Protein 9M31 (pdb70)

Structure (mmCIF, N/CA/C/O backbone):
data_9M31
#
_entry.id   9M31
#
_cell.length_a   1.00
_cell.length_b   1.00
_cell.length_c   1.00
_cell.angle_alpha   90.00
_cell.angle_beta   90.00
_cell.angle_gamma   90.00
#
_symmetry.space_group_name_H-M   'P 1'
#
loop_
_entity.id
_entity.type
_entity.pdbx_description
1 polymer CasRx
2 polymer 'RNA (51-MER)'
3 non-polymer 'MAGNESIUM ION'
#
loop_
_atom_site.group_PDB
_atom_site.id
_atom_site.type_symbol
_atom_site.label_atom_id
_atom_site.label_alt_id
_atom_site.label_comp_id
_atom_site.label_asym_id
_atom_site.label_entity_id
_atom_site.label_seq_id
_atom_site.pdbx_PDB_ins_code
_atom_site.Cartn_x
_atom_site.Cartn_y
_atom_site.Cartn_z
_atom_site.occupancy
_atom_site.B_iso_or_equiv
_atom_site.auth_seq_id
_atom_site.auth_comp_id
_atom_site.auth_asym_id
_atom_site.auth_atom_id
_atom_site.pdbx_PDB_model_num
ATOM 1 N N . LYS A 1 5 ? 177.504 189.065 159.991 1.00 50.85 5 LYS A N 1
ATOM 2 C CA . LYS A 1 5 ? 176.894 190.268 159.441 1.00 50.85 5 LYS A CA 1
ATOM 3 C C . LYS A 1 5 ? 175.376 190.154 159.431 1.00 50.85 5 LYS A C 1
ATOM 4 O O . LYS A 1 5 ? 174.813 189.349 158.691 1.00 50.85 5 LYS A O 1
ATOM 10 N N . LYS A 1 6 ? 174.717 190.959 160.259 1.00 45.39 6 LYS A N 1
ATOM 11 C CA . LYS A 1 6 ? 173.262 190.968 160.278 1.00 45.39 6 LYS A CA 1
ATOM 12 C C . LYS A 1 6 ? 172.724 191.571 158.989 1.00 45.39 6 LYS A C 1
ATOM 13 O O . LYS A 1 6 ? 173.255 192.561 158.478 1.00 45.39 6 LYS A O 1
ATOM 19 N N . SER A 1 7 ? 171.667 190.965 158.459 1.00 41.85 7 SER A N 1
ATOM 20 C CA . SER A 1 7 ? 171.046 191.485 157.252 1.00 41.85 7 SER A CA 1
ATOM 21 C C . SER A 1 7 ? 170.316 192.787 157.549 1.00 41.85 7 SER A C 1
ATOM 22 O O . SER A 1 7 ? 169.727 192.960 158.618 1.00 41.85 7 SER A O 1
ATOM 25 N N . PHE A 1 8 ? 170.355 193.706 156.584 1.00 39.67 8 PHE A N 1
ATOM 26 C CA . PHE A 1 8 ? 169.725 195.007 156.763 1.00 39.67 8 PHE A CA 1
ATOM 27 C C . PHE A 1 8 ? 168.207 194.919 156.781 1.00 39.67 8 PHE A C 1
ATOM 28 O O . PHE A 1 8 ? 167.560 195.753 157.425 1.00 39.67 8 PHE A O 1
ATOM 36 N N . ALA A 1 9 ? 167.627 193.926 156.106 1.00 39.04 9 ALA A N 1
ATOM 37 C CA . ALA A 1 9 ? 166.174 193.798 156.081 1.00 39.04 9 ALA A CA 1
ATOM 38 C C . ALA A 1 9 ? 165.614 193.546 157.474 1.00 39.04 9 ALA A C 1
ATOM 39 O O . ALA A 1 9 ? 164.563 194.088 157.834 1.00 39.04 9 ALA A O 1
ATOM 41 N N . LYS A 1 10 ? 166.295 192.720 158.274 1.00 39.76 10 LYS A N 1
ATOM 42 C CA . LYS A 1 10 ? 165.836 192.476 159.638 1.00 39.76 10 LYS A CA 1
ATOM 43 C C . LYS A 1 10 ? 165.895 193.749 160.472 1.00 39.76 10 LYS A C 1
ATOM 44 O O . LYS A 1 10 ? 165.015 193.996 161.303 1.00 39.76 10 LYS A O 1
ATOM 50 N N . GLY A 1 11 ? 166.931 194.564 160.271 1.00 40.00 11 GLY A N 1
ATOM 51 C CA . GLY A 1 11 ? 167.001 195.838 160.965 1.00 40.00 11 GLY A CA 1
ATOM 52 C C . GLY A 1 11 ? 165.899 196.791 160.546 1.00 40.00 11 GLY A C 1
ATOM 53 O O . GLY A 1 11 ? 165.385 197.557 161.365 1.00 40.00 11 GLY A O 1
ATOM 54 N N . MET A 1 12 ? 165.518 196.759 159.269 1.00 40.01 12 MET A N 1
ATOM 55 C CA . MET A 1 12 ? 164.437 197.614 158.793 1.00 40.01 12 MET A CA 1
ATOM 56 C C . MET A 1 12 ? 163.061 197.138 159.238 1.00 40.01 12 MET A C 1
ATOM 57 O O . MET A 1 12 ? 162.081 197.853 159.012 1.00 40.01 12 MET A O 1
ATOM 62 N N . GLY A 1 13 ? 162.959 195.966 159.853 1.00 39.21 13 GLY A N 1
ATOM 63 C CA . GLY A 1 13 ? 161.710 195.491 160.419 1.00 39.21 13 GLY A CA 1
ATOM 64 C C . GLY A 1 13 ? 161.129 194.259 159.765 1.00 39.21 13 GLY A C 1
ATOM 65 O O . GLY A 1 13 ? 160.137 193.722 160.275 1.00 39.21 13 GLY A O 1
ATOM 66 N N . VAL A 1 14 ? 161.693 193.776 158.665 1.00 38.61 14 VAL A N 1
ATOM 67 C CA . VAL A 1 14 ? 161.157 192.601 157.990 1.00 38.61 14 VAL A CA 1
ATOM 68 C C . VAL A 1 14 ? 161.570 191.360 158.767 1.00 38.61 14 VAL A C 1
ATOM 69 O O . VAL A 1 14 ? 162.761 191.122 158.994 1.00 38.61 14 VAL A O 1
ATOM 73 N N . LYS A 1 15 ? 160.586 190.565 159.174 1.00 38.04 15 LYS A N 1
ATOM 74 C CA . LYS A 1 15 ? 160.814 189.390 160.003 1.00 38.04 15 LYS A CA 1
ATOM 75 C C . LYS A 1 15 ? 160.632 188.087 159.244 1.00 38.04 15 LYS A C 1
ATOM 76 O O . LYS A 1 15 ? 161.445 187.170 159.387 1.00 38.04 15 LYS A O 1
ATOM 82 N N . SER A 1 16 ? 159.584 187.978 158.433 1.00 38.78 16 SER A N 1
ATOM 83 C CA . SER A 1 16 ? 159.357 186.750 157.684 1.00 38.78 16 SER A CA 1
ATOM 84 C C . SER A 1 16 ? 158.616 187.056 156.392 1.00 38.78 16 SER A C 1
ATOM 85 O O . SER A 1 16 ? 157.903 188.056 156.290 1.00 38.78 16 SER A O 1
ATOM 88 N N . THR A 1 17 ? 158.775 186.163 155.415 1.00 39.00 17 THR A N 1
ATOM 89 C CA . THR A 1 17 ? 158.114 186.263 154.114 1.00 39.00 17 THR A CA 1
ATOM 90 C C . THR A 1 17 ? 157.566 184.880 153.770 1.00 39.00 17 THR A C 1
ATOM 91 O O . THR A 1 17 ? 158.311 184.008 153.315 1.00 39.00 17 THR A O 1
ATOM 95 N N . LEU A 1 18 ? 156.268 184.686 153.979 1.00 38.77 18 LEU A N 1
ATOM 96 C CA . LEU A 1 18 ? 155.616 183.391 153.885 1.00 38.77 18 LEU A CA 1
ATOM 97 C C . LEU A 1 18 ? 154.748 183.318 152.636 1.00 38.77 18 LEU A C 1
ATOM 98 O O . LEU A 1 18 ? 154.297 184.334 152.104 1.00 38.77 18 LEU A O 1
ATOM 103 N N . VAL A 1 19 ? 154.510 182.092 152.179 1.00 38.53 19 VAL A N 1
ATOM 104 C CA . VAL A 1 19 ? 153.716 181.823 150.987 1.00 38.53 19 VAL A CA 1
ATOM 105 C C . VAL A 1 19 ? 152.546 180.935 151.381 1.00 38.53 19 VAL A C 1
ATOM 106 O O . VAL A 1 19 ? 152.733 179.923 152.064 1.00 38.53 19 VAL A O 1
ATOM 110 N N . SER A 1 20 ? 151.343 181.322 150.965 1.00 39.65 20 SER A N 1
ATOM 111 C CA . SER A 1 20 ? 150.138 180.536 151.216 1.00 39.65 20 SER A CA 1
ATOM 112 C C . SER A 1 20 ? 149.255 180.623 149.981 1.00 39.65 20 SER A C 1
ATOM 113 O O . SER A 1 20 ? 148.666 181.672 149.710 1.00 39.65 20 SER A O 1
ATOM 116 N N . GLY A 1 21 ? 149.159 179.524 149.240 1.00 40.68 21 GLY A N 1
ATOM 117 C CA . GLY A 1 21 ? 148.422 179.523 147.995 1.00 40.68 21 GLY A CA 1
ATOM 118 C C . GLY A 1 21 ? 149.174 180.238 146.894 1.00 40.68 21 GLY A C 1
ATOM 119 O O . GLY A 1 21 ? 150.228 179.775 146.451 1.00 40.68 21 GLY A O 1
ATOM 120 N N . SER A 1 22 ? 148.640 181.373 146.445 1.00 41.86 22 SER A N 1
ATOM 121 C CA . SER A 1 22 ? 149.306 182.218 145.462 1.00 41.86 22 SER A CA 1
ATOM 122 C C . SER A 1 22 ? 149.594 183.607 146.017 1.00 41.86 22 SER A C 1
ATOM 123 O O . SER A 1 22 ? 149.848 184.538 145.250 1.00 41.86 22 SER A O 1
ATOM 126 N N . LYS A 1 23 ? 149.561 183.760 147.337 1.00 41.24 23 LYS A N 1
ATOM 127 C CA . LYS A 1 23 ? 149.735 185.043 147.994 1.00 41.24 23 LYS A CA 1
ATOM 128 C C . LYS A 1 23 ? 150.990 185.015 148.853 1.00 41.24 23 LYS A C 1
ATOM 129 O O . LYS A 1 23 ? 151.375 183.970 149.384 1.00 41.24 23 LYS A O 1
ATOM 135 N N . VAL A 1 24 ? 151.625 186.175 148.984 1.00 39.95 24 VAL A N 1
ATOM 136 C CA . VAL A 1 24 ? 152.820 186.340 149.802 1.00 39.95 24 VAL A CA 1
ATOM 137 C C . VAL A 1 24 ? 152.466 187.245 150.973 1.00 39.95 24 VAL A C 1
ATOM 138 O O . VAL A 1 24 ? 151.973 188.363 150.777 1.00 39.95 24 VAL A O 1
ATOM 142 N N . TYR A 1 25 ? 152.717 186.766 152.187 1.00 39.57 25 TYR A N 1
ATOM 143 C CA . TYR A 1 25 ? 152.452 187.512 153.409 1.00 39.57 25 TYR A CA 1
ATOM 144 C C . TYR A 1 25 ? 153.771 187.850 154.089 1.00 39.57 25 TYR A C 1
ATOM 145 O O . TYR A 1 25 ? 154.560 186.953 154.395 1.00 39.57 25 TYR A O 1
ATOM 154 N N . MET A 1 26 ? 154.008 189.132 154.336 1.00 39.13 26 MET A N 1
ATOM 155 C CA . MET A 1 26 ? 155.191 189.563 155.067 1.00 39.13 26 MET A CA 1
ATOM 156 C C . MET A 1 26 ? 154.819 189.907 156.502 1.00 39.13 26 MET A C 1
ATOM 157 O O . MET A 1 26 ? 153.728 190.414 156.774 1.00 39.13 26 MET A O 1
ATOM 162 N N . THR A 1 27 ? 155.730 189.606 157.420 1.00 39.49 27 THR A N 1
ATOM 163 C CA . THR A 1 27 ? 155.462 189.678 158.846 1.00 39.49 27 THR A CA 1
ATOM 164 C C . THR A 1 27 ? 156.613 190.388 159.539 1.00 39.49 27 THR A C 1
ATOM 165 O O . THR A 1 27 ? 157.774 190.198 159.163 1.00 39.49 27 THR A O 1
ATOM 169 N N . THR A 1 28 ? 156.290 191.183 160.563 1.00 39.30 28 THR A N 1
ATOM 170 C CA . THR A 1 28 ? 157.250 191.995 161.297 1.00 39.30 28 THR A CA 1
ATOM 171 C C . THR A 1 28 ? 157.227 191.645 162.782 1.00 39.30 28 THR A C 1
ATOM 172 O O . THR A 1 28 ? 156.332 190.950 163.274 1.00 39.30 28 THR A O 1
ATOM 176 N N . PHE A 1 29 ? 158.234 192.156 163.492 1.00 38.77 29 PHE A N 1
ATOM 177 C CA . PHE A 1 29 ? 158.374 191.922 164.924 1.00 38.77 29 PHE A CA 1
ATOM 178 C C . PHE A 1 29 ? 157.335 192.710 165.710 1.00 38.77 29 PHE A C 1
ATOM 179 O O . PHE A 1 29 ? 157.076 193.882 165.425 1.00 38.77 29 PHE A O 1
ATOM 187 N N . ALA A 1 30 ? 156.740 192.063 166.713 1.00 43.12 30 ALA A N 1
ATOM 188 C CA . ALA A 1 30 ? 155.747 192.720 167.554 1.00 43.12 30 ALA A CA 1
ATOM 189 C C . ALA A 1 30 ? 156.198 192.853 169.002 1.00 43.12 30 ALA A C 1
ATOM 190 O O . ALA A 1 30 ? 156.288 193.976 169.509 1.00 43.12 30 ALA A O 1
ATOM 192 N N . GLU A 1 31 ? 156.492 191.748 169.685 1.00 46.43 31 GLU A N 1
ATOM 193 C CA . GLU A 1 31 ? 156.873 191.801 171.096 1.00 46.43 31 GLU A CA 1
ATOM 194 C C . GLU A 1 31 ? 157.514 190.478 171.475 1.00 46.43 31 GLU A C 1
ATOM 195 O O . GLU A 1 31 ? 156.852 189.437 171.426 1.00 46.43 31 GLU A O 1
ATOM 201 N N . GLY A 1 32 ? 158.785 190.514 171.859 1.00 44.35 32 GLY A N 1
ATOM 202 C CA . GLY A 1 32 ? 159.495 189.295 172.183 1.00 44.35 32 GLY A CA 1
ATOM 203 C C . GLY A 1 32 ? 159.641 188.380 170.987 1.00 44.35 32 GLY A C 1
ATOM 204 O O . GLY A 1 32 ? 160.371 188.692 170.043 1.00 44.35 32 GLY A O 1
ATOM 205 N N . SER A 1 33 ? 158.948 187.245 171.016 1.00 43.67 33 SER A N 1
ATOM 206 C CA . SER A 1 33 ? 158.953 186.301 169.910 1.00 43.67 33 SER A CA 1
ATOM 207 C C . SER A 1 33 ? 157.693 186.379 169.062 1.00 43.67 33 SER A C 1
ATOM 208 O O . SER A 1 33 ? 157.576 185.638 168.083 1.00 43.67 33 SER A O 1
ATOM 211 N N . ASP A 1 34 ? 156.760 187.260 169.404 1.00 42.83 34 ASP A N 1
ATOM 212 C CA . ASP A 1 34 ? 155.510 187.365 168.673 1.00 42.83 34 ASP A CA 1
ATOM 213 C C . ASP A 1 34 ? 155.731 188.018 167.313 1.00 42.83 34 ASP A C 1
ATOM 214 O O . ASP A 1 34 ? 156.769 188.625 167.043 1.00 42.83 34 ASP A O 1
ATOM 219 N N . ALA A 1 35 ? 154.729 187.878 166.449 1.00 40.16 35 ALA A N 1
ATOM 220 C CA . ALA A 1 35 ? 154.808 188.340 165.075 1.00 40.16 35 ALA A CA 1
ATOM 221 C C . ALA A 1 35 ? 153.503 189.018 164.691 1.00 40.16 35 ALA A C 1
ATOM 222 O O . ALA A 1 35 ? 152.433 188.650 165.181 1.00 40.16 35 ALA A O 1
ATOM 224 N N . ARG A 1 36 ? 153.595 190.015 163.812 1.00 41.71 36 ARG A N 1
ATOM 225 C CA . ARG A 1 36 ? 152.421 190.740 163.342 1.00 41.71 36 ARG A CA 1
ATOM 226 C C . ARG A 1 36 ? 152.461 190.855 161.827 1.00 41.71 36 ARG A C 1
ATOM 227 O O . ARG A 1 36 ? 153.486 191.240 161.257 1.00 41.71 36 ARG A O 1
ATOM 235 N N . LEU A 1 37 ? 151.345 190.530 161.180 1.00 41.38 37 LEU A N 1
ATOM 236 C CA . LEU A 1 37 ? 151.264 190.605 159.728 1.00 41.38 37 LEU A CA 1
ATOM 237 C C . LEU A 1 37 ? 151.306 192.057 159.266 1.00 41.38 37 LEU A C 1
ATOM 238 O O . LEU A 1 37 ? 150.654 192.926 159.849 1.00 41.38 37 LEU A O 1
ATOM 243 N N . GLU A 1 38 ? 152.083 192.326 158.214 1.00 43.04 38 GLU A N 1
ATOM 244 C CA . GLU A 1 38 ? 152.283 193.685 157.726 1.00 43.04 38 GLU A CA 1
ATOM 245 C C . GLU A 1 38 ? 151.777 193.897 156.309 1.00 43.04 38 GLU A C 1
ATOM 246 O O . GLU A 1 38 ? 150.986 194.816 156.074 1.00 43.04 38 GLU A O 1
ATOM 252 N N . LYS A 1 39 ? 152.205 193.076 155.353 1.00 40.34 39 LYS A N 1
ATOM 253 C CA . LYS A 1 39 ? 151.892 193.295 153.949 1.00 40.34 39 LYS A CA 1
ATOM 254 C C . LYS A 1 39 ? 151.281 192.044 153.336 1.00 40.34 39 LYS A C 1
ATOM 255 O O . LYS A 1 39 ? 151.586 190.919 153.739 1.00 40.34 39 LYS A O 1
ATOM 261 N N . ILE A 1 40 ? 150.409 192.258 152.355 1.00 40.64 40 ILE A N 1
ATOM 262 C CA . ILE A 1 40 ? 149.830 191.187 151.551 1.00 40.64 40 ILE A CA 1
ATOM 263 C C . ILE A 1 40 ? 150.084 191.508 150.086 1.00 40.64 40 ILE A C 1
ATOM 264 O O . ILE A 1 40 ? 149.794 192.620 149.631 1.00 40.64 40 ILE A O 1
ATOM 269 N N . VAL A 1 41 ? 150.622 190.541 149.349 1.00 41.62 41 VAL A N 1
ATOM 270 C CA . VAL A 1 41 ? 151.019 190.738 147.960 1.00 41.62 41 VAL A CA 1
ATOM 271 C C . VAL A 1 41 ? 150.145 189.858 147.076 1.00 41.62 41 VAL A C 1
ATOM 272 O O . VAL A 1 41 ? 150.083 188.638 147.266 1.00 41.62 41 VAL A O 1
ATOM 276 N N . GLU A 1 42 ? 149.471 190.482 146.113 1.00 46.23 42 GLU A N 1
ATOM 277 C CA . GLU A 1 42 ? 148.639 189.791 145.133 1.00 46.23 42 GLU A CA 1
ATOM 278 C C . GLU A 1 42 ? 149.081 190.231 143.746 1.00 46.23 42 GLU A C 1
ATOM 279 O O . GLU A 1 42 ? 148.834 191.374 143.348 1.00 46.23 42 GLU A O 1
ATOM 285 N N . GLY A 1 43 ? 149.729 189.330 143.015 1.00 47.16 43 GLY A N 1
ATOM 286 C CA . GLY A 1 43 ? 150.251 189.665 141.707 1.00 47.16 43 GLY A CA 1
ATOM 287 C C . GLY A 1 43 ? 151.283 190.770 141.765 1.00 47.16 43 GLY A C 1
ATOM 288 O O . GLY A 1 43 ? 152.398 190.564 142.253 1.00 47.16 43 GLY A O 1
ATOM 289 N N . ASP A 1 44 ? 150.922 191.951 141.268 1.00 49.08 44 ASP A N 1
ATOM 290 C CA . ASP A 1 44 ? 151.795 193.115 141.297 1.00 49.08 44 ASP A CA 1
ATOM 291 C C . ASP A 1 44 ? 151.354 194.157 142.317 1.00 49.08 44 ASP A C 1
ATOM 292 O O . ASP A 1 44 ? 151.888 195.270 142.318 1.00 49.08 44 ASP A O 1
ATOM 297 N N . SER A 1 45 ? 150.402 193.828 143.186 1.00 46.12 45 SER A N 1
ATOM 298 C CA . SER A 1 45 ? 149.837 194.783 144.129 1.00 46.12 45 SER A CA 1
ATOM 299 C C . SER A 1 45 ? 150.256 194.442 145.552 1.00 46.12 45 SER A C 1
ATOM 300 O O . SER A 1 45 ? 150.251 193.274 145.950 1.00 46.12 45 SER A O 1
ATOM 303 N N . ILE A 1 46 ? 150.617 195.473 146.313 1.00 42.79 46 ILE A N 1
ATOM 304 C CA . ILE A 1 46 ? 151.045 195.340 147.700 1.00 42.79 46 ILE A CA 1
ATOM 305 C C . ILE A 1 46 ? 150.096 196.150 148.571 1.00 42.79 46 ILE A C 1
ATOM 306 O O . ILE A 1 46 ? 149.899 197.346 148.332 1.00 42.79 46 ILE A O 1
ATOM 311 N N . ARG A 1 47 ? 149.513 195.505 149.579 1.00 43.66 47 ARG A N 1
ATOM 312 C CA . ARG A 1 47 ? 148.620 196.167 150.515 1.00 43.66 47 ARG A CA 1
ATOM 313 C C . ARG A 1 47 ? 149.186 196.087 151.924 1.00 43.66 47 ARG A C 1
ATOM 314 O O . ARG A 1 47 ? 149.842 195.109 152.292 1.00 43.66 47 ARG A O 1
ATOM 322 N N . SER A 1 48 ? 148.909 197.121 152.711 1.00 44.83 48 SER A N 1
ATOM 323 C CA . SER A 1 48 ? 149.328 197.202 154.103 1.00 44.83 48 SER A CA 1
ATOM 324 C C . SER A 1 48 ? 148.119 196.955 154.994 1.00 44.83 48 SER A C 1
ATOM 325 O O . SER A 1 48 ? 147.103 197.647 154.872 1.00 44.83 48 SER A O 1
ATOM 328 N N . VAL A 1 49 ? 148.230 195.968 155.882 1.00 46.19 49 VAL A N 1
ATOM 329 C CA . VAL A 1 49 ? 147.108 195.607 156.742 1.00 46.19 49 VAL A CA 1
ATOM 330 C C . VAL A 1 49 ? 146.860 196.679 157.797 1.00 46.19 49 VAL A C 1
ATOM 331 O O . VAL A 1 49 ? 145.714 197.072 158.043 1.00 46.19 49 VAL A O 1
ATOM 335 N N . ASN A 1 50 ? 147.918 197.168 158.433 1.00 50.16 50 ASN A N 1
ATOM 336 C CA . ASN A 1 50 ? 147.795 198.080 159.559 1.00 50.16 50 ASN A CA 1
ATOM 337 C C . ASN A 1 50 ? 147.788 199.534 159.096 1.00 50.16 50 ASN A C 1
ATOM 338 O O . ASN A 1 50 ? 148.167 199.858 157.969 1.00 50.16 50 ASN A O 1
ATOM 343 N N . GLU A 1 51 ? 147.340 200.414 159.994 1.00 55.10 51 GLU A N 1
ATOM 344 C CA . GLU A 1 51 ? 147.301 201.840 159.687 1.00 55.10 51 GLU A CA 1
ATOM 345 C C . GLU A 1 51 ? 148.706 202.406 159.526 1.00 55.10 51 GLU A C 1
ATOM 346 O O . GLU A 1 51 ? 149.007 203.079 158.534 1.00 55.10 51 GLU A O 1
ATOM 352 N N . GLY A 1 52 ? 149.580 202.144 160.495 1.00 53.38 52 GLY A N 1
ATOM 353 C CA . GLY A 1 52 ? 150.960 202.559 160.385 1.00 53.38 52 GLY A CA 1
ATOM 354 C C . GLY A 1 52 ? 151.786 201.579 159.580 1.00 53.38 52 GLY A C 1
ATOM 355 O O . GLY A 1 52 ? 151.312 200.532 159.140 1.00 53.38 52 GLY A O 1
ATOM 356 N N . GLU A 1 53 ? 153.053 201.931 159.385 1.00 48.76 53 GLU A N 1
ATOM 357 C CA . GLU A 1 53 ? 153.975 201.111 158.612 1.00 48.76 53 GLU A CA 1
ATOM 358 C C . GLU A 1 53 ? 155.244 200.885 159.416 1.00 48.76 53 GLU A C 1
ATOM 359 O O . GLU A 1 53 ? 155.889 201.847 159.845 1.00 48.76 53 GLU A O 1
ATOM 365 N N . ALA A 1 54 ? 155.598 199.616 159.621 1.00 44.77 54 ALA A N 1
ATOM 366 C CA . ALA A 1 54 ? 156.910 199.290 160.161 1.00 44.77 54 ALA A CA 1
ATOM 367 C C . ALA A 1 54 ? 157.995 199.416 159.102 1.00 44.77 54 ALA A C 1
ATOM 368 O O . ALA A 1 54 ? 159.146 199.724 159.430 1.00 44.77 54 ALA A O 1
ATOM 370 N N . PHE A 1 55 ? 157.647 199.184 157.840 1.00 41.78 55 PHE A N 1
ATOM 371 C CA . PHE A 1 55 ? 158.568 199.332 156.724 1.00 41.78 55 PHE A CA 1
ATOM 372 C C . PHE A 1 55 ? 157.749 199.522 155.458 1.00 41.78 55 PHE A C 1
ATOM 373 O O . PHE A 1 55 ? 156.640 198.996 155.339 1.00 41.78 55 PHE A O 1
ATOM 381 N N . SER A 1 56 ? 158.305 200.274 154.516 1.00 42.06 56 SER A N 1
ATOM 382 C CA . SER A 1 56 ? 157.676 200.494 153.221 1.00 42.06 56 SER A CA 1
ATOM 383 C C . SER A 1 56 ? 158.290 199.552 152.196 1.00 42.06 56 SER A C 1
ATOM 384 O O . SER A 1 56 ? 159.515 199.473 152.077 1.00 42.06 56 SER A O 1
ATOM 387 N N . ALA A 1 57 ? 157.441 198.844 151.455 1.00 41.60 57 ALA A N 1
ATOM 388 C CA . ALA A 1 57 ? 157.892 197.872 150.470 1.00 41.60 57 ALA A CA 1
ATOM 389 C C . ALA A 1 57 ? 157.228 198.151 149.133 1.00 41.60 57 ALA A C 1
ATOM 390 O O . ALA A 1 57 ? 156.008 198.322 149.069 1.00 41.60 57 ALA A O 1
ATOM 392 N N . GLU A 1 58 ? 158.027 198.186 148.068 1.00 43.33 58 GLU A N 1
ATOM 393 C CA . GLU A 1 58 ? 157.484 198.388 146.729 1.00 43.33 58 GLU A CA 1
ATOM 394 C C . GLU A 1 58 ? 158.117 197.414 145.745 1.00 43.33 58 GLU A C 1
ATOM 395 O O . GLU A 1 58 ? 159.253 196.979 145.924 1.00 43.33 58 GLU A O 1
ATOM 401 N N . MET A 1 59 ? 157.375 197.090 144.690 1.00 44.15 59 MET A N 1
ATOM 402 C CA . MET A 1 59 ? 157.830 196.090 143.733 1.00 44.15 59 MET A CA 1
ATOM 403 C C . MET A 1 59 ? 159.050 196.582 142.963 1.00 44.15 59 MET A C 1
ATOM 404 O O . MET A 1 59 ? 159.115 197.739 142.541 1.00 44.15 59 MET A O 1
ATOM 409 N N . ALA A 1 60 ? 160.019 195.689 142.778 1.00 43.80 60 ALA A N 1
ATOM 410 C CA . ALA A 1 60 ? 161.293 196.004 142.155 1.00 43.80 60 ALA A CA 1
ATOM 411 C C . ALA A 1 60 ? 161.274 195.634 140.673 1.00 43.80 60 ALA A C 1
ATOM 412 O O . ALA A 1 60 ? 160.231 195.300 140.103 1.00 43.80 60 ALA A O 1
ATOM 414 N N . ASP A 1 61 ? 162.444 195.692 140.039 1.00 46.85 61 ASP A N 1
ATOM 415 C CA . ASP A 1 61 ? 162.547 195.446 138.606 1.00 46.85 61 ASP A CA 1
ATOM 416 C C . ASP A 1 61 ? 162.326 193.974 138.277 1.00 46.85 61 ASP A C 1
ATOM 417 O O . ASP A 1 61 ? 162.791 193.083 138.993 1.00 46.85 61 ASP A O 1
ATOM 422 N N . LYS A 1 62 ? 161.609 193.730 137.180 1.00 44.33 62 LYS A N 1
ATOM 423 C CA . LYS A 1 62 ? 161.282 192.392 136.689 1.00 44.33 62 LYS A CA 1
ATOM 424 C C . LYS A 1 62 ? 160.497 191.572 137.705 1.00 44.33 62 LYS A C 1
ATOM 425 O O . LYS A 1 62 ? 160.461 190.341 137.612 1.00 44.33 62 LYS A O 1
ATOM 431 N N . ASN A 1 63 ? 159.863 192.237 138.672 1.00 43.98 63 ASN A N 1
ATOM 432 C CA . ASN A 1 63 ? 159.061 191.578 139.702 1.00 43.98 63 ASN A CA 1
ATOM 433 C C . ASN A 1 63 ? 159.865 190.526 140.459 1.00 43.98 63 ASN A C 1
ATOM 434 O O . ASN A 1 63 ? 159.326 189.501 140.878 1.00 43.98 63 ASN A O 1
ATOM 439 N N . ALA A 1 64 ? 161.159 190.771 140.645 1.00 41.46 64 ALA A N 1
ATOM 440 C CA . ALA A 1 64 ? 162.059 189.804 141.255 1.00 41.46 64 ALA A CA 1
ATOM 441 C C . ALA A 1 64 ? 162.277 190.039 142.740 1.00 41.46 64 ALA A C 1
ATOM 442 O O . ALA A 1 64 ? 163.058 189.311 143.358 1.00 41.46 64 ALA A O 1
ATOM 444 N N . GLY A 1 65 ? 161.620 191.031 143.324 1.00 41.20 65 GLY A N 1
ATOM 445 C CA . GLY A 1 65 ? 161.796 191.296 144.738 1.00 41.20 65 GLY A CA 1
ATOM 446 C C . GLY A 1 65 ? 161.017 192.522 145.149 1.00 41.20 65 GLY A C 1
ATOM 447 O O . GLY A 1 65 ? 160.326 193.153 144.344 1.00 41.20 65 GLY A O 1
ATOM 448 N N . TYR A 1 66 ? 161.143 192.850 146.431 1.00 39.49 66 TYR A N 1
ATOM 449 C CA . TYR A 1 66 ? 160.501 194.016 147.022 1.00 39.49 66 TYR A CA 1
ATOM 450 C C . TYR A 1 66 ? 161.565 194.901 147.651 1.00 39.49 66 TYR A C 1
ATOM 451 O O . TYR A 1 66 ? 162.306 194.453 148.530 1.00 39.49 66 TYR A O 1
ATOM 460 N N . LYS A 1 67 ? 161.645 196.147 147.194 1.00 40.93 67 LYS A N 1
ATOM 461 C CA . LYS A 1 67 ? 162.514 197.124 147.827 1.00 40.93 67 LYS A CA 1
ATOM 462 C C . LYS A 1 67 ? 161.932 197.539 149.169 1.00 40.93 67 LYS A C 1
ATOM 463 O O . LYS A 1 67 ? 160.742 197.869 149.266 1.00 40.93 67 LYS A O 1
ATOM 469 N N . ILE A 1 68 ? 162.783 197.530 150.195 1.00 39.23 68 ILE A N 1
ATOM 470 C CA . ILE A 1 68 ? 162.403 197.796 151.577 1.00 39.23 68 ILE A CA 1
ATOM 471 C C . ILE A 1 68 ? 163.042 199.105 152.013 1.00 39.23 68 ILE A C 1
ATOM 472 O O . ILE A 1 68 ? 164.205 199.376 151.693 1.00 39.23 68 ILE A O 1
ATOM 477 N N . GLY A 1 69 ? 162.284 199.918 152.733 1.00 41.86 69 GLY A N 1
ATOM 478 C CA . GLY A 1 69 ? 162.801 201.167 153.256 1.00 41.86 69 GLY A CA 1
ATOM 479 C C . GLY A 1 69 ? 162.203 201.480 154.610 1.00 41.86 69 GLY A C 1
ATOM 480 O O . GLY A 1 69 ? 161.047 201.162 154.892 1.00 41.86 69 GLY A O 1
ATOM 481 N N . ASN A 1 70 ? 163.016 202.110 155.454 1.00 43.20 70 ASN A N 1
ATOM 482 C CA . ASN A 1 70 ? 162.587 202.575 156.764 1.00 43.20 70 ASN A CA 1
ATOM 483 C C . ASN A 1 70 ? 163.023 204.019 156.950 1.00 43.20 70 ASN A C 1
ATOM 484 O O . ASN A 1 70 ? 164.117 204.405 156.529 1.00 43.20 70 ASN A O 1
ATOM 489 N N . ALA A 1 71 ? 162.155 204.815 157.578 1.00 45.35 71 ALA A N 1
ATOM 490 C CA . ALA A 1 71 ? 162.445 206.233 157.756 1.00 45.35 71 ALA A CA 1
ATOM 491 C C . ALA A 1 71 ? 163.617 206.453 158.705 1.00 45.35 71 ALA A C 1
ATOM 492 O O . ALA A 1 71 ? 164.449 207.338 158.475 1.00 45.35 71 ALA A O 1
ATOM 494 N N . LYS A 1 72 ? 163.703 205.663 159.773 1.00 44.74 72 LYS A N 1
ATOM 495 C CA . LYS A 1 72 ? 164.727 205.860 160.790 1.00 44.74 72 LYS A CA 1
ATOM 496 C C . LYS A 1 72 ? 166.047 205.186 160.432 1.00 44.74 72 LYS A C 1
ATOM 497 O O . LYS A 1 72 ? 167.100 205.828 160.457 1.00 44.74 72 LYS A O 1
ATOM 503 N N . PHE A 1 73 ? 166.009 203.898 160.100 1.00 43.14 73 PHE A N 1
ATOM 504 C CA . PHE A 1 73 ? 167.214 203.098 159.898 1.00 43.14 73 PHE A CA 1
ATOM 505 C C . PHE A 1 73 ? 167.414 202.875 158.404 1.00 43.14 73 PHE A C 1
ATOM 506 O O . PHE A 1 73 ? 166.789 201.997 157.806 1.00 43.14 73 PHE A O 1
ATOM 514 N N . SER A 1 74 ? 168.291 203.670 157.805 1.00 43.80 74 SER A N 1
ATOM 515 C CA . SER A 1 74 ? 168.617 203.557 156.394 1.00 43.80 74 SER A CA 1
ATOM 516 C C . SER A 1 74 ? 169.949 202.838 156.213 1.00 43.80 74 SER A C 1
ATOM 517 O O . SER A 1 74 ? 170.764 202.749 157.134 1.00 43.80 74 SER A O 1
ATOM 520 N N . HIS A 1 75 ? 170.153 202.314 155.012 1.00 42.14 75 HIS A N 1
ATOM 521 C CA . HIS A 1 75 ? 171.400 201.628 154.702 1.00 42.14 75 HIS A CA 1
ATOM 522 C C . HIS A 1 75 ? 172.555 202.621 154.763 1.00 42.14 75 HIS A C 1
ATOM 523 O O . HIS A 1 75 ? 172.472 203.696 1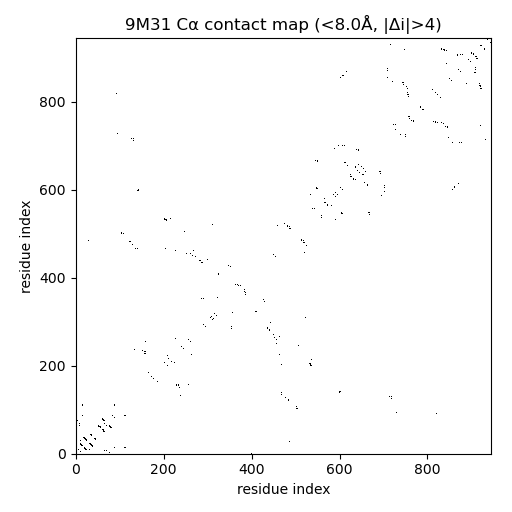54.157 1.00 42.14 75 HIS A O 1
ATOM 530 N N . PRO A 1 76 ? 173.633 202.311 155.490 1.00 43.01 76 PRO A N 1
ATOM 531 C CA . PRO A 1 76 ? 174.701 203.309 155.676 1.00 43.01 76 PRO A CA 1
ATOM 532 C C . PRO A 1 76 ? 175.332 203.794 154.383 1.00 43.01 76 PRO A C 1
ATOM 533 O O . PRO A 1 76 ? 175.680 204.976 154.281 1.00 43.01 76 PRO A O 1
ATOM 537 N N . LYS A 1 77 ? 175.492 202.924 153.390 1.00 43.77 77 LYS A N 1
ATOM 538 C CA . LYS A 1 77 ? 176.142 203.299 152.143 1.00 43.77 77 LYS A CA 1
ATOM 539 C C . LYS A 1 77 ? 175.162 203.672 151.040 1.00 43.77 77 LYS A C 1
ATOM 540 O O . LYS A 1 77 ? 175.594 203.962 149.921 1.00 43.77 77 LYS A O 1
ATOM 546 N N . GLY A 1 78 ? 173.862 203.674 151.320 1.00 43.15 78 GLY A N 1
ATOM 547 C CA . GLY A 1 78 ? 172.879 204.118 150.357 1.00 43.15 78 GLY A CA 1
ATOM 548 C C . GLY A 1 78 ? 172.431 203.084 149.349 1.00 43.15 78 GLY A C 1
ATOM 549 O O . GLY A 1 78 ? 171.635 203.418 148.464 1.00 43.15 78 GLY A O 1
ATOM 550 N N . TYR A 1 79 ? 172.909 201.848 149.447 1.00 42.54 79 TYR A N 1
ATOM 551 C CA . TYR A 1 79 ? 172.503 200.816 148.508 1.00 42.54 79 TYR A CA 1
ATOM 552 C C . TYR A 1 79 ? 171.064 200.385 148.773 1.00 42.54 79 TYR A C 1
ATOM 553 O O . TYR A 1 79 ? 170.497 200.627 149.841 1.00 42.54 79 TYR A O 1
ATOM 562 N N . ALA A 1 80 ? 170.473 199.736 147.776 1.00 39.12 80 ALA A N 1
ATOM 563 C CA . ALA A 1 80 ? 169.094 199.290 147.873 1.00 39.12 80 ALA A CA 1
ATOM 564 C C . ALA A 1 80 ? 169.009 197.936 148.566 1.00 39.12 80 ALA A C 1
ATOM 565 O O . ALA A 1 80 ? 169.885 197.081 148.418 1.00 39.12 80 ALA A O 1
ATOM 567 N N . VAL A 1 81 ? 167.940 197.750 149.332 1.00 38.48 81 VAL A N 1
ATOM 568 C CA . VAL A 1 81 ? 167.680 196.508 150.050 1.00 38.48 81 VAL A CA 1
ATOM 569 C C . VAL A 1 81 ? 166.450 195.863 149.429 1.00 38.48 81 VAL A C 1
ATOM 570 O O . VAL A 1 81 ? 165.373 196.469 149.392 1.00 38.48 81 VAL A O 1
ATOM 574 N N . VAL A 1 82 ? 166.616 194.641 148.929 1.00 38.28 82 VAL A N 1
ATOM 575 C CA . VAL A 1 82 ? 165.574 193.929 148.200 1.00 38.28 82 VAL A CA 1
ATOM 576 C C . VAL A 1 82 ? 165.345 192.583 148.869 1.00 38.28 82 VAL A C 1
ATOM 577 O O . VAL A 1 82 ? 166.296 191.827 149.092 1.00 38.28 82 VAL A O 1
ATOM 581 N N . ALA A 1 83 ? 164.090 192.285 149.182 1.00 39.58 83 ALA A N 1
ATOM 582 C CA . ALA A 1 83 ? 163.693 190.994 149.724 1.00 39.58 83 ALA A CA 1
ATOM 583 C C . ALA A 1 83 ? 163.155 190.121 148.600 1.00 39.58 83 ALA A C 1
ATOM 584 O O . ALA A 1 83 ? 162.408 190.594 147.739 1.00 39.58 83 ALA A O 1
ATOM 586 N N . ASN A 1 84 ? 163.533 188.847 148.619 1.00 40.02 84 ASN A N 1
ATOM 587 C CA . ASN A 1 84 ? 163.295 187.970 147.483 1.00 40.02 84 ASN A CA 1
ATOM 588 C C . ASN A 1 84 ? 161.828 187.572 147.369 1.00 40.02 84 ASN A C 1
ATOM 589 O O . ASN A 1 84 ? 161.105 187.466 148.363 1.00 40.02 84 ASN A O 1
ATOM 594 N N . ASN A 1 85 ? 161.397 187.343 146.127 1.00 40.45 85 ASN A N 1
ATOM 595 C CA . ASN A 1 85 ? 160.042 186.911 145.825 1.00 40.45 85 ASN A CA 1
ATOM 596 C C . ASN A 1 85 ? 160.027 185.398 145.695 1.00 40.45 85 ASN A C 1
ATOM 597 O O . ASN A 1 85 ? 160.635 184.863 144.755 1.00 40.45 85 ASN A O 1
ATOM 602 N N . PRO A 1 86 ? 159.368 184.668 146.596 1.00 40.39 86 PRO A N 1
ATOM 603 C CA . PRO A 1 86 ? 159.414 183.199 146.525 1.00 40.39 86 PRO A CA 1
ATOM 604 C C . PRO A 1 86 ? 158.775 182.616 145.277 1.00 40.39 86 PRO A C 1
ATOM 605 O O . PRO A 1 86 ? 159.109 181.486 144.903 1.00 40.39 86 PRO A O 1
ATOM 609 N N . LEU A 1 87 ? 157.869 183.338 144.623 1.00 41.71 87 LEU A N 1
ATOM 610 C CA . LEU A 1 87 ? 157.173 182.829 143.450 1.00 41.71 87 LEU A CA 1
ATOM 611 C C . LEU A 1 87 ? 157.838 183.226 142.141 1.00 41.71 87 LEU A C 1
ATOM 612 O O . LEU A 1 87 ? 157.318 182.887 141.074 1.00 41.71 87 LEU A O 1
ATOM 617 N N . TYR A 1 88 ? 158.964 183.938 142.196 1.00 41.45 88 TYR A N 1
ATOM 618 C CA . TYR A 1 88 ? 159.648 184.350 140.975 1.00 41.45 88 TYR A CA 1
ATOM 619 C C . TYR A 1 88 ? 160.126 183.145 140.178 1.00 41.45 88 TYR A C 1
ATOM 620 O O . TYR A 1 88 ? 159.952 183.083 138.955 1.00 41.45 88 TYR A O 1
ATOM 629 N N . THR A 1 89 ? 160.730 182.169 140.858 1.00 45.53 89 THR A N 1
ATOM 630 C CA . THR A 1 89 ? 161.278 181.012 140.160 1.00 45.53 89 THR A CA 1
ATOM 631 C C . THR A 1 89 ? 160.177 180.064 139.703 1.00 45.53 89 THR A C 1
ATOM 632 O O . THR A 1 89 ? 160.256 179.492 138.610 1.00 45.53 89 THR A O 1
ATOM 636 N N . GLY A 1 90 ? 159.145 179.887 140.520 1.00 46.60 90 GLY A N 1
ATOM 637 C CA . GLY A 1 90 ? 158.068 178.982 140.203 1.00 46.60 90 GLY A CA 1
ATOM 638 C C . GLY A 1 90 ? 157.201 178.701 141.410 1.00 46.60 90 GLY A C 1
ATOM 639 O O . GLY A 1 90 ? 156.741 179.615 142.101 1.00 46.60 90 GLY A O 1
ATOM 640 N N . PRO A 1 91 ? 156.956 177.425 141.685 1.00 48.68 91 PRO A N 1
ATOM 641 C CA . PRO A 1 91 ? 156.189 177.062 142.882 1.00 48.68 91 PRO A CA 1
ATOM 642 C C . PRO A 1 91 ? 156.997 177.233 144.158 1.00 48.68 91 PRO A C 1
ATOM 643 O O . PRO A 1 91 ? 158.110 177.768 144.129 1.00 48.68 91 PRO A O 1
ATOM 647 N N . VAL A 1 92 ? 156.435 176.789 145.286 1.00 47.64 92 VAL A N 1
ATOM 648 C CA . VAL A 1 92 ? 157.104 176.938 146.573 1.00 47.64 92 VAL A CA 1
ATOM 649 C C . VAL A 1 92 ? 158.432 176.198 146.548 1.00 47.64 92 VAL A C 1
ATOM 650 O O . VAL A 1 92 ? 158.523 175.067 146.054 1.00 47.64 92 VAL A O 1
ATOM 654 N N . GLN A 1 93 ? 159.472 176.837 147.077 1.00 46.24 93 GLN A N 1
ATOM 655 C CA . GLN A 1 93 ? 160.789 176.219 147.100 1.00 46.24 93 GLN A CA 1
ATOM 656 C C . GLN A 1 93 ? 160.799 175.022 148.043 1.00 46.24 93 GLN A C 1
ATOM 657 O O . GLN A 1 93 ? 160.013 174.940 148.991 1.00 46.24 93 GLN A O 1
ATOM 663 N N . GLN A 1 94 ? 161.696 174.085 147.769 1.00 45.29 94 GLN A N 1
ATOM 664 C CA . GLN A 1 94 ? 161.737 172.816 148.475 1.00 45.29 94 GLN A CA 1
ATOM 665 C C . GLN A 1 94 ? 162.856 172.791 149.507 1.00 45.29 94 GLN A C 1
ATOM 666 O O . GLN A 1 94 ? 163.721 173.667 149.560 1.00 45.29 94 GLN A O 1
ATOM 672 N N . ASP A 1 95 ? 162.820 171.756 150.338 1.00 42.48 95 ASP A N 1
ATOM 673 C CA . ASP A 1 95 ? 163.894 171.497 151.279 1.00 42.48 95 ASP A CA 1
ATOM 674 C C . ASP A 1 95 ? 165.164 171.112 150.532 1.00 42.48 95 ASP A C 1
ATOM 675 O O . ASP A 1 95 ? 165.122 170.630 149.397 1.00 42.48 95 ASP A O 1
ATOM 680 N N . MET A 1 96 ? 166.307 171.340 151.179 1.00 40.03 96 MET A N 1
ATOM 681 C CA . MET A 1 96 ? 167.582 171.021 150.548 1.00 40.03 96 MET A CA 1
ATOM 682 C C . MET A 1 96 ? 167.716 169.525 150.298 1.00 40.03 96 MET A C 1
ATOM 683 O O . MET A 1 96 ? 168.187 169.105 149.236 1.00 40.03 96 MET A O 1
ATOM 688 N N . LEU A 1 97 ? 167.312 168.705 151.266 1.00 39.87 97 LEU A N 1
ATOM 689 C CA . LEU A 1 97 ? 167.362 167.259 151.110 1.00 39.87 97 LEU A CA 1
ATOM 690 C C . LEU A 1 97 ? 166.164 166.699 150.357 1.00 39.87 97 LEU A C 1
ATOM 691 O O . LEU A 1 97 ? 166.160 165.508 150.035 1.00 39.87 97 LEU A O 1
ATOM 696 N N . GLY A 1 98 ? 165.162 167.519 150.060 1.00 39.58 98 GLY A N 1
ATOM 697 C CA . GLY A 1 98 ? 163.963 167.036 149.398 1.00 39.58 98 GLY A CA 1
ATOM 698 C C . GLY A 1 98 ? 163.108 166.112 150.236 1.00 39.58 98 GLY A C 1
ATOM 699 O O . GLY A 1 98 ? 162.599 165.110 149.720 1.00 39.58 98 GLY A O 1
ATOM 700 N N . LEU A 1 99 ? 162.932 166.424 151.520 1.00 40.25 99 LEU A N 1
ATOM 701 C CA . LEU A 1 99 ? 162.108 165.632 152.426 1.00 40.25 99 LEU A CA 1
ATOM 702 C C . LEU A 1 99 ? 160.941 166.447 152.974 1.00 40.25 99 LEU A C 1
ATOM 703 O O . LEU A 1 99 ? 160.444 166.175 154.068 1.00 40.25 99 LEU A O 1
ATOM 708 N N . LYS A 1 100 ? 160.500 167.455 152.221 1.00 40.35 100 LYS A N 1
ATOM 709 C CA . LYS A 1 100 ? 159.425 168.329 152.681 1.00 40.35 100 LYS A CA 1
ATOM 710 C C . LYS A 1 100 ? 158.126 167.556 152.872 1.00 40.35 100 LYS A C 1
ATOM 711 O O . LYS A 1 100 ? 157.504 167.611 153.941 1.00 40.35 100 LYS A O 1
ATOM 717 N N . GLU A 1 101 ? 157.708 166.817 151.844 1.00 41.73 101 GLU A N 1
ATOM 718 C CA . GLU A 1 101 ? 156.412 166.151 151.882 1.00 41.73 101 GLU A CA 1
ATOM 719 C C . GLU A 1 101 ? 156.376 165.056 152.939 1.00 41.73 101 GLU A C 1
ATOM 720 O O . GLU A 1 101 ? 155.365 164.889 153.628 1.00 41.73 101 GLU A O 1
ATOM 726 N N . THR A 1 102 ? 157.465 164.298 153.083 1.00 39.83 102 THR A N 1
ATOM 727 C CA . THR A 1 102 ? 157.492 163.216 154.061 1.00 39.83 102 THR A CA 1
ATOM 728 C C . THR A 1 102 ? 157.356 163.751 155.482 1.00 39.83 102 THR A C 1
ATOM 729 O O . THR A 1 102 ? 156.557 163.242 156.277 1.00 39.83 102 THR A O 1
ATOM 733 N N . LEU A 1 103 ? 158.130 164.786 155.817 1.00 39.30 103 LEU A N 1
ATOM 734 C CA . LEU A 1 103 ? 158.052 165.366 157.153 1.00 39.30 103 LEU A CA 1
ATOM 735 C C . LEU A 1 103 ? 156.692 166.004 157.400 1.00 39.30 103 LEU A C 1
ATOM 736 O O . LEU A 1 103 ? 156.128 165.874 158.496 1.00 39.30 103 LEU A O 1
ATOM 741 N N . GLU A 1 104 ? 156.150 166.700 156.398 1.00 40.72 104 GLU A N 1
ATOM 742 C CA . GLU A 1 104 ? 154.834 167.306 156.560 1.00 40.72 104 GLU A CA 1
ATOM 743 C C . GLU A 1 104 ? 153.770 166.247 156.796 1.00 40.72 104 GLU A C 1
ATOM 744 O O . GLU A 1 104 ? 152.907 166.410 157.664 1.00 40.72 104 GLU A O 1
ATOM 750 N N . LYS A 1 105 ? 153.820 165.149 156.042 1.00 39.73 105 LYS A N 1
ATOM 751 C CA . LYS A 1 105 ? 152.894 164.048 156.268 1.00 39.73 105 LYS A CA 1
ATOM 752 C C . LYS A 1 105 ? 153.035 163.506 157.683 1.00 39.73 105 LYS A C 1
ATOM 753 O O . LYS A 1 105 ? 152.051 163.421 158.423 1.00 39.73 105 LYS A O 1
ATOM 759 N N . ARG A 1 106 ? 154.270 163.220 158.099 1.00 38.83 106 ARG A N 1
ATOM 760 C CA . ARG A 1 106 ? 154.504 162.614 159.404 1.00 38.83 106 ARG A CA 1
ATOM 761 C C . ARG A 1 106 ? 153.981 163.488 160.535 1.00 38.83 106 ARG A C 1
ATOM 762 O O . ARG A 1 106 ? 153.381 162.982 161.490 1.00 38.83 106 ARG A O 1
ATOM 770 N N . TYR A 1 107 ? 154.187 164.801 160.448 1.00 37.85 107 TYR A N 1
ATOM 771 C CA . TYR A 1 107 ? 153.811 165.676 161.551 1.00 37.85 107 TYR A CA 1
ATOM 772 C C . TYR A 1 107 ? 152.415 166.275 161.429 1.00 37.85 107 TYR A C 1
ATOM 773 O O . TYR A 1 107 ? 151.939 166.868 162.401 1.00 37.85 107 TYR A O 1
ATOM 782 N N . PHE A 1 108 ? 151.735 166.138 160.286 1.00 37.77 108 PHE A N 1
ATOM 783 C CA . PHE A 1 108 ? 150.461 166.827 160.127 1.00 37.77 108 PHE A CA 1
ATOM 784 C C . PHE A 1 108 ? 149.377 165.999 159.446 1.00 37.77 108 PHE A C 1
ATOM 785 O O . PHE A 1 108 ? 148.315 166.552 159.138 1.00 37.77 108 PHE A O 1
ATOM 793 N N . GLY A 1 109 ? 149.584 164.705 159.210 1.00 39.76 109 GLY A N 1
ATOM 794 C CA . GLY A 1 109 ? 148.547 163.939 158.545 1.00 39.76 109 GLY A CA 1
ATOM 795 C C . GLY A 1 109 ? 148.296 164.448 157.141 1.00 39.76 109 GLY A C 1
ATOM 796 O O . GLY A 1 109 ? 149.210 164.889 156.437 1.00 39.76 109 GLY A O 1
ATOM 797 N N . GLU A 1 110 ? 147.034 164.394 156.725 1.00 42.79 110 GLU A N 1
ATOM 798 C CA . GLU A 1 110 ? 146.606 164.923 155.440 1.00 42.79 110 GLU A CA 1
ATOM 799 C C . GLU A 1 110 ? 146.126 166.365 155.528 1.00 42.79 110 GLU A C 1
ATOM 800 O O . GLU A 1 110 ? 145.635 166.904 154.533 1.00 42.79 110 GLU A O 1
ATOM 806 N N . SER A 1 111 ? 146.247 166.997 156.696 1.00 40.72 111 SER A N 1
ATOM 807 C CA . SER A 1 111 ? 145.832 168.385 156.851 1.00 40.72 111 SER A CA 1
ATOM 808 C C . SER A 1 111 ? 146.801 169.366 156.206 1.00 40.72 111 SER A C 1
ATOM 809 O O . SER A 1 111 ? 146.479 170.554 156.116 1.00 40.72 111 SER A O 1
ATOM 812 N N . ALA A 1 112 ? 147.967 168.907 155.763 1.00 42.01 112 ALA A N 1
ATOM 813 C CA . ALA A 1 112 ? 148.923 169.730 155.039 1.00 42.01 112 ALA A CA 1
ATOM 814 C C . ALA A 1 112 ? 148.920 169.332 153.571 1.00 42.01 112 ALA A C 1
ATOM 815 O O . ALA A 1 112 ? 148.928 168.142 153.241 1.00 42.01 112 ALA A O 1
ATOM 817 N N . ASP A 1 113 ? 148.910 170.331 152.689 1.00 43.96 113 ASP A N 1
ATOM 818 C CA . ASP A 1 113 ? 148.719 170.096 151.266 1.00 43.96 113 ASP A CA 1
ATOM 819 C C . ASP A 1 113 ? 149.912 170.479 150.400 1.00 43.96 113 ASP A C 1
ATOM 820 O O . ASP A 1 113 ? 149.955 170.078 149.233 1.00 43.96 113 ASP A O 1
ATOM 825 N N . GLY A 1 114 ? 150.874 171.232 150.925 1.00 44.14 114 GLY A N 1
ATOM 826 C CA . GLY A 1 114 ? 152.094 171.522 150.203 1.00 44.14 114 GLY A CA 1
ATOM 827 C C . GLY A 1 114 ? 152.160 172.873 149.528 1.00 44.14 114 GLY A C 1
ATOM 828 O O . GLY A 1 114 ? 153.197 173.196 148.939 1.00 44.14 114 GLY A O 1
ATOM 829 N N . ASN A 1 115 ? 151.095 173.665 149.577 1.00 44.06 115 ASN A N 1
ATOM 830 C CA . ASN A 1 115 ? 151.108 175.005 148.993 1.00 44.06 115 ASN A CA 1
ATOM 831 C C . ASN A 1 115 ? 151.475 176.068 150.024 1.00 44.06 115 ASN A C 1
ATOM 832 O O . ASN A 1 115 ? 150.783 177.071 150.182 1.00 44.06 115 ASN A O 1
ATOM 837 N N . ASP A 1 116 ? 152.584 175.855 150.727 1.00 43.37 116 ASP A N 1
ATOM 838 C CA . ASP A 1 116 ? 153.039 176.773 151.762 1.00 43.37 116 ASP A CA 1
ATOM 839 C C . ASP A 1 116 ? 154.465 176.409 152.139 1.00 43.37 116 ASP A C 1
ATOM 840 O O . ASP A 1 116 ? 154.968 175.345 151.773 1.00 43.37 116 ASP A O 1
ATOM 845 N N . ASN A 1 117 ? 155.111 177.310 152.875 1.00 40.54 117 ASN A N 1
ATOM 846 C CA . ASN A 1 117 ? 156.462 177.093 153.373 1.00 40.54 117 ASN A CA 1
ATOM 847 C C . ASN A 1 117 ? 156.548 177.423 154.854 1.00 40.54 117 ASN A C 1
ATOM 848 O O . ASN A 1 117 ? 157.539 177.983 155.330 1.00 40.54 117 ASN A O 1
ATOM 853 N N . ILE A 1 118 ? 155.511 177.077 155.613 1.00 39.19 118 ILE A N 1
ATOM 854 C CA . ILE A 1 118 ? 155.415 177.442 157.017 1.00 39.19 118 ILE A CA 1
ATOM 855 C C . ILE A 1 118 ? 155.507 176.225 157.933 1.00 39.19 118 ILE A C 1
ATOM 856 O O . ILE A 1 118 ? 156.071 176.314 159.025 1.00 39.19 118 ILE A O 1
ATOM 861 N N . CYS A 1 119 ? 154.968 175.078 157.510 1.00 40.37 119 CYS A N 1
ATOM 862 C CA . CYS A 1 119 ? 155.023 173.883 158.347 1.00 40.37 119 CYS A CA 1
ATOM 863 C C . CYS A 1 119 ? 156.443 173.337 158.451 1.00 40.37 119 CYS A C 1
ATOM 864 O O . CYS A 1 119 ? 156.866 172.872 159.519 1.00 40.37 119 CYS A O 1
ATOM 867 N N . ILE A 1 120 ? 157.198 173.398 157.354 1.00 38.42 120 ILE A N 1
ATOM 868 C CA . ILE A 1 120 ? 158.552 172.858 157.348 1.00 38.42 120 ILE A CA 1
ATOM 869 C C . ILE A 1 120 ? 159.421 173.555 158.391 1.00 38.42 120 ILE A C 1
ATOM 870 O O . ILE A 1 120 ? 160.347 172.951 158.948 1.00 38.42 120 ILE A O 1
ATOM 875 N N . GLN A 1 121 ? 159.106 174.809 158.716 1.00 38.23 121 GLN A N 1
ATOM 876 C CA . GLN A 1 121 ? 159.919 175.553 159.672 1.00 38.23 121 GLN A CA 1
ATOM 877 C C . GLN A 1 121 ? 159.687 175.072 161.105 1.00 38.23 121 GLN A C 1
ATOM 878 O O . GLN A 1 121 ? 160.648 174.903 161.872 1.00 38.23 121 GLN A O 1
ATOM 884 N N . VAL A 1 122 ? 158.429 174.820 161.484 1.00 36.85 122 VAL A N 1
ATOM 885 C CA . VAL A 1 122 ? 158.192 174.237 162.803 1.00 36.85 122 VAL A CA 1
ATOM 886 C C . VAL A 1 122 ? 158.778 172.833 162.865 1.00 36.85 122 VAL A C 1
ATOM 887 O O . VAL A 1 122 ? 159.286 172.405 163.916 1.00 36.85 122 VAL A O 1
ATOM 891 N N . ILE A 1 123 ? 158.745 172.099 161.747 1.00 37.00 123 ILE A N 1
ATOM 892 C CA . ILE A 1 123 ? 159.368 170.778 161.728 1.00 37.00 123 ILE A CA 1
ATOM 893 C C . ILE A 1 123 ? 160.860 170.890 162.013 1.00 37.00 123 ILE A C 1
ATOM 894 O O . ILE A 1 123 ? 161.420 170.107 162.791 1.00 37.00 123 ILE A O 1
ATOM 899 N N . HIS A 1 124 ? 161.527 171.862 161.390 1.00 37.30 124 HIS A N 1
ATOM 900 C CA . HIS A 1 124 ? 162.961 172.023 161.610 1.00 37.30 124 HIS A CA 1
ATOM 901 C C . HIS A 1 124 ? 163.268 172.454 163.040 1.00 37.30 124 HIS A C 1
ATOM 902 O O . HIS A 1 124 ? 164.295 172.055 163.605 1.00 37.30 124 HIS A O 1
ATOM 909 N N . ASN A 1 125 ? 162.398 173.263 163.647 1.00 36.94 125 ASN A N 1
ATOM 910 C CA . ASN A 1 125 ? 162.599 173.609 165.055 1.00 36.94 125 ASN A CA 1
ATOM 911 C C . ASN A 1 125 ? 162.510 172.372 165.948 1.00 36.94 125 ASN A C 1
ATOM 912 O O . ASN A 1 125 ? 163.334 172.185 166.859 1.00 36.94 125 ASN A O 1
ATOM 917 N N . ILE A 1 126 ? 161.529 171.502 165.688 1.00 36.25 126 ILE A N 1
ATOM 918 C CA . ILE A 1 126 ? 161.431 170.251 166.440 1.00 36.25 126 ILE A CA 1
ATOM 919 C C . ILE A 1 126 ? 162.683 169.406 166.234 1.00 36.25 126 ILE A C 1
ATOM 920 O O . ILE A 1 126 ? 163.202 168.780 167.173 1.00 36.25 126 ILE A O 1
ATOM 925 N N . LEU A 1 127 ? 163.181 169.366 164.997 1.00 37.26 127 LEU A N 1
ATOM 926 C CA . LEU A 1 127 ? 164.378 168.586 164.702 1.00 37.26 127 LEU A CA 1
ATOM 927 C C . LEU A 1 127 ? 165.584 169.116 165.469 1.00 37.26 127 LEU A C 1
ATOM 928 O O . LEU A 1 127 ? 166.407 168.337 165.961 1.00 37.26 127 LEU A O 1
ATOM 933 N N . ASP A 1 128 ? 165.704 170.441 165.583 1.00 38.25 128 ASP A N 1
ATOM 934 C CA . ASP A 1 128 ? 166.789 171.025 166.370 1.00 38.25 128 ASP A CA 1
ATOM 935 C C . ASP A 1 128 ? 166.675 170.648 167.842 1.00 38.25 128 ASP A C 1
ATOM 936 O O . ASP A 1 128 ? 167.688 170.366 168.506 1.00 38.25 128 ASP A O 1
ATOM 941 N N . ILE A 1 129 ? 165.449 170.659 168.375 1.00 36.98 129 ILE A N 1
ATOM 942 C CA . ILE A 1 129 ? 165.240 170.231 169.759 1.00 36.98 129 ILE A CA 1
ATOM 943 C C . ILE A 1 129 ? 165.755 168.810 169.956 1.00 36.98 129 ILE A C 1
ATOM 944 O O . ILE A 1 129 ? 166.519 168.523 170.893 1.00 36.98 129 ILE A O 1
ATOM 949 N N . GLU A 1 130 ? 165.356 167.902 169.061 1.00 37.04 130 GLU A N 1
ATOM 950 C CA . GLU A 1 130 ? 165.803 166.516 169.172 1.00 37.04 130 GLU A CA 1
ATOM 951 C C . GLU A 1 130 ? 167.316 166.408 169.034 1.00 37.04 130 GLU A C 1
ATOM 952 O O . GLU A 1 130 ? 167.953 165.591 169.710 1.00 37.04 130 GLU A O 1
ATOM 958 N N . LYS A 1 131 ? 167.907 167.227 168.164 1.00 36.41 131 LYS A N 1
ATOM 959 C CA . LYS A 1 131 ? 169.353 167.210 167.971 1.00 36.41 131 LYS A CA 1
ATOM 960 C C . LYS A 1 131 ? 170.089 167.519 169.268 1.00 36.41 131 LYS A C 1
ATOM 961 O O . LYS A 1 131 ? 170.979 166.767 169.692 1.00 36.41 131 LYS A O 1
ATOM 967 N N . ILE A 1 132 ? 169.725 168.622 169.923 1.00 35.82 132 ILE A N 1
ATOM 968 C CA . ILE A 1 132 ? 170.458 168.983 171.136 1.00 35.82 132 ILE A CA 1
ATOM 969 C C . ILE A 1 132 ? 170.170 167.994 172.267 1.00 35.82 132 ILE A C 1
ATOM 970 O O . ILE A 1 132 ? 171.061 167.687 173.082 1.00 35.82 132 ILE A O 1
ATOM 975 N N . LEU A 1 133 ? 168.947 167.458 172.330 1.00 35.74 133 LEU A N 1
ATOM 976 C CA . LEU A 1 133 ? 168.656 166.454 173.348 1.00 35.74 133 LEU A CA 1
ATOM 977 C C . LEU A 1 133 ? 169.522 165.214 173.162 1.00 35.74 133 LEU A C 1
ATOM 978 O O . LEU A 1 133 ? 170.051 164.662 174.137 1.00 35.74 133 LEU A O 1
ATOM 983 N N . ALA A 1 134 ? 169.669 164.755 171.916 1.00 35.19 134 ALA A N 1
ATOM 984 C CA . ALA A 1 134 ? 170.525 163.606 171.648 1.00 35.19 134 ALA A CA 1
ATOM 985 C C . ALA A 1 134 ? 171.983 163.918 171.936 1.00 35.19 134 ALA A C 1
ATOM 986 O O . ALA A 1 134 ? 172.750 163.017 172.289 1.00 35.19 134 ALA A O 1
ATOM 988 N N . GLU A 1 135 ? 172.386 165.178 171.779 1.00 37.12 135 GLU A N 1
ATOM 989 C CA . GLU A 1 135 ? 173.751 165.559 172.129 1.00 37.12 135 GLU A CA 1
ATOM 990 C C . GLU A 1 135 ? 174.010 165.405 173.623 1.00 37.12 135 GLU A C 1
ATOM 991 O O . GLU A 1 135 ? 175.056 164.889 174.031 1.00 37.12 135 GLU A O 1
ATOM 997 N N . TYR A 1 136 ? 173.070 165.851 174.461 1.00 36.33 136 TYR A N 1
ATOM 998 C CA . TYR A 1 136 ? 173.371 165.917 175.895 1.00 36.33 136 TYR A CA 1
ATOM 999 C C . TYR A 1 136 ? 173.010 164.653 176.675 1.00 36.33 136 TYR A C 1
ATOM 1000 O O . TYR A 1 136 ? 173.633 164.374 177.717 1.00 36.33 136 TYR A O 1
ATOM 1009 N N . ILE A 1 137 ? 172.036 163.871 176.203 1.00 35.67 137 ILE A N 1
ATOM 1010 C CA . ILE A 1 137 ? 171.706 162.631 176.899 1.00 35.67 137 ILE A CA 1
ATOM 1011 C C . ILE A 1 137 ? 172.886 161.664 176.871 1.00 35.67 137 ILE A C 1
ATOM 1012 O O . ILE A 1 137 ? 173.112 160.916 177.833 1.00 35.67 137 ILE A O 1
ATOM 1017 N N . THR A 1 138 ? 173.661 161.671 175.784 1.00 35.66 138 THR A N 1
ATOM 1018 C CA . THR A 1 138 ? 174.839 160.813 175.695 1.00 35.66 138 THR A CA 1
ATOM 1019 C C . THR A 1 138 ? 175.848 161.144 176.787 1.00 35.66 138 THR A C 1
ATOM 1020 O O . THR A 1 138 ? 176.387 160.246 177.445 1.00 35.66 138 THR A O 1
ATOM 1024 N N . ASN A 1 139 ? 176.114 162.435 176.996 1.00 35.77 139 ASN A N 1
ATOM 1025 C CA . ASN A 1 139 ? 177.051 162.837 178.038 1.00 35.77 139 ASN A CA 1
ATOM 1026 C C . ASN A 1 139 ? 176.534 162.459 179.418 1.00 35.77 139 ASN A C 1
ATOM 1027 O O . ASN A 1 139 ? 177.303 161.996 180.271 1.00 35.77 139 ASN A O 1
ATOM 1032 N N . ALA A 1 140 ? 175.234 162.647 179.661 1.00 35.88 140 ALA A N 1
ATOM 1033 C CA . ALA A 1 140 ? 174.681 162.258 180.958 1.00 35.88 140 ALA A CA 1
ATOM 1034 C C . ALA A 1 140 ? 174.858 160.764 181.214 1.00 35.88 140 ALA A C 1
ATOM 1035 O O . ALA A 1 140 ? 175.305 160.351 182.298 1.00 35.88 140 ALA A O 1
ATOM 1037 N N . ALA A 1 141 ? 174.520 159.937 180.222 1.00 36.28 141 ALA A N 1
ATOM 1038 C CA . ALA A 1 141 ? 174.650 158.494 180.386 1.00 36.28 141 ALA A CA 1
ATOM 1039 C C . ALA A 1 141 ? 176.102 158.088 180.585 1.00 36.28 141 ALA A C 1
ATOM 1040 O O . ALA A 1 141 ? 176.396 157.194 181.388 1.00 36.28 141 ALA A O 1
ATOM 1042 N N . TYR A 1 142 ? 177.028 158.725 179.862 1.00 36.22 142 TYR A N 1
ATOM 1043 C CA . TYR A 1 142 ? 178.436 158.399 180.049 1.00 36.22 142 TYR A CA 1
ATOM 1044 C C . TYR A 1 142 ? 178.906 158.761 181.446 1.00 36.22 142 TYR A C 1
ATOM 1045 O O . TYR A 1 142 ? 179.697 158.028 182.046 1.00 36.22 142 TYR A O 1
ATOM 1054 N N . ALA A 1 143 ? 178.449 159.895 181.977 1.00 37.00 143 ALA A N 1
ATOM 1055 C CA . ALA A 1 143 ? 178.824 160.263 183.338 1.00 37.00 143 ALA A CA 1
ATOM 1056 C C . ALA A 1 143 ? 178.348 159.214 184.332 1.00 37.00 143 ALA A C 1
ATOM 1057 O O . ALA A 1 143 ? 179.107 158.776 185.210 1.00 37.00 143 ALA A O 1
ATOM 1059 N N . VAL A 1 144 ? 177.093 158.781 184.196 1.00 38.08 144 VAL A N 1
ATOM 1060 C CA . VAL A 1 144 ? 176.568 157.798 185.142 1.00 38.08 144 VAL A CA 1
ATOM 1061 C C . VAL A 1 144 ? 177.311 156.472 185.014 1.00 38.08 144 VAL A C 1
ATOM 1062 O O . VAL A 1 144 ? 177.608 155.816 186.018 1.00 38.08 144 VAL A O 1
ATOM 1066 N N . ASN A 1 145 ? 177.618 156.050 183.784 1.00 40.46 145 ASN A N 1
ATOM 1067 C CA . ASN A 1 145 ? 178.345 154.796 183.596 1.00 40.46 145 ASN A C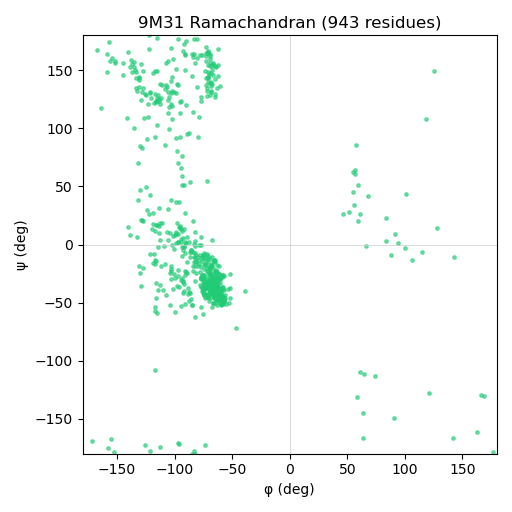A 1
ATOM 1068 C C . ASN A 1 145 ? 179.762 154.887 184.145 1.00 40.46 145 ASN A C 1
ATOM 1069 O O . ASN A 1 145 ? 180.279 153.918 184.711 1.00 40.46 145 ASN A O 1
ATOM 1074 N N . ASN A 1 146 ? 180.412 156.040 183.973 1.00 38.60 146 ASN A N 1
ATOM 1075 C CA . ASN A 1 146 ? 181.756 156.234 184.503 1.00 38.60 146 ASN A CA 1
ATOM 1076 C C . ASN A 1 146 ? 181.770 156.155 186.023 1.00 38.60 146 ASN A C 1
ATOM 1077 O O . ASN A 1 146 ? 182.638 155.497 186.606 1.00 38.60 146 ASN A O 1
ATOM 1082 N N . ILE A 1 147 ? 180.812 156.810 186.682 1.00 41.11 147 ILE A N 1
ATOM 1083 C CA . ILE A 1 147 ? 180.814 156.815 188.143 1.00 41.11 147 ILE A CA 1
ATOM 1084 C C . ILE A 1 147 ? 180.491 155.434 188.703 1.00 41.11 147 ILE A C 1
ATOM 1085 O O . ILE A 1 147 ? 181.021 155.045 189.751 1.00 41.11 147 ILE A O 1
ATOM 1090 N N . SER A 1 148 ? 179.645 154.663 188.014 1.00 44.22 148 SER A N 1
ATOM 1091 C CA . SER A 1 148 ? 179.154 153.406 188.573 1.00 44.22 148 SER A CA 1
ATOM 1092 C C . SER A 1 148 ? 180.288 152.430 188.860 1.00 44.22 148 SER A C 1
ATOM 1093 O O . SER A 1 148 ? 180.326 151.812 189.930 1.00 44.22 148 SER A O 1
ATOM 1096 N N . GLY A 1 149 ? 181.216 152.277 187.930 1.00 48.82 149 GLY A N 1
ATOM 1097 C CA . GLY A 1 149 ? 182.315 151.352 188.147 1.00 48.82 149 GLY A CA 1
ATOM 1098 C C . GLY A 1 149 ? 183.001 151.014 186.835 1.00 48.82 149 GLY A C 1
ATOM 1099 O O . GLY A 1 149 ? 182.865 151.735 185.847 1.00 48.82 149 GLY A O 1
ATOM 1100 N N . LEU A 1 150 ? 183.735 149.906 186.857 1.00 58.56 150 LEU A N 1
ATOM 1101 C CA . LEU A 1 150 ? 184.4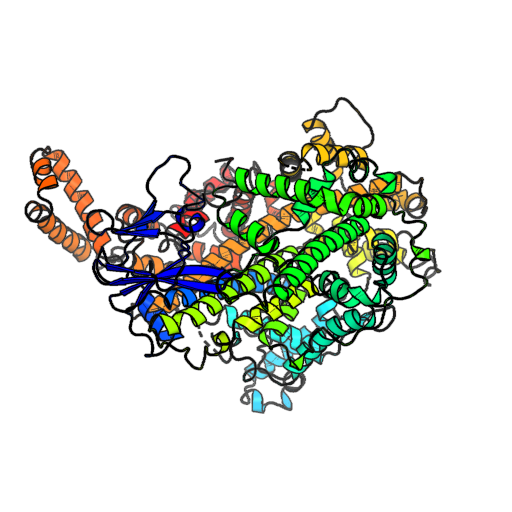73 149.418 185.700 1.00 58.56 150 LEU A CA 1
ATOM 1102 C C . LEU A 1 150 ? 183.740 148.224 185.107 1.00 58.56 150 LEU A C 1
ATOM 1103 O O . LEU A 1 150 ? 183.418 147.271 185.825 1.00 58.56 150 LEU A O 1
ATOM 1108 N N . ASP A 1 151 ? 183.462 148.291 183.804 1.00 60.13 151 ASP A N 1
ATOM 1109 C CA . ASP A 1 151 ? 182.724 147.295 183.031 1.00 60.13 151 ASP A CA 1
ATOM 1110 C C . ASP A 1 151 ? 181.266 147.205 183.472 1.00 60.13 151 ASP A C 1
ATOM 1111 O O . ASP A 1 151 ? 180.494 146.443 182.877 1.00 60.13 151 ASP A O 1
ATOM 1116 N N . LYS A 1 152 ? 180.853 147.981 184.473 1.00 56.61 152 LYS A N 1
ATOM 1117 C CA . LYS A 1 152 ? 179.487 147.936 184.993 1.00 56.61 152 LYS A CA 1
ATOM 1118 C C . LYS A 1 152 ? 178.633 148.992 184.288 1.00 56.61 152 LYS A C 1
ATOM 1119 O O . LYS A 1 152 ? 178.312 150.053 184.827 1.00 56.61 152 LYS A O 1
ATOM 1125 N N . ASP A 1 153 ? 178.266 148.676 183.048 1.00 51.31 153 ASP A N 1
ATOM 1126 C CA . ASP A 1 153 ? 177.398 149.546 182.260 1.00 51.31 153 ASP A CA 1
ATOM 1127 C C . ASP A 1 153 ? 175.962 149.339 182.723 1.00 51.31 153 ASP A C 1
ATOM 1128 O O . ASP A 1 153 ? 175.366 148.288 182.470 1.00 51.31 153 ASP A O 1
ATOM 1133 N N . ILE A 1 154 ? 175.404 150.340 183.400 1.00 47.41 154 ILE A N 1
ATOM 1134 C CA . ILE A 1 154 ? 174.106 150.202 184.047 1.00 47.41 154 ILE A CA 1
ATOM 1135 C C . ILE A 1 154 ? 173.030 150.897 183.221 1.00 47.41 154 ILE A C 1
ATOM 1136 O O . ILE A 1 154 ? 171.844 150.562 183.319 1.00 47.41 154 ILE A O 1
ATOM 1141 N N . ILE A 1 155 ? 173.431 151.857 182.393 1.00 45.44 155 ILE A N 1
ATOM 1142 C CA . ILE A 1 155 ? 172.506 152.655 181.599 1.00 45.44 155 ILE A CA 1
ATOM 1143 C C . ILE A 1 155 ? 172.851 152.477 180.130 1.00 45.44 155 ILE A C 1
ATOM 1144 O O . ILE A 1 155 ? 174.018 152.601 179.741 1.00 45.44 155 ILE A O 1
ATOM 1149 N N . GLY A 1 156 ? 171.839 152.188 179.320 1.00 47.55 156 GLY A N 1
ATOM 1150 C CA . GLY A 1 156 ? 172.040 151.990 177.901 1.00 47.55 156 GLY A CA 1
ATOM 1151 C C . GLY A 1 156 ? 170.824 151.406 177.216 1.00 47.55 156 GLY A C 1
ATOM 1152 O O . GLY A 1 156 ? 169.706 151.898 177.390 1.00 47.55 156 GLY A O 1
ATOM 1153 N N . PHE A 1 157 ? 171.034 150.353 176.432 1.00 49.34 157 PHE A N 1
ATOM 1154 C CA . PHE A 1 157 ? 169.971 149.688 175.695 1.00 49.34 157 PHE A CA 1
ATOM 1155 C C . PHE A 1 157 ? 169.752 148.298 176.273 1.00 49.34 157 PHE A C 1
ATOM 1156 O O . PHE A 1 157 ? 170.696 147.508 176.374 1.00 49.34 157 PHE A O 1
ATOM 1164 N N . GLY A 1 158 ? 168.510 148.003 176.644 1.00 50.39 158 GLY A N 1
ATOM 1165 C CA . GLY A 1 158 ? 168.163 146.725 177.223 1.00 50.39 158 GLY A CA 1
ATOM 1166 C C . GLY A 1 158 ? 168.163 146.676 178.734 1.00 50.39 158 GLY A C 1
ATOM 1167 O O . GLY A 1 158 ? 167.895 145.609 179.300 1.00 50.39 158 GLY A O 1
ATOM 1168 N N . LYS A 1 159 ? 168.451 147.787 179.408 1.00 49.50 159 LYS A N 1
ATOM 1169 C CA . LYS A 1 159 ? 168.502 147.825 180.861 1.00 49.50 159 LYS A CA 1
ATOM 1170 C C . LYS A 1 159 ? 167.624 148.952 181.383 1.00 49.50 159 LYS A C 1
ATOM 1171 O O . LYS A 1 159 ? 167.676 150.075 180.871 1.00 49.50 159 LYS A O 1
ATOM 1177 N N . PHE A 1 160 ? 166.825 148.647 182.406 1.00 46.58 160 PHE A N 1
ATOM 1178 C CA . PHE A 1 160 ? 165.970 149.624 183.080 1.00 46.58 160 PHE A CA 1
ATOM 1179 C C . PHE A 1 160 ? 165.059 150.334 182.077 1.00 46.58 160 PHE A C 1
ATOM 1180 O O . PHE A 1 160 ? 165.119 151.548 181.884 1.00 46.58 160 PHE A O 1
ATOM 1188 N N . SER A 1 161 ? 164.194 149.548 181.442 1.00 50.04 161 SER A N 1
ATOM 1189 C CA . SER A 1 161 ? 163.451 150.001 180.274 1.00 50.04 161 SER A CA 1
ATOM 1190 C C . SER A 1 161 ? 162.186 150.778 180.616 1.00 50.04 161 SER A C 1
ATOM 1191 O O . SER A 1 161 ? 161.303 150.866 179.757 1.00 50.04 161 SER A O 1
ATOM 1194 N N . THR A 1 162 ? 162.080 151.319 181.833 1.00 45.90 162 THR A N 1
ATOM 1195 C CA . THR A 1 162 ? 160.964 152.158 182.304 1.00 45.90 162 THR A CA 1
ATOM 1196 C C . THR A 1 162 ? 159.590 151.580 181.956 1.00 45.90 162 THR A C 1
ATOM 1197 O O . THR A 1 162 ? 158.607 152.318 181.853 1.00 45.90 162 THR A O 1
ATOM 1201 N N . VAL A 1 163 ? 159.493 150.261 181.800 1.00 48.53 163 VAL A N 1
ATOM 1202 C CA . VAL A 1 163 ? 158.209 149.599 181.598 1.00 48.53 163 VAL A CA 1
ATOM 1203 C C . VAL A 1 163 ? 157.785 148.938 182.902 1.00 48.53 163 VAL A C 1
ATOM 1204 O O . VAL A 1 163 ? 156.591 148.810 183.191 1.00 48.53 163 VAL A O 1
ATOM 1208 N N . TYR A 1 164 ? 158.765 148.537 183.706 1.00 49.89 164 TYR A N 1
ATOM 1209 C CA . TYR A 1 164 ? 158.534 147.706 184.877 1.00 49.89 164 TYR A CA 1
ATOM 1210 C C . TYR A 1 164 ? 158.524 148.553 186.142 1.00 49.89 164 TYR A C 1
ATOM 1211 O O . TYR A 1 164 ? 159.424 149.369 186.360 1.00 49.89 164 TYR A O 1
ATOM 1220 N N . THR A 1 165 ? 157.501 148.351 186.966 1.00 49.26 165 THR A N 1
ATOM 1221 C CA . THR A 1 165 ? 157.422 148.994 188.266 1.00 49.26 165 THR A CA 1
ATOM 1222 C C . THR A 1 165 ? 158.483 148.406 189.193 1.00 49.26 165 THR A C 1
ATOM 1223 O O . THR A 1 165 ? 158.958 147.285 188.994 1.00 49.26 165 THR A O 1
ATOM 1227 N N . TYR A 1 166 ? 158.871 149.189 190.204 1.00 48.04 166 TYR A N 1
ATOM 1228 C CA . TYR A 1 166 ? 159.910 148.763 191.138 1.00 48.04 166 TYR A CA 1
ATOM 1229 C C . TYR A 1 166 ? 159.596 147.410 191.762 1.00 48.04 166 TYR A C 1
ATOM 1230 O O . TYR A 1 166 ? 160.498 146.589 191.966 1.00 48.04 166 TYR A O 1
ATOM 1239 N N . ASP A 1 167 ? 158.324 147.158 192.080 1.00 51.58 167 ASP A N 1
ATOM 1240 C CA . ASP A 1 167 ? 157.951 145.872 192.660 1.00 51.58 167 ASP A CA 1
ATOM 1241 C C . ASP A 1 167 ? 158.184 144.731 191.677 1.00 51.58 167 ASP A C 1
ATOM 1242 O O . ASP A 1 167 ? 158.693 143.671 192.056 1.00 51.58 167 ASP A O 1
ATOM 1247 N N . GLU A 1 168 ? 157.821 144.928 190.409 1.00 53.30 168 GLU A N 1
ATOM 1248 C CA . GLU A 1 168 ? 158.053 143.902 189.400 1.00 53.30 168 GLU A CA 1
ATOM 1249 C C . GLU A 1 168 ? 159.532 143.709 189.102 1.00 53.30 168 GLU A C 1
ATOM 1250 O O . GLU A 1 168 ? 159.909 142.680 188.531 1.00 53.30 168 GLU A O 1
ATOM 1256 N N . PHE A 1 169 ? 160.372 144.672 189.472 1.00 49.63 169 PHE A N 1
ATOM 1257 C CA . PHE A 1 169 ? 161.803 144.606 189.218 1.00 49.63 169 PHE A CA 1
ATOM 1258 C C . PHE A 1 169 ? 162.579 143.954 190.351 1.00 49.63 169 PHE A C 1
ATOM 1259 O O . PHE A 1 169 ? 163.679 143.441 190.116 1.00 49.63 169 PHE A O 1
ATOM 1267 N N . LYS A 1 170 ? 162.036 143.953 191.567 1.00 52.58 170 LYS A N 1
ATOM 1268 C CA . LYS A 1 170 ? 162.703 143.365 192.721 1.00 52.58 170 LYS A CA 1
ATOM 1269 C C . LYS A 1 170 ? 162.320 141.911 192.956 1.00 52.58 170 LYS A C 1
ATOM 1270 O O . LYS A 1 170 ? 163.148 141.129 193.432 1.00 52.58 170 LYS A O 1
ATOM 1276 N N . ASP A 1 171 ? 161.088 141.526 192.637 1.00 56.04 171 ASP A N 1
ATOM 1277 C CA . ASP A 1 171 ? 160.608 140.156 192.814 1.00 56.04 171 ASP A CA 1
ATOM 1278 C C . ASP A 1 171 ? 159.907 139.660 191.551 1.00 56.04 171 ASP A C 1
ATOM 1279 O O . ASP A 1 171 ? 158.692 139.429 191.538 1.00 56.04 171 ASP A O 1
ATOM 1284 N N . PRO A 1 172 ? 160.669 139.416 190.480 1.00 55.41 172 PRO A N 1
ATOM 1285 C CA . PRO A 1 172 ? 160.039 139.058 189.200 1.00 55.41 172 PRO A CA 1
ATOM 1286 C C . PRO A 1 172 ? 159.219 137.781 189.247 1.00 55.41 172 PRO A C 1
ATOM 1287 O O . PRO A 1 172 ? 158.300 137.623 188.435 1.00 55.41 172 PRO A O 1
ATOM 1291 N N . GLU A 1 173 ? 159.524 136.861 190.164 1.00 59.64 173 GLU A N 1
ATOM 1292 C CA . GLU A 1 173 ? 158.778 135.608 190.230 1.00 59.64 173 GLU A CA 1
ATOM 1293 C C . GLU A 1 173 ? 157.320 135.845 190.599 1.00 59.64 173 GLU A C 1
ATOM 1294 O O . GLU A 1 173 ? 156.418 135.233 190.015 1.00 59.64 173 GLU A O 1
ATOM 1300 N N . HIS A 1 174 ? 157.064 136.730 191.563 1.00 59.18 174 HIS A N 1
ATOM 1301 C CA . HIS A 1 174 ? 155.695 137.014 191.972 1.00 59.18 174 HIS A CA 1
ATOM 1302 C C . HIS A 1 174 ? 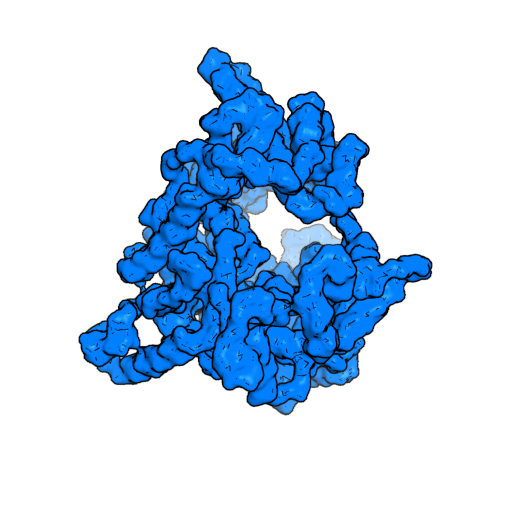154.948 137.886 190.973 1.00 59.18 174 HIS A C 1
ATOM 1303 O O . HIS A 1 174 ? 153.734 138.059 191.117 1.00 59.18 174 HIS A O 1
ATOM 1310 N N . HIS A 1 175 ? 155.634 138.433 189.974 1.00 56.97 175 HIS A N 1
ATOM 1311 C CA . HIS A 1 175 ? 155.038 139.280 188.946 1.00 56.97 175 HIS A CA 1
ATOM 1312 C C . HIS A 1 175 ? 155.458 138.805 187.563 1.00 56.97 175 HIS A C 1
ATOM 1313 O O . HIS A 1 175 ? 155.864 139.589 186.704 1.00 56.97 175 HIS A O 1
ATOM 1320 N N . ARG A 1 176 ? 155.362 137.496 187.327 1.00 58.39 176 ARG A N 1
ATOM 1321 C CA . ARG A 1 176 ? 155.833 136.925 186.073 1.00 58.39 176 ARG A CA 1
ATOM 1322 C C . ARG A 1 176 ? 154.832 137.062 184.936 1.00 58.39 176 ARG A C 1
ATOM 1323 O O . ARG A 1 176 ? 155.183 136.769 183.788 1.00 58.39 176 ARG A O 1
ATOM 1331 N N . ALA A 1 177 ? 153.604 137.503 185.216 1.00 58.78 177 ALA A N 1
ATOM 1332 C CA . ALA A 1 177 ? 152.660 137.767 184.136 1.00 58.78 177 ALA A CA 1
ATOM 1333 C C . ALA A 1 177 ? 153.078 138.977 183.313 1.00 58.78 177 ALA A C 1
ATOM 1334 O O . ALA A 1 177 ? 152.719 139.078 182.135 1.00 58.78 177 ALA A O 1
ATOM 1336 N N . ALA A 1 178 ? 153.833 139.899 183.910 1.00 57.41 178 ALA A N 1
ATOM 1337 C CA . ALA A 1 178 ? 154.287 141.092 183.210 1.00 57.41 178 ALA A CA 1
ATOM 1338 C C . ALA A 1 178 ? 155.481 140.838 182.301 1.00 57.41 178 ALA A C 1
ATOM 1339 O O . ALA A 1 178 ? 155.798 141.698 181.475 1.00 57.41 178 ALA A O 1
ATOM 1341 N N . PHE A 1 179 ? 156.147 139.693 182.430 1.00 57.53 179 PHE A N 1
ATOM 1342 C CA . PHE A 1 179 ? 157.284 139.350 181.588 1.00 57.53 179 PHE A CA 1
ATOM 1343 C C . PHE A 1 179 ? 156.929 138.331 180.513 1.00 57.53 179 PHE A C 1
ATOM 1344 O O . PHE A 1 179 ? 157.831 137.804 179.854 1.00 57.53 179 PHE A O 1
ATOM 1352 N N . ASN A 1 180 ? 155.639 138.041 180.328 1.00 60.67 180 ASN A N 1
ATOM 1353 C CA . ASN A 1 180 ? 155.150 137.027 179.394 1.00 60.67 180 ASN A CA 1
ATOM 1354 C C . ASN A 1 180 ? 155.661 135.631 179.731 1.00 60.67 180 ASN A C 1
ATOM 1355 O O . ASN A 1 180 ? 155.767 134.777 178.845 1.00 60.67 180 ASN A O 1
ATOM 1360 N N . ASN A 1 181 ? 155.972 135.389 181.006 1.00 59.00 181 ASN A N 1
ATOM 1361 C CA . ASN A 1 181 ? 156.424 134.083 181.485 1.00 59.00 181 ASN A CA 1
ATOM 1362 C C . ASN A 1 181 ? 157.630 133.581 180.695 1.00 59.00 181 ASN A C 1
ATOM 1363 O O . ASN A 1 181 ? 157.691 132.418 180.293 1.00 59.00 181 ASN A O 1
ATOM 1368 N N . ASN A 1 182 ? 158.598 134.462 180.471 1.00 59.72 182 ASN A N 1
ATOM 1369 C CA . ASN A 1 182 ? 159.818 134.118 179.754 1.00 59.72 182 ASN A CA 1
ATOM 1370 C C . ASN A 1 182 ? 160.951 133.956 180.759 1.00 59.72 182 ASN A C 1
ATOM 1371 O O . ASN A 1 182 ? 161.278 134.898 181.489 1.00 59.72 182 ASN A O 1
ATOM 1376 N N . ASP A 1 183 ? 161.550 132.763 180.792 1.00 60.54 183 ASP A N 1
ATOM 1377 C CA . ASP A 1 183 ? 162.611 132.495 181.758 1.00 60.54 183 ASP A CA 1
ATOM 1378 C C . ASP A 1 183 ? 163.887 133.251 181.412 1.00 60.54 183 ASP A C 1
ATOM 1379 O O . ASP A 1 183 ? 164.613 133.693 182.309 1.00 60.54 183 ASP A O 1
ATOM 1384 N N . LYS A 1 184 ? 164.184 133.399 180.120 1.00 59.59 184 LYS A N 1
ATOM 1385 C CA . LYS A 1 184 ? 165.395 134.106 179.718 1.00 59.59 184 LYS A CA 1
ATOM 1386 C C . LYS A 1 184 ? 165.338 135.575 180.117 1.00 59.59 184 LYS A C 1
ATOM 1387 O O . LYS A 1 184 ? 166.332 136.136 180.593 1.00 59.59 184 LYS A O 1
ATOM 1393 N N . LEU A 1 185 ? 164.183 136.218 179.928 1.00 58.69 185 LEU A N 1
ATOM 1394 C CA . LEU A 1 185 ? 164.056 137.626 180.289 1.00 58.69 185 LEU A CA 1
ATOM 1395 C C . LEU A 1 185 ? 164.008 137.809 181.801 1.00 58.69 185 LEU A C 1
ATOM 1396 O O . LEU A 1 185 ? 164.530 138.798 182.328 1.00 58.69 185 LEU A O 1
ATOM 1401 N N . ILE A 1 186 ? 163.382 136.869 182.514 1.00 56.54 186 ILE A N 1
ATOM 1402 C CA . ILE A 1 186 ? 163.342 136.949 183.971 1.00 56.54 186 ILE A CA 1
ATOM 1403 C C . ILE A 1 186 ? 164.748 136.860 184.547 1.00 56.54 186 ILE A C 1
ATOM 1404 O O . ILE A 1 186 ? 165.111 137.611 185.460 1.00 56.54 186 ILE A O 1
ATOM 1409 N N . ASN A 1 187 ? 165.565 135.946 184.019 1.00 57.01 187 ASN A N 1
ATOM 1410 C CA . ASN A 1 187 ? 166.934 135.816 184.503 1.00 57.01 187 ASN A CA 1
ATOM 1411 C C . ASN A 1 187 ? 167.760 137.056 184.191 1.00 57.01 187 ASN A C 1
ATOM 1412 O O . ASN A 1 187 ? 168.760 137.320 184.868 1.00 57.01 187 ASN A O 1
ATOM 1417 N N . ALA A 1 188 ? 167.367 137.825 183.174 1.00 55.84 188 ALA A N 1
ATOM 1418 C CA . ALA A 1 188 ? 168.072 139.067 182.877 1.00 55.84 188 ALA A CA 1
ATOM 1419 C C . ALA A 1 188 ? 167.710 140.160 183.875 1.00 55.84 188 ALA A C 1
ATOM 1420 O O . ALA A 1 188 ? 168.547 141.006 184.207 1.00 55.84 188 ALA A O 1
ATOM 1422 N N . ILE A 1 189 ? 166.468 140.160 184.362 1.00 54.54 189 ILE A N 1
ATOM 1423 C CA . ILE A 1 189 ? 166.037 141.184 185.309 1.00 54.54 189 ILE A CA 1
ATOM 1424 C C . ILE A 1 189 ? 166.716 140.992 186.660 1.00 54.54 189 ILE A C 1
ATOM 1425 O O . ILE A 1 189 ? 167.142 141.963 187.298 1.00 54.54 189 ILE A O 1
ATOM 1430 N N . LYS A 1 190 ? 166.829 139.742 187.120 1.00 53.70 190 LYS A N 1
ATOM 1431 C CA . LYS A 1 190 ? 167.470 139.485 188.407 1.00 53.70 190 LYS A CA 1
ATOM 1432 C C . LYS A 1 190 ? 168.923 139.932 188.401 1.00 53.70 190 LYS A C 1
ATOM 1433 O O . LYS A 1 190 ? 169.406 140.507 189.383 1.00 53.70 190 LYS A O 1
ATOM 1439 N N . ALA A 1 191 ? 169.642 139.669 187.308 1.00 52.27 191 ALA A N 1
ATOM 1440 C CA . ALA A 1 191 ? 171.025 140.116 187.219 1.00 52.27 191 ALA A CA 1
ATOM 1441 C C . ALA A 1 191 ? 171.123 141.633 187.245 1.00 52.27 191 ALA A C 1
ATOM 1442 O O . ALA A 1 191 ? 172.128 142.180 187.710 1.00 52.27 191 ALA A O 1
ATOM 1444 N N . GLN A 1 192 ? 170.096 142.326 186.747 1.00 52.75 192 GLN A N 1
ATOM 1445 C CA . GLN A 1 192 ? 170.089 143.783 186.806 1.00 52.75 192 GLN A CA 1
ATOM 1446 C C . GLN A 1 192 ? 169.856 144.286 188.222 1.00 52.75 192 GLN A C 1
ATOM 1447 O O . GLN A 1 192 ? 170.416 145.317 188.610 1.00 52.75 192 GLN A O 1
ATOM 1453 N N . TYR A 1 193 ? 169.035 143.583 189.005 1.00 51.29 193 TYR A N 1
ATOM 1454 C CA . TYR A 1 193 ? 168.806 144.002 190.382 1.00 51.29 193 TYR A CA 1
ATOM 1455 C C . TYR A 1 193 ? 170.061 143.854 191.229 1.00 51.29 193 TYR A C 1
ATOM 1456 O O . TYR A 1 193 ? 170.297 144.667 192.130 1.00 51.29 193 TYR A O 1
ATOM 1465 N N . ASP A 1 194 ? 170.871 142.827 190.965 1.00 51.61 194 ASP A N 1
ATOM 1466 C CA . ASP A 1 194 ? 172.132 142.682 191.684 1.00 51.61 194 ASP A CA 1
ATOM 1467 C C . ASP A 1 194 ? 173.065 143.847 191.389 1.00 51.61 194 ASP A C 1
ATOM 1468 O O . ASP A 1 194 ? 173.758 144.340 192.286 1.00 51.61 194 ASP A O 1
ATOM 1473 N N . GLU A 1 195 ? 173.100 144.298 190.135 1.00 51.50 195 GLU A N 1
ATOM 1474 C CA . GLU A 1 195 ? 173.894 145.473 189.798 1.00 51.50 195 GLU A CA 1
ATOM 1475 C C . GLU A 1 195 ? 173.302 146.738 190.405 1.00 51.50 195 GLU A C 1
ATOM 1476 O O . GLU A 1 195 ? 174.041 147.682 190.707 1.00 51.50 195 GLU A O 1
ATOM 1482 N N . PHE A 1 196 ? 171.980 146.778 190.585 1.00 47.75 196 PHE A N 1
ATOM 1483 C CA . PHE A 1 196 ? 171.353 147.937 191.213 1.00 47.75 196 PHE A CA 1
ATOM 1484 C C . PHE A 1 196 ? 171.793 148.089 192.663 1.00 47.75 196 PHE A C 1
ATOM 1485 O O . PHE A 1 196 ? 172.109 149.198 193.109 1.00 47.75 196 PHE A O 1
ATOM 1493 N N . ASP A 1 197 ? 171.812 146.988 193.419 1.00 48.84 197 ASP A N 1
ATOM 1494 C CA . ASP A 1 197 ? 172.251 147.056 194.809 1.00 48.84 197 ASP A CA 1
ATOM 1495 C C . ASP A 1 197 ? 173.716 147.456 194.910 1.00 48.84 197 ASP A C 1
ATOM 1496 O O . ASP A 1 197 ? 174.081 148.279 195.756 1.00 48.84 197 ASP A O 1
ATOM 1501 N N . ASN A 1 198 ? 174.569 146.887 194.054 1.00 48.38 198 ASN A N 1
ATOM 1502 C CA . ASN A 1 198 ? 175.990 147.215 194.096 1.00 48.38 198 ASN A CA 1
ATOM 1503 C C . ASN A 1 198 ? 176.247 148.662 193.701 1.00 48.38 198 ASN A C 1
ATOM 1504 O O . ASN A 1 198 ? 177.232 149.260 194.147 1.00 48.38 198 ASN A O 1
ATOM 1509 N N . PHE A 1 199 ? 175.391 149.233 192.855 1.00 46.26 199 PHE A N 1
ATOM 1510 C CA . PHE A 1 199 ? 175.500 150.648 192.524 1.00 46.26 199 PHE A CA 1
ATOM 1511 C C . PHE A 1 199 ? 174.960 151.533 193.638 1.00 46.26 199 PHE A C 1
ATOM 1512 O O . PHE A 1 199 ? 175.426 152.664 193.806 1.00 46.26 199 PHE A O 1
ATOM 1520 N N . LEU A 1 200 ? 173.996 151.036 194.408 1.00 46.00 200 LEU A N 1
ATOM 1521 C CA . LEU A 1 200 ? 173.326 151.844 195.415 1.00 46.00 200 LEU A CA 1
ATOM 1522 C C . LEU A 1 200 ? 174.110 151.948 196.716 1.00 46.00 200 LEU A C 1
ATOM 1523 O O . LEU A 1 200 ? 173.780 152.798 197.549 1.00 46.00 200 LEU A O 1
ATOM 1528 N N . ASP A 1 201 ? 175.125 151.107 196.919 1.00 47.05 201 ASP A N 1
ATOM 1529 C CA . ASP A 1 201 ? 176.021 151.229 198.062 1.00 47.05 201 ASP A CA 1
ATOM 1530 C C . ASP A 1 201 ? 177.422 151.652 197.637 1.00 47.05 201 ASP A C 1
ATOM 1531 O O . ASP A 1 201 ? 178.381 151.465 198.391 1.00 47.05 201 ASP A O 1
ATOM 1536 N N . ASN A 1 202 ? 177.555 152.205 196.441 1.00 43.44 202 ASN A N 1
ATOM 1537 C CA . ASN A 1 202 ? 178.824 152.764 196.004 1.00 43.44 202 ASN A CA 1
ATOM 1538 C C . ASN A 1 202 ? 179.180 153.957 196.882 1.00 43.44 202 ASN A C 1
ATOM 1539 O O . ASN A 1 202 ? 178.358 154.866 197.042 1.00 43.44 202 ASN A O 1
ATOM 1544 N N . PRO A 1 203 ? 180.374 153.988 197.477 1.00 42.17 203 PRO A N 1
ATOM 1545 C CA . PRO A 1 203 ? 180.765 155.166 198.263 1.00 42.17 203 PRO A CA 1
ATOM 1546 C C . PRO A 1 203 ? 180.822 156.450 197.457 1.00 42.17 203 PRO A C 1
ATOM 1547 O O . PRO A 1 203 ? 180.668 157.532 198.036 1.00 42.17 203 PRO A O 1
ATOM 1551 N N . ARG A 1 204 ? 181.038 156.371 196.149 1.00 41.55 204 ARG A N 1
ATOM 1552 C CA . ARG A 1 204 ? 181.139 157.548 195.299 1.00 41.55 204 ARG A CA 1
ATOM 1553 C C . ARG A 1 204 ? 179.815 157.917 194.648 1.00 41.55 204 ARG A C 1
ATOM 1554 O O . ARG A 1 204 ? 179.800 158.726 193.716 1.00 41.55 204 ARG A O 1
ATOM 1562 N N . LEU A 1 205 ? 178.708 157.337 195.109 1.00 41.70 205 LEU A N 1
ATOM 1563 C CA . LEU A 1 205 ? 177.392 157.741 194.635 1.00 41.70 205 LEU A CA 1
ATOM 1564 C C . LEU A 1 205 ? 177.038 159.158 195.064 1.00 41.70 205 LEU A C 1
ATOM 1565 O O . LEU A 1 205 ? 176.178 159.787 194.439 1.00 41.70 205 LEU A O 1
ATOM 1570 N N . GLY A 1 206 ? 177.693 159.678 196.101 1.00 41.51 206 GLY A N 1
ATOM 1571 C CA . GLY A 1 206 ? 177.393 160.998 196.621 1.00 41.51 206 GLY A CA 1
ATOM 1572 C C . GLY A 1 206 ? 177.736 162.140 195.692 1.00 41.51 206 GLY A C 1
ATOM 1573 O O . GLY A 1 206 ? 177.336 163.276 195.969 1.00 41.51 206 GLY A O 1
ATOM 1574 N N . TYR A 1 207 ? 178.469 161.876 194.609 1.00 40.22 207 TYR A N 1
ATOM 1575 C CA . TYR A 1 207 ? 178.707 162.909 193.608 1.00 40.22 207 TYR A CA 1
ATOM 1576 C C . TYR A 1 207 ? 177.404 163.400 192.992 1.00 40.22 207 TYR A C 1
ATOM 1577 O O . TYR A 1 207 ? 177.314 164.559 192.572 1.00 40.22 207 TYR A O 1
ATOM 1586 N N . PHE A 1 208 ? 176.391 162.541 192.925 1.00 40.07 208 PHE A N 1
ATOM 1587 C CA . PHE A 1 208 ? 175.053 162.947 192.502 1.00 40.07 208 PHE A CA 1
ATOM 1588 C C . PHE A 1 208 ? 174.189 163.207 193.735 1.00 40.07 208 PHE A C 1
ATOM 1589 O O . PHE A 1 208 ? 173.268 162.462 194.066 1.00 40.07 208 PHE A O 1
ATOM 1597 N N . GLY A 1 209 ? 174.521 164.298 194.425 1.00 41.91 209 GLY A N 1
ATOM 1598 C CA . GLY A 1 209 ? 173.819 164.625 195.653 1.00 41.91 209 GLY A CA 1
ATOM 1599 C C . GLY A 1 209 ? 172.367 164.995 195.429 1.00 41.91 209 GLY A C 1
ATOM 1600 O O . GLY A 1 209 ? 171.488 164.572 196.183 1.00 41.91 209 GLY A O 1
ATOM 1601 N N . GLN A 1 210 ? 172.095 165.795 194.398 1.00 43.78 210 GLN A N 1
ATOM 1602 C CA . GLN A 1 210 ? 170.723 166.212 194.131 1.00 43.78 210 GLN A CA 1
ATOM 1603 C C . GLN A 1 210 ? 169.854 165.036 193.704 1.00 43.78 210 GLN A C 1
ATOM 1604 O O . GLN A 1 210 ? 168.685 164.947 194.095 1.00 43.78 210 GLN A O 1
ATOM 1610 N N . ALA A 1 211 ? 170.408 164.125 192.902 1.00 41.73 211 ALA A N 1
ATOM 1611 C CA . ALA A 1 211 ? 169.599 163.061 192.319 1.00 41.73 211 ALA A CA 1
ATOM 1612 C C . ALA A 1 211 ? 169.167 162.037 193.361 1.00 41.73 211 ALA A C 1
ATOM 1613 O O . ALA A 1 211 ? 168.010 161.601 193.363 1.00 41.73 211 ALA A O 1
ATOM 1615 N N . PHE A 1 212 ? 170.074 161.639 194.256 1.00 40.44 212 PHE A N 1
ATOM 1616 C CA . PHE A 1 212 ? 169.832 160.503 195.133 1.00 40.44 212 PHE A CA 1
ATOM 1617 C C . PHE A 1 212 ? 169.795 160.831 196.617 1.00 40.44 212 PHE A C 1
ATOM 1618 O O . PHE A 1 212 ? 169.299 160.007 197.391 1.00 40.44 212 PHE A O 1
ATOM 1626 N N . PHE A 1 213 ? 170.306 161.980 197.042 1.00 41.65 213 PHE A N 1
ATOM 1627 C CA . PHE A 1 213 ? 170.377 162.320 198.454 1.00 41.65 213 PHE A CA 1
ATOM 1628 C C . PHE A 1 213 ? 169.501 163.528 198.747 1.00 41.65 213 PHE A C 1
ATOM 1629 O O . PHE A 1 213 ? 169.309 164.398 197.893 1.00 41.65 213 PHE A O 1
ATOM 1637 N N . SER A 1 214 ? 168.966 163.577 199.965 1.00 46.04 214 SER A N 1
ATOM 1638 C CA . SER A 1 214 ? 168.149 164.693 200.414 1.00 46.04 214 SER A CA 1
ATOM 1639 C C . SER A 1 214 ? 168.636 165.159 201.777 1.00 46.04 214 SER A C 1
ATOM 1640 O O . SER A 1 214 ? 169.050 164.346 202.607 1.00 46.04 214 SER A O 1
ATOM 1643 N N . LYS A 1 215 ? 168.587 166.466 202.007 1.00 54.51 215 LYS A N 1
ATOM 1644 C CA . LYS A 1 215 ? 169.065 167.048 203.254 1.00 54.51 215 LYS A CA 1
ATOM 1645 C C . LYS A 1 215 ? 167.923 167.095 204.259 1.00 54.51 215 LYS A C 1
ATOM 1646 O O . LYS A 1 215 ? 166.894 167.731 204.007 1.00 54.51 215 LYS A O 1
ATOM 1652 N N . GLU A 1 216 ? 168.103 166.422 205.395 1.00 58.35 216 GLU A N 1
ATOM 1653 C CA . GLU A 1 216 ? 167.089 166.385 206.443 1.00 58.35 216 GLU A CA 1
ATOM 1654 C C . GLU A 1 216 ? 167.395 167.373 207.564 1.00 58.35 216 GLU A C 1
ATOM 1655 O O . GLU A 1 216 ? 166.584 168.256 207.858 1.00 58.35 216 GLU A O 1
ATOM 1661 N N . GLY A 1 217 ? 168.555 167.237 208.199 1.00 59.21 217 GLY A N 1
ATOM 1662 C CA . GLY A 1 217 ? 168.984 168.181 209.211 1.00 59.21 217 GLY A CA 1
ATOM 1663 C C . GLY A 1 217 ? 170.252 168.895 208.798 1.00 59.21 217 GLY A C 1
ATOM 1664 O O . GLY A 1 217 ? 170.233 169.745 207.904 1.00 59.21 217 GLY A O 1
ATOM 1665 N N . ARG A 1 218 ? 171.363 168.561 209.447 1.00 61.66 218 ARG A N 1
ATOM 1666 C CA . ARG A 1 218 ? 172.676 169.042 209.045 1.00 61.66 218 ARG A CA 1
ATOM 1667 C C . ARG A 1 218 ? 173.440 168.024 208.211 1.00 61.66 218 ARG A C 1
ATOM 1668 O O . ARG A 1 218 ? 174.577 168.294 207.816 1.00 61.66 218 ARG A O 1
ATOM 1676 N N . ASN A 1 219 ? 172.844 166.868 207.935 1.00 57.28 219 ASN A N 1
ATOM 1677 C CA . ASN A 1 219 ? 173.491 165.812 207.174 1.00 57.28 219 ASN A CA 1
ATOM 1678 C C . ASN A 1 219 ? 172.519 165.259 206.142 1.00 57.28 219 ASN A C 1
ATOM 1679 O O . ASN A 1 219 ? 171.299 165.367 206.286 1.00 57.28 219 ASN A O 1
ATOM 1684 N N . TYR A 1 220 ? 173.078 164.660 205.098 1.00 51.15 220 TYR A N 1
ATOM 1685 C CA . TYR A 1 220 ? 172.293 164.142 203.989 1.00 51.15 220 TYR A CA 1
ATOM 1686 C C . TYR A 1 220 ? 171.916 162.688 204.230 1.00 51.15 220 TYR A C 1
ATOM 1687 O O . TYR A 1 220 ? 172.634 161.940 204.898 1.00 51.15 220 TYR A O 1
ATOM 1696 N N . ILE A 1 221 ? 170.771 162.293 203.680 1.00 46.22 221 ILE A N 1
ATOM 1697 C CA . ILE A 1 221 ? 170.249 160.941 203.808 1.00 46.22 221 ILE A CA 1
ATOM 1698 C C . ILE A 1 221 ? 169.853 160.452 202.424 1.00 46.22 221 ILE A C 1
ATOM 1699 O O . ILE A 1 221 ? 169.254 161.197 201.641 1.00 46.22 221 ILE A O 1
ATOM 1704 N N . ILE A 1 222 ? 170.215 159.207 202.114 1.00 42.76 222 ILE A N 1
ATOM 1705 C CA . ILE A 1 222 ? 169.916 158.649 200.804 1.00 42.76 222 ILE A CA 1
ATOM 1706 C C . ILE A 1 222 ? 168.412 158.460 200.662 1.00 42.76 222 ILE A C 1
ATOM 1707 O O . ILE A 1 222 ? 167.719 158.071 201.612 1.00 42.76 222 ILE A O 1
ATOM 1712 N N . ASN A 1 223 ? 167.894 158.773 199.477 1.00 42.70 223 ASN A N 1
ATOM 1713 C CA . ASN A 1 223 ? 166.483 158.588 199.195 1.00 42.70 223 ASN A CA 1
ATOM 1714 C C . ASN A 1 223 ? 166.108 157.111 199.290 1.00 42.70 223 ASN A C 1
ATOM 1715 O O . ASN A 1 223 ? 166.960 156.222 199.356 1.00 42.70 223 ASN A O 1
ATOM 1720 N N . TYR A 1 224 ? 164.805 156.856 199.290 1.00 43.52 224 TYR A N 1
ATOM 1721 C CA . TYR A 1 224 ? 164.321 155.490 199.245 1.00 43.52 224 TYR A CA 1
ATOM 1722 C C . TYR A 1 224 ? 164.681 154.852 197.908 1.00 43.52 224 TYR A C 1
ATOM 1723 O O . TYR A 1 224 ? 164.896 155.533 196.902 1.00 43.52 224 TYR A O 1
ATOM 1732 N N . GLY A 1 225 ? 164.757 153.520 197.909 1.00 43.53 225 GLY A N 1
ATOM 1733 C CA . GLY A 1 225 ? 165.148 152.810 196.705 1.00 43.53 225 GLY A CA 1
ATOM 1734 C C . GLY A 1 225 ? 164.208 153.050 195.543 1.00 43.53 225 GLY A C 1
ATOM 1735 O O . GLY A 1 225 ? 164.626 153.019 194.381 1.00 43.53 225 GLY A O 1
ATOM 1736 N N . ASN A 1 226 ? 162.931 153.301 195.839 1.00 43.71 226 ASN A N 1
ATOM 1737 C CA . ASN A 1 226 ? 161.960 153.597 194.792 1.00 43.71 226 ASN A CA 1
ATOM 1738 C C . ASN A 1 226 ? 162.386 154.811 193.973 1.00 43.71 226 ASN A C 1
ATOM 1739 O O . ASN A 1 226 ? 162.377 154.773 192.739 1.00 43.71 226 ASN A O 1
ATOM 1744 N N . GLU A 1 227 ? 162.787 155.891 194.648 1.00 43.13 227 GLU A N 1
ATOM 1745 C CA . GLU A 1 227 ? 163.156 157.114 193.941 1.00 43.13 227 GLU A CA 1
ATOM 1746 C C . GLU A 1 227 ? 164.409 156.920 193.096 1.00 43.13 227 GLU A C 1
ATOM 1747 O O . GLU A 1 227 ? 164.477 157.394 191.953 1.00 43.13 227 GLU A O 1
ATOM 1753 N N . CYS A 1 228 ? 165.419 156.242 193.645 1.00 42.78 228 CYS A N 1
ATOM 1754 C CA . CYS A 1 228 ? 166.649 156.009 192.896 1.00 42.78 228 CYS A CA 1
ATOM 1755 C C . CYS A 1 228 ? 166.390 155.155 191.662 1.00 42.78 228 CYS A C 1
ATOM 1756 O O . CYS A 1 228 ? 166.879 155.464 190.563 1.00 42.78 228 CYS A O 1
ATOM 1759 N N . TYR A 1 229 ? 165.605 154.086 191.819 1.00 42.88 229 TYR A N 1
ATOM 1760 C CA . TYR A 1 229 ? 165.254 153.267 190.668 1.00 42.88 229 TYR A CA 1
ATOM 1761 C C . TYR A 1 229 ? 164.481 154.074 189.637 1.00 42.88 229 TYR A C 1
ATOM 1762 O O . TYR A 1 229 ? 164.704 153.922 188.432 1.00 42.88 229 TYR A O 1
ATOM 1771 N N . ASP A 1 230 ? 163.560 154.928 190.087 1.00 41.52 230 ASP A N 1
ATOM 1772 C CA . ASP A 1 230 ? 162.769 155.714 189.150 1.00 41.52 230 ASP A CA 1
ATOM 1773 C C . ASP A 1 230 ? 163.644 156.668 188.348 1.00 41.52 230 ASP A C 1
ATOM 1774 O O . ASP A 1 230 ? 163.470 156.805 187.132 1.00 41.52 230 ASP A O 1
ATOM 1779 N N . ILE A 1 231 ? 164.595 157.331 189.009 1.00 40.27 231 ILE A N 1
ATOM 1780 C CA . ILE A 1 231 ? 165.474 158.261 188.300 1.00 40.27 231 ILE A CA 1
ATOM 1781 C C . ILE A 1 231 ? 166.340 157.518 187.289 1.00 40.27 231 ILE A C 1
ATOM 1782 O O . ILE A 1 231 ? 166.488 157.950 186.133 1.00 40.27 231 ILE A O 1
ATOM 1787 N N . LEU A 1 232 ? 166.917 156.385 187.700 1.00 40.85 232 LEU A N 1
ATOM 1788 C CA . LEU A 1 232 ? 167.749 155.618 186.778 1.00 40.85 232 LEU A CA 1
ATOM 1789 C C . LEU A 1 232 ? 166.934 155.109 185.594 1.00 40.85 232 LEU A C 1
ATOM 1790 O O . LEU A 1 232 ? 167.403 155.137 184.448 1.00 40.85 232 LEU A O 1
ATOM 1795 N N . ALA A 1 233 ? 165.707 154.650 185.849 1.00 39.60 233 ALA A N 1
ATOM 1796 C CA . ALA A 1 233 ? 164.852 154.161 184.776 1.00 39.60 233 ALA A CA 1
ATOM 1797 C C . ALA A 1 233 ? 164.453 155.280 183.826 1.00 39.60 233 ALA A C 1
ATOM 1798 O O . ALA A 1 233 ? 164.355 155.062 182.616 1.00 39.60 233 ALA A O 1
ATOM 1800 N N . LEU A 1 234 ? 164.213 156.483 184.348 1.00 37.69 234 LEU A N 1
ATOM 1801 C CA . LEU A 1 234 ? 163.896 157.608 183.474 1.00 37.69 234 LEU A CA 1
ATOM 1802 C C . LEU A 1 234 ? 165.075 157.957 182.577 1.00 37.69 234 LEU A C 1
ATOM 1803 O O . LEU A 1 234 ? 164.902 158.219 181.379 1.00 37.69 234 LEU A O 1
ATOM 1808 N N . LEU A 1 235 ? 166.286 157.965 183.136 1.00 38.01 235 LEU A N 1
ATOM 1809 C CA . LEU A 1 235 ? 167.455 158.252 182.309 1.00 38.01 235 LEU A CA 1
ATOM 1810 C C . LEU A 1 235 ? 167.662 157.176 181.246 1.00 38.01 235 LEU A C 1
ATOM 1811 O O . LEU A 1 235 ? 167.976 157.486 180.088 1.00 38.01 235 LEU A O 1
ATOM 1816 N N . SER A 1 236 ? 167.473 155.905 181.611 1.00 40.32 236 SER A N 1
ATOM 1817 C CA . SER A 1 236 ? 167.597 154.841 180.620 1.00 40.32 236 SER A CA 1
ATOM 1818 C C . SER A 1 236 ? 166.499 154.919 179.565 1.00 40.32 236 SER A C 1
ATOM 1819 O O . SER A 1 236 ? 166.735 154.572 178.403 1.00 40.32 236 SER A O 1
ATOM 1822 N N . GLY A 1 237 ? 165.302 155.367 179.941 1.00 38.16 237 GLY A N 1
ATOM 1823 C CA . GLY A 1 237 ? 164.254 155.561 178.955 1.00 38.16 237 GLY A CA 1
ATOM 1824 C C . GLY A 1 237 ? 164.581 156.674 177.982 1.00 38.16 237 GLY A C 1
ATOM 1825 O O . GLY A 1 237 ? 164.285 156.575 176.790 1.00 38.16 237 GLY A O 1
ATOM 1826 N N . LEU A 1 238 ? 165.201 157.748 178.475 1.00 36.94 238 LEU A N 1
ATOM 1827 C CA . LEU A 1 238 ? 165.688 158.791 177.575 1.00 36.94 238 LEU A CA 1
ATOM 1828 C C . LEU A 1 238 ? 166.734 158.238 176.616 1.00 36.94 238 LEU A C 1
ATOM 1829 O O . LEU A 1 238 ? 166.718 158.541 175.413 1.00 36.94 238 LEU A O 1
ATOM 1834 N N . ALA A 1 239 ? 167.652 157.417 177.133 1.00 37.90 239 ALA A N 1
ATOM 1835 C CA . ALA A 1 239 ? 168.676 156.817 176.283 1.00 37.90 239 ALA A CA 1
ATOM 1836 C C . ALA A 1 239 ? 168.059 155.914 175.220 1.00 37.90 239 ALA A C 1
ATOM 1837 O O . ALA A 1 239 ? 168.517 155.891 174.072 1.00 37.90 239 ALA A O 1
ATOM 1839 N N . HIS A 1 240 ? 167.029 155.151 175.588 1.00 39.93 240 HIS A N 1
ATOM 1840 C CA . HIS A 1 240 ? 166.320 154.334 174.607 1.00 39.93 240 HIS A CA 1
ATOM 1841 C C . HIS A 1 240 ? 165.632 155.199 173.561 1.00 39.93 240 HIS A C 1
ATOM 1842 O O . HIS A 1 240 ? 165.666 154.886 172.366 1.00 39.93 240 HIS A O 1
ATOM 1849 N N . TRP A 1 241 ? 164.989 156.287 173.994 1.00 36.99 241 TRP A N 1
ATOM 1850 C CA . TRP A 1 241 ? 164.249 157.136 173.068 1.00 36.99 241 TRP A CA 1
ATOM 1851 C C . TRP A 1 241 ? 165.168 157.810 172.064 1.00 36.99 241 TRP A C 1
ATOM 1852 O O . TRP A 1 241 ? 164.761 158.062 170.925 1.00 36.99 241 TRP A O 1
ATOM 1863 N N . VAL A 1 242 ? 166.401 158.124 172.466 1.00 38.60 242 VAL A N 1
ATOM 1864 C CA . VAL A 1 242 ? 167.330 158.761 171.534 1.00 38.60 242 VAL A CA 1
ATOM 1865 C C . VAL A 1 242 ? 167.582 157.865 170.327 1.00 38.60 242 VAL A C 1
ATOM 1866 O O . VAL A 1 242 ? 167.594 158.333 169.182 1.00 38.60 242 VAL A O 1
ATOM 1870 N N . VAL A 1 243 ? 167.772 156.570 170.555 1.00 42.02 243 VAL A N 1
ATOM 1871 C CA . VAL A 1 243 ? 168.152 155.643 169.496 1.00 42.02 243 VAL A CA 1
ATOM 1872 C C . VAL A 1 243 ? 166.939 154.914 168.914 1.00 42.02 243 VAL A C 1
ATOM 1873 O O . VAL A 1 243 ? 167.098 153.908 168.227 1.00 42.02 243 VAL A O 1
ATOM 1877 N N . ALA A 1 244 ? 165.730 155.400 169.181 1.00 44.45 244 ALA A N 1
ATOM 1878 C CA . ALA A 1 244 ? 164.539 154.763 168.636 1.00 44.45 244 ALA A CA 1
ATOM 1879 C C . ALA A 1 244 ? 164.482 154.948 167.126 1.00 44.45 244 ALA A C 1
ATOM 1880 O O . ALA A 1 244 ? 164.653 156.057 166.613 1.00 44.45 244 ALA A O 1
ATOM 1882 N N . ASN A 1 245 ? 164.241 153.851 166.415 1.00 50.13 245 ASN A N 1
ATOM 1883 C CA . ASN A 1 245 ? 164.197 153.875 164.957 1.00 50.13 245 ASN A CA 1
ATOM 1884 C C . ASN A 1 245 ? 163.005 154.679 164.453 1.00 50.13 245 ASN A C 1
ATOM 1885 O O . ASN A 1 245 ? 163.171 155.660 163.730 1.00 50.13 245 ASN A O 1
ATOM 1890 N N . SER A 1 250 ? 160.255 148.662 170.014 1.00 51.91 250 SER A N 1
ATOM 1891 C CA . SER A 1 250 ? 159.971 148.292 171.395 1.00 51.91 250 SER A CA 1
ATOM 1892 C C . SER A 1 250 ? 158.854 149.154 171.967 1.00 51.91 250 SER A C 1
ATOM 1893 O O . SER A 1 250 ? 158.155 149.847 171.229 1.00 51.91 250 SER A O 1
ATOM 1896 N N . ARG A 1 251 ? 158.690 149.106 173.289 1.00 51.19 251 ARG A N 1
ATOM 1897 C CA . ARG A 1 251 ? 157.680 149.918 173.954 1.00 51.19 251 ARG A CA 1
ATOM 1898 C C . ARG A 1 251 ? 158.072 151.385 174.055 1.00 51.19 251 ARG A C 1
ATOM 1899 O O . ARG A 1 251 ? 157.224 152.213 174.402 1.00 51.19 251 ARG A O 1
ATOM 1907 N N . ILE A 1 252 ? 159.323 151.725 173.764 1.00 43.21 252 ILE A N 1
ATOM 1908 C CA . ILE A 1 252 ? 159.782 153.107 173.720 1.00 43.21 252 ILE A CA 1
ATOM 1909 C C . ILE A 1 252 ? 159.955 153.463 172.249 1.00 43.21 252 ILE A C 1
ATOM 1910 O O . ILE A 1 252 ? 160.827 152.924 171.565 1.00 43.21 252 ILE A O 1
ATOM 1915 N N . SER A 1 253 ? 159.126 154.377 171.761 1.00 41.26 253 SER A N 1
ATOM 1916 C CA . SER A 1 253 ? 159.113 154.772 170.364 1.00 41.26 253 SER A CA 1
ATOM 1917 C C . SER A 1 253 ? 159.594 156.213 170.221 1.00 41.26 253 SER A C 1
ATOM 1918 O O . SER A 1 253 ? 160.035 156.847 171.186 1.00 41.26 253 SER A O 1
ATOM 1921 N N . ARG A 1 254 ? 159.515 156.729 168.994 1.00 42.39 254 ARG A N 1
ATOM 1922 C CA . ARG A 1 254 ? 159.871 158.116 168.731 1.00 42.39 254 ARG A CA 1
ATOM 1923 C C . ARG A 1 254 ? 158.966 159.093 169.469 1.00 42.39 254 ARG A C 1
ATOM 1924 O O . ARG A 1 254 ? 159.401 160.202 169.795 1.00 42.39 254 ARG A O 1
ATOM 1932 N N . THR A 1 255 ? 157.726 158.702 169.750 1.00 39.13 255 THR A N 1
ATOM 1933 C CA . THR A 1 255 ? 156.741 159.566 170.384 1.00 39.13 255 THR A CA 1
ATOM 1934 C C . THR A 1 255 ? 156.682 159.381 171.894 1.00 39.13 255 THR A C 1
ATOM 1935 O O . THR A 1 255 ? 155.724 159.834 172.527 1.00 39.13 255 THR A O 1
ATOM 1939 N N . TRP A 1 256 ? 157.680 158.719 172.481 1.00 37.10 256 TRP A N 1
ATOM 1940 C CA . TRP A 1 256 ? 157.664 158.445 173.915 1.00 37.10 256 TRP A CA 1
ATOM 1941 C C . TRP A 1 256 ? 157.739 159.728 174.733 1.00 37.10 256 TRP A C 1
ATOM 1942 O O . TRP A 1 256 ? 157.029 159.876 175.733 1.00 37.10 256 TRP A O 1
ATOM 1953 N N . LEU A 1 257 ? 158.593 160.668 174.324 1.00 35.91 257 LEU A N 1
ATOM 1954 C CA . LEU A 1 257 ? 158.805 161.872 175.122 1.00 35.91 257 LEU A CA 1
ATOM 1955 C C . LEU A 1 257 ? 157.578 162.772 175.117 1.00 35.91 257 LEU A C 1
ATOM 1956 O O . LEU A 1 257 ? 157.287 163.439 176.116 1.00 35.91 257 LEU A O 1
ATOM 1961 N N . TYR A 1 258 ? 156.850 162.810 174.006 1.00 36.24 258 TYR A N 1
ATOM 1962 C CA . TYR A 1 258 ? 155.723 163.718 173.856 1.00 36.24 258 TYR A CA 1
ATOM 1963 C C . TYR A 1 258 ? 154.418 163.150 174.390 1.00 36.24 258 TYR A C 1
ATOM 1964 O O . TYR A 1 258 ? 153.417 163.872 174.428 1.00 36.24 258 TYR A O 1
ATOM 1973 N N . ASN A 1 259 ? 154.402 161.884 174.802 1.00 38.57 259 ASN A N 1
ATOM 1974 C CA . ASN A 1 259 ? 153.245 161.263 175.445 1.00 38.57 259 ASN A CA 1
ATOM 1975 C C . ASN A 1 259 ? 153.759 160.600 176.718 1.00 38.57 259 ASN A C 1
ATOM 1976 O O . ASN A 1 259 ? 154.065 159.406 176.726 1.00 38.57 259 ASN A O 1
ATOM 1981 N N . LEU A 1 260 ? 153.849 161.378 177.795 1.00 38.56 260 LEU A N 1
ATOM 1982 C CA . LEU A 1 260 ? 154.419 160.895 179.043 1.00 38.56 260 LEU A CA 1
ATOM 1983 C C . LEU A 1 260 ? 153.373 160.573 180.096 1.00 38.56 260 LEU A C 1
ATOM 1984 O O . LEU A 1 260 ? 153.678 159.843 181.045 1.00 38.56 260 LEU A O 1
ATOM 1989 N N . ASP A 1 261 ? 152.155 161.090 179.957 1.00 42.55 261 ASP A N 1
ATOM 1990 C CA . ASP A 1 261 ? 151.096 160.796 180.910 1.00 42.55 261 ASP A CA 1
ATOM 1991 C C . ASP A 1 261 ? 150.395 159.475 180.631 1.00 42.55 261 ASP A C 1
ATOM 1992 O O . ASP A 1 261 ? 149.628 159.010 181.480 1.00 42.55 261 ASP A O 1
ATOM 1997 N N . LYS A 1 262 ? 150.634 158.862 179.474 1.00 42.09 262 LYS A N 1
ATOM 1998 C CA . LYS A 1 262 ? 150.060 157.566 179.150 1.00 42.09 262 LYS A CA 1
ATOM 1999 C C . LYS A 1 262 ? 151.109 156.475 179.010 1.00 42.09 262 LYS A C 1
ATOM 2000 O O . LYS A 1 262 ? 150.751 155.317 178.771 1.00 42.09 262 LYS A O 1
ATOM 2006 N N . ASN A 1 263 ? 152.392 156.808 179.149 1.00 42.03 263 ASN A N 1
ATOM 2007 C CA . ASN A 1 263 ? 153.461 155.826 179.092 1.00 42.03 263 ASN A CA 1
ATOM 2008 C C . ASN A 1 263 ? 154.162 155.616 180.424 1.00 42.03 263 ASN A C 1
ATOM 2009 O O . ASN A 1 263 ? 154.833 154.595 180.594 1.00 42.03 263 ASN A O 1
ATOM 2014 N N . LEU A 1 264 ? 154.025 156.547 181.363 1.00 41.07 264 LEU A N 1
ATOM 2015 C CA . LEU A 1 264 ? 154.703 156.484 182.647 1.00 41.07 264 LEU A CA 1
ATOM 2016 C C . LEU A 1 264 ? 153.712 156.145 183.749 1.00 41.07 264 LEU A C 1
ATOM 2017 O O . LEU A 1 264 ? 152.600 156.680 183.786 1.00 41.07 264 LEU A O 1
ATOM 2022 N N . ASP A 1 265 ? 154.124 155.256 184.645 1.00 45.89 265 ASP A N 1
ATOM 2023 C CA . ASP A 1 265 ? 153.299 154.896 185.783 1.00 45.89 265 ASP A CA 1
ATOM 2024 C C . ASP A 1 265 ? 153.277 156.038 186.798 1.00 45.89 265 ASP A C 1
ATOM 2025 O O . ASP A 1 265 ? 154.031 157.010 186.704 1.00 45.89 265 ASP A O 1
ATOM 2030 N N . ASN A 1 266 ? 152.384 155.912 187.782 1.00 46.30 266 ASN A N 1
ATOM 2031 C CA . ASN A 1 266 ? 152.227 156.956 188.788 1.00 46.30 266 ASN A CA 1
ATOM 2032 C C . ASN A 1 266 ? 153.475 157.141 189.640 1.00 46.30 266 ASN A C 1
ATOM 2033 O O . ASN A 1 266 ? 153.681 158.230 190.188 1.00 46.30 266 ASN A O 1
ATOM 2038 N N . GLU A 1 267 ? 154.308 156.106 189.764 1.00 44.29 267 GLU A N 1
ATOM 2039 C CA . GLU A 1 267 ? 155.524 156.217 190.563 1.00 44.29 267 GLU A CA 1
ATOM 2040 C C . GLU A 1 267 ? 156.453 157.295 190.020 1.00 44.29 267 GLU A C 1
ATOM 2041 O O . GLU A 1 267 ? 157.014 158.091 190.786 1.00 44.29 267 GLU A O 1
ATOM 2047 N N . TYR A 1 268 ? 156.640 157.325 188.702 1.00 41.12 268 TYR A N 1
ATOM 2048 C CA . TYR A 1 268 ? 157.561 158.284 188.108 1.00 41.12 268 TYR A CA 1
ATOM 2049 C C . TYR A 1 268 ? 157.045 159.707 188.264 1.00 41.12 268 TYR A C 1
ATOM 2050 O O . TYR A 1 268 ? 157.819 160.631 188.555 1.00 41.12 268 TYR A O 1
ATOM 2059 N N . ILE A 1 269 ? 155.737 159.898 188.088 1.00 40.14 269 ILE A N 1
ATOM 2060 C CA . ILE A 1 269 ? 155.138 161.209 188.312 1.00 40.14 269 ILE A CA 1
ATOM 2061 C C . ILE A 1 269 ? 155.330 161.632 189.760 1.00 40.14 269 ILE A C 1
ATOM 2062 O O . ILE A 1 269 ? 155.636 162.795 190.047 1.00 40.14 269 ILE A O 1
ATOM 2067 N N . SER A 1 270 ? 155.163 160.694 190.695 1.00 39.14 270 SER A N 1
ATOM 2068 C CA . SER A 1 270 ? 155.359 161.012 192.103 1.00 39.14 270 SER A CA 1
ATOM 2069 C C . SER A 1 270 ? 156.793 161.441 192.380 1.00 39.14 270 SER A C 1
ATOM 2070 O O . SER A 1 270 ? 157.029 162.402 193.119 1.00 39.14 270 SER A O 1
ATOM 2073 N N . THR A 1 271 ? 157.766 160.744 191.789 1.00 38.16 271 THR A N 1
ATOM 2074 C CA . THR A 1 271 ? 159.166 161.101 192.009 1.00 38.16 271 THR A CA 1
ATOM 2075 C C . THR A 1 271 ? 159.483 162.485 191.448 1.00 38.16 271 THR A C 1
ATOM 2076 O O . THR A 1 271 ? 160.160 163.295 192.102 1.00 38.16 271 THR A O 1
ATOM 2080 N N . LEU A 1 272 ? 158.999 162.776 190.237 1.00 36.54 272 LEU A N 1
ATOM 2081 C CA . LEU A 1 272 ? 159.247 164.088 189.645 1.00 36.54 272 LEU A CA 1
ATOM 2082 C C . LEU A 1 272 ? 158.598 165.195 190.467 1.00 36.54 272 LEU A C 1
ATOM 2083 O O . LEU A 1 272 ? 159.209 166.248 190.704 1.00 36.54 272 LEU A O 1
ATOM 2088 N N . ASN A 1 273 ? 157.360 164.969 190.916 1.00 36.73 273 ASN A N 1
ATOM 2089 C CA . ASN A 1 273 ? 156.691 165.933 191.779 1.00 36.73 273 ASN A CA 1
ATOM 2090 C C . ASN A 1 273 ? 157.471 166.144 193.066 1.00 36.73 273 ASN A C 1
ATOM 2091 O O . ASN A 1 273 ? 157.591 167.275 193.549 1.00 36.73 273 ASN A O 1
ATOM 2096 N N . TYR A 1 274 ? 158.005 165.064 193.640 1.00 36.61 274 TYR A N 1
ATOM 2097 C CA . TYR A 1 274 ? 158.772 165.181 194.873 1.00 36.61 274 TYR A CA 1
ATOM 2098 C C . TYR A 1 274 ? 159.990 166.070 194.680 1.00 36.61 274 TYR A C 1
ATOM 2099 O O . TYR A 1 274 ? 160.239 166.978 195.478 1.00 36.61 274 TYR A O 1
ATOM 2108 N N . LEU A 1 275 ? 160.756 165.831 193.614 1.00 35.25 275 LEU A N 1
ATOM 2109 C CA . LEU A 1 275 ? 161.953 166.640 193.384 1.00 35.25 275 LEU A CA 1
ATOM 2110 C C . LEU A 1 275 ? 161.600 168.109 193.147 1.00 35.25 275 LEU A C 1
ATOM 2111 O O . LEU A 1 275 ? 162.226 169.016 193.725 1.00 35.25 275 LEU A O 1
ATOM 2116 N N . TYR A 1 276 ? 160.588 168.363 192.311 1.00 35.36 276 TYR A N 1
ATOM 2117 C CA . TYR A 1 276 ? 160.209 169.739 192.003 1.00 35.36 276 TYR A CA 1
ATOM 2118 C C . TYR A 1 276 ? 159.723 170.472 193.250 1.00 35.36 276 TYR A C 1
ATOM 2119 O O . TYR A 1 276 ? 160.123 171.616 193.514 1.00 35.36 276 TYR A O 1
ATOM 2128 N N . ASP A 1 277 ? 158.854 169.830 194.031 1.00 35.61 277 ASP A N 1
ATOM 2129 C CA . ASP A 1 277 ? 158.363 170.460 195.247 1.00 35.61 277 ASP A CA 1
ATOM 2130 C C . ASP A 1 277 ? 159.486 170.657 196.251 1.00 35.61 277 ASP A C 1
ATOM 2131 O O . ASP A 1 277 ? 159.495 171.646 196.993 1.00 35.61 277 ASP A O 1
ATOM 2136 N N . ARG A 1 278 ? 160.451 169.735 196.284 1.00 35.89 278 ARG A N 1
ATOM 2137 C CA . ARG A 1 278 ? 161.581 169.892 197.190 1.00 35.89 278 ARG A CA 1
ATOM 2138 C C . ARG A 1 278 ? 162.354 171.162 196.876 1.00 35.89 278 ARG A C 1
ATOM 2139 O O . ARG A 1 278 ? 162.688 171.936 197.778 1.00 35.89 278 ARG A O 1
ATOM 2147 N N . ILE A 1 279 ? 162.638 171.407 195.596 1.00 34.95 279 ILE A N 1
ATOM 2148 C CA . ILE A 1 279 ? 163.394 172.619 195.281 1.00 34.95 279 ILE A CA 1
ATOM 2149 C C . ILE A 1 279 ? 162.552 173.870 195.523 1.00 34.95 279 ILE A C 1
ATOM 2150 O O . ILE A 1 279 ? 163.066 174.885 196.006 1.00 34.95 279 ILE A O 1
ATOM 2155 N N . THR A 1 280 ? 161.253 173.830 195.206 1.00 35.25 280 THR A N 1
ATOM 2156 C CA . THR A 1 280 ? 160.453 175.049 195.344 1.00 35.25 280 THR A CA 1
ATOM 2157 C C . THR A 1 280 ? 160.210 175.413 196.808 1.00 35.25 280 THR A C 1
ATOM 2158 O O . THR A 1 280 ? 160.191 176.601 197.162 1.00 35.25 280 THR A O 1
ATOM 2162 N N . ASN A 1 281 ? 160.021 174.412 197.672 1.00 35.50 281 ASN A N 1
ATOM 2163 C CA . ASN A 1 281 ? 159.599 174.685 199.042 1.00 35.50 281 ASN A CA 1
ATOM 2164 C C . ASN A 1 281 ? 160.702 175.350 199.856 1.00 35.50 281 ASN A C 1
ATOM 2165 O O . ASN A 1 281 ? 160.419 176.221 200.686 1.00 35.50 281 ASN A O 1
ATOM 2170 N N . GLU A 1 282 ? 161.960 174.953 199.654 1.00 37.12 282 GLU A N 1
ATOM 2171 C CA . GLU A 1 282 ? 163.044 175.598 200.390 1.00 37.12 282 GLU A CA 1
ATOM 2172 C C . GLU A 1 282 ? 163.192 177.059 199.988 1.00 37.12 282 GLU A C 1
ATOM 2173 O O . GLU A 1 282 ? 163.408 177.925 200.843 1.00 37.12 282 GLU A O 1
ATOM 2179 N N . LEU A 1 283 ? 163.088 177.353 198.691 1.00 35.53 283 LEU A N 1
ATOM 2180 C CA . LEU A 1 283 ? 163.153 178.740 198.242 1.00 35.53 283 LEU A CA 1
ATOM 2181 C C . LEU A 1 283 ? 161.993 179.553 198.800 1.00 35.53 283 LEU A C 1
ATOM 2182 O O . LEU A 1 283 ? 162.166 180.715 199.181 1.00 35.53 283 LEU A O 1
ATOM 2187 N N . THR A 1 284 ? 160.799 178.960 198.850 1.00 35.12 284 THR A N 1
ATOM 2188 C CA . THR A 1 284 ? 159.644 179.684 199.373 1.00 35.12 284 THR A CA 1
ATOM 2189 C C . THR A 1 284 ? 159.768 179.940 200.870 1.00 35.12 284 THR A C 1
ATOM 2190 O O . THR A 1 284 ? 159.459 181.039 201.343 1.00 35.12 284 THR A O 1
ATOM 2194 N N . ASN A 1 285 ? 160.219 178.946 201.631 1.00 36.03 285 ASN A N 1
ATOM 2195 C CA . ASN A 1 285 ? 160.203 179.009 203.086 1.00 36.03 285 ASN A CA 1
ATOM 2196 C C . ASN A 1 285 ? 161.424 179.687 203.687 1.00 36.03 285 ASN A C 1
ATOM 2197 O O . ASN A 1 285 ? 161.466 179.873 204.907 1.00 36.03 285 ASN A O 1
ATOM 2202 N N . SER A 1 286 ? 162.416 180.058 202.880 1.00 37.58 286 SER A N 1
ATOM 2203 C CA . SER A 1 286 ? 163.633 180.673 203.394 1.00 37.58 286 SER A CA 1
ATOM 2204 C C . SER A 1 286 ? 163.868 182.068 202.836 1.00 37.58 286 SER A C 1
ATOM 2205 O O . SER A 1 286 ? 164.971 182.602 202.982 1.00 37.58 286 SER A O 1
ATOM 2208 N N . PHE A 1 287 ? 162.864 182.676 202.205 1.00 38.01 287 PHE A N 1
ATOM 2209 C CA . PHE A 1 287 ? 163.063 183.988 201.601 1.00 38.01 287 PHE A CA 1
ATOM 2210 C C . PHE A 1 287 ? 163.158 185.084 202.655 1.00 38.01 287 PHE A C 1
ATOM 2211 O O . PHE A 1 287 ? 164.011 185.972 202.555 1.00 38.01 287 PHE A O 1
ATOM 2219 N N . SER A 1 288 ? 162.287 185.047 203.666 1.00 40.43 288 SER A N 1
ATOM 2220 C CA . SER A 1 288 ? 162.244 186.131 204.644 1.00 40.43 288 SER A CA 1
ATOM 2221 C C . SER A 1 288 ? 163.536 186.216 205.447 1.00 40.43 288 SER A C 1
ATOM 2222 O O . SER A 1 288 ? 164.043 187.314 205.703 1.00 40.43 288 SER A O 1
ATOM 2225 N N . LYS A 1 289 ? 164.084 185.072 205.856 1.00 40.57 289 LYS A N 1
ATOM 2226 C CA . LYS A 1 289 ? 165.305 185.080 206.650 1.00 40.57 289 LYS A CA 1
ATOM 2227 C C . LYS A 1 289 ? 166.559 185.279 205.813 1.00 40.57 289 LYS A C 1
ATOM 2228 O O . LYS A 1 289 ? 167.599 185.648 206.366 1.00 40.57 289 LYS A O 1
ATOM 2234 N N . ASN A 1 290 ? 166.491 185.055 204.503 1.00 40.49 290 ASN A N 1
ATOM 2235 C CA . ASN A 1 290 ? 167.669 185.164 203.652 1.00 40.49 290 ASN A CA 1
ATOM 2236 C C . ASN A 1 290 ? 167.754 186.475 202.887 1.00 40.49 290 ASN A C 1
ATOM 2237 O O . ASN A 1 290 ? 168.861 186.922 202.575 1.00 40.49 290 ASN A O 1
ATOM 2242 N N . SER A 1 291 ? 166.622 187.102 202.573 1.00 39.72 291 SER A N 1
ATOM 2243 C CA . SER A 1 291 ? 166.599 188.339 201.805 1.00 39.72 291 SER A CA 1
ATOM 2244 C C . SER A 1 291 ? 166.465 189.573 202.686 1.00 39.72 291 SER A C 1
ATOM 2245 O O . SER A 1 291 ? 166.092 190.640 202.192 1.00 39.72 291 SER A O 1
ATOM 2248 N N . ALA A 1 292 ? 166.768 189.456 203.978 1.00 40.16 292 ALA A N 1
ATOM 2249 C CA . ALA A 1 292 ? 166.533 190.569 204.892 1.00 40.16 292 ALA A CA 1
ATOM 2250 C C . ALA A 1 292 ? 167.527 191.702 204.665 1.00 40.16 292 ALA A C 1
ATOM 2251 O O . ALA A 1 292 ? 167.140 192.875 204.611 1.00 40.16 292 ALA A O 1
ATOM 2253 N N . ALA A 1 293 ? 168.813 191.373 204.524 1.00 40.26 293 ALA A N 1
ATOM 2254 C CA . ALA A 1 293 ? 169.843 192.406 204.451 1.00 40.26 293 ALA A CA 1
ATOM 2255 C C . ALA A 1 293 ? 169.687 193.267 203.205 1.00 40.26 293 ALA A C 1
ATOM 2256 O O . ALA A 1 293 ? 169.677 194.502 203.287 1.00 40.26 293 ALA A O 1
ATOM 2258 N N . ASN A 1 294 ? 169.564 192.629 202.039 1.00 40.65 294 ASN A N 1
ATOM 2259 C CA . ASN A 1 294 ? 169.442 193.377 200.793 1.00 40.65 294 ASN A CA 1
ATOM 2260 C C . ASN A 1 294 ? 168.178 194.223 200.775 1.00 40.65 294 ASN A C 1
ATOM 2261 O O . ASN A 1 294 ? 168.214 195.395 200.385 1.00 40.65 294 ASN A O 1
ATOM 2266 N N . VAL A 1 295 ? 167.051 193.649 201.198 1.00 39.24 295 VAL A N 1
ATOM 2267 C CA . VAL A 1 295 ? 165.791 194.382 201.169 1.00 39.24 295 VAL A CA 1
ATOM 2268 C C . VAL A 1 295 ? 165.840 195.570 202.120 1.00 39.24 295 VAL A C 1
ATOM 2269 O O . VAL A 1 295 ? 165.412 196.676 201.771 1.00 39.24 295 VAL A O 1
ATOM 2273 N N . ASN A 1 296 ? 166.378 195.371 203.325 1.00 39.86 296 ASN A N 1
ATOM 2274 C CA . ASN A 1 296 ? 166.441 196.468 204.284 1.00 39.86 296 ASN A CA 1
ATOM 2275 C C . ASN A 1 296 ? 167.370 197.577 203.801 1.00 39.86 296 ASN A C 1
ATOM 2276 O O . ASN A 1 296 ? 167.038 198.766 203.911 1.00 39.86 296 ASN A O 1
ATOM 2281 N N . TYR A 1 297 ? 168.533 197.217 203.251 1.00 41.67 297 TYR A N 1
ATOM 2282 C CA . TYR A 1 297 ? 169.451 198.246 202.773 1.00 41.67 297 TYR A CA 1
ATOM 2283 C C . TYR A 1 297 ? 168.875 198.996 201.577 1.00 41.67 297 TYR A C 1
ATOM 2284 O O . TYR A 1 297 ? 169.030 200.218 201.476 1.00 41.67 297 TYR A O 1
ATOM 2293 N N . ILE A 1 298 ? 168.207 198.291 200.662 1.00 40.52 298 ILE A N 1
ATOM 2294 C CA . ILE A 1 298 ? 167.589 198.962 199.523 1.00 40.52 298 ILE A CA 1
ATOM 2295 C C . ILE A 1 298 ? 166.464 199.875 199.989 1.00 40.52 298 ILE A C 1
ATOM 2296 O O . ILE A 1 298 ? 166.278 200.975 199.456 1.00 40.52 298 ILE A O 1
ATOM 2301 N N . ALA A 1 299 ? 165.698 199.440 200.990 1.00 40.70 299 ALA A N 1
ATOM 2302 C CA . ALA A 1 299 ? 164.645 200.288 201.535 1.00 40.70 299 ALA A CA 1
ATOM 2303 C C . ALA A 1 299 ? 165.223 201.557 202.143 1.00 40.70 299 ALA A C 1
ATOM 2304 O O . ALA A 1 299 ? 164.666 202.646 201.969 1.00 40.70 299 ALA A O 1
ATOM 2306 N N . GLU A 1 300 ? 166.336 201.437 202.867 1.00 43.26 300 GLU A N 1
ATOM 2307 C CA . GLU A 1 300 ? 166.971 202.629 203.421 1.00 43.26 300 GLU A CA 1
ATOM 2308 C C . GLU A 1 300 ? 167.502 203.539 202.319 1.00 43.26 300 GLU A C 1
ATOM 2309 O O . GLU A 1 300 ? 167.414 204.767 202.425 1.00 43.26 300 GLU A O 1
ATOM 2315 N N . THR A 1 301 ? 168.066 202.955 201.259 1.00 41.43 301 THR A N 1
ATOM 2316 C CA . THR A 1 301 ? 168.629 203.756 200.175 1.00 41.43 301 THR A CA 1
ATOM 2317 C C . THR A 1 301 ? 167.543 204.518 199.421 1.00 41.43 301 THR A C 1
ATOM 2318 O O . THR A 1 301 ? 167.653 205.731 199.215 1.00 41.43 301 THR A O 1
ATOM 2322 N N . LEU A 1 302 ? 166.484 203.823 199.001 1.00 41.61 302 LEU A N 1
ATOM 2323 C CA . LEU A 1 302 ? 165.402 204.490 198.282 1.00 41.61 302 LEU A CA 1
ATOM 2324 C C . LEU A 1 302 ? 164.543 205.326 199.223 1.00 41.61 302 LEU A C 1
ATOM 2325 O O . LEU A 1 302 ? 164.175 206.458 198.893 1.00 41.61 302 LEU A O 1
ATOM 2330 N N . GLY A 1 303 ? 164.215 204.789 200.396 1.00 41.77 303 GLY A N 1
ATOM 2331 C CA . GLY A 1 303 ? 163.428 205.521 201.370 1.00 41.77 303 GLY A CA 1
ATOM 2332 C C . GLY A 1 303 ? 161.968 205.124 201.404 1.00 41.77 303 GLY A C 1
ATOM 2333 O O . GLY A 1 303 ? 161.091 205.989 201.481 1.00 41.77 303 GLY A O 1
ATOM 2334 N N . ILE A 1 304 ? 161.686 203.822 201.348 1.00 42.50 304 ILE A N 1
ATOM 2335 C CA . ILE A 1 304 ? 160.322 203.311 201.293 1.00 42.50 304 ILE A CA 1
ATOM 2336 C C . ILE A 1 304 ? 160.207 202.064 202.163 1.00 42.50 304 ILE A C 1
ATOM 2337 O O . ILE A 1 304 ? 161.202 201.468 202.579 1.00 42.50 304 ILE A O 1
ATOM 2342 N N . ASN A 1 305 ? 158.967 201.684 202.438 1.00 43.87 305 ASN A N 1
ATOM 2343 C CA . ASN A 1 305 ? 158.682 200.504 203.243 1.00 43.87 305 ASN A CA 1
ATOM 2344 C C . ASN A 1 305 ? 159.001 199.247 202.438 1.00 43.87 305 ASN A C 1
ATOM 2345 O O . ASN A 1 305 ? 158.641 199.169 201.258 1.00 43.87 305 ASN A O 1
ATOM 2350 N N . PRO A 1 306 ? 159.684 198.257 203.024 1.00 41.93 306 PRO A N 1
ATOM 2351 C CA . PRO A 1 306 ? 159.997 197.033 202.268 1.00 41.93 306 PRO A CA 1
ATOM 2352 C C . PRO A 1 306 ? 158.784 196.320 201.694 1.00 41.93 306 PRO A C 1
ATOM 2353 O O . PRO A 1 306 ? 158.914 195.616 200.682 1.00 41.93 306 PRO A O 1
ATOM 2357 N N . ALA A 1 307 ? 157.613 196.469 202.314 1.00 42.56 307 ALA A N 1
ATOM 2358 C CA . ALA A 1 307 ? 156.405 195.845 201.797 1.00 42.56 307 ALA A CA 1
ATOM 2359 C C . ALA A 1 307 ? 155.985 196.405 200.447 1.00 42.56 307 ALA A C 1
ATOM 2360 O O . ALA A 1 307 ? 155.130 195.806 199.787 1.00 42.56 307 ALA A O 1
ATOM 2362 N N . GLU A 1 308 ? 156.556 197.533 200.025 1.00 43.07 308 GLU A N 1
ATOM 2363 C CA . GLU A 1 308 ? 156.210 198.116 198.738 1.00 43.07 308 GLU A CA 1
ATOM 2364 C C . GLU A 1 308 ? 156.967 197.488 197.578 1.00 43.07 308 GLU A C 1
ATOM 2365 O O . GLU A 1 308 ? 156.570 197.684 196.425 1.00 43.07 308 GLU A O 1
ATOM 2371 N N . PHE A 1 309 ? 158.045 196.744 197.845 1.00 40.02 309 PHE A N 1
ATOM 2372 C CA . PHE A 1 309 ? 158.787 196.108 196.764 1.00 40.02 309 PHE A CA 1
ATOM 2373 C C . PHE A 1 309 ? 159.277 194.701 197.101 1.00 40.02 309 PHE A C 1
ATOM 2374 O O . PHE A 1 309 ? 160.140 194.178 196.380 1.00 40.02 309 PHE A O 1
ATOM 2382 N N . ALA A 1 310 ? 158.762 194.070 198.159 1.00 39.55 310 ALA A N 1
ATOM 2383 C CA . ALA A 1 310 ? 159.221 192.729 198.517 1.00 39.55 310 ALA A CA 1
ATOM 2384 C C . ALA A 1 310 ? 158.942 191.718 197.407 1.00 39.55 310 ALA A C 1
ATOM 2385 O O . ALA A 1 310 ? 159.811 190.912 197.056 1.00 39.55 310 ALA A O 1
ATOM 2387 N N . GLU A 1 311 ? 157.732 191.741 196.843 1.00 40.69 311 GLU A N 1
ATOM 2388 C CA . GLU A 1 311 ? 157.394 190.790 195.785 1.00 40.69 311 GLU A CA 1
ATOM 2389 C C . GLU A 1 311 ? 158.225 191.031 194.532 1.00 40.69 311 GLU A C 1
ATOM 2390 O O . GLU A 1 311 ? 158.649 190.079 193.862 1.00 40.69 311 GLU A O 1
ATOM 2396 N N . GLN A 1 312 ? 158.458 192.298 194.191 1.00 39.20 312 GLN A N 1
ATOM 2397 C CA . GLN A 1 312 ? 159.266 192.606 193.020 1.00 39.20 312 GLN A CA 1
ATOM 2398 C C . GLN A 1 312 ? 160.707 192.149 193.214 1.00 39.20 312 GLN A C 1
ATOM 2399 O O . GLN A 1 312 ? 161.335 191.639 192.279 1.00 39.20 312 GLN A O 1
ATOM 2405 N N . TYR A 1 313 ? 161.243 192.296 194.429 1.00 38.22 313 TYR A N 1
ATOM 2406 C CA . TYR A 1 313 ? 162.575 191.764 194.701 1.00 38.22 313 TYR A CA 1
ATOM 2407 C C . TYR A 1 313 ? 162.590 190.243 194.635 1.00 38.22 313 TYR A C 1
ATOM 2408 O O . TYR A 1 313 ? 163.577 189.649 194.187 1.00 38.22 313 TYR A O 1
ATOM 2417 N N . PHE A 1 314 ? 161.516 189.596 195.094 1.00 36.30 314 PHE A N 1
ATOM 2418 C CA . PHE A 1 314 ? 161.406 188.147 194.948 1.00 36.30 314 PHE A CA 1
ATOM 2419 C C . PHE A 1 314 ? 161.509 187.746 193.484 1.00 36.30 314 PHE A C 1
ATOM 2420 O O . PHE A 1 314 ? 162.280 186.849 193.122 1.00 36.30 314 PHE A O 1
ATOM 2428 N N . ARG A 1 315 ? 160.750 188.424 192.624 1.00 38.41 315 ARG A N 1
ATOM 2429 C CA . ARG A 1 315 ? 160.757 188.091 191.204 1.00 38.41 315 ARG A CA 1
ATOM 2430 C C . ARG A 1 315 ? 162.094 188.415 190.551 1.00 38.41 315 ARG A C 1
ATOM 2431 O O . ARG A 1 315 ? 162.491 187.742 189.594 1.00 38.41 315 ARG A O 1
ATOM 2439 N N . PHE A 1 316 ? 162.797 189.437 191.043 1.00 37.71 316 PHE A N 1
ATOM 2440 C CA . PHE A 1 316 ? 164.106 189.763 190.484 1.00 37.71 316 PHE A CA 1
ATOM 2441 C C . PHE A 1 316 ? 165.160 188.737 190.884 1.00 37.71 316 PHE A C 1
ATOM 2442 O O . PHE A 1 316 ? 165.956 188.301 190.046 1.00 37.71 316 PHE A O 1
ATOM 2450 N N . SER A 1 317 ? 165.184 188.340 192.155 1.00 37.11 317 SER A N 1
ATOM 2451 C CA . SER A 1 317 ? 166.260 187.505 192.673 1.00 37.11 317 SER A CA 1
ATOM 2452 C C . SER A 1 317 ? 166.030 186.020 192.420 1.00 37.11 317 SER A C 1
ATOM 2453 O O . SER A 1 317 ? 166.909 185.339 191.885 1.00 37.11 317 SER A O 1
ATOM 2456 N N . ILE A 1 318 ? 164.865 185.501 192.792 1.00 36.52 318 ILE A N 1
ATOM 2457 C CA . ILE A 1 318 ? 164.636 184.060 192.746 1.00 36.52 318 ILE A CA 1
ATOM 2458 C C . ILE A 1 318 ? 164.121 183.619 191.384 1.00 36.52 318 ILE A C 1
ATOM 2459 O O . ILE A 1 318 ? 164.631 182.664 190.795 1.00 36.52 318 ILE A O 1
ATOM 2464 N N . MET A 1 319 ? 163.105 184.301 190.858 1.00 37.22 319 MET A N 1
ATOM 2465 C CA . MET A 1 319 ? 162.532 183.913 189.577 1.00 37.22 319 MET A CA 1
ATOM 2466 C C . MET A 1 319 ? 163.299 184.483 188.394 1.00 37.22 319 MET A C 1
ATOM 2467 O O . MET A 1 319 ? 163.155 183.973 187.279 1.00 37.22 319 MET A O 1
ATOM 2472 N N . LYS A 1 320 ? 164.114 185.515 188.618 1.00 38.38 320 LYS A N 1
ATOM 2473 C CA . LYS A 1 320 ? 164.997 186.092 187.603 1.00 38.38 320 LYS A CA 1
ATOM 2474 C C . LYS A 1 320 ? 164.211 186.538 186.369 1.00 38.38 320 LYS A C 1
ATOM 2475 O O . LYS A 1 320 ? 164.381 186.026 185.263 1.00 38.38 320 LYS A O 1
ATOM 2481 N N . GLU A 1 321 ? 163.340 187.517 186.590 1.00 40.42 321 GLU A N 1
ATOM 2482 C CA . GLU A 1 321 ? 162.487 188.070 185.550 1.00 40.42 321 GLU A CA 1
ATOM 2483 C C . GLU A 1 321 ? 163.127 189.239 184.819 1.00 40.42 321 GLU A C 1
ATOM 2484 O O . GLU A 1 321 ? 162.494 189.815 183.930 1.00 40.42 321 GLU A O 1
ATOM 2490 N N . GLN A 1 322 ? 164.357 189.601 185.166 1.00 39.89 322 GLN A N 1
ATOM 2491 C CA . GLN A 1 322 ? 165.059 190.679 184.487 1.00 39.89 322 GLN A CA 1
ATOM 2492 C C . GLN A 1 322 ? 165.725 190.222 183.200 1.00 39.89 322 GLN A C 1
ATOM 2493 O O . GLN A 1 322 ? 166.331 191.045 182.506 1.00 39.89 322 GLN A O 1
ATOM 2499 N N . LYS A 1 323 ? 165.627 188.938 182.866 1.00 39.82 323 LYS A N 1
ATOM 2500 C CA . LYS A 1 323 ? 166.279 188.398 181.682 1.00 39.82 323 LYS A CA 1
ATOM 2501 C C . LYS A 1 323 ? 165.345 188.300 180.486 1.00 39.82 323 LYS A C 1
ATOM 2502 O O . LYS A 1 323 ? 165.811 188.354 179.342 1.00 39.82 323 LYS A O 1
ATOM 2508 N N . ASN A 1 324 ? 164.043 188.152 180.718 1.00 42.00 324 ASN A N 1
ATOM 2509 C CA . ASN A 1 324 ? 163.054 188.223 179.644 1.00 42.00 324 ASN A CA 1
ATOM 2510 C C . ASN A 1 324 ? 162.517 189.652 179.580 1.00 42.00 324 ASN A C 1
ATOM 2511 O O . ASN A 1 324 ? 161.352 189.942 179.858 1.00 42.00 324 ASN A O 1
ATOM 2516 N N . LEU A 1 325 ? 163.414 190.559 179.210 1.00 40.38 325 LEU A N 1
ATOM 2517 C CA . LEU A 1 325 ? 163.151 191.984 179.320 1.00 40.38 325 LEU A CA 1
ATOM 2518 C C . LEU A 1 325 ? 163.462 192.762 178.049 1.00 40.38 325 LEU A C 1
ATOM 2519 O O . LEU A 1 325 ? 162.953 193.878 177.894 1.00 40.38 325 LEU A O 1
ATOM 2524 N N . GLY A 1 326 ? 164.252 192.211 177.130 1.00 39.76 326 GLY A N 1
ATOM 2525 C CA . GLY A 1 326 ? 164.584 192.858 175.879 1.00 39.76 326 GLY A CA 1
ATOM 2526 C C . GLY A 1 326 ? 165.992 193.405 175.798 1.00 39.76 326 GLY A C 1
ATOM 2527 O O . GLY A 1 326 ? 166.439 193.744 174.696 1.00 39.76 326 GLY A O 1
ATOM 2528 N N . PHE A 1 327 ? 166.705 193.502 176.915 1.00 39.25 327 PHE A N 1
ATOM 2529 C CA . PHE A 1 327 ? 168.078 193.989 176.919 1.00 39.25 327 PHE A CA 1
ATOM 2530 C C . PHE A 1 327 ? 168.763 193.471 178.176 1.00 39.25 327 PHE A C 1
ATOM 2531 O O . PHE A 1 327 ? 168.190 192.693 178.943 1.00 39.25 327 PHE A O 1
ATOM 2539 N N . ASN A 1 328 ? 170.003 193.908 178.383 1.00 40.63 328 ASN A N 1
ATOM 2540 C CA . ASN A 1 328 ? 170.861 193.385 179.438 1.00 40.63 328 ASN A CA 1
ATOM 2541 C C . ASN A 1 328 ? 171.161 194.494 180.436 1.00 40.63 328 ASN A C 1
ATOM 2542 O O . ASN A 1 328 ? 171.695 195.543 180.061 1.00 40.63 328 ASN A O 1
ATOM 2547 N N . ILE A 1 329 ? 170.820 194.257 181.705 1.00 41.07 329 ILE A N 1
ATOM 2548 C CA . ILE A 1 329 ? 171.125 195.220 182.759 1.00 41.07 329 ILE A CA 1
ATOM 2549 C C . ILE A 1 329 ? 172.623 195.263 183.031 1.00 41.07 329 ILE A C 1
ATOM 2550 O O . ILE A 1 329 ? 173.169 196.313 183.400 1.00 41.07 329 ILE A O 1
ATOM 2555 N N . THR A 1 330 ? 173.311 194.134 182.846 1.00 42.47 330 THR A N 1
ATOM 2556 C CA . THR A 1 330 ? 174.716 194.036 183.226 1.00 42.47 330 THR A CA 1
ATOM 2557 C C . THR A 1 330 ? 175.582 195.005 182.431 1.00 42.47 330 THR A C 1
ATOM 2558 O O . THR A 1 330 ? 176.523 195.591 182.976 1.00 42.47 330 THR A O 1
ATOM 2562 N N . LYS A 1 331 ? 175.290 195.186 181.143 1.00 42.73 331 LYS A N 1
ATOM 2563 C CA . LYS A 1 331 ? 176.088 196.107 180.338 1.00 42.73 331 LYS A CA 1
ATOM 2564 C C . LYS A 1 331 ? 175.929 197.544 180.818 1.00 42.73 331 LYS A C 1
ATOM 2565 O O . LYS A 1 331 ? 176.911 198.295 180.898 1.00 42.73 331 LYS A O 1
ATOM 2571 N N . LEU A 1 332 ? 174.699 197.944 181.148 1.00 41.68 332 LEU A N 1
ATOM 2572 C CA . LEU A 1 332 ? 174.477 199.269 181.718 1.00 41.68 332 LEU A CA 1
ATOM 2573 C C . LEU A 1 332 ? 175.217 199.421 183.040 1.00 41.68 332 LEU A C 1
ATOM 2574 O O . LEU A 1 332 ? 175.814 200.471 183.311 1.00 41.68 332 LEU A O 1
ATOM 2579 N N . ARG A 1 333 ? 175.201 198.375 183.868 1.00 42.29 333 ARG A N 1
ATOM 2580 C CA . ARG A 1 333 ? 175.917 198.423 185.138 1.00 42.29 333 ARG A CA 1
ATOM 2581 C C . ARG A 1 333 ? 177.417 198.590 184.928 1.00 42.29 333 ARG A C 1
ATOM 2582 O O . ARG A 1 333 ? 178.068 199.365 185.636 1.00 42.29 333 ARG A O 1
ATOM 2590 N N . GLU A 1 334 ? 177.985 197.869 183.960 1.00 44.45 334 GLU A N 1
ATOM 2591 C CA . GLU A 1 334 ? 179.415 197.990 183.689 1.00 44.45 334 GLU A CA 1
ATOM 2592 C C . GLU A 1 334 ? 179.768 199.378 183.175 1.00 44.45 334 GLU A C 1
ATOM 2593 O O . GLU A 1 334 ? 180.785 199.960 183.579 1.00 44.45 334 GLU A O 1
ATOM 2599 N N . VAL A 1 335 ? 178.945 199.926 182.280 1.00 43.53 335 VAL A N 1
ATOM 2600 C CA . VAL A 1 335 ? 179.194 201.278 181.790 1.00 43.53 335 VAL A CA 1
ATOM 2601 C C . VAL A 1 335 ? 179.139 202.275 182.939 1.00 43.53 335 VAL A C 1
ATOM 2602 O O . VAL A 1 335 ? 179.936 203.220 183.001 1.00 43.53 335 VAL A O 1
ATOM 2606 N N . MET A 1 336 ? 178.205 202.077 183.873 1.00 44.93 336 MET A N 1
ATOM 2607 C CA . MET A 1 336 ? 178.152 202.930 185.056 1.00 44.93 336 MET A CA 1
ATOM 2608 C C . MET A 1 336 ? 179.412 202.784 185.901 1.00 44.93 336 MET A C 1
ATOM 2609 O O . MET A 1 336 ? 179.934 203.773 186.428 1.00 44.93 336 MET A O 1
ATOM 2614 N N . LEU A 1 337 ? 179.909 201.556 186.051 1.00 46.19 337 LEU A N 1
ATOM 2615 C CA . LEU A 1 337 ? 181.117 201.318 186.833 1.00 46.19 337 LEU A CA 1
ATOM 2616 C C . LEU A 1 337 ? 182.367 201.876 186.170 1.00 46.19 337 LEU A C 1
ATOM 2617 O O . LEU A 1 337 ? 183.374 202.081 186.856 1.00 46.19 337 LEU A O 1
ATOM 2622 N N . ASP A 1 338 ? 182.336 202.121 184.860 1.00 48.38 338 ASP A N 1
ATOM 2623 C CA . ASP A 1 338 ? 183.517 202.636 184.176 1.00 48.38 338 ASP A CA 1
ATOM 2624 C C . ASP A 1 338 ? 183.850 204.077 184.541 1.00 48.38 338 ASP A C 1
ATOM 2625 O O . ASP A 1 338 ? 184.941 204.542 184.198 1.00 48.38 338 ASP A O 1
ATOM 2630 N N . ARG A 1 339 ? 182.953 204.794 185.212 1.00 48.77 339 ARG A N 1
ATOM 2631 C CA . ARG A 1 339 ? 183.201 206.191 185.527 1.00 48.77 339 ARG A CA 1
ATOM 2632 C C . ARG A 1 339 ? 184.281 206.333 186.595 1.00 48.77 339 ARG A C 1
ATOM 2633 O O . ARG A 1 339 ? 184.646 205.379 187.287 1.00 48.77 339 ARG A O 1
ATOM 2641 N N . LYS A 1 340 ? 184.797 207.558 186.719 1.00 53.16 340 LYS A N 1
ATOM 2642 C CA . LYS A 1 340 ? 185.809 207.844 187.729 1.00 53.16 340 LYS A CA 1
ATOM 2643 C C . LYS A 1 340 ? 185.205 207.910 189.126 1.00 53.16 340 LYS A C 1
ATOM 2644 O O . LYS A 1 340 ? 185.887 207.602 190.110 1.00 53.16 340 LYS A O 1
ATOM 2650 N N . ASP A 1 341 ? 183.933 208.298 189.235 1.00 54.00 341 ASP A N 1
ATOM 2651 C CA . ASP A 1 341 ? 183.285 208.397 190.537 1.00 54.00 341 ASP A CA 1
ATOM 2652 C C . ASP A 1 341 ? 183.121 207.044 191.214 1.00 54.00 341 ASP A C 1
ATOM 2653 O O . ASP A 1 341 ? 183.106 206.981 192.447 1.00 54.00 341 ASP A O 1
ATOM 2658 N N . MET A 1 342 ? 182.992 205.965 190.442 1.00 51.28 342 MET A N 1
ATOM 2659 C CA . MET A 1 342 ? 182.754 204.638 190.994 1.00 51.28 342 MET A CA 1
ATOM 2660 C C . MET A 1 342 ? 183.812 203.644 190.530 1.00 51.28 342 MET A C 1
ATOM 2661 O O . MET A 1 342 ? 183.537 202.448 190.410 1.00 51.28 342 MET A O 1
ATOM 2666 N N . SER A 1 343 ? 185.028 204.122 190.269 1.00 54.28 343 SER A N 1
ATOM 2667 C CA . SER A 1 343 ? 186.099 203.236 189.828 1.00 54.28 343 SER A CA 1
ATOM 2668 C C . SER A 1 343 ? 186.678 202.413 190.972 1.00 54.28 343 SER A C 1
ATOM 2669 O O . SER A 1 343 ? 187.169 201.301 190.742 1.00 54.28 343 SER A O 1
ATOM 2672 N N . GLU A 1 344 ? 186.614 202.925 192.203 1.00 55.15 344 GLU A N 1
ATOM 2673 C CA . GLU A 1 344 ? 187.239 202.251 193.335 1.00 55.15 344 GLU A CA 1
ATOM 2674 C C . GLU A 1 344 ? 186.601 200.907 193.651 1.00 55.15 344 GLU A C 1
ATOM 2675 O O . GLU A 1 344 ? 187.185 200.129 194.412 1.00 55.15 344 GLU A O 1
ATOM 2681 N N . ILE A 1 345 ? 185.424 200.615 193.095 1.00 52.82 345 ILE A N 1
ATOM 2682 C CA . ILE A 1 345 ? 184.825 199.297 193.275 1.00 52.82 345 ILE A CA 1
ATOM 2683 C C . ILE A 1 345 ? 185.693 198.229 192.626 1.00 52.82 345 ILE A C 1
ATOM 2684 O O . ILE A 1 345 ? 185.718 197.076 193.075 1.00 52.82 345 ILE A O 1
ATOM 2689 N N . ARG A 1 346 ? 186.439 198.593 191.584 1.00 53.77 346 ARG A N 1
ATOM 2690 C CA . ARG A 1 346 ? 187.330 197.647 190.925 1.00 53.77 346 ARG A CA 1
ATOM 2691 C C . ARG A 1 346 ? 188.747 197.689 191.483 1.00 53.77 346 ARG A C 1
ATOM 2692 O O . ARG A 1 346 ? 189.372 196.639 191.664 1.00 53.77 346 ARG A O 1
ATOM 2700 N N . LYS A 1 347 ? 189.271 198.885 191.756 1.00 57.27 347 LYS A N 1
ATOM 2701 C CA . LYS A 1 347 ? 190.663 199.004 192.177 1.00 57.27 347 LYS A CA 1
ATOM 2702 C C . LYS A 1 347 ? 190.860 198.554 193.620 1.00 57.27 347 LYS A C 1
ATOM 2703 O O . LYS A 1 347 ? 191.823 197.842 193.926 1.00 57.27 347 LYS A O 1
ATOM 2709 N N . ASN A 1 348 ? 189.965 198.956 194.521 1.00 56.70 348 ASN A N 1
ATOM 2710 C CA . ASN A 1 348 ? 190.119 198.673 195.948 1.00 56.70 348 ASN A CA 1
ATOM 2711 C C . ASN A 1 348 ? 189.682 197.240 196.214 1.00 56.70 348 ASN A C 1
ATOM 2712 O O . ASN A 1 348 ? 188.510 196.956 196.458 1.00 56.70 348 ASN A O 1
ATOM 2717 N N . HIS A 1 349 ? 190.647 196.322 196.166 1.00 56.75 349 HIS A N 1
ATOM 2718 C CA . HIS A 1 349 ? 190.344 194.910 196.373 1.00 56.75 349 HIS A CA 1
ATOM 2719 C C . HIS A 1 349 ? 189.973 194.627 197.824 1.00 56.75 349 HIS A C 1
ATOM 2720 O O . HIS A 1 349 ? 188.950 193.988 198.103 1.00 56.75 349 HIS A O 1
ATOM 2727 N N . LYS A 1 350 ? 190.780 195.124 198.764 1.00 57.02 350 LYS A N 1
ATOM 2728 C CA . LYS A 1 350 ? 190.677 194.740 200.167 1.00 57.02 350 LYS A CA 1
ATOM 2729 C C . LYS A 1 350 ? 189.373 195.170 200.822 1.00 57.02 350 LYS A C 1
ATOM 2730 O O . LYS A 1 350 ? 189.054 194.667 201.904 1.00 57.02 350 LYS A O 1
ATOM 2736 N N . VAL A 1 351 ? 188.617 196.076 200.209 1.00 54.64 351 VAL A N 1
ATOM 2737 C CA . VAL A 1 351 ? 187.358 196.523 200.777 1.00 54.64 351 VAL A CA 1
ATOM 2738 C C . VAL A 1 351 ? 186.150 195.918 200.066 1.00 54.64 351 VAL A C 1
ATOM 2739 O O . VAL A 1 351 ? 185.086 195.791 200.681 1.00 54.64 351 VAL A O 1
ATOM 2743 N N . PHE A 1 352 ? 186.290 195.502 198.806 1.00 52.81 352 PHE A N 1
ATOM 2744 C CA . PHE A 1 352 ? 185.150 195.109 197.994 1.00 52.81 352 PHE A CA 1
ATOM 2745 C C . PHE A 1 352 ? 185.159 193.658 197.532 1.00 52.81 352 PHE A C 1
ATOM 2746 O O . PHE A 1 352 ? 184.152 193.208 196.972 1.00 52.81 352 PHE A O 1
ATOM 2754 N N . ASP A 1 353 ? 186.244 192.910 197.742 1.00 54.25 353 ASP A N 1
ATOM 2755 C CA . ASP A 1 353 ? 186.270 191.535 197.252 1.00 54.25 353 ASP A CA 1
ATOM 2756 C C . ASP A 1 353 ? 185.254 190.630 197.936 1.00 54.25 353 ASP A C 1
ATOM 2757 O O . ASP A 1 353 ? 185.002 189.530 197.436 1.00 54.25 353 ASP A O 1
ATOM 2762 N N . SER A 1 354 ? 184.671 191.051 199.055 1.00 50.92 354 SER A N 1
ATOM 2763 C CA . SER A 1 354 ? 183.687 190.246 199.760 1.00 50.92 354 SER A CA 1
ATOM 2764 C C . SER A 1 354 ? 182.270 190.793 199.661 1.00 50.92 354 SER A C 1
ATOM 2765 O O . SER A 1 354 ? 181.347 190.175 200.201 1.00 50.92 354 SER A O 1
ATOM 2768 N N . ILE A 1 355 ? 182.067 191.930 198.995 1.00 49.32 355 ILE A N 1
ATOM 2769 C CA . ILE A 1 355 ? 180.746 192.542 198.899 1.00 49.32 355 ILE A CA 1
ATOM 2770 C C . ILE A 1 355 ? 180.447 192.936 197.458 1.00 49.32 355 ILE A C 1
ATOM 2771 O O . ILE A 1 355 ? 179.442 193.607 197.179 1.00 49.32 355 ILE A O 1
ATOM 2776 N N . ARG A 1 356 ? 181.334 192.544 196.540 1.00 51.44 356 ARG A N 1
ATOM 2777 C CA . ARG A 1 356 ? 181.148 192.869 195.130 1.00 51.44 356 ARG A CA 1
ATOM 2778 C C . ARG A 1 356 ? 179.811 192.357 194.606 1.00 51.44 356 ARG A C 1
ATOM 2779 O O . ARG A 1 356 ? 179.076 193.088 193.928 1.00 51.44 356 ARG A O 1
ATOM 2787 N N . THR A 1 357 ? 179.476 191.102 194.910 1.00 51.66 357 THR A N 1
ATOM 2788 C CA . THR A 1 357 ? 178.245 190.526 194.379 1.00 51.66 357 THR A CA 1
ATOM 2789 C C . THR A 1 357 ? 177.016 191.202 194.975 1.00 51.66 357 THR A C 1
ATOM 2790 O O . THR A 1 357 ? 176.022 191.430 194.274 1.00 51.66 357 THR A O 1
ATOM 2794 N N . LYS A 1 358 ? 177.067 191.534 196.267 1.00 47.22 358 LYS A N 1
ATOM 2795 C CA . LYS A 1 358 ? 175.960 192.249 196.893 1.00 47.22 358 LYS A CA 1
ATOM 2796 C C . LYS A 1 358 ? 175.735 193.602 196.232 1.00 47.22 358 LYS A C 1
ATOM 2797 O O . LYS A 1 358 ? 174.593 193.973 195.919 1.00 47.22 358 LYS A O 1
ATOM 2803 N N . VAL A 1 359 ? 176.816 194.350 196.004 1.00 46.01 359 VAL A N 1
ATOM 2804 C CA . VAL A 1 359 ? 176.694 195.658 195.367 1.00 46.01 359 VAL A CA 1
ATOM 2805 C C . VAL A 1 359 ? 176.130 195.514 193.960 1.00 46.01 359 VAL A C 1
ATOM 2806 O O . VAL A 1 359 ? 175.267 196.296 193.533 1.00 46.01 359 VAL A O 1
ATOM 2810 N N . TYR A 1 360 ? 176.607 194.512 193.217 1.00 45.86 360 TYR A N 1
ATOM 2811 C CA . TYR A 1 360 ? 176.126 194.303 191.856 1.00 45.86 360 TYR A CA 1
ATOM 2812 C C . TYR A 1 360 ? 174.637 193.985 191.839 1.00 45.86 360 TYR A C 1
ATOM 2813 O O . TYR A 1 360 ? 173.885 194.530 191.018 1.00 45.86 360 TYR A O 1
ATOM 2822 N N . THR A 1 361 ? 174.191 193.113 192.747 1.00 43.80 361 THR A N 1
ATOM 2823 C CA . THR A 1 361 ? 172.774 192.774 192.822 1.00 43.80 361 THR A CA 1
ATOM 2824 C C . THR A 1 361 ? 171.927 193.997 193.151 1.00 43.80 361 THR A C 1
ATOM 2825 O O . THR A 1 361 ? 170.873 194.214 192.538 1.00 43.80 361 THR A O 1
ATOM 2829 N N . MET A 1 362 ? 172.372 194.811 194.113 1.00 42.92 362 MET A N 1
ATOM 2830 C CA . MET A 1 362 ? 171.611 196.005 194.472 1.00 42.92 362 MET A CA 1
ATOM 2831 C C . MET A 1 362 ? 171.493 196.969 193.296 1.00 42.92 362 MET A C 1
ATOM 2832 O O . MET A 1 362 ? 170.403 197.489 193.011 1.00 42.92 362 MET A O 1
ATOM 2837 N N . MET A 1 363 ? 172.603 197.216 192.595 1.00 41.71 363 MET A N 1
ATOM 2838 C CA . MET A 1 363 ? 172.568 198.143 191.467 1.00 41.71 363 MET A CA 1
ATOM 2839 C C . MET A 1 363 ? 171.657 197.632 190.359 1.00 41.71 363 MET A C 1
ATOM 2840 O O . MET A 1 363 ? 170.871 198.399 189.775 1.00 41.71 363 MET A O 1
ATOM 2845 N N . ASP A 1 364 ? 171.743 196.333 190.058 1.00 41.49 364 ASP A N 1
ATOM 2846 C CA . ASP A 1 364 ? 170.881 195.759 189.034 1.00 41.49 364 ASP A CA 1
ATOM 2847 C C . ASP A 1 364 ? 169.415 195.883 189.416 1.00 41.49 364 ASP A C 1
ATOM 2848 O O . ASP A 1 364 ? 168.569 196.194 188.566 1.00 41.49 364 ASP A O 1
ATOM 2853 N N . PHE A 1 365 ? 169.088 195.637 190.688 1.00 38.11 365 PHE A N 1
ATOM 2854 C CA . PHE A 1 365 ? 167.698 195.766 191.105 1.00 38.11 365 PHE A CA 1
ATOM 2855 C C . PHE A 1 365 ? 167.211 197.197 190.964 1.00 38.11 365 PHE A C 1
ATOM 2856 O O . PHE A 1 365 ? 166.061 197.428 190.580 1.00 38.11 365 PHE A O 1
ATOM 2864 N N . VAL A 1 366 ? 168.061 198.172 191.286 1.00 39.09 366 VAL A N 1
ATOM 2865 C CA . VAL A 1 366 ? 167.640 199.566 191.159 1.00 39.09 366 VAL A CA 1
ATOM 2866 C C . VAL A 1 366 ? 167.336 199.902 189.702 1.00 39.09 366 VAL A C 1
ATOM 2867 O O . VAL A 1 366 ? 166.312 200.527 189.392 1.00 39.09 366 VAL A O 1
ATOM 2871 N N . ILE A 1 367 ? 168.208 199.475 188.784 1.00 38.82 367 ILE A N 1
ATOM 2872 C CA . ILE A 1 367 ? 167.973 199.745 187.361 1.00 38.82 367 ILE A CA 1
ATOM 2873 C C . ILE A 1 367 ? 166.675 199.089 186.895 1.00 38.82 367 ILE A C 1
ATOM 2874 O O . ILE A 1 367 ? 165.838 199.710 186.213 1.00 38.82 367 ILE A O 1
ATOM 2879 N N . TYR A 1 368 ? 166.492 197.817 187.255 1.00 38.86 368 TYR A N 1
ATOM 2880 C CA . TYR A 1 368 ? 165.315 197.073 186.826 1.00 38.86 368 TYR A CA 1
ATOM 2881 C C . TYR A 1 368 ? 164.039 197.693 187.379 1.00 38.86 368 TYR A C 1
ATOM 2882 O O . TYR A 1 368 ? 163.033 197.806 186.665 1.00 38.86 368 TYR A O 1
ATOM 2891 N N . ARG A 1 369 ? 164.064 198.114 188.645 1.00 39.59 369 ARG A N 1
ATOM 2892 C CA . ARG A 1 369 ? 162.904 198.771 189.230 1.00 39.59 369 ARG A CA 1
ATOM 2893 C C . ARG A 1 369 ? 162.601 200.083 188.530 1.00 39.59 369 ARG A C 1
ATOM 2894 O O . ARG A 1 369 ? 161.433 200.412 188.302 1.00 39.59 369 ARG A O 1
ATOM 2902 N N . TYR A 1 370 ? 163.635 200.859 188.203 1.00 41.57 370 TYR A N 1
ATOM 2903 C CA . TYR A 1 370 ? 163.414 202.105 187.477 1.00 41.57 370 TYR A CA 1
ATOM 2904 C C . TYR A 1 370 ? 162.653 201.852 186.184 1.00 41.57 370 TYR A C 1
ATOM 2905 O O . TYR A 1 370 ? 161.620 202.486 185.917 1.00 41.57 370 TYR A O 1
ATOM 2914 N N . TYR A 1 371 ? 163.137 200.902 185.380 1.00 40.73 371 TYR A N 1
ATOM 2915 C CA . TYR A 1 371 ? 162.479 200.630 184.103 1.00 40.73 371 TYR A CA 1
ATOM 2916 C C . TYR A 1 371 ? 161.055 200.119 184.299 1.00 40.73 371 TYR A C 1
ATOM 2917 O O . TYR A 1 371 ? 160.127 200.566 183.611 1.00 40.73 371 TYR A O 1
ATOM 2926 N N . ILE A 1 372 ? 160.860 199.192 185.242 1.00 41.71 372 ILE A N 1
ATOM 2927 C CA . ILE A 1 372 ? 159.537 198.610 185.455 1.00 41.71 372 ILE A CA 1
ATOM 2928 C C . ILE A 1 372 ? 158.544 199.672 185.910 1.00 41.71 372 ILE A C 1
ATOM 2929 O O . ILE A 1 372 ? 157.410 199.733 185.419 1.00 41.71 372 ILE A O 1
ATOM 2934 N N . GLU A 1 373 ? 158.950 200.524 186.852 1.00 45.23 373 GLU A N 1
ATOM 2935 C CA . GLU A 1 373 ? 158.052 201.557 187.355 1.00 45.23 373 GLU A CA 1
ATOM 2936 C C . GLU A 1 373 ? 157.703 202.568 186.271 1.00 45.23 373 GLU A C 1
ATOM 2937 O O . GLU A 1 373 ? 156.544 202.985 186.157 1.00 45.23 373 GLU A O 1
ATOM 2943 N N . GLU A 1 374 ? 158.690 202.986 185.470 1.00 47.97 374 GLU A N 1
ATOM 2944 C CA . GLU A 1 374 ? 158.391 203.935 184.402 1.00 47.97 374 GLU A CA 1
ATOM 2945 C C . GLU A 1 374 ? 157.422 203.335 183.391 1.00 47.97 374 GLU A C 1
ATOM 2946 O O . GLU A 1 374 ? 156.470 204.000 182.958 1.00 47.97 374 GLU A O 1
ATOM 2952 N N . ASP A 1 375 ? 157.638 202.072 183.014 1.00 49.02 375 ASP A N 1
ATOM 2953 C CA . ASP A 1 375 ? 156.731 201.426 182.072 1.00 49.02 375 ASP A CA 1
ATOM 2954 C C . ASP A 1 375 ? 155.328 201.309 182.649 1.00 49.02 375 ASP A C 1
ATOM 2955 O O . ASP A 1 375 ? 154.338 201.536 181.944 1.00 49.02 375 ASP A O 1
ATOM 2960 N N . ALA A 1 376 ? 155.219 200.947 183.930 1.00 48.90 376 ALA A N 1
ATOM 2961 C CA . ALA A 1 376 ? 153.906 200.820 184.552 1.00 48.90 376 ALA A CA 1
ATOM 2962 C C . ALA A 1 376 ? 153.186 202.159 184.600 1.00 48.90 376 ALA A C 1
ATOM 2963 O O . ALA A 1 376 ? 151.979 202.232 184.345 1.00 48.90 376 ALA A O 1
ATOM 2965 N N . LYS A 1 377 ? 153.910 203.232 184.924 1.00 51.18 377 LYS A N 1
ATOM 2966 C CA . LYS A 1 377 ? 153.300 204.557 184.950 1.00 51.18 377 LYS A CA 1
ATOM 2967 C C . LYS A 1 377 ? 152.806 204.964 183.566 1.00 51.18 377 LYS A C 1
ATOM 2968 O O . LYS A 1 377 ? 151.694 205.490 183.425 1.00 51.18 377 LYS A O 1
ATOM 2974 N N . VAL A 1 378 ? 153.614 204.723 182.528 1.00 52.90 378 VAL A N 1
ATOM 2975 C CA . VAL A 1 378 ? 153.195 205.080 181.173 1.00 52.90 378 VAL A CA 1
ATOM 2976 C C . VAL A 1 378 ? 151.972 204.271 180.755 1.00 52.90 378 VAL A C 1
ATOM 2977 O O . VAL A 1 378 ? 151.025 204.809 180.167 1.00 52.90 378 VAL A O 1
ATOM 2981 N N . ALA A 1 379 ? 151.969 202.971 181.056 1.00 55.00 379 ALA A N 1
ATOM 2982 C CA . ALA A 1 379 ? 150.829 202.132 180.702 1.00 55.00 379 ALA A CA 1
ATOM 2983 C C . ALA A 1 379 ? 149.568 202.574 181.432 1.00 55.00 379 ALA A C 1
ATOM 2984 O O . ALA A 1 379 ? 148.476 202.574 180.853 1.00 55.00 379 ALA A O 1
ATOM 2986 N N . ALA A 1 380 ? 149.695 202.944 182.707 1.00 56.54 380 ALA A N 1
ATOM 2987 C CA . ALA A 1 380 ? 148.540 203.433 183.451 1.00 56.54 380 ALA A CA 1
ATOM 2988 C C . ALA A 1 380 ? 148.022 204.738 182.865 1.00 56.54 380 ALA A C 1
ATOM 2989 O O . ALA A 1 380 ? 146.808 204.958 182.796 1.00 56.54 380 ALA A O 1
ATOM 2991 N N . ALA A 1 381 ? 148.929 205.622 182.443 1.00 59.17 381 ALA A N 1
ATOM 2992 C CA . ALA A 1 381 ? 148.499 206.878 181.838 1.00 59.17 381 ALA A CA 1
ATOM 2993 C C . ALA A 1 381 ? 147.839 206.659 180.483 1.00 59.17 381 ALA A C 1
ATOM 2994 O O . ALA A 1 381 ? 146.952 207.428 180.098 1.00 59.17 381 ALA A O 1
ATOM 2996 N N . ASN A 1 382 ? 148.248 205.625 179.751 1.00 62.06 382 ASN A N 1
ATOM 2997 C CA . ASN A 1 382 ? 147.705 205.360 178.417 1.00 62.06 382 ASN A CA 1
ATOM 2998 C C . ASN A 1 382 ? 146.438 204.508 178.501 1.00 62.06 382 ASN A C 1
ATOM 2999 O O . ASN A 1 382 ? 146.308 203.462 177.867 1.00 62.06 382 ASN A O 1
ATOM 3004 N N . LYS A 1 383 ? 145.486 204.981 179.305 1.00 66.41 383 LYS A N 1
ATOM 3005 C CA . LYS A 1 383 ? 144.194 204.324 179.434 1.00 66.41 383 LYS A CA 1
ATOM 3006 C C . LYS A 1 383 ? 143.019 205.261 179.202 1.00 66.41 383 LYS A C 1
ATOM 3007 O O . LYS A 1 383 ? 141.918 204.784 178.907 1.00 66.41 383 LYS A O 1
ATOM 3013 N N . SER A 1 384 ? 143.217 206.572 179.319 1.00 73.93 384 SER A N 1
ATOM 3014 C CA . SER A 1 384 ? 142.172 207.544 179.027 1.00 73.93 384 SER A CA 1
ATOM 3015 C C . SER A 1 384 ? 142.404 208.324 177.745 1.00 73.93 384 SER A C 1
ATOM 3016 O O . SER A 1 384 ? 141.455 208.939 177.243 1.00 73.93 384 SER A O 1
ATOM 3019 N N . LEU A 1 385 ? 143.618 208.326 177.201 1.00 78.82 385 LEU A N 1
ATOM 3020 C CA . LEU A 1 385 ? 143.887 208.994 175.944 1.00 78.82 385 LEU A CA 1
ATOM 3021 C C . LEU A 1 385 ? 143.275 208.205 174.789 1.00 78.82 385 LEU A C 1
ATOM 3022 O O . LEU A 1 385 ? 143.013 207.006 174.913 1.00 78.82 385 LEU A O 1
ATOM 3027 N N . PRO A 1 386 ? 143.024 208.861 173.655 1.00 80.60 386 PRO A N 1
ATOM 3028 C CA . PRO A 1 386 ? 142.480 208.144 172.496 1.00 80.60 386 PRO A CA 1
ATOM 3029 C C . PRO A 1 386 ? 143.442 207.077 171.999 1.00 80.60 386 PRO A C 1
ATOM 3030 O O . PRO A 1 386 ? 144.658 207.155 172.185 1.00 80.60 386 PRO A O 1
ATOM 3034 N N . ASP A 1 387 ? 142.874 206.063 171.350 1.00 81.42 387 ASP A N 1
ATOM 3035 C CA . ASP A 1 387 ? 143.624 204.908 170.858 1.00 81.42 387 ASP A CA 1
ATOM 3036 C C . ASP A 1 387 ? 144.581 205.248 169.722 1.00 81.42 387 ASP A C 1
ATOM 3037 O O . ASP A 1 387 ? 145.207 204.331 169.174 1.00 81.42 387 ASP A O 1
ATOM 3042 N N . ASN A 1 388 ? 144.715 206.518 169.348 1.00 81.48 388 ASN A N 1
ATOM 3043 C CA . ASN A 1 388 ? 145.635 206.944 168.302 1.00 81.48 388 ASN A CA 1
ATOM 3044 C C . ASN A 1 388 ? 146.882 207.613 168.858 1.00 81.48 388 ASN A C 1
ATOM 3045 O O . ASN A 1 388 ? 148.000 207.224 168.509 1.00 81.48 388 ASN A O 1
ATOM 3050 N N . GLU A 1 389 ? 146.720 208.613 169.722 1.00 79.67 389 GLU A N 1
ATOM 3051 C CA . GLU A 1 389 ? 147.853 209.340 170.293 1.00 79.67 389 GLU A CA 1
ATOM 3052 C C . GLU A 1 389 ? 148.197 208.718 171.641 1.00 79.67 389 GLU A C 1
ATOM 3053 O O . GLU A 1 389 ? 147.641 209.079 172.679 1.00 79.67 389 GLU A O 1
ATOM 3059 N N . LYS A 1 390 ? 149.128 207.767 171.622 1.00 72.68 390 LYS A N 1
ATOM 3060 C CA . LYS A 1 390 ? 149.615 207.110 172.825 1.00 72.68 390 LYS A CA 1
ATOM 3061 C C . LYS A 1 390 ? 151.136 207.106 172.807 1.00 72.68 390 LYS A C 1
ATOM 3062 O O . LYS A 1 390 ? 151.750 206.955 171.747 1.00 72.68 390 LYS A O 1
ATOM 3068 N N . SER A 1 391 ? 151.737 207.269 173.980 1.00 61.72 391 SER A N 1
ATOM 3069 C CA . SER A 1 391 ? 153.182 207.371 174.113 1.00 61.72 391 SER A CA 1
ATOM 3070 C C . SER A 1 391 ? 153.786 206.035 174.525 1.00 61.72 391 SER A C 1
ATOM 3071 O O . SER A 1 391 ? 153.147 205.224 175.200 1.00 61.72 391 SER A O 1
ATOM 3074 N N . LEU A 1 392 ? 155.028 205.817 174.112 1.00 52.89 392 LEU A N 1
ATOM 3075 C CA . LEU A 1 392 ? 155.771 204.608 174.431 1.00 52.89 392 LEU A CA 1
ATOM 3076 C C . LEU A 1 392 ? 156.574 204.791 175.715 1.00 52.89 392 LEU A C 1
ATOM 3077 O O . LEU A 1 392 ? 156.793 205.909 176.186 1.00 52.89 392 LEU A O 1
ATOM 3082 N N . SER A 1 393 ? 157.011 203.670 176.277 1.00 48.64 393 SER A N 1
ATOM 3083 C CA . SER A 1 393 ? 157.866 203.679 177.453 1.00 48.64 393 SER A CA 1
ATOM 3084 C C . SER A 1 393 ? 159.337 203.670 177.045 1.00 48.64 393 SER A C 1
ATOM 3085 O O . SER A 1 393 ? 159.684 203.529 175.871 1.00 48.64 393 SER A O 1
ATOM 3088 N N . GLU A 1 394 ? 160.211 203.830 178.041 1.00 46.64 394 GLU A N 1
ATOM 3089 C CA . GLU A 1 394 ? 161.645 203.846 177.769 1.00 46.64 394 GLU A CA 1
ATOM 3090 C C . GLU A 1 394 ? 162.143 202.468 177.355 1.00 46.64 394 GLU A C 1
ATOM 3091 O O . GLU A 1 394 ? 163.036 202.351 176.505 1.00 46.64 394 GLU A O 1
ATOM 3097 N N . LYS A 1 395 ? 161.581 201.416 177.952 1.00 44.77 395 LYS A N 1
ATOM 3098 C CA . LYS A 1 395 ? 161.838 200.055 177.493 1.00 44.77 395 LYS A CA 1
ATOM 3099 C C . LYS A 1 395 ? 161.578 199.922 176.000 1.00 44.77 395 LYS A C 1
ATOM 3100 O O . LYS A 1 395 ? 162.411 199.391 175.254 1.00 44.77 395 LYS A O 1
ATOM 3106 N N . ASP A 1 396 ? 160.409 200.385 175.553 1.00 45.73 396 ASP A N 1
ATOM 3107 C CA . ASP A 1 396 ? 160.023 200.218 174.158 1.00 45.73 396 ASP A CA 1
ATOM 3108 C C . ASP A 1 396 ? 160.962 200.973 173.230 1.00 45.73 396 ASP A C 1
ATOM 3109 O O . ASP A 1 396 ? 161.374 200.444 172.193 1.00 45.73 396 ASP A O 1
ATOM 3114 N N . ILE A 1 397 ? 161.316 202.208 173.588 1.00 42.60 397 ILE A N 1
ATOM 3115 C CA . ILE A 1 397 ? 162.210 202.992 172.741 1.00 42.60 397 ILE A CA 1
ATOM 3116 C C . ILE A 1 397 ? 163.586 202.347 172.675 1.00 42.60 397 ILE A C 1
ATOM 3117 O O . ILE A 1 397 ? 164.201 202.265 171.602 1.00 42.60 397 ILE A O 1
ATOM 3122 N N . PHE A 1 398 ? 164.091 201.868 173.815 1.00 40.64 398 PHE A N 1
ATOM 3123 C CA . PHE A 1 398 ? 165.395 201.217 173.814 1.00 40.64 398 PHE A CA 1
ATOM 3124 C C . PHE A 1 398 ? 165.386 199.955 172.958 1.00 40.64 398 PHE A C 1
ATOM 3125 O O . PHE A 1 398 ? 166.326 199.716 172.193 1.00 40.64 398 PHE A O 1
ATOM 3133 N N . VAL A 1 399 ? 164.332 199.142 173.059 1.00 41.15 399 VAL A N 1
ATOM 3134 C CA . VAL A 1 399 ? 164.271 197.919 172.260 1.00 41.15 399 VAL A CA 1
ATOM 3135 C C . VAL A 1 399 ? 164.145 198.253 170.778 1.00 41.15 399 VAL A C 1
ATOM 3136 O O . VAL A 1 399 ? 164.752 197.593 169.924 1.00 41.15 399 VAL A O 1
ATOM 3140 N N . ILE A 1 400 ? 163.361 199.284 170.449 1.00 39.85 400 ILE A N 1
ATOM 3141 C CA . ILE A 1 400 ? 163.207 199.699 169.057 1.00 39.85 400 ILE A CA 1
ATOM 3142 C C . ILE A 1 400 ? 164.548 200.125 168.480 1.00 39.85 400 ILE A C 1
ATOM 3143 O O . ILE A 1 400 ? 164.897 199.768 167.348 1.00 39.85 400 ILE A O 1
ATOM 3148 N N . ASN A 1 401 ? 165.325 200.890 169.248 1.00 39.89 401 ASN A N 1
ATOM 3149 C CA . ASN A 1 401 ? 166.639 201.308 168.770 1.00 39.89 401 ASN A CA 1
ATOM 3150 C C . ASN A 1 401 ? 167.597 200.126 168.663 1.00 39.89 401 ASN A C 1
ATOM 3151 O O . ASN A 1 401 ? 168.411 200.065 167.735 1.00 39.89 401 ASN A O 1
ATOM 3156 N N . LEU A 1 402 ? 167.523 199.181 169.606 1.00 39.59 402 LEU A N 1
ATOM 3157 C CA . LEU A 1 402 ? 168.430 198.036 169.586 1.00 39.59 402 LEU A CA 1
ATOM 3158 C C . LEU A 1 402 ? 168.163 197.128 168.393 1.00 39.59 402 LEU A C 1
ATOM 3159 O O . LEU A 1 402 ? 169.102 196.598 167.790 1.00 39.59 402 LEU A O 1
ATOM 3164 N N . ARG A 1 403 ? 166.890 196.926 168.046 1.00 40.32 403 ARG A N 1
ATOM 3165 C CA . ARG A 1 403 ? 166.559 196.016 166.954 1.00 40.32 403 ARG A CA 1
ATOM 3166 C C . ARG A 1 403 ? 167.125 196.507 165.628 1.00 40.32 403 ARG A C 1
ATOM 3167 O O . ARG A 1 403 ? 167.518 195.701 164.777 1.00 40.32 403 ARG A O 1
ATOM 3175 N N . GLY A 1 404 ? 167.175 197.820 165.432 1.00 41.03 404 GLY A N 1
ATOM 3176 C CA . GLY A 1 404 ? 167.675 198.370 164.190 1.00 41.03 404 GLY A CA 1
ATOM 3177 C C . GLY A 1 404 ? 169.130 198.786 164.222 1.00 41.03 404 GLY A C 1
ATOM 3178 O O . GLY A 1 404 ? 169.504 199.783 163.600 1.00 41.03 404 GLY A O 1
ATOM 3179 N N . SER A 1 405 ? 169.965 198.036 164.936 1.00 42.94 405 SER A N 1
ATOM 3180 C CA . SER A 1 405 ? 171.397 198.304 165.010 1.00 42.94 405 SER A CA 1
ATOM 3181 C C . SER A 1 405 ? 172.112 197.314 164.101 1.00 42.94 405 SER A C 1
ATOM 3182 O O . SER A 1 405 ? 172.222 196.129 164.430 1.00 42.94 405 SER A O 1
ATOM 3185 N N . PHE A 1 406 ? 172.623 197.807 162.972 1.00 43.22 406 PHE A N 1
ATOM 3186 C CA . PHE A 1 406 ? 173.128 196.937 161.918 1.00 43.22 406 PHE A CA 1
ATOM 3187 C C . PHE A 1 406 ? 174.424 196.224 162.283 1.00 43.22 406 PHE A C 1
ATOM 3188 O O . PHE A 1 406 ? 174.830 195.317 161.550 1.00 43.22 406 PHE A O 1
ATOM 3196 N N . ASN A 1 407 ? 175.081 196.598 163.375 1.00 45.40 407 ASN A N 1
ATOM 3197 C CA . ASN A 1 407 ? 176.344 195.976 163.757 1.00 45.40 407 ASN A CA 1
ATOM 3198 C C . ASN A 1 407 ? 176.537 196.138 165.261 1.00 45.40 407 ASN A C 1
ATOM 3199 O O . ASN A 1 407 ? 175.607 196.504 165.987 1.00 45.40 407 ASN A O 1
ATOM 3204 N N . ASP A 1 408 ? 177.754 195.862 165.731 1.00 47.88 408 ASP A N 1
ATOM 3205 C CA . ASP A 1 408 ? 178.040 195.856 167.161 1.00 47.88 408 ASP A CA 1
ATOM 3206 C C . ASP A 1 408 ? 178.600 197.176 167.667 1.00 47.88 408 ASP A C 1
ATOM 3207 O O . ASP A 1 408 ? 178.366 197.529 168.829 1.00 47.88 408 ASP A O 1
ATOM 3212 N N . ASP A 1 409 ? 179.334 197.916 166.836 1.00 47.03 409 ASP A N 1
ATOM 3213 C CA . ASP A 1 409 ? 179.808 199.226 167.260 1.00 47.03 409 ASP A CA 1
ATOM 3214 C C . ASP A 1 409 ? 178.693 200.260 167.326 1.00 47.03 409 ASP A C 1
ATOM 3215 O O . ASP A 1 409 ? 178.929 201.369 167.815 1.00 47.03 409 ASP A O 1
ATOM 3220 N N . GLN A 1 410 ? 177.499 199.938 166.829 1.00 44.97 410 GLN A N 1
ATOM 3221 C CA . GLN A 1 410 ? 176.330 200.773 167.064 1.00 44.97 410 GLN A CA 1
ATOM 3222 C C . GLN A 1 410 ? 175.541 200.332 168.284 1.00 44.97 410 GLN A C 1
ATOM 3223 O O . GLN A 1 410 ? 174.932 201.172 168.955 1.00 44.97 410 GLN A O 1
ATOM 3229 N N . LYS A 1 411 ? 175.535 199.033 168.584 1.00 43.72 411 LYS A N 1
ATOM 3230 C CA . LYS A 1 411 ? 174.816 198.550 169.757 1.00 43.72 411 LYS A CA 1
ATOM 3231 C C . LYS A 1 411 ? 175.475 199.020 171.048 1.00 43.72 411 LYS A C 1
ATOM 3232 O O . LYS A 1 411 ? 174.783 199.395 172.002 1.00 43.72 411 LYS A O 1
ATOM 3238 N N . ASP A 1 412 ? 176.809 199.012 171.100 1.00 45.24 412 ASP A N 1
ATOM 3239 C CA . ASP A 1 412 ? 177.499 199.414 172.321 1.00 45.24 412 ASP A CA 1
ATOM 3240 C C . ASP A 1 412 ? 177.363 200.908 172.584 1.00 45.24 412 ASP A C 1
ATOM 3241 O O . ASP A 1 412 ? 177.276 201.330 173.745 1.00 45.24 412 ASP A O 1
ATOM 3246 N N . ALA A 1 413 ? 177.338 201.719 171.525 1.00 42.56 413 ALA A N 1
ATOM 3247 C CA . ALA A 1 413 ? 177.120 203.150 171.695 1.00 42.56 413 ALA A CA 1
ATOM 3248 C C . ALA A 1 413 ? 175.748 203.429 172.292 1.00 42.56 413 ALA A C 1
ATOM 3249 O O . ALA A 1 413 ? 175.591 204.355 173.096 1.00 42.56 413 ALA A O 1
ATOM 3251 N N . LEU A 1 414 ? 174.740 202.638 171.914 1.00 41.20 414 LEU A N 1
ATOM 3252 C CA . LEU A 1 414 ? 173.412 202.804 172.495 1.00 41.20 414 LEU A CA 1
ATOM 3253 C C . LEU A 1 414 ? 173.428 202.529 173.993 1.00 41.20 414 LEU A C 1
ATOM 3254 O O . LEU A 1 414 ? 172.830 203.277 174.776 1.00 41.20 414 LEU A O 1
ATOM 3259 N N . TYR A 1 415 ? 174.114 201.462 174.409 1.00 41.39 415 TYR A N 1
ATOM 3260 C CA . TYR A 1 415 ? 174.226 201.154 175.832 1.00 41.39 415 TYR A CA 1
ATOM 3261 C C . TYR A 1 415 ? 174.951 202.266 176.576 1.00 41.39 415 TYR A C 1
ATOM 3262 O O . TYR A 1 415 ? 174.522 202.687 177.656 1.00 41.39 415 TYR A O 1
ATOM 3271 N N . TYR A 1 416 ? 176.052 202.757 176.005 1.00 42.95 416 TYR A N 1
ATOM 3272 C CA . TYR A 1 416 ? 176.794 203.850 176.626 1.00 42.95 416 TYR A CA 1
ATOM 3273 C C . TYR A 1 416 ? 175.912 205.080 176.803 1.00 42.95 416 TYR A C 1
ATOM 3274 O O . TYR A 1 416 ? 175.835 205.660 177.897 1.00 42.95 416 TYR A O 1
ATOM 3283 N N . ASP A 1 417 ? 175.206 205.468 175.739 1.00 43.76 417 ASP A N 1
ATOM 3284 C CA . ASP A 1 417 ? 174.386 206.671 175.780 1.00 43.76 417 ASP A CA 1
ATOM 3285 C C . ASP A 1 417 ? 173.251 206.535 176.784 1.00 43.76 417 ASP A C 1
ATOM 3286 O O . ASP A 1 417 ? 172.983 207.461 177.558 1.00 43.76 417 ASP A O 1
ATOM 3291 N N . GLU A 1 418 ? 172.577 205.383 176.809 1.00 43.87 418 GLU A N 1
ATOM 3292 C CA . GLU A 1 418 ? 171.442 205.272 177.717 1.00 43.87 418 GLU A CA 1
ATOM 3293 C C . GLU A 1 418 ? 171.886 205.121 179.164 1.00 43.87 418 GLU A C 1
ATOM 3294 O O . GLU A 1 418 ? 171.194 205.601 180.069 1.00 43.87 418 GLU A O 1
ATOM 3300 N N . ALA A 1 419 ? 173.016 204.456 179.414 1.00 43.06 419 ALA A N 1
ATOM 3301 C CA . ALA A 1 419 ? 173.541 204.414 180.772 1.00 43.06 419 ALA A CA 1
ATOM 3302 C C . ALA A 1 419 ? 173.882 205.812 181.261 1.00 43.06 419 ALA A C 1
ATOM 3303 O O . ALA A 1 419 ? 173.545 206.182 182.392 1.00 43.06 419 ALA A O 1
ATOM 3305 N N . ASN A 1 420 ? 174.518 206.620 180.409 1.00 43.53 420 ASN A N 1
ATOM 3306 C CA . ASN A 1 420 ? 174.802 207.997 180.795 1.00 43.53 420 ASN A CA 1
ATOM 3307 C C . ASN A 1 420 ? 173.526 208.807 180.983 1.00 43.53 420 ASN A C 1
ATOM 3308 O O . ASN A 1 420 ? 173.489 209.712 181.822 1.00 43.53 420 ASN A O 1
ATOM 3313 N N . ARG A 1 421 ? 172.476 208.501 180.220 1.00 43.25 421 ARG A N 1
ATOM 3314 C CA . ARG A 1 421 ? 171.234 209.253 180.352 1.00 43.25 421 ARG A CA 1
ATOM 3315 C C . ARG A 1 421 ? 170.512 208.922 181.651 1.00 43.25 421 ARG A C 1
ATOM 3316 O O . ARG A 1 421 ? 170.026 209.824 182.343 1.00 43.25 421 ARG A O 1
ATOM 3324 N N . ILE A 1 422 ? 170.426 207.634 182.001 1.00 43.54 422 ILE A N 1
ATOM 3325 C CA . ILE A 1 422 ? 169.705 207.235 183.208 1.00 43.54 422 ILE A CA 1
ATOM 3326 C C . ILE A 1 422 ? 170.566 207.303 184.460 1.00 43.54 422 ILE A C 1
ATOM 3327 O O . ILE A 1 422 ? 170.050 207.074 185.564 1.00 43.54 422 ILE A O 1
ATOM 3332 N N . TRP A 1 423 ? 171.860 207.604 184.332 1.00 45.27 423 TRP A N 1
ATOM 3333 C CA . TRP A 1 423 ? 172.673 207.841 185.519 1.00 45.27 423 TRP A CA 1
ATOM 3334 C C . TRP A 1 423 ? 172.254 209.109 186.251 1.00 45.27 423 TRP A C 1
ATOM 3335 O O . TRP A 1 423 ? 172.405 209.192 187.475 1.00 45.27 423 TRP A O 1
ATOM 3346 N N . ARG A 1 424 ? 171.729 210.099 185.528 1.00 47.06 424 ARG A N 1
ATOM 3347 C CA . ARG A 1 424 ? 171.402 211.380 186.146 1.00 47.06 424 ARG A CA 1
ATOM 3348 C C . ARG A 1 424 ? 170.297 211.250 187.185 1.00 47.06 424 ARG A C 1
ATOM 3349 O O . ARG A 1 424 ? 170.250 212.037 188.136 1.00 47.06 424 ARG A O 1
ATOM 3357 N N . LYS A 1 425 ? 169.405 210.279 187.024 1.00 45.39 425 LYS A N 1
ATOM 3358 C CA . LYS A 1 425 ? 168.297 210.099 187.948 1.00 45.39 425 LYS A CA 1
ATOM 3359 C C . LYS A 1 425 ? 168.602 209.114 189.067 1.00 45.39 425 LYS A C 1
ATOM 3360 O O . LYS A 1 425 ? 167.768 208.943 189.961 1.00 45.39 425 LYS A O 1
ATOM 3366 N N . LEU A 1 426 ? 169.768 208.465 189.045 1.00 44.40 426 LEU A N 1
ATOM 3367 C CA . LEU A 1 426 ? 170.104 207.450 190.036 1.00 44.40 426 LEU A CA 1
ATOM 3368 C C . LEU A 1 426 ? 171.466 207.690 190.673 1.00 44.40 426 LEU A C 1
ATOM 3369 O O . LEU A 1 426 ? 172.057 206.754 191.214 1.00 44.40 426 LEU A O 1
ATOM 3374 N N . GLU A 1 427 ? 171.979 208.919 190.624 1.00 46.68 427 GLU A N 1
ATOM 3375 C CA . GLU A 1 427 ? 173.310 209.184 191.160 1.00 46.68 427 GLU A CA 1
ATOM 3376 C C . GLU A 1 427 ? 173.359 208.953 192.666 1.00 46.68 427 GLU A C 1
ATOM 3377 O O . GLU A 1 427 ? 174.286 208.314 193.180 1.00 46.68 427 GLU A O 1
ATOM 3383 N N . ASN A 1 428 ? 172.355 209.454 193.390 1.00 45.31 428 ASN A N 1
ATOM 3384 C CA . ASN A 1 428 ? 172.343 209.313 194.843 1.00 45.31 428 ASN A CA 1
ATOM 3385 C C . ASN A 1 428 ? 172.192 207.857 195.262 1.00 45.31 428 ASN A C 1
ATOM 3386 O O . ASN A 1 428 ? 172.825 207.416 196.229 1.00 45.31 428 ASN A O 1
ATOM 3391 N N . ILE A 1 429 ? 171.359 207.096 194.551 1.00 43.46 429 ILE A N 1
ATOM 3392 C CA . ILE A 1 429 ? 171.132 205.699 194.910 1.00 43.46 429 ILE A CA 1
ATOM 3393 C C . ILE A 1 429 ? 172.430 204.908 194.804 1.00 43.46 429 ILE A C 1
ATOM 3394 O O . ILE A 1 429 ? 172.807 204.166 195.719 1.00 43.46 429 ILE A O 1
ATOM 3399 N N . MET A 1 430 ? 173.141 205.067 193.684 1.00 43.74 430 MET A N 1
ATOM 3400 C CA . MET A 1 430 ? 174.397 204.349 193.497 1.00 43.74 430 MET A CA 1
ATOM 3401 C C . MET A 1 430 ? 175.465 204.833 194.468 1.00 43.74 430 MET A C 1
ATOM 3402 O O . MET A 1 430 ? 176.260 204.033 194.974 1.00 43.74 430 MET A O 1
ATOM 3407 N N . HIS A 1 431 ? 175.508 206.140 194.733 1.00 45.04 431 HIS A N 1
ATOM 3408 C CA . HIS A 1 431 ? 176.493 206.654 195.677 1.00 45.04 431 HIS A CA 1
ATOM 3409 C C . HIS A 1 431 ? 176.245 206.134 197.085 1.00 45.04 431 HIS A C 1
ATOM 3410 O O . HIS A 1 431 ? 177.195 205.950 197.853 1.00 45.04 431 HIS A O 1
ATOM 3417 N N . ASN A 1 432 ? 174.982 205.890 197.444 1.00 45.21 432 ASN A N 1
ATOM 3418 C CA . ASN A 1 432 ? 174.688 205.283 198.738 1.00 45.21 432 ASN A CA 1
ATOM 3419 C C . ASN A 1 432 ? 175.010 203.794 198.738 1.00 45.21 432 ASN A C 1
ATOM 3420 O O . ASN A 1 432 ? 175.457 203.253 199.755 1.00 45.21 432 ASN A O 1
ATOM 3425 N N . ILE A 1 433 ? 174.774 203.112 197.615 1.00 43.66 433 ILE A N 1
ATOM 3426 C CA . ILE A 1 433 ? 175.100 201.690 197.531 1.00 43.66 433 ILE A CA 1
ATOM 3427 C C . ILE A 1 433 ? 176.602 201.480 197.674 1.00 43.66 433 ILE A C 1
ATOM 3428 O O . ILE A 1 433 ? 177.052 200.526 198.319 1.00 43.66 433 ILE A O 1
ATOM 3433 N N . LYS A 1 434 ? 177.400 202.378 197.090 1.00 47.35 434 LYS A N 1
ATOM 3434 C CA . LYS A 1 434 ? 178.852 202.261 197.169 1.00 47.35 434 LYS A CA 1
ATOM 3435 C C . LYS A 1 434 ? 179.369 202.370 198.599 1.00 47.35 434 LYS A C 1
ATOM 3436 O O . LYS A 1 434 ? 180.500 201.955 198.871 1.00 47.35 434 LYS A O 1
ATOM 3442 N N . GLU A 1 435 ? 178.566 202.903 199.523 1.00 48.05 435 GLU A N 1
ATOM 3443 C CA . GLU A 1 435 ? 178.964 203.061 200.917 1.00 48.05 435 GLU A CA 1
ATOM 3444 C C . GLU A 1 435 ? 178.586 201.862 201.779 1.00 48.05 435 GLU A C 1
ATOM 3445 O O . GLU A 1 435 ? 178.389 202.012 202.991 1.00 48.05 435 GLU A O 1
ATOM 3451 N N . PHE A 1 436 ? 178.485 200.677 201.189 1.00 45.65 436 PHE A N 1
ATOM 3452 C CA . PHE A 1 436 ? 178.113 199.474 201.915 1.00 45.65 436 PHE A CA 1
ATOM 3453 C C . PHE A 1 436 ? 179.359 198.694 202.305 1.00 45.65 436 PHE A C 1
ATOM 3454 O O . PHE A 1 436 ? 180.293 198.557 201.510 1.00 45.65 436 PHE A O 1
ATOM 3462 N N . ARG A 1 437 ? 179.377 198.195 203.539 1.00 47.04 437 ARG A N 1
ATOM 3463 C CA . ARG A 1 437 ? 180.511 197.448 204.060 1.00 47.04 437 ARG A CA 1
ATOM 3464 C C . ARG A 1 437 ? 180.017 196.195 204.765 1.00 47.04 437 ARG A C 1
ATOM 3465 O O . ARG A 1 437 ? 178.915 196.169 205.317 1.00 47.04 437 ARG A O 1
ATOM 3473 N N . GLY A 1 438 ? 180.847 195.151 204.737 1.00 47.06 438 GLY A N 1
ATOM 3474 C CA . GLY A 1 438 ? 180.440 193.877 205.304 1.00 47.06 438 GLY A CA 1
ATOM 3475 C C . GLY A 1 438 ? 180.226 193.934 206.804 1.00 47.06 438 GLY A C 1
ATOM 3476 O O . GLY A 1 438 ? 179.325 193.277 207.335 1.00 47.06 438 GLY A O 1
ATOM 3477 N N . ASN A 1 439 ? 181.037 194.735 207.502 1.00 48.94 439 ASN A N 1
ATOM 3478 C CA . ASN A 1 439 ? 180.957 194.819 208.957 1.00 48.94 439 ASN A CA 1
ATOM 3479 C C . ASN A 1 439 ? 179.535 195.087 209.424 1.00 48.94 439 ASN A C 1
ATOM 3480 O O . ASN A 1 439 ? 179.045 194.439 210.356 1.00 48.94 439 ASN A O 1
ATOM 3485 N N . LYS A 1 440 ? 178.856 196.036 208.788 1.00 47.84 440 LYS A N 1
ATOM 3486 C CA . LYS A 1 440 ? 177.470 196.351 209.122 1.00 47.84 440 LYS A CA 1
ATOM 3487 C C . LYS A 1 440 ? 176.491 195.550 208.269 1.00 47.84 440 LYS A C 1
ATOM 3488 O O . LYS A 1 440 ? 175.570 196.097 207.669 1.00 47.84 440 LYS A O 1
ATOM 3494 N N . THR A 1 441 ? 176.683 194.234 208.217 1.00 47.54 441 THR A N 1
ATOM 3495 C CA . THR A 1 441 ? 175.729 193.344 207.569 1.00 47.54 441 THR A CA 1
ATOM 3496 C C . THR A 1 441 ? 174.752 192.720 208.554 1.00 47.54 441 THR A C 1
ATOM 3497 O O . THR A 1 441 ? 173.573 192.552 208.229 1.00 47.54 441 THR A O 1
ATOM 3501 N N . ARG A 1 442 ? 175.212 192.391 209.762 1.00 49.73 442 ARG A N 1
ATOM 3502 C CA . ARG A 1 442 ? 174.324 191.846 210.782 1.00 49.73 442 ARG A CA 1
ATOM 3503 C C . ARG A 1 442 ? 173.368 192.893 211.335 1.00 49.73 442 ARG A C 1
ATOM 3504 O O . ARG A 1 442 ? 172.394 192.533 212.002 1.00 49.73 442 ARG A O 1
ATOM 3512 N N . GLU A 1 443 ? 173.629 194.175 211.083 1.00 48.23 443 GLU A N 1
ATOM 3513 C CA . GLU A 1 443 ? 172.707 195.216 211.517 1.00 48.23 443 GLU A CA 1
ATOM 3514 C C . GLU A 1 443 ? 171.433 195.204 210.684 1.00 48.23 443 GLU A C 1
ATOM 3515 O O . GLU A 1 443 ? 170.342 195.469 211.202 1.00 48.23 443 GLU A O 1
ATOM 3521 N N . TYR A 1 444 ? 171.546 194.882 209.400 1.00 44.71 444 TYR A N 1
ATOM 3522 C CA . TYR A 1 444 ? 170.410 194.884 208.491 1.00 44.71 444 TYR A CA 1
ATOM 3523 C C . TYR A 1 444 ? 169.686 193.547 208.439 1.00 44.71 444 TYR A C 1
ATOM 3524 O O . TYR A 1 444 ? 168.779 193.383 207.619 1.00 44.71 444 TYR A O 1
ATOM 3533 N N . LYS A 1 445 ? 170.064 192.593 209.284 1.00 44.42 445 LYS A N 1
ATOM 3534 C CA . LYS A 1 445 ? 169.375 191.317 209.387 1.00 44.42 445 LYS A CA 1
ATOM 3535 C C . LYS A 1 445 ? 168.529 191.202 210.647 1.00 44.42 445 LYS A C 1
ATOM 3536 O O . LYS A 1 445 ? 167.952 190.139 210.891 1.00 44.42 445 LYS A O 1
ATOM 3542 N N . LYS A 1 446 ? 168.449 192.261 211.455 1.00 47.74 446 LYS A N 1
ATOM 3543 C CA . LYS A 1 446 ? 167.685 192.191 212.696 1.00 47.74 446 LYS A CA 1
ATOM 3544 C C . LYS A 1 446 ? 166.200 191.995 212.428 1.00 47.74 446 LYS A C 1
ATOM 3545 O O . LYS A 1 446 ? 165.542 191.189 213.096 1.00 47.74 446 LYS A O 1
ATOM 3551 N N . LYS A 1 447 ? 165.653 192.720 211.458 1.00 47.77 447 LYS A N 1
ATOM 3552 C CA . LYS A 1 447 ? 164.250 192.612 211.088 1.00 47.77 447 LYS A CA 1
ATOM 3553 C C . LYS A 1 447 ? 164.141 191.855 209.772 1.00 47.77 447 LYS A C 1
ATOM 3554 O O . LYS A 1 447 ? 164.846 192.173 208.809 1.00 47.77 447 LYS A O 1
ATOM 3560 N N . ASP A 1 448 ? 163.260 190.861 209.735 1.00 46.78 448 ASP A N 1
ATOM 3561 C CA . ASP A 1 448 ? 163.155 189.977 208.587 1.00 46.78 448 ASP A CA 1
ATOM 3562 C C . ASP A 1 448 ? 162.269 190.584 207.502 1.00 46.78 448 ASP A C 1
ATOM 3563 O O . ASP A 1 448 ? 161.481 191.502 207.741 1.00 46.78 448 ASP A O 1
ATOM 3568 N N . ALA A 1 449 ? 162.414 190.052 206.291 1.00 43.14 449 ALA A N 1
ATOM 3569 C CA . ALA A 1 449 ? 161.650 190.539 205.157 1.00 43.14 449 ALA A CA 1
ATOM 3570 C C . ALA A 1 449 ? 160.173 190.178 205.314 1.00 43.14 449 ALA A C 1
ATOM 3571 O O . ALA A 1 449 ? 159.833 189.205 205.993 1.00 43.14 449 ALA A O 1
ATOM 3573 N N . PRO A 1 450 ? 159.274 190.954 204.707 1.00 42.68 450 PRO A N 1
ATOM 3574 C CA . PRO A 1 450 ? 157.844 190.668 204.845 1.00 42.68 450 PRO A CA 1
ATOM 3575 C C . PRO A 1 450 ? 157.478 189.314 204.260 1.00 42.68 450 PRO A C 1
ATOM 3576 O O . PRO A 1 450 ? 158.039 188.871 203.256 1.00 42.68 450 PRO A O 1
ATOM 3580 N N . ARG A 1 451 ? 156.521 188.656 204.907 1.00 45.84 451 ARG A N 1
ATOM 3581 C CA . ARG A 1 451 ? 156.001 187.400 204.393 1.00 45.84 451 ARG A CA 1
ATOM 3582 C C . ARG A 1 451 ? 155.165 187.650 203.145 1.00 45.84 451 ARG A C 1
ATOM 3583 O O . ARG A 1 451 ? 154.527 188.694 202.993 1.00 45.84 451 ARG A O 1
ATOM 3591 N N . LEU A 1 452 ? 155.173 186.675 202.245 1.00 40.87 452 LEU A N 1
ATOM 3592 C CA . LEU A 1 452 ? 154.521 186.791 200.955 1.00 40.87 452 LEU A CA 1
ATOM 3593 C C . LEU A 1 452 ? 153.622 185.588 200.720 1.00 40.87 452 LEU A C 1
ATOM 3594 O O . LEU A 1 452 ? 153.839 184.524 201.306 1.00 40.87 452 LEU A O 1
ATOM 3599 N N . PRO A 1 453 ? 152.603 185.727 199.878 1.00 39.18 453 PRO A N 1
ATOM 3600 C CA . PRO A 1 453 ? 151.867 184.548 199.415 1.00 39.18 453 PRO A CA 1
ATOM 3601 C C . PRO A 1 453 ? 152.723 183.737 198.456 1.00 39.18 453 PRO A C 1
ATOM 3602 O O . PRO A 1 453 ? 153.757 184.192 197.964 1.00 39.18 453 PRO A O 1
ATOM 3606 N N . ARG A 1 454 ? 152.286 182.509 198.195 1.00 36.34 454 ARG A N 1
ATOM 3607 C CA . ARG A 1 454 ? 153.062 181.633 197.330 1.00 36.34 454 ARG A CA 1
ATOM 3608 C C . ARG A 1 454 ? 153.052 182.152 195.898 1.00 36.34 454 ARG A C 1
ATOM 3609 O O . ARG A 1 454 ? 151.998 182.495 195.355 1.00 36.34 454 ARG A O 1
ATOM 3617 N N . ILE A 1 455 ? 154.234 182.210 195.291 1.00 36.55 455 ILE A N 1
ATOM 3618 C CA . ILE A 1 455 ? 154.395 182.660 193.920 1.00 36.55 455 ILE A CA 1
ATOM 3619 C C . ILE A 1 455 ? 154.873 181.535 193.012 1.00 36.55 455 ILE A C 1
ATOM 3620 O O . ILE A 1 455 ? 154.424 181.423 191.870 1.00 36.55 455 ILE A O 1
ATOM 3625 N N . LEU A 1 456 ? 155.773 180.691 193.504 1.00 36.40 456 LEU A N 1
ATOM 3626 C CA . LEU A 1 456 ? 156.299 179.605 192.694 1.00 36.40 456 LEU A CA 1
ATOM 3627 C C . LEU A 1 456 ? 155.226 178.542 192.471 1.00 36.40 456 LEU A C 1
ATOM 3628 O O . LEU A 1 456 ? 154.425 178.268 193.370 1.00 36.40 456 LEU A O 1
ATOM 3633 N N . PRO A 1 457 ? 155.181 177.931 191.292 1.00 36.45 457 PRO A N 1
ATOM 3634 C CA . PRO A 1 457 ? 154.168 176.906 191.028 1.00 36.45 457 PRO A CA 1
ATOM 3635 C C . PRO A 1 457 ? 154.510 175.589 191.704 1.00 36.45 457 PRO A C 1
ATOM 3636 O O . PRO A 1 457 ? 155.643 175.342 192.122 1.00 36.45 457 PRO A O 1
ATOM 3640 N N . ALA A 1 458 ? 153.498 174.733 191.808 1.00 37.62 458 ALA A N 1
ATOM 3641 C CA . ALA A 1 458 ? 153.662 173.427 192.425 1.00 37.62 458 ALA A CA 1
ATOM 3642 C C . ALA A 1 458 ? 154.052 172.385 191.381 1.00 37.62 458 ALA A C 1
ATOM 3643 O O . ALA A 1 458 ? 154.107 172.656 190.180 1.00 37.62 458 ALA A O 1
ATOM 3645 N N . GLY A 1 459 ? 154.330 171.173 191.861 1.00 38.24 459 GLY A N 1
ATOM 3646 C CA . GLY A 1 459 ? 154.728 170.105 190.960 1.00 38.24 459 GLY A CA 1
ATOM 3647 C C . GLY A 1 459 ? 153.617 169.663 190.028 1.00 38.24 459 GLY A C 1
ATOM 3648 O O . GLY A 1 459 ? 153.864 169.355 188.860 1.00 38.24 459 GLY A O 1
ATOM 3649 N N . ARG A 1 460 ? 152.382 169.614 190.530 1.00 40.09 460 ARG A N 1
ATOM 3650 C CA . ARG A 1 460 ? 151.273 169.120 189.719 1.00 40.09 460 ARG A CA 1
ATOM 3651 C C . ARG A 1 460 ? 151.003 170.028 188.528 1.00 40.09 460 ARG A C 1
ATOM 3652 O O . ARG A 1 460 ? 150.660 169.550 187.441 1.00 40.09 460 ARG A O 1
ATOM 3660 N N . ASP A 1 461 ? 151.141 171.341 188.716 1.00 39.09 461 ASP A N 1
ATOM 3661 C CA . ASP A 1 461 ? 150.826 172.283 187.648 1.00 39.09 461 ASP A CA 1
ATOM 3662 C C . ASP A 1 461 ? 151.785 172.138 186.473 1.00 39.09 461 ASP A C 1
ATOM 3663 O O . ASP A 1 461 ? 151.372 172.231 185.312 1.00 39.09 461 ASP A O 1
ATOM 3668 N N . VAL A 1 462 ? 153.068 171.915 186.754 1.00 36.53 462 VAL A N 1
ATOM 3669 C CA . VAL A 1 462 ? 154.061 171.801 185.695 1.00 36.53 462 VAL A CA 1
ATOM 3670 C C . VAL A 1 462 ? 153.861 170.492 184.937 1.00 36.53 462 VAL A C 1
ATOM 3671 O O . VAL A 1 462 ? 153.316 169.514 185.465 1.00 36.53 462 VAL A O 1
ATOM 3675 N N . SER A 1 463 ? 154.294 170.477 183.679 1.00 35.64 463 SER A N 1
ATOM 3676 C CA . SER A 1 463 ? 154.160 169.308 182.828 1.00 35.64 463 SER A CA 1
ATOM 3677 C C . SER A 1 463 ? 155.256 168.291 183.126 1.00 35.64 463 SER A C 1
ATOM 3678 O O . SER A 1 463 ? 156.297 168.608 183.707 1.00 35.64 463 SER A O 1
ATOM 3681 N N . ALA A 1 464 ? 155.007 167.047 182.712 1.00 35.07 464 ALA A N 1
ATOM 3682 C CA . ALA A 1 464 ? 155.966 165.978 182.963 1.00 35.07 464 ALA A CA 1
ATOM 3683 C C . ALA A 1 464 ? 157.240 166.160 182.152 1.00 35.07 464 ALA A C 1
ATOM 3684 O O . ALA A 1 464 ? 158.320 165.764 182.604 1.00 35.07 464 ALA A O 1
ATOM 3686 N N . PHE A 1 465 ? 157.137 166.746 180.959 1.00 34.41 465 PHE A N 1
ATOM 3687 C CA . PHE A 1 465 ? 158.322 166.984 180.144 1.00 34.41 465 PHE A CA 1
ATOM 3688 C C . PHE A 1 465 ? 159.296 167.922 180.848 1.00 34.41 465 PHE A C 1
ATOM 3689 O O . PHE A 1 465 ? 160.505 167.659 180.892 1.00 34.41 465 PHE A O 1
ATOM 3697 N N . SER A 1 466 ? 158.785 169.013 181.420 1.00 35.09 466 SER A N 1
ATOM 3698 C CA . SER A 1 466 ? 159.647 169.965 182.110 1.00 35.09 466 SER A CA 1
ATOM 3699 C C . SER A 1 466 ? 160.273 169.348 183.354 1.00 35.09 466 SER A C 1
ATOM 3700 O O . SER A 1 466 ? 161.456 169.572 183.641 1.00 35.09 466 SER A O 1
ATOM 3703 N N . LYS A 1 467 ? 159.496 168.569 184.107 1.00 34.17 467 LYS A N 1
ATOM 3704 C CA . LYS A 1 467 ? 160.038 167.910 185.288 1.00 34.17 467 LYS A CA 1
ATOM 3705 C C . LYS A 1 467 ? 161.107 166.893 184.908 1.00 34.17 467 LYS A C 1
ATOM 3706 O O . LYS A 1 467 ? 162.104 166.733 185.622 1.00 34.17 467 LYS A O 1
ATOM 3712 N N . LEU A 1 468 ? 160.932 166.214 183.773 1.00 35.06 468 LEU A N 1
ATOM 3713 C CA . LEU A 1 468 ? 161.947 165.271 183.316 1.00 35.06 468 LEU A CA 1
ATOM 3714 C C . LEU A 1 468 ? 163.213 165.995 182.872 1.00 35.06 468 LEU A C 1
ATOM 3715 O O . LEU A 1 468 ? 164.325 165.505 183.098 1.00 35.06 468 LEU A O 1
ATOM 3720 N N . MET A 1 469 ? 163.070 167.166 182.249 1.00 35.73 469 MET A N 1
ATOM 3721 C CA . MET A 1 469 ? 164.249 167.971 181.932 1.00 35.73 469 MET A CA 1
ATOM 3722 C C . MET A 1 469 ? 164.972 168.412 183.198 1.00 35.73 469 MET A C 1
ATOM 3723 O O . MET A 1 469 ? 166.209 168.409 183.253 1.00 35.73 469 MET A O 1
ATOM 3728 N N . TYR A 1 470 ? 164.217 168.802 184.226 1.00 34.61 470 TYR A N 1
ATOM 3729 C CA . TYR A 1 470 ? 164.837 169.172 185.495 1.00 34.61 470 TYR A CA 1
ATOM 3730 C C . TYR A 1 470 ? 165.571 167.990 186.115 1.00 34.61 470 TYR A C 1
ATOM 3731 O O . TYR A 1 470 ? 166.657 168.151 186.683 1.00 34.61 470 TYR A O 1
ATOM 3740 N N . ALA A 1 471 ? 164.991 166.794 186.018 1.00 35.04 471 ALA A N 1
ATOM 3741 C CA . ALA A 1 471 ? 165.677 165.597 186.494 1.00 35.04 471 ALA A CA 1
ATOM 3742 C C . ALA A 1 471 ? 166.959 165.345 185.710 1.00 35.04 471 ALA A C 1
ATOM 3743 O O . ALA A 1 471 ? 167.984 164.966 186.287 1.00 35.04 471 ALA A O 1
ATOM 3745 N N . LEU A 1 472 ? 166.917 165.546 184.392 1.00 35.20 472 LEU A N 1
ATOM 3746 C CA . LEU A 1 472 ? 168.106 165.345 183.569 1.00 35.20 472 LEU A CA 1
ATOM 3747 C C . LEU A 1 472 ? 169.204 166.334 183.934 1.00 35.20 472 LEU A C 1
ATOM 3748 O O . LEU A 1 472 ? 170.393 166.000 183.881 1.00 35.20 472 LEU A O 1
ATOM 3753 N N . THR A 1 473 ? 168.828 167.559 184.304 1.00 35.54 473 THR A N 1
ATOM 3754 C CA . THR A 1 473 ? 169.829 168.557 184.671 1.00 35.54 473 THR A CA 1
ATOM 3755 C C . THR A 1 473 ? 170.655 168.141 185.882 1.00 35.54 473 THR A C 1
ATOM 3756 O O . THR A 1 473 ? 171.736 168.699 186.099 1.00 35.54 473 THR A O 1
ATOM 3760 N N . MET A 1 474 ? 170.179 167.183 186.673 1.00 36.29 474 MET A N 1
ATOM 3761 C CA . MET A 1 474 ? 170.890 166.737 187.863 1.00 36.29 474 MET A CA 1
ATOM 3762 C C . MET A 1 474 ? 172.068 165.826 187.549 1.00 36.29 474 MET A C 1
ATOM 3763 O O . MET A 1 474 ? 172.748 165.382 188.478 1.00 36.29 474 MET A O 1
ATOM 3768 N N . PHE A 1 475 ? 172.318 165.528 186.276 1.00 36.05 475 PHE A N 1
ATOM 3769 C CA . PHE A 1 475 ? 173.470 164.737 185.864 1.00 36.05 475 PHE A CA 1
ATOM 3770 C C . PHE A 1 475 ? 174.470 165.548 185.054 1.00 36.05 475 PHE A C 1
ATOM 3771 O O . PHE A 1 475 ? 175.399 164.974 184.480 1.00 36.05 475 PHE A O 1
ATOM 3779 N N . LEU A 1 476 ? 174.306 166.869 184.997 1.00 37.74 476 LEU A N 1
ATOM 3780 C CA . LEU A 1 476 ? 175.119 167.723 184.140 1.00 37.74 476 LEU A CA 1
ATOM 3781 C C . LEU A 1 476 ? 175.771 168.834 184.956 1.00 37.74 476 LEU A C 1
ATOM 3782 O O . LEU A 1 476 ? 175.686 168.834 186.187 1.00 37.74 476 LEU A O 1
ATOM 3787 N N . ASP A 1 477 ? 176.424 169.781 184.284 1.00 40.25 477 ASP A N 1
ATOM 3788 C CA . ASP A 1 477 ? 177.064 170.916 184.938 1.00 40.25 477 ASP A CA 1
ATOM 3789 C C . ASP A 1 477 ? 176.475 172.214 184.393 1.00 40.25 477 ASP A C 1
ATOM 3790 O O . ASP A 1 477 ? 175.576 172.208 183.548 1.00 40.25 477 ASP A O 1
ATOM 3795 N N . GLY A 1 478 ? 177.006 173.339 184.878 1.00 39.67 478 GLY A N 1
ATOM 3796 C CA . GLY A 1 478 ? 176.337 174.617 184.676 1.00 39.67 478 GLY A CA 1
ATOM 3797 C C . GLY A 1 478 ? 176.287 175.058 183.225 1.00 39.67 478 GLY A C 1
ATOM 3798 O O . GLY A 1 478 ? 175.251 175.516 182.740 1.00 39.67 478 GLY A O 1
ATOM 3799 N N . LYS A 1 479 ? 177.409 174.934 182.515 1.00 39.82 479 LYS A N 1
ATOM 3800 C CA . LYS A 1 479 ? 177.470 175.405 181.134 1.00 39.82 479 LYS A CA 1
ATOM 3801 C C . LYS A 1 479 ? 176.543 174.601 180.229 1.00 39.82 479 LYS A C 1
ATOM 3802 O O . LYS A 1 479 ? 175.800 175.168 179.413 1.00 39.82 479 LYS A O 1
ATOM 3808 N N . GLU A 1 480 ? 176.570 173.274 180.365 1.00 39.13 480 GLU A N 1
ATOM 3809 C CA . GLU A 1 480 ? 175.731 172.422 179.531 1.00 39.13 480 GLU A CA 1
ATOM 3810 C C . GLU A 1 480 ? 174.255 172.683 179.791 1.00 39.13 480 GLU A C 1
ATOM 3811 O O . GLU A 1 480 ? 173.444 172.703 178.855 1.00 39.13 480 GLU A O 1
ATOM 3817 N N . ILE A 1 481 ? 173.889 172.878 181.058 1.00 38.10 481 ILE A N 1
ATOM 3818 C CA . ILE A 1 481 ? 172.506 173.190 181.403 1.00 38.10 481 ILE A CA 1
ATOM 3819 C C . ILE A 1 481 ? 172.073 174.473 180.711 1.00 38.10 481 ILE A C 1
ATOM 3820 O O . ILE A 1 481 ? 170.987 174.549 180.120 1.00 38.10 481 ILE A O 1
ATOM 3825 N N . ASN A 1 482 ? 172.927 175.497 180.764 1.00 38.50 482 ASN A N 1
ATOM 3826 C CA . ASN A 1 482 ? 172.608 176.770 180.131 1.00 38.50 482 ASN A CA 1
ATOM 3827 C C . ASN A 1 482 ? 172.380 176.592 178.638 1.00 38.50 482 ASN A C 1
ATOM 3828 O O . ASN A 1 482 ? 171.356 177.030 178.099 1.00 38.50 482 ASN A O 1
ATOM 3833 N N . ASP A 1 483 ? 173.319 175.933 177.956 1.00 39.06 483 ASP A N 1
ATOM 3834 C CA . ASP A 1 483 ? 173.189 175.744 176.513 1.00 39.06 483 ASP A CA 1
ATOM 3835 C C . ASP A 1 483 ? 171.903 175.003 176.165 1.00 39.06 483 ASP A C 1
ATOM 3836 O O . ASP A 1 483 ? 171.107 175.463 175.330 1.00 39.06 483 ASP A O 1
ATOM 3841 N N . LEU A 1 484 ? 171.675 173.861 176.818 1.00 36.36 484 LEU A N 1
ATOM 3842 C CA . LEU A 1 484 ? 170.517 173.030 176.509 1.00 36.36 484 LEU A CA 1
ATOM 3843 C C . LEU A 1 484 ? 169.216 173.792 176.726 1.00 36.36 484 LEU A C 1
ATOM 3844 O O . LEU A 1 484 ? 168.357 173.853 175.832 1.00 36.36 484 LEU A O 1
ATOM 3849 N N . LEU A 1 485 ? 169.058 174.398 177.904 1.00 36.13 485 LEU A N 1
ATOM 3850 C CA . LEU A 1 485 ? 167.789 175.031 178.234 1.00 36.13 485 LEU A CA 1
ATOM 3851 C C . LEU A 1 485 ? 167.550 176.277 177.390 1.00 36.13 485 LEU A C 1
ATOM 3852 O O . LEU A 1 485 ? 166.412 176.542 176.983 1.00 36.13 485 LEU A O 1
ATOM 3857 N N . THR A 1 486 ? 168.603 177.045 177.091 1.00 36.62 486 THR A N 1
ATOM 3858 C CA . THR A 1 486 ? 168.430 178.220 176.244 1.00 36.62 486 THR A CA 1
ATOM 3859 C C . THR A 1 486 ? 167.992 177.830 174.837 1.00 36.62 486 THR A C 1
ATOM 3860 O O . THR A 1 486 ? 167.074 178.444 174.270 1.00 36.62 486 THR A O 1
ATOM 3864 N N . THR A 1 487 ? 168.625 176.802 174.260 1.00 36.29 487 THR A N 1
ATOM 3865 C CA . THR A 1 487 ? 168.206 176.350 172.937 1.00 36.29 487 THR A CA 1
ATOM 3866 C C . THR A 1 487 ? 166.759 175.874 172.952 1.00 36.29 487 THR A C 1
ATOM 3867 O O . THR A 1 487 ? 165.978 176.196 172.042 1.00 36.29 487 THR A O 1
ATOM 3871 N N . LEU A 1 488 ? 166.379 175.115 173.983 1.00 35.70 488 LEU A N 1
ATOM 3872 C CA . LEU A 1 488 ? 165.009 174.621 174.065 1.00 35.70 488 LEU A CA 1
ATOM 3873 C C . LEU A 1 488 ? 164.010 175.771 174.145 1.00 35.70 488 LEU A C 1
ATOM 3874 O O . LEU A 1 488 ? 162.973 175.755 173.465 1.00 35.70 488 LEU A O 1
ATOM 3879 N N . ILE A 1 489 ? 164.311 176.783 174.964 1.00 36.45 489 ILE A N 1
ATOM 3880 C CA . ILE A 1 489 ? 163.416 177.931 175.106 1.00 36.45 489 ILE A CA 1
ATOM 3881 C C . ILE A 1 489 ? 163.242 178.639 173.769 1.00 36.45 489 ILE A C 1
ATOM 3882 O O . ILE A 1 489 ? 162.120 178.974 173.363 1.00 36.45 489 ILE A O 1
ATOM 3887 N N . ASN A 1 490 ? 164.353 178.876 173.064 1.00 36.52 490 ASN A N 1
ATOM 3888 C CA . ASN A 1 490 ? 164.272 179.570 171.781 1.00 36.52 490 ASN A CA 1
ATOM 3889 C C . ASN A 1 490 ? 163.414 178.794 170.789 1.00 36.52 490 ASN A C 1
ATOM 3890 O O . ASN A 1 490 ? 162.559 179.369 170.099 1.00 36.52 490 ASN A O 1
ATOM 3895 N N . LYS A 1 491 ? 163.630 177.479 170.703 1.00 36.16 491 LYS A N 1
ATOM 3896 C CA . LYS A 1 491 ? 162.890 176.682 169.729 1.00 36.16 491 LYS A CA 1
ATOM 3897 C C . LYS A 1 491 ? 161.399 176.654 170.046 1.00 36.16 491 LYS A C 1
ATOM 3898 O O . LYS A 1 491 ? 160.562 176.770 169.139 1.00 36.16 491 LYS A O 1
ATOM 3904 N N . PHE A 1 492 ? 161.043 176.516 171.325 1.00 35.69 492 PHE A N 1
ATOM 3905 C CA . PHE A 1 492 ? 159.628 176.504 171.685 1.00 35.69 492 PHE A CA 1
ATOM 3906 C C . PHE A 1 492 ? 158.966 177.852 171.408 1.00 35.69 492 PHE A C 1
ATOM 3907 O O . PHE A 1 492 ? 157.814 177.902 170.952 1.00 35.69 492 PHE A O 1
ATOM 3915 N N . ASP A 1 493 ? 159.675 178.956 171.667 1.00 38.42 493 ASP A N 1
ATOM 3916 C CA . ASP A 1 493 ? 159.130 180.271 171.336 1.00 38.42 493 ASP A CA 1
ATOM 3917 C C . ASP A 1 493 ? 158.892 180.412 169.836 1.00 38.42 493 ASP A C 1
ATOM 3918 O O . ASP A 1 493 ? 157.857 180.944 169.407 1.00 38.42 493 ASP A O 1
ATOM 3923 N N . ASN A 1 494 ? 159.838 179.939 169.020 1.00 36.21 494 ASN A N 1
ATOM 3924 C CA . ASN A 1 494 ? 159.642 179.990 167.574 1.00 36.21 494 ASN A CA 1
ATOM 3925 C C . ASN A 1 494 ? 158.414 179.189 167.157 1.00 36.21 494 ASN A C 1
ATOM 3926 O O . ASN A 1 494 ? 157.614 179.645 166.325 1.00 36.21 494 ASN A O 1
ATOM 3931 N N . ILE A 1 495 ? 158.244 177.996 167.732 1.00 35.65 495 ILE A N 1
ATOM 3932 C CA . ILE A 1 495 ? 157.108 177.153 167.365 1.00 35.65 495 ILE A CA 1
ATOM 3933 C C . ILE A 1 495 ? 155.795 177.843 167.713 1.00 35.65 495 ILE A C 1
ATOM 3934 O O . ILE A 1 495 ? 154.853 177.856 166.912 1.00 35.65 495 ILE A O 1
ATOM 3939 N N . GLN A 1 496 ? 155.703 178.416 168.918 1.00 36.58 496 GLN A N 1
ATOM 3940 C CA . GLN A 1 496 ? 154.445 179.046 169.316 1.00 36.58 496 GLN A CA 1
ATOM 3941 C C . GLN A 1 496 ? 154.136 180.262 168.450 1.00 36.58 496 GLN A C 1
ATOM 3942 O O . GLN A 1 496 ? 152.973 180.490 168.080 1.00 36.58 496 GLN A O 1
ATOM 3948 N N . SER A 1 497 ? 155.160 181.047 168.100 1.00 36.48 497 SER A N 1
ATOM 3949 C CA . SER A 1 497 ? 154.934 182.188 167.219 1.00 36.48 497 SER A CA 1
ATOM 3950 C C . SER A 1 497 ? 154.395 181.737 165.868 1.00 36.48 497 SER A C 1
ATOM 3951 O O . SER A 1 497 ? 153.421 182.302 165.352 1.00 36.48 497 SER A O 1
ATOM 3954 N N . PHE A 1 498 ? 155.004 180.699 165.288 1.00 35.45 498 PHE A N 1
ATOM 3955 C CA . PHE A 1 498 ? 154.528 180.208 163.999 1.00 35.45 498 PHE A CA 1
ATOM 3956 C C . PHE A 1 498 ? 153.107 179.670 164.098 1.00 35.45 498 PHE A C 1
ATOM 3957 O O . PHE A 1 498 ? 152.295 179.872 163.187 1.00 35.45 498 PHE A O 1
ATOM 3965 N N . LEU A 1 499 ? 152.789 178.969 165.188 1.00 36.14 499 LEU A N 1
ATOM 3966 C CA . LEU A 1 499 ? 151.447 178.413 165.334 1.00 36.14 499 LEU A CA 1
ATOM 3967 C C . LEU A 1 499 ? 150.402 179.513 165.431 1.00 36.14 499 LEU A C 1
ATOM 3968 O O . LEU A 1 499 ? 149.297 179.372 164.898 1.00 36.14 499 LEU A O 1
ATOM 3973 N N . LYS A 1 500 ? 150.719 180.611 166.119 1.00 37.72 500 LYS A N 1
ATOM 3974 C CA . LYS A 1 500 ? 149.768 181.720 166.146 1.00 37.72 500 LYS A CA 1
ATOM 3975 C C . LYS A 1 500 ? 149.661 182.396 164.785 1.00 37.72 500 LYS A C 1
ATOM 3976 O O . LYS A 1 500 ? 148.582 182.864 164.406 1.00 37.72 500 LYS A O 1
ATOM 3982 N N . VAL A 1 501 ? 150.764 182.464 164.035 1.00 38.26 501 VAL A N 1
ATOM 3983 C CA . VAL A 1 501 ? 150.716 183.121 162.729 1.00 38.26 501 VAL A CA 1
ATOM 3984 C C . VAL A 1 501 ? 149.888 182.312 161.733 1.00 38.26 501 VAL A C 1
ATOM 3985 O O . VAL A 1 501 ? 149.185 182.884 160.892 1.00 38.26 501 VAL A O 1
ATOM 3989 N N . MET A 1 502 ? 149.954 180.979 161.805 1.00 38.79 502 MET A N 1
ATOM 3990 C CA . MET A 1 502 ? 149.347 180.159 160.754 1.00 38.79 502 MET A CA 1
ATOM 3991 C C . MET A 1 502 ? 147.860 180.428 160.520 1.00 38.79 502 MET A C 1
ATOM 3992 O O . MET A 1 502 ? 147.469 180.525 159.344 1.00 38.79 502 MET A O 1
ATOM 3997 N N . PRO A 1 503 ? 146.986 180.525 161.537 1.00 39.11 503 PRO A N 1
ATOM 3998 C CA . PRO A 1 503 ? 145.572 180.802 161.244 1.00 39.11 503 PRO A CA 1
ATOM 3999 C C . PRO A 1 503 ? 145.324 182.012 160.357 1.00 39.11 503 PRO A C 1
ATOM 4000 O O . PRO A 1 503 ? 144.412 181.985 159.523 1.00 39.11 503 PRO A O 1
ATOM 4004 N N . LEU A 1 504 ? 146.108 183.080 160.520 1.00 39.01 504 LEU A N 1
ATOM 4005 C CA . LEU A 1 504 ? 145.822 184.329 159.822 1.00 39.01 504 LEU A CA 1
ATOM 4006 C C . LEU A 1 504 ? 146.056 184.223 158.321 1.00 39.01 504 LEU A C 1
ATOM 4007 O O . LEU A 1 504 ? 145.319 184.834 157.540 1.00 39.01 504 LEU A O 1
ATOM 4012 N N . ILE A 1 505 ? 147.068 183.470 157.897 1.00 39.19 505 ILE A N 1
ATOM 4013 C CA . ILE A 1 505 ? 147.457 183.443 156.491 1.00 39.19 505 ILE A CA 1
ATOM 4014 C C . ILE A 1 505 ? 146.737 182.321 155.754 1.00 39.19 505 ILE A C 1
ATOM 4015 O O . ILE A 1 505 ? 147.097 181.975 154.624 1.00 39.19 505 ILE A O 1
ATOM 4020 N N . GLY A 1 506 ? 145.713 181.749 156.380 1.00 39.71 506 GLY A N 1
ATOM 4021 C CA . GLY A 1 506 ? 144.867 180.791 155.699 1.00 39.71 506 GLY A CA 1
ATOM 4022 C C . GLY A 1 506 ? 145.364 179.365 155.662 1.00 39.71 506 GLY A C 1
ATOM 4023 O O . GLY A 1 506 ? 144.949 178.605 154.784 1.00 39.71 506 GLY A O 1
ATOM 4024 N N . VAL A 1 507 ? 146.233 178.969 156.585 1.00 39.92 507 VAL A N 1
ATOM 4025 C CA . VAL A 1 507 ? 146.714 177.595 156.674 1.00 39.92 507 VAL A CA 1
ATOM 4026 C C . VAL A 1 507 ? 146.012 176.936 157.852 1.00 39.92 507 VAL A C 1
ATOM 4027 O O . VAL A 1 507 ? 146.158 177.378 158.998 1.00 39.92 507 VAL A O 1
ATOM 4031 N N . ASN A 1 508 ? 145.248 175.881 157.571 1.00 39.02 508 ASN A N 1
ATOM 4032 C CA . ASN A 1 508 ? 144.440 175.196 158.573 1.00 39.02 508 ASN A CA 1
ATOM 4033 C C . ASN A 1 508 ? 145.044 173.857 158.983 1.00 39.02 508 ASN A C 1
ATOM 4034 O O . ASN A 1 508 ? 144.319 172.923 159.330 1.00 39.02 508 ASN A O 1
ATOM 4039 N N . ALA A 1 509 ? 146.367 173.749 158.943 1.00 38.69 509 ALA A N 1
ATOM 4040 C CA . ALA A 1 509 ? 147.026 172.522 159.359 1.00 38.69 509 ALA A CA 1
ATOM 4041 C C . ALA A 1 509 ? 146.966 172.371 160.873 1.00 38.69 509 ALA A C 1
ATOM 4042 O O . ALA A 1 509 ? 147.068 173.351 161.615 1.00 38.69 509 ALA A O 1
ATOM 4044 N N . LYS A 1 510 ? 146.796 171.134 161.330 1.00 38.25 510 LYS A N 1
ATOM 4045 C CA . LYS A 1 510 ? 146.760 170.820 162.749 1.00 38.25 510 LYS A CA 1
ATOM 4046 C C . LYS A 1 510 ? 147.634 169.606 163.025 1.00 38.25 510 LYS A C 1
ATOM 4047 O O . LYS A 1 510 ? 147.769 168.716 162.183 1.00 38.25 510 LYS A O 1
ATOM 4053 N N . PHE A 1 511 ? 148.228 169.581 164.214 1.00 35.55 511 PHE A N 1
ATOM 4054 C CA . PHE A 1 511 ? 149.097 168.479 164.598 1.00 35.55 511 PHE A CA 1
ATOM 4055 C C . PHE A 1 511 ? 148.309 167.181 164.692 1.00 35.55 511 PHE A C 1
ATOM 4056 O O . PHE A 1 511 ? 147.158 167.164 165.135 1.00 35.55 511 PHE A O 1
ATOM 4064 N N . VAL A 1 512 ? 148.937 166.082 164.273 1.00 37.36 512 VAL A N 1
ATOM 4065 C CA . VAL A 1 512 ? 148.340 164.775 164.501 1.00 37.36 512 VAL A CA 1
ATOM 4066 C C . VAL A 1 512 ? 148.377 164.461 165.996 1.00 37.36 512 VAL A C 1
ATOM 4067 O O . VAL A 1 512 ? 149.096 165.096 166.777 1.00 37.36 512 VAL A O 1
ATOM 4071 N N . GLU A 1 513 ? 147.576 163.473 166.400 1.00 39.34 513 GLU A N 1
ATOM 4072 C CA . GLU A 1 513 ? 147.367 163.212 167.822 1.00 39.34 513 GLU A CA 1
ATOM 4073 C C . GLU A 1 513 ? 148.682 162.909 168.530 1.00 39.34 513 GLU A C 1
ATOM 4074 O O . GLU A 1 513 ? 148.978 163.481 169.586 1.00 39.34 513 GLU A O 1
ATOM 4080 N N . GLU A 1 514 ? 149.500 162.034 167.941 1.00 39.24 514 GLU A N 1
ATOM 4081 C CA . GLU A 1 514 ? 150.749 161.627 168.574 1.00 39.24 514 GLU A CA 1
ATOM 4082 C C . GLU A 1 514 ? 151.670 162.810 168.831 1.00 39.24 514 GLU A C 1
ATOM 4083 O O . GLU A 1 514 ? 152.491 162.767 169.753 1.00 39.24 514 GLU A O 1
ATOM 4089 N N . TYR A 1 515 ? 151.549 163.872 168.039 1.00 36.70 515 TYR A N 1
ATOM 4090 C CA . TYR A 1 515 ? 152.351 165.076 168.210 1.00 36.70 515 TYR A CA 1
ATOM 4091 C C . TYR A 1 515 ? 151.505 166.274 168.631 1.00 36.70 515 TYR A C 1
ATOM 4092 O O . TYR A 1 515 ? 151.825 167.414 168.289 1.00 36.70 515 TYR A O 1
ATOM 4101 N N . ALA A 1 516 ? 150.423 166.037 169.375 1.00 35.97 516 ALA A N 1
ATOM 4102 C CA . ALA A 1 516 ? 149.634 167.146 169.897 1.00 35.97 516 ALA A CA 1
ATOM 4103 C C . ALA A 1 516 ? 150.340 167.885 171.025 1.00 35.97 516 ALA A C 1
ATOM 4104 O O . ALA A 1 516 ? 149.904 168.980 171.396 1.00 35.97 516 ALA A O 1
ATOM 4106 N N . PHE A 1 517 ? 151.428 167.321 171.555 1.00 35.33 517 PHE A N 1
ATOM 4107 C CA . PHE A 1 517 ? 152.171 167.937 172.648 1.00 35.33 517 PHE A CA 1
ATOM 4108 C C . PHE A 1 517 ? 152.667 169.333 172.304 1.00 35.33 517 PHE A C 1
ATOM 4109 O O . PHE A 1 517 ? 152.854 170.153 173.209 1.00 35.33 517 PHE A O 1
ATOM 4117 N N . PHE A 1 518 ? 152.867 169.628 171.024 1.00 35.40 518 PHE A N 1
ATOM 4118 C CA . PHE A 1 518 ? 153.364 170.929 170.604 1.00 35.40 518 PHE A CA 1
ATOM 4119 C C . PHE A 1 518 ? 152.269 171.979 170.494 1.00 35.40 518 PHE A C 1
ATOM 4120 O O . PHE A 1 518 ? 152.566 173.119 170.124 1.00 35.40 518 PHE A O 1
ATOM 4128 N N . LYS A 1 519 ? 151.018 171.630 170.791 1.00 38.82 519 LYS A N 1
ATOM 4129 C CA . LYS A 1 519 ? 149.954 172.625 170.767 1.00 38.82 519 LYS A CA 1
ATOM 4130 C C . LYS A 1 519 ? 150.046 173.593 171.940 1.00 38.82 519 LYS A C 1
ATOM 4131 O O . LYS A 1 519 ? 149.408 174.650 171.908 1.00 38.82 519 LYS A O 1
ATOM 4137 N N . ASP A 1 520 ? 150.860 173.283 172.945 1.00 40.37 520 ASP A N 1
ATOM 4138 C CA . ASP A 1 520 ? 151.023 174.092 174.147 1.00 40.37 520 ASP A CA 1
ATOM 4139 C C . ASP A 1 520 ? 152.489 174.441 174.353 1.00 40.37 520 ASP A C 1
ATOM 4140 O O . ASP A 1 520 ? 153.053 174.262 175.433 1.00 40.37 520 ASP A O 1
ATOM 4145 N N . SER A 1 521 ? 153.130 174.945 173.301 1.00 38.74 521 SER A N 1
ATOM 4146 C CA . SER A 1 521 ? 154.553 175.244 173.346 1.00 38.74 521 SER A CA 1
ATOM 4147 C C . SER A 1 521 ? 154.877 176.525 174.105 1.00 38.74 521 SER A C 1
ATOM 4148 O O . SER A 1 521 ? 156.046 176.748 174.432 1.00 38.74 521 SER A O 1
ATOM 4151 N N . ALA A 1 522 ? 153.885 177.369 174.388 1.00 39.04 522 ALA A N 1
ATOM 4152 C CA . ALA A 1 522 ? 154.151 178.606 175.116 1.00 39.04 522 ALA A CA 1
ATOM 4153 C C . ALA A 1 522 ? 154.394 178.359 176.600 1.00 39.04 522 ALA A C 1
ATOM 4154 O O . ALA A 1 522 ? 155.287 178.974 177.193 1.00 39.04 522 ALA A O 1
ATOM 4156 N N . LYS A 1 523 ? 153.609 177.473 177.219 1.00 39.88 523 LYS A N 1
ATOM 4157 C CA . LYS A 1 523 ? 153.780 177.202 178.643 1.00 39.88 523 LYS A CA 1
ATOM 4158 C C . LYS A 1 523 ? 155.093 176.477 178.919 1.00 39.88 523 LYS A C 1
ATOM 4159 O O . LYS A 1 523 ? 155.725 176.693 179.965 1.00 39.88 523 LYS A O 1
ATOM 4165 N N . ILE A 1 524 ? 155.519 175.620 177.989 1.00 38.06 524 ILE A N 1
ATOM 4166 C CA . ILE A 1 524 ? 156.763 174.880 178.165 1.00 38.06 524 ILE A CA 1
ATOM 4167 C C . ILE A 1 524 ? 157.936 175.841 178.279 1.00 38.06 524 ILE A C 1
ATOM 4168 O O . ILE A 1 524 ? 158.860 175.624 179.071 1.00 38.06 524 ILE A O 1
ATOM 4173 N N . ALA A 1 525 ? 157.918 176.919 177.493 1.00 38.62 525 ALA A N 1
ATOM 4174 C CA . ALA A 1 525 ? 159.005 177.891 177.535 1.00 38.62 525 ALA A CA 1
ATOM 4175 C C . ALA A 1 525 ? 159.107 178.556 178.905 1.00 38.62 525 ALA A C 1
ATOM 4176 O O . ALA A 1 525 ? 160.205 178.713 179.452 1.00 38.62 525 ALA A O 1
ATOM 4178 N N . ASP A 1 526 ? 157.968 178.953 179.479 1.00 40.16 526 ASP A N 1
ATOM 4179 C CA . ASP A 1 526 ? 157.984 179.580 180.797 1.00 40.16 526 ASP A CA 1
ATOM 4180 C C . ASP A 1 526 ? 158.452 178.606 181.872 1.00 40.16 526 ASP A C 1
ATOM 4181 O O . ASP A 1 526 ? 159.246 178.970 182.758 1.00 40.16 526 ASP A O 1
ATOM 4186 N N . GLU A 1 527 ? 157.970 177.362 181.811 1.00 39.00 527 GLU A N 1
ATOM 4187 C CA . GLU A 1 527 ? 158.426 176.360 182.766 1.00 39.00 527 GLU A CA 1
ATOM 4188 C C . GLU A 1 527 ? 159.929 176.149 182.655 1.00 39.00 527 GLU A C 1
ATOM 4189 O O . GLU A 1 527 ? 160.624 176.013 183.670 1.00 39.00 527 GLU A O 1
ATOM 4195 N N . LEU A 1 528 ? 160.453 176.132 181.430 1.00 37.23 528 LEU A N 1
ATOM 4196 C CA . LEU A 1 528 ? 161.885 175.951 181.249 1.00 37.23 528 LEU A CA 1
ATOM 4197 C C . LEU A 1 528 ? 162.670 177.161 181.731 1.00 37.23 528 LEU A C 1
ATOM 4198 O O . LEU A 1 528 ? 163.810 177.012 182.175 1.00 37.23 528 LEU A O 1
ATOM 4203 N N . ARG A 1 529 ? 162.090 178.359 181.658 1.00 37.72 529 ARG A N 1
ATOM 4204 C CA . ARG A 1 529 ? 162.760 179.528 182.226 1.00 37.72 529 ARG A CA 1
ATOM 4205 C C . ARG A 1 529 ? 162.893 179.395 183.738 1.00 37.72 529 ARG A C 1
ATOM 4206 O O . ARG A 1 529 ? 163.969 179.632 184.311 1.00 37.72 529 ARG A O 1
ATOM 4214 N N . LEU A 1 530 ? 161.809 178.987 184.402 1.00 36.81 530 LEU A N 1
ATOM 4215 C CA . LEU A 1 530 ? 161.897 178.731 185.839 1.00 36.81 530 LEU A CA 1
ATOM 4216 C C . LEU A 1 530 ? 162.918 177.644 186.150 1.00 36.81 530 LEU A C 1
ATOM 4217 O O . LEU A 1 530 ? 163.677 177.753 187.118 1.00 36.81 530 LEU A O 1
ATOM 4222 N N . ILE A 1 531 ? 162.951 176.584 185.343 1.00 36.15 531 ILE A N 1
ATOM 4223 C CA . ILE A 1 531 ? 163.880 175.490 185.603 1.00 36.15 531 ILE A CA 1
ATOM 4224 C C . ILE A 1 531 ? 165.321 175.940 185.389 1.00 36.15 531 ILE A C 1
ATOM 4225 O O . ILE A 1 531 ? 166.231 175.509 186.105 1.00 36.15 531 ILE A O 1
ATOM 4230 N N . LYS A 1 532 ? 165.558 176.809 184.405 1.00 37.71 532 LYS A N 1
ATOM 4231 C CA . LYS A 1 532 ? 166.897 177.354 184.215 1.00 37.71 532 LYS A CA 1
ATOM 4232 C C . LYS A 1 532 ? 167.319 178.182 185.417 1.00 37.71 532 LYS A C 1
ATOM 4233 O O . LYS A 1 532 ? 168.484 178.149 185.827 1.00 37.71 532 LYS A O 1
ATOM 4239 N N . SER A 1 533 ? 166.384 178.939 185.993 1.00 38.63 533 SER A N 1
ATOM 4240 C CA . SER A 1 533 ? 166.700 179.657 187.225 1.00 38.63 533 SER A CA 1
ATOM 4241 C C . SER A 1 533 ? 166.997 178.692 188.370 1.00 38.63 533 SER A C 1
ATOM 4242 O O . SER A 1 533 ? 167.899 178.933 189.179 1.00 38.63 533 SER A O 1
ATOM 4245 N N . PHE A 1 534 ? 166.247 177.591 188.450 1.00 39.89 534 PHE A N 1
ATOM 4246 C CA . PHE A 1 534 ? 166.334 176.670 189.582 1.00 39.89 534 PHE A CA 1
ATOM 4247 C C . PHE A 1 534 ? 167.572 175.781 189.550 1.00 39.89 534 PHE A C 1
ATOM 4248 O O . PHE A 1 534 ? 168.134 175.478 190.607 1.00 39.89 534 PHE A O 1
ATOM 4256 N N . ALA A 1 535 ? 167.998 175.346 188.363 1.00 40.83 535 ALA A N 1
ATOM 4257 C CA . ALA A 1 535 ? 168.925 174.225 188.242 1.00 40.83 535 ALA A CA 1
ATOM 4258 C C . ALA A 1 535 ? 170.290 174.494 188.857 1.00 40.83 535 ALA A C 1
ATOM 4259 O O . ALA A 1 535 ? 171.002 173.540 189.184 1.00 40.83 535 ALA A O 1
ATOM 4261 N N . ARG A 1 536 ? 170.674 175.754 189.025 1.00 45.61 536 ARG A N 1
ATOM 4262 C CA . ARG A 1 536 ? 171.990 176.092 189.546 1.00 45.61 536 ARG A CA 1
ATOM 4263 C C . ARG A 1 536 ? 171.992 176.317 191.053 1.00 45.61 536 ARG A C 1
ATOM 4264 O O . ARG A 1 536 ? 173.027 176.696 191.609 1.00 45.61 536 ARG A O 1
ATOM 4272 N N . MET A 1 537 ? 170.867 176.091 191.721 1.00 45.49 537 MET A N 1
ATOM 4273 C CA . MET A 1 537 ? 170.753 176.245 193.163 1.00 45.49 537 MET A CA 1
ATOM 4274 C C . MET A 1 537 ? 170.784 174.866 193.810 1.00 45.49 537 MET A C 1
ATOM 4275 O O . MET A 1 537 ? 170.069 173.958 193.373 1.00 45.49 537 MET A O 1
ATOM 4280 N N . GLY A 1 538 ? 171.605 174.707 194.840 1.00 48.80 538 GLY A N 1
ATOM 4281 C CA . GLY A 1 538 ? 171.663 173.454 195.574 1.00 48.80 538 GLY A CA 1
ATOM 4282 C C . GLY A 1 538 ? 173.057 172.867 195.654 1.00 48.80 538 GLY A C 1
ATOM 4283 O O . GLY A 1 538 ? 173.885 173.041 194.756 1.00 48.80 538 GLY A O 1
ATOM 4284 N N . GLU A 1 539 ? 173.321 172.159 196.746 1.00 49.66 539 GLU A N 1
ATOM 4285 C CA . GLU A 1 539 ? 174.628 171.548 196.955 1.00 49.66 539 GLU A CA 1
ATOM 4286 C C . GLU A 1 539 ? 174.751 170.288 196.108 1.00 49.66 539 GLU A C 1
ATOM 4287 O O . GLU A 1 539 ? 173.877 169.417 196.182 1.00 49.66 539 GLU A O 1
ATOM 4293 N N . PRO A 1 540 ? 175.797 170.151 195.294 1.00 47.42 540 PRO A N 1
ATOM 4294 C CA . PRO A 1 540 ? 175.921 168.989 194.397 1.00 47.42 540 PRO A CA 1
ATOM 4295 C C . PRO A 1 540 ? 176.783 167.836 194.905 1.00 47.42 540 PRO A C 1
ATOM 4296 O O . PRO A 1 540 ? 177.053 166.924 194.117 1.00 47.42 540 PRO A O 1
ATOM 4300 N N . ILE A 1 541 ? 177.222 167.836 196.164 1.00 46.26 541 ILE A N 1
ATOM 4301 C CA . ILE A 1 541 ? 178.226 166.876 196.617 1.00 46.26 541 ILE A CA 1
ATOM 4302 C C . ILE A 1 541 ? 177.731 165.935 197.705 1.00 46.26 541 ILE A C 1
ATOM 4303 O O . ILE A 1 541 ? 178.410 164.931 197.980 1.00 46.26 541 ILE A O 1
ATOM 4308 N N . ALA A 1 542 ? 176.586 166.207 198.324 1.00 47.95 542 ALA A N 1
ATOM 4309 C CA . ALA A 1 542 ? 176.062 165.393 199.432 1.00 47.95 542 ALA A CA 1
ATOM 4310 C C . ALA A 1 542 ? 177.114 165.401 200.541 1.00 47.95 542 ALA A C 1
ATOM 4311 O O . ALA A 1 542 ? 177.601 166.484 200.904 1.00 47.95 542 ALA A O 1
ATOM 4313 N N . ASP A 1 543 ? 177.491 164.257 201.099 1.00 49.19 543 ASP A N 1
ATOM 4314 C CA . ASP A 1 543 ? 178.478 164.198 202.167 1.00 49.19 543 ASP A CA 1
ATOM 4315 C C . ASP A 1 543 ? 179.857 163.879 201.604 1.00 49.19 543 ASP A C 1
ATOM 4316 O O . ASP A 1 543 ? 180.033 163.644 200.407 1.00 49.19 543 ASP A O 1
ATOM 4321 N N . ALA A 1 544 ? 180.846 163.873 202.492 1.00 45.30 544 ALA A N 1
ATOM 4322 C CA . ALA A 1 544 ? 182.225 163.576 202.135 1.00 45.30 544 ALA A CA 1
ATOM 4323 C C . ALA A 1 544 ? 182.659 162.294 202.829 1.00 45.30 544 ALA A C 1
ATOM 4324 O O . ALA A 1 544 ? 182.545 162.178 204.053 1.00 45.30 544 ALA A O 1
ATOM 4326 N N . ARG A 1 545 ? 183.153 161.341 202.050 1.00 43.51 545 ARG A N 1
ATOM 4327 C CA . ARG A 1 545 ? 183.606 160.056 202.560 1.00 43.51 545 ARG A CA 1
ATOM 4328 C C . ARG A 1 545 ? 185.068 159.836 202.180 1.00 43.51 545 ARG A C 1
ATOM 4329 O O . ARG A 1 545 ? 185.701 160.673 201.533 1.00 43.51 545 ARG A O 1
ATOM 4337 N N . ARG A 1 546 ? 185.599 158.684 202.596 1.00 42.13 546 ARG A N 1
ATOM 4338 C CA . ARG A 1 546 ? 187.016 158.395 202.405 1.00 42.13 546 ARG A CA 1
ATOM 4339 C C . ARG A 1 546 ? 187.376 158.242 200.934 1.00 42.13 546 ARG A C 1
ATOM 4340 O O . ARG A 1 546 ? 188.494 158.588 200.533 1.00 42.13 546 ARG A O 1
ATOM 4348 N N . ALA A 1 547 ? 186.454 157.724 200.119 1.00 40.51 547 ALA A N 1
ATOM 4349 C CA . ALA A 1 547 ? 186.721 157.600 198.691 1.00 40.51 547 ALA A CA 1
ATOM 4350 C C . ALA A 1 547 ? 186.973 158.960 198.058 1.00 40.51 547 ALA A C 1
ATOM 4351 O O . ALA A 1 547 ? 187.865 159.107 197.214 1.00 40.51 547 ALA A O 1
ATOM 4353 N N . MET A 1 548 ? 186.198 159.972 198.455 1.00 41.19 548 MET A N 1
ATOM 4354 C CA . MET A 1 548 ? 186.410 161.315 197.930 1.00 41.19 548 MET A CA 1
ATOM 4355 C C . MET A 1 548 ? 187.742 161.892 198.392 1.00 41.19 548 MET A C 1
ATOM 4356 O O . MET A 1 548 ? 188.418 162.587 197.626 1.00 41.19 548 MET A O 1
ATOM 4361 N N . TYR A 1 549 ? 188.142 161.617 199.637 1.00 39.97 549 TYR A N 1
ATOM 4362 C CA . TYR A 1 549 ? 189.456 162.060 200.097 1.00 39.97 549 TYR A CA 1
ATOM 4363 C C . TYR A 1 549 ? 190.567 161.423 199.275 1.00 39.97 549 TYR A C 1
ATOM 4364 O O . TYR A 1 549 ? 191.537 162.094 198.903 1.00 39.97 549 TYR A O 1
ATOM 4373 N N . ILE A 1 550 ? 190.446 160.125 198.990 1.00 38.83 550 ILE A N 1
ATOM 4374 C CA . ILE A 1 550 ? 191.460 159.437 198.192 1.00 38.83 550 ILE A CA 1
ATOM 4375 C C . ILE A 1 550 ? 191.499 160.001 196.779 1.00 38.83 550 ILE A C 1
ATOM 4376 O O . ILE A 1 550 ? 192.574 160.198 196.202 1.00 38.83 550 ILE A O 1
ATOM 4381 N N . ASP A 1 551 ? 190.329 160.278 196.200 1.00 39.64 551 ASP A N 1
ATOM 4382 C CA . ASP A 1 551 ? 190.287 160.892 194.877 1.00 39.64 551 ASP A CA 1
ATOM 4383 C C . ASP A 1 551 ? 190.951 162.263 194.882 1.00 39.64 551 ASP A C 1
ATOM 4384 O O . ASP A 1 551 ? 191.682 162.609 193.947 1.00 39.64 551 ASP A O 1
ATOM 4389 N N . ALA A 1 552 ? 190.704 163.060 195.922 1.00 37.54 552 ALA A N 1
ATOM 4390 C CA . ALA A 1 552 ? 191.311 164.384 195.999 1.00 37.54 552 ALA A CA 1
ATOM 4391 C C . ALA A 1 552 ? 192.825 164.297 196.126 1.00 37.54 552 ALA A C 1
ATOM 4392 O O . ALA A 1 552 ? 193.551 165.032 195.448 1.00 37.54 552 ALA A O 1
ATOM 4394 N N . ILE A 1 553 ? 193.325 163.406 196.988 1.00 37.55 553 ILE A N 1
ATOM 4395 C CA . ILE A 1 553 ? 194.771 163.273 197.160 1.00 37.55 553 ILE A CA 1
ATOM 4396 C C . ILE A 1 553 ? 195.402 162.401 196.092 1.00 37.55 553 ILE A C 1
ATOM 4397 O O . ILE A 1 553 ? 196.610 162.144 196.152 1.00 37.55 553 ILE A O 1
ATOM 4402 N N . ARG A 1 554 ? 194.622 161.932 195.121 1.00 37.00 554 ARG A N 1
ATOM 4403 C CA . ARG A 1 554 ? 195.152 161.190 193.989 1.00 37.00 554 ARG A CA 1
ATOM 4404 C C . ARG A 1 554 ? 195.223 162.028 192.720 1.00 37.00 554 ARG A C 1
ATOM 4405 O O . ARG A 1 554 ? 196.004 161.699 191.822 1.00 37.00 554 ARG A O 1
ATOM 4413 N N . ILE A 1 555 ? 194.444 163.108 192.634 1.00 36.94 555 ILE A N 1
ATOM 4414 C CA . ILE A 1 555 ? 194.544 164.016 191.496 1.00 36.94 555 ILE A CA 1
ATOM 4415 C C . ILE A 1 555 ? 195.697 164.995 191.652 1.00 36.94 555 ILE A C 1
ATOM 4416 O O . ILE A 1 555 ? 196.207 165.506 190.649 1.00 36.94 555 ILE A O 1
ATOM 4421 N N . LEU A 1 556 ? 196.127 165.269 192.884 1.00 37.77 556 LEU A N 1
ATOM 4422 C CA . LEU A 1 556 ? 197.284 166.127 193.094 1.00 37.77 556 LEU A CA 1
ATOM 4423 C C . LEU A 1 556 ? 198.588 165.395 192.807 1.00 37.77 556 LEU A C 1
ATOM 4424 O O . LEU A 1 556 ? 199.575 166.029 192.417 1.00 37.77 556 LEU A O 1
ATOM 4429 N N . GLY A 1 557 ? 198.616 164.078 192.991 1.00 38.23 557 GLY A N 1
ATOM 4430 C CA . GLY A 1 557 ? 199.779 163.290 192.640 1.00 38.23 557 GLY A CA 1
ATOM 4431 C C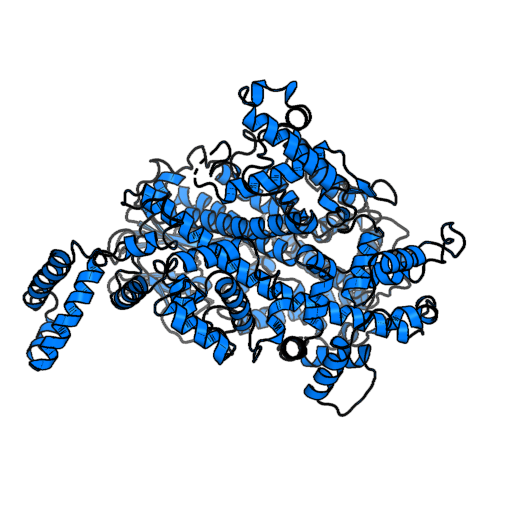 . GLY A 1 557 ? 200.445 162.573 193.795 1.00 38.23 557 GLY A C 1
ATOM 4432 O O . GLY A 1 557 ? 201.095 163.199 194.635 1.00 38.23 557 GLY A O 1
ATOM 4433 N N . THR A 1 558 ? 200.294 161.251 193.838 1.00 40.37 558 THR A N 1
ATOM 4434 C CA . THR A 1 558 ? 200.976 160.404 194.805 1.00 40.37 558 THR A CA 1
ATOM 4435 C C . THR A 1 558 ? 201.480 159.153 194.102 1.00 40.37 558 THR A C 1
ATOM 4436 O O . THR A 1 558 ? 200.992 158.775 193.035 1.00 40.37 558 THR A O 1
ATOM 4440 N N . ASN A 1 559 ? 202.468 158.513 194.716 1.00 44.30 559 ASN A N 1
ATOM 4441 C CA . ASN A 1 559 ? 203.014 157.249 194.243 1.00 44.30 559 ASN A CA 1
ATOM 4442 C C . ASN A 1 559 ? 202.865 156.188 195.330 1.00 44.30 559 ASN A C 1
ATOM 4443 O O . ASN A 1 559 ? 203.778 155.408 195.604 1.00 44.30 559 ASN A O 1
ATOM 4448 N N . LEU A 1 560 ? 201.705 156.168 195.978 1.00 43.30 560 LEU A N 1
ATOM 4449 C CA . LEU A 1 560 ? 201.421 155.266 197.082 1.00 43.30 560 LEU A CA 1
ATOM 4450 C C . LEU A 1 560 ? 200.483 154.155 196.633 1.00 43.30 560 LEU A C 1
ATOM 4451 O O . LEU A 1 560 ? 199.755 154.283 195.646 1.00 43.30 560 LEU A O 1
ATOM 4456 N N . SER A 1 561 ? 200.514 153.053 197.377 1.00 44.30 561 SER A N 1
ATOM 4457 C CA . SER A 1 561 ? 199.607 151.942 197.147 1.00 44.30 561 SER A CA 1
ATOM 4458 C C . SER A 1 561 ? 198.264 152.225 197.814 1.00 44.30 561 SER A C 1
ATOM 4459 O O . SER A 1 561 ? 198.058 153.268 198.441 1.00 44.30 561 SER A O 1
ATOM 4462 N N . TYR A 1 562 ? 197.331 151.281 197.686 1.00 44.14 562 TYR A N 1
ATOM 4463 C CA . TYR A 1 562 ? 195.970 151.540 198.141 1.00 44.14 562 TYR A CA 1
ATOM 4464 C C . TYR A 1 562 ? 195.864 151.500 199.661 1.00 44.14 562 TYR A C 1
ATOM 4465 O O . TYR A 1 562 ? 195.160 152.323 200.257 1.00 44.14 562 TYR A O 1
ATOM 4474 N N . ASP A 1 563 ? 196.543 150.550 200.305 1.00 45.83 563 ASP A N 1
ATOM 4475 C CA . ASP A 1 563 ? 196.473 150.457 201.761 1.00 45.83 563 ASP A CA 1
ATOM 4476 C C . ASP A 1 563 ? 197.089 151.681 202.427 1.00 45.83 563 ASP A C 1
ATOM 4477 O O . ASP A 1 563 ? 196.538 152.214 203.401 1.00 45.83 563 ASP A O 1
ATOM 4482 N N . GLU A 1 564 ? 198.230 152.143 201.914 1.00 44.61 564 GLU A N 1
ATOM 4483 C CA . GLU A 1 564 ? 198.844 153.351 202.447 1.00 44.61 564 GLU A CA 1
ATOM 4484 C C . GLU A 1 564 ? 197.936 154.556 202.251 1.00 44.61 564 GLU A C 1
ATOM 4485 O O . GLU A 1 564 ? 197.841 155.424 203.127 1.00 44.61 564 GLU A O 1
ATOM 4491 N N . LEU A 1 565 ? 197.258 154.627 201.103 1.00 41.99 565 LEU A N 1
ATOM 4492 C CA . LEU A 1 565 ? 196.330 155.726 200.862 1.00 41.99 565 LEU A CA 1
ATOM 4493 C C . LEU A 1 565 ? 195.159 155.681 201.834 1.00 41.99 565 LEU A C 1
ATOM 4494 O O . LEU A 1 565 ? 194.709 156.725 202.320 1.00 41.99 565 LEU A O 1
ATOM 4499 N N . LYS A 1 566 ? 194.648 154.484 202.128 1.00 43.35 566 LYS A N 1
ATOM 4500 C CA . LYS A 1 566 ? 193.573 154.366 203.109 1.00 43.35 566 LYS A CA 1
ATOM 4501 C C . LYS A 1 566 ? 194.034 154.814 204.488 1.00 43.35 566 LYS A C 1
ATOM 4502 O O . LYS A 1 566 ? 193.295 155.499 205.204 1.00 43.35 566 LYS A O 1
ATOM 4508 N N . ALA A 1 567 ? 195.252 154.434 204.880 1.00 42.06 567 ALA A N 1
ATOM 4509 C CA . ALA A 1 567 ? 195.782 154.887 206.164 1.00 42.06 567 ALA A CA 1
ATOM 4510 C C . ALA A 1 567 ? 195.912 156.406 206.205 1.00 42.06 567 ALA A C 1
ATOM 4511 O O . ALA A 1 567 ? 195.543 157.048 207.199 1.00 42.06 567 ALA A O 1
ATOM 4513 N N . LEU A 1 568 ? 196.417 157.002 205.123 1.00 42.95 568 LEU A N 1
ATOM 4514 C CA . LEU A 1 568 ? 196.579 158.452 205.088 1.00 42.95 568 LEU A CA 1
ATOM 4515 C C . LEU A 1 568 ? 195.228 159.153 205.145 1.00 42.95 568 LEU A C 1
ATOM 4516 O O . LEU A 1 568 ? 195.090 160.201 205.785 1.00 42.95 568 LEU A O 1
ATOM 4521 N N . ALA A 1 569 ? 194.221 158.597 204.470 1.00 43.60 569 ALA A N 1
ATOM 4522 C CA . ALA A 1 569 ? 192.894 159.199 204.498 1.00 43.60 569 ALA A CA 1
ATOM 4523 C C . ALA A 1 569 ? 192.251 159.059 205.871 1.00 43.60 569 ALA A C 1
ATOM 4524 O O . ALA A 1 569 ? 191.529 159.957 206.318 1.00 43.60 569 ALA A O 1
ATOM 4526 N N . ASP A 1 570 ? 192.494 157.938 206.552 1.00 45.70 570 ASP A N 1
ATOM 4527 C CA . ASP A 1 570 ? 192.004 157.786 207.917 1.00 45.70 570 ASP A CA 1
ATOM 4528 C C . ASP A 1 570 ? 192.695 158.752 208.866 1.00 45.70 570 ASP A C 1
ATOM 4529 O O . ASP A 1 570 ? 192.116 159.136 209.887 1.00 45.70 570 ASP A O 1
ATOM 4534 N N . THR A 1 571 ? 193.931 159.145 208.553 1.00 44.68 571 THR A N 1
ATOM 4535 C CA . THR A 1 571 ? 194.607 160.152 209.367 1.00 44.68 571 THR A CA 1
ATOM 4536 C C . THR A 1 571 ? 193.822 161.459 209.411 1.00 44.68 571 THR A C 1
ATOM 4537 O O . THR A 1 571 ? 193.899 162.195 210.402 1.00 44.68 571 THR A O 1
ATOM 4541 N N . PHE A 1 572 ? 193.045 161.754 208.364 1.00 44.39 572 PHE A N 1
ATOM 4542 C CA . PHE A 1 572 ? 192.292 163.006 208.318 1.00 44.39 572 PHE A CA 1
ATOM 4543 C C . PHE A 1 572 ? 191.288 163.103 209.459 1.00 44.39 572 PHE A C 1
ATOM 4544 O O . PHE A 1 572 ? 191.176 164.149 210.109 1.00 44.39 572 PHE A O 1
ATOM 4552 N N . SER A 1 573 ? 190.548 162.024 209.721 1.00 48.33 573 SER A N 1
ATOM 4553 C CA . SER A 1 573 ? 189.435 162.060 210.662 1.00 48.33 573 SER A CA 1
ATOM 4554 C C . SER A 1 573 ? 189.592 161.059 211.802 1.00 48.33 573 SER A C 1
ATOM 4555 O O . SER A 1 573 ? 188.592 160.629 212.382 1.00 48.33 573 SER A O 1
ATOM 4558 N N . LEU A 1 574 ? 190.822 160.685 212.143 1.00 53.45 574 LEU A N 1
ATOM 4559 C CA . LEU A 1 574 ? 191.081 159.804 213.272 1.00 53.45 574 LEU A CA 1
ATOM 4560 C C . LEU A 1 574 ? 192.384 160.215 213.937 1.00 53.45 574 LEU A C 1
ATOM 4561 O O . LEU A 1 574 ? 193.251 160.831 213.312 1.00 53.45 574 LEU A O 1
ATOM 4566 N N . ASP A 1 575 ? 192.514 159.870 215.212 1.00 64.15 575 ASP A N 1
ATOM 4567 C CA . ASP A 1 575 ? 193.702 160.175 215.989 1.00 64.15 575 ASP A CA 1
ATOM 4568 C C . ASP A 1 575 ? 194.640 158.970 215.990 1.00 64.15 575 ASP A C 1
ATOM 4569 O O . ASP A 1 575 ? 194.434 157.990 215.268 1.00 64.15 575 ASP A O 1
ATOM 4574 N N . GLU A 1 576 ? 195.687 159.037 216.810 1.00 67.83 576 GLU A N 1
ATOM 4575 C CA . GLU A 1 576 ? 196.635 157.940 216.949 1.00 67.83 576 GLU A CA 1
ATOM 4576 C C . GLU A 1 576 ? 196.152 156.857 217.905 1.00 67.83 576 GLU A C 1
ATOM 4577 O O . GLU A 1 576 ? 196.938 155.976 218.266 1.00 67.83 576 GLU A O 1
ATOM 4583 N N . ASN A 1 577 ? 194.889 156.905 218.324 1.00 69.64 577 ASN A N 1
ATOM 4584 C CA . ASN A 1 577 ? 194.311 155.894 219.201 1.00 69.64 577 ASN A CA 1
ATOM 4585 C C . ASN A 1 577 ? 193.179 155.130 218.536 1.00 69.64 577 ASN A C 1
ATOM 4586 O O . ASN A 1 577 ? 193.140 153.897 218.618 1.00 69.64 577 ASN A O 1
ATOM 4591 N N . GLY A 1 578 ? 192.254 155.822 217.876 1.00 64.83 578 GLY A N 1
ATOM 4592 C CA . GLY A 1 578 ? 191.186 155.144 217.169 1.00 64.83 578 GLY A CA 1
ATOM 4593 C C . GLY A 1 578 ? 189.844 155.842 217.238 1.00 64.83 578 GLY A C 1
ATOM 4594 O O . GLY A 1 578 ? 188.912 155.475 216.518 1.00 64.83 578 GLY A O 1
ATOM 4595 N N . ASN A 1 579 ? 189.729 156.846 218.099 1.00 63.18 579 ASN A N 1
ATOM 4596 C CA . ASN A 1 579 ? 188.497 157.605 218.228 1.00 63.18 579 ASN A CA 1
ATOM 4597 C C . ASN A 1 579 ? 188.531 158.836 217.326 1.00 63.18 579 ASN A C 1
ATOM 4598 O O . ASN A 1 579 ? 189.573 159.223 216.793 1.00 63.18 579 ASN A O 1
ATOM 4603 N N . LYS A 1 580 ? 187.366 159.452 217.154 1.00 58.04 580 LYS A N 1
ATOM 4604 C CA . LYS A 1 580 ? 187.255 160.612 216.285 1.00 58.04 580 LYS A CA 1
ATOM 4605 C C . LYS A 1 580 ? 187.985 161.810 216.878 1.00 58.04 580 LYS A C 1
ATOM 4606 O O . LYS A 1 580 ? 188.067 161.978 218.097 1.00 58.04 580 LYS A O 1
ATOM 4612 N N . LEU A 1 581 ? 188.528 162.643 215.996 1.00 52.27 581 LEU A N 1
ATOM 4613 C CA . LEU A 1 581 ? 189.141 163.890 216.423 1.00 52.27 581 LEU A CA 1
ATOM 4614 C C . LEU A 1 581 ? 188.082 164.832 216.984 1.00 52.27 581 LEU A C 1
ATOM 4615 O O . LEU A 1 581 ? 186.937 164.861 216.527 1.00 52.27 581 LEU A O 1
ATOM 4620 N N . LYS A 1 582 ? 188.477 165.607 217.989 1.00 51.73 582 LYS A N 1
ATOM 4621 C CA . LYS A 1 582 ? 187.548 166.510 218.645 1.00 51.73 582 LYS A CA 1
ATOM 4622 C C . LYS A 1 582 ? 187.192 167.675 217.723 1.00 51.73 582 LYS A C 1
ATOM 4623 O O . LYS A 1 582 ? 187.828 167.908 216.691 1.00 51.73 582 LYS A O 1
ATOM 4629 N N . LYS A 1 583 ? 186.149 168.407 218.108 1.00 49.57 583 LYS A N 1
ATOM 4630 C CA . LYS A 1 583 ? 185.697 169.541 217.313 1.00 49.57 583 LYS A CA 1
ATOM 4631 C C . LYS A 1 583 ? 186.776 170.611 217.243 1.00 49.57 583 LYS A C 1
ATOM 4632 O O . LYS A 1 583 ? 187.398 170.960 218.250 1.00 49.57 583 LYS A O 1
ATOM 4634 N N . GLY A 1 584 ? 186.997 171.133 216.041 1.00 49.61 584 GLY A N 1
ATOM 4635 C CA . GLY A 1 584 ? 188.014 172.132 215.810 1.00 49.61 584 GLY A CA 1
ATOM 4636 C C . GLY A 1 584 ? 189.385 171.580 215.499 1.00 49.61 584 GLY A C 1
ATOM 4637 O O . GLY A 1 584 ? 190.274 172.353 215.123 1.00 49.61 584 GLY A O 1
ATOM 4638 N N . LYS A 1 585 ? 189.585 170.273 215.638 1.00 49.96 585 LYS A N 1
ATOM 4639 C CA . LYS A 1 585 ? 190.851 169.638 215.305 1.00 49.96 585 LYS A CA 1
ATOM 4640 C C . LYS A 1 585 ? 190.896 169.122 213.875 1.00 49.96 585 LYS A C 1
ATOM 4641 O O . LYS A 1 585 ? 191.924 168.576 213.462 1.00 49.96 585 LYS A O 1
ATOM 4647 N N . HIS A 1 586 ? 189.816 169.278 213.114 1.00 46.81 586 HIS A N 1
ATOM 4648 C CA . HIS A 1 586 ? 189.798 168.922 211.697 1.00 46.81 586 HIS A CA 1
ATOM 4649 C C . HIS A 1 586 ? 190.295 170.126 210.909 1.00 46.81 586 HIS A C 1
ATOM 4650 O O . HIS A 1 586 ? 189.526 171.038 210.597 1.00 46.81 586 HIS A O 1
ATOM 4657 N N . GLY A 1 587 ? 191.583 170.138 210.584 1.00 44.39 587 GLY A N 1
ATOM 4658 C CA . GLY A 1 587 ? 192.140 171.249 209.842 1.00 44.39 587 GLY A CA 1
ATOM 4659 C C . GLY A 1 587 ? 192.652 170.873 208.469 1.00 44.39 587 GLY A C 1
ATOM 4660 O O . GLY A 1 587 ? 192.588 171.679 207.539 1.00 44.39 587 GLY A O 1
ATOM 4661 N N . MET A 1 588 ? 193.168 169.652 208.328 1.00 42.70 588 MET A N 1
ATOM 4662 C CA . MET A 1 588 ? 193.568 169.171 207.013 1.00 42.70 588 MET A CA 1
ATOM 4663 C C . MET A 1 588 ? 192.380 168.630 206.233 1.00 42.70 588 MET A C 1
ATOM 4664 O O . MET A 1 588 ? 192.357 168.724 205.002 1.00 42.70 588 MET A O 1
ATOM 4669 N N . ARG A 1 589 ? 191.386 168.075 206.927 1.00 42.46 589 ARG A N 1
ATOM 4670 C CA . ARG A 1 589 ? 190.177 167.611 206.257 1.00 42.46 589 ARG A CA 1
ATOM 4671 C C . ARG A 1 589 ? 189.419 168.772 205.627 1.00 42.46 589 ARG A C 1
ATOM 4672 O O . ARG A 1 589 ? 188.982 168.694 204.471 1.00 42.46 589 ARG A O 1
ATOM 4680 N N . ASN A 1 590 ? 189.260 169.867 206.375 1.00 41.76 590 ASN A N 1
ATOM 4681 C CA . ASN A 1 590 ? 188.506 171.009 205.871 1.00 41.76 590 ASN A CA 1
ATOM 4682 C C . ASN A 1 590 ? 189.216 171.665 204.697 1.00 41.76 590 ASN A C 1
ATOM 4683 O O . ASN A 1 590 ? 188.569 172.114 203.746 1.00 41.76 590 ASN A O 1
ATOM 4688 N N . PHE A 1 591 ? 190.546 171.739 204.751 1.00 40.73 591 PHE A N 1
ATOM 4689 C CA . PHE A 1 591 ? 191.308 172.299 203.640 1.00 40.73 591 PHE A CA 1
ATOM 4690 C C . PHE A 1 591 ? 191.025 171.541 202.350 1.00 40.73 591 PHE A C 1
ATOM 4691 O O . PHE A 1 591 ? 190.683 172.141 201.323 1.00 40.73 591 PHE A O 1
ATOM 4699 N N . ILE A 1 592 ? 191.139 170.211 202.395 1.00 40.04 592 ILE A N 1
ATOM 4700 C CA . ILE A 1 592 ? 190.899 169.397 201.208 1.00 40.04 592 ILE A CA 1
ATOM 4701 C C . ILE A 1 592 ? 189.455 169.533 200.747 1.00 40.04 592 ILE A C 1
ATOM 4702 O O . ILE A 1 592 ? 189.186 169.709 199.554 1.00 40.04 592 ILE A O 1
ATOM 4707 N N . ILE A 1 593 ? 188.505 169.470 201.683 1.00 39.64 593 ILE A N 1
ATOM 4708 C CA . ILE A 1 593 ? 187.095 169.528 201.308 1.00 39.64 593 ILE A CA 1
ATOM 4709 C C . ILE A 1 593 ? 186.775 170.850 200.626 1.00 39.64 593 ILE A C 1
ATOM 4710 O O . ILE A 1 593 ? 186.100 170.882 199.591 1.00 39.64 593 ILE A O 1
ATOM 4715 N N . ASN A 1 594 ? 187.262 171.958 201.181 1.00 40.55 594 ASN A N 1
ATOM 4716 C CA . ASN A 1 594 ? 186.921 173.272 200.656 1.00 40.55 594 ASN A CA 1
ATOM 4717 C C . ASN A 1 594 ? 187.676 173.611 199.381 1.00 40.55 594 ASN A C 1
ATOM 4718 O O . ASN A 1 594 ? 187.167 174.378 198.558 1.00 40.55 594 ASN A O 1
ATOM 4723 N N . ASN A 1 595 ? 188.879 173.069 199.191 1.00 39.41 595 ASN A N 1
ATOM 4724 C CA . ASN A 1 595 ? 189.700 173.491 198.067 1.00 39.41 595 ASN A CA 1
ATOM 4725 C C . ASN A 1 595 ? 189.677 172.535 196.885 1.00 39.41 595 ASN A C 1
ATOM 4726 O O . ASN A 1 595 ? 189.915 172.977 195.757 1.00 39.41 595 ASN A O 1
ATOM 4731 N N . VAL A 1 596 ? 189.406 171.250 197.100 1.00 37.81 596 VAL A N 1
ATOM 4732 C CA . VAL A 1 596 ? 189.418 170.297 195.998 1.00 37.81 596 VAL A CA 1
ATOM 4733 C C . VAL A 1 596 ? 188.032 169.697 195.807 1.00 37.81 596 VAL A C 1
ATOM 4734 O O . VAL A 1 596 ? 187.453 169.788 194.720 1.00 37.81 596 VAL A O 1
ATOM 4738 N N . ILE A 1 597 ? 187.489 169.084 196.860 1.00 36.92 597 ILE A N 1
ATOM 4739 C CA . ILE A 1 597 ? 186.246 168.331 196.724 1.00 36.92 597 ILE A CA 1
ATOM 4740 C C . ILE A 1 597 ? 185.084 169.254 196.374 1.00 36.92 597 ILE A C 1
ATOM 4741 O O . ILE A 1 597 ? 184.201 168.889 195.590 1.00 36.92 597 ILE A O 1
ATOM 4746 N N . SER A 1 598 ? 185.072 170.466 196.925 1.00 38.21 598 SER A N 1
ATOM 4747 C CA . SER A 1 598 ? 183.960 171.390 196.738 1.00 38.21 598 SER A CA 1
ATOM 4748 C C . SER A 1 598 ? 184.095 172.260 195.496 1.00 38.21 598 SER A C 1
ATOM 4749 O O . SER A 1 598 ? 183.237 173.116 195.266 1.00 38.21 598 SER A O 1
ATOM 4752 N N . ASN A 1 599 ? 185.142 172.075 194.699 1.00 38.56 599 ASN A N 1
ATOM 4753 C CA . ASN A 1 599 ? 185.303 172.839 193.472 1.00 38.56 599 ASN A CA 1
ATOM 4754 C C . ASN A 1 599 ? 184.452 172.236 192.362 1.00 38.56 599 ASN A C 1
ATOM 4755 O O . ASN A 1 599 ? 184.412 171.016 192.184 1.00 38.56 599 ASN A O 1
ATOM 4760 N N . LYS A 1 600 ? 183.764 173.103 191.615 1.00 40.57 600 LYS A N 1
ATOM 4761 C CA . LYS A 1 600 ? 182.889 172.638 190.542 1.00 40.57 600 LYS A CA 1
ATOM 4762 C C . LYS A 1 600 ? 183.682 171.944 189.442 1.00 40.57 600 LYS A C 1
ATOM 4763 O O . LYS A 1 600 ? 183.235 170.935 188.879 1.00 40.57 600 LYS A O 1
ATOM 4769 N N . ARG A 1 601 ? 184.861 172.474 189.122 1.00 39.53 601 ARG A N 1
ATOM 4770 C CA . ARG A 1 601 ? 185.687 171.889 188.076 1.00 39.53 601 ARG A CA 1
ATOM 4771 C C . ARG A 1 601 ? 186.206 170.512 188.468 1.00 39.53 601 ARG A C 1
ATOM 4772 O O . ARG A 1 601 ? 186.331 169.630 187.609 1.00 39.53 601 ARG A O 1
ATOM 4780 N N . PHE A 1 602 ? 186.495 170.299 189.753 1.00 37.37 602 PHE A N 1
ATOM 4781 C CA . PHE A 1 602 ? 186.847 168.960 190.214 1.00 37.37 602 PHE A CA 1
ATOM 4782 C C . PHE A 1 602 ? 185.678 168.002 190.045 1.00 37.37 602 PHE A C 1
ATOM 4783 O O . PHE A 1 602 ? 185.870 166.827 189.708 1.00 37.37 602 PHE A O 1
ATOM 4791 N N . HIS A 1 603 ? 184.456 168.483 190.283 1.00 38.84 603 HIS A N 1
ATOM 4792 C CA . HIS A 1 603 ? 183.279 167.657 190.045 1.00 38.84 603 HIS A CA 1
ATOM 4793 C C . HIS A 1 603 ? 183.166 167.284 188.573 1.00 38.84 603 HIS A C 1
ATOM 4794 O O . HIS A 1 603 ? 182.868 166.132 188.239 1.00 38.84 603 HIS A O 1
ATOM 4801 N N . TYR A 1 604 ? 183.431 168.240 187.680 1.00 37.35 604 TYR A N 1
ATOM 4802 C CA . TYR A 1 604 ? 183.460 167.939 186.250 1.00 37.35 604 TYR A CA 1
ATOM 4803 C C . TYR A 1 604 ? 184.483 166.854 185.935 1.00 37.35 604 TYR A C 1
ATOM 4804 O O . TYR A 1 604 ? 184.187 165.884 185.223 1.00 37.35 604 TYR A O 1
ATOM 4813 N N . LEU A 1 605 ? 185.699 167.006 186.461 1.00 36.86 605 LEU A N 1
ATOM 4814 C CA . LEU A 1 605 ? 186.768 166.063 186.150 1.00 36.86 605 LEU A CA 1
ATOM 4815 C C . LEU A 1 605 ? 186.447 164.665 186.661 1.00 36.86 605 LEU A C 1
ATOM 4816 O O . LEU A 1 605 ? 186.696 163.673 185.968 1.00 36.86 605 LEU A O 1
ATOM 4821 N N . ILE A 1 606 ? 185.902 164.566 187.874 1.00 38.03 606 ILE A N 1
ATOM 4822 C CA . ILE A 1 606 ? 185.466 163.272 188.393 1.00 38.03 606 ILE A CA 1
ATOM 4823 C C . ILE A 1 606 ? 184.369 162.693 187.514 1.00 38.03 606 ILE A C 1
ATOM 4824 O O . ILE A 1 606 ? 184.340 161.488 187.239 1.00 38.03 606 ILE A O 1
ATOM 4829 N N . ARG A 1 607 ? 183.458 163.543 187.050 1.00 38.73 607 ARG A N 1
ATOM 4830 C CA . ARG A 1 607 ? 182.312 163.069 186.295 1.00 38.73 607 ARG A CA 1
ATOM 4831 C C . ARG A 1 607 ? 182.679 162.653 184.875 1.00 38.73 607 ARG A C 1
ATOM 4832 O O . ARG A 1 607 ? 181.900 161.941 184.236 1.00 38.73 607 ARG A O 1
ATOM 4840 N N . TYR A 1 608 ? 183.848 163.065 184.367 1.00 37.04 608 TYR A N 1
ATOM 4841 C CA . TYR A 1 608 ? 184.240 162.699 183.008 1.00 37.04 608 TYR A CA 1
ATOM 4842 C C . TYR A 1 608 ? 185.624 162.060 182.920 1.00 37.04 608 TYR A C 1
ATOM 4843 O O . TYR A 1 608 ? 186.216 162.056 181.839 1.00 37.04 608 TYR A O 1
ATOM 4852 N N . GLY A 1 609 ? 186.163 161.521 184.006 1.00 37.55 609 GLY A N 1
ATOM 4853 C CA . GLY A 1 609 ? 187.497 160.965 183.905 1.00 37.55 609 GLY A CA 1
ATOM 4854 C C . GLY A 1 609 ? 187.922 160.205 185.142 1.00 37.55 609 GLY A C 1
ATOM 4855 O O . GLY A 1 609 ? 187.121 159.920 186.033 1.00 37.55 609 GLY A O 1
ATOM 4856 N N . ASP A 1 610 ? 189.213 159.877 185.170 1.00 39.80 610 ASP A N 1
ATOM 4857 C CA . ASP A 1 610 ? 189.853 159.128 186.246 1.00 39.80 610 ASP A CA 1
ATOM 4858 C C . ASP A 1 610 ? 190.865 160.037 186.931 1.00 39.80 610 ASP A C 1
ATOM 4859 O O . ASP A 1 610 ? 191.701 160.644 186.239 1.00 39.80 610 ASP A O 1
ATOM 4864 N N . PRO A 1 611 ? 190.833 160.182 188.261 1.00 39.12 611 PRO A N 1
ATOM 4865 C CA . PRO A 1 611 ? 191.762 161.124 188.914 1.00 39.12 611 PRO A CA 1
ATOM 4866 C C . PRO A 1 611 ? 193.232 160.844 188.653 1.00 39.12 611 PRO A C 1
ATOM 4867 O O . PRO A 1 611 ? 194.019 161.787 188.516 1.00 39.12 611 PRO A O 1
ATOM 4871 N N . ALA A 1 612 ? 193.630 159.574 188.581 1.00 37.91 612 ALA A N 1
ATOM 4872 C CA . ALA A 1 612 ? 195.048 159.256 188.458 1.00 37.91 612 ALA A CA 1
ATOM 4873 C C . ALA A 1 612 ? 195.602 159.624 187.088 1.00 37.91 612 ALA A C 1
ATOM 4874 O O . ALA A 1 612 ? 196.805 159.872 186.957 1.00 37.91 612 ALA A O 1
ATOM 4876 N N . HIS A 1 613 ? 194.753 159.663 186.063 1.00 37.96 613 HIS A N 1
ATOM 4877 C CA . HIS A 1 613 ? 195.198 159.948 184.706 1.00 37.96 613 HIS A CA 1
ATOM 4878 C C . HIS A 1 613 ? 195.196 161.435 184.376 1.00 37.96 613 HIS A C 1
ATOM 4879 O O . HIS A 1 613 ? 195.953 161.868 183.497 1.00 37.96 613 HIS A O 1
ATOM 4886 N N . LEU A 1 614 ? 194.378 162.231 185.066 1.00 37.75 614 LEU A N 1
ATOM 4887 C CA . LEU A 1 614 ? 194.434 163.674 184.873 1.00 37.75 614 LEU A CA 1
ATOM 4888 C C . LEU A 1 614 ? 195.756 164.248 185.364 1.00 37.75 614 LEU A C 1
ATOM 4889 O O . LEU A 1 614 ? 196.270 165.206 184.779 1.00 37.75 614 LEU A O 1
ATOM 4894 N N . HIS A 1 615 ? 196.330 163.668 186.420 1.00 36.81 615 HIS A N 1
ATOM 4895 C CA . HIS A 1 615 ? 197.671 164.062 186.841 1.00 36.81 615 HIS A CA 1
ATOM 4896 C C . HIS A 1 615 ? 198.697 163.744 185.762 1.00 36.81 615 HIS A C 1
ATOM 4897 O O . HIS A 1 615 ? 199.626 164.527 185.525 1.00 36.81 615 HIS A O 1
ATOM 4904 N N . GLU A 1 616 ? 198.547 162.595 185.100 1.00 38.12 616 GLU A N 1
ATOM 4905 C CA . GLU A 1 616 ? 199.435 162.252 183.995 1.00 38.12 616 GLU A CA 1
ATOM 4906 C C . GLU A 1 616 ? 199.307 163.259 182.864 1.00 38.12 616 GLU A C 1
ATOM 4907 O O . GLU A 1 616 ? 200.303 163.629 182.234 1.00 38.12 616 GLU A O 1
ATOM 4913 N N . ILE A 1 617 ? 198.082 163.701 182.583 1.00 37.65 617 ILE A N 1
ATOM 4914 C CA . ILE A 1 617 ? 197.887 164.766 181.601 1.00 37.65 617 ILE A CA 1
ATOM 4915 C C . ILE A 1 617 ? 198.598 166.035 182.051 1.00 37.65 617 ILE A C 1
ATOM 4916 O O . ILE A 1 617 ? 199.257 166.714 181.255 1.00 37.65 617 ILE A O 1
ATOM 4921 N N . ALA A 1 618 ? 198.483 166.367 183.337 1.00 37.03 618 ALA A N 1
ATOM 4922 C CA . ALA A 1 618 ? 199.033 167.613 183.859 1.00 37.03 618 ALA A CA 1
ATOM 4923 C C . ALA A 1 618 ? 200.554 167.618 183.918 1.00 37.03 618 ALA A C 1
ATOM 4924 O O . ALA A 1 618 ? 201.149 168.700 183.927 1.00 37.03 618 ALA A O 1
ATOM 4926 N N . LYS A 1 619 ? 201.202 166.451 183.969 1.00 37.44 619 LYS A N 1
ATOM 4927 C CA . LYS A 1 619 ? 202.662 166.441 183.960 1.00 37.44 619 LYS A CA 1
ATOM 4928 C C . LYS A 1 619 ? 203.240 166.908 182.631 1.00 37.44 619 LYS A C 1
ATOM 4929 O O . LYS A 1 619 ? 204.421 167.264 182.577 1.00 37.44 619 LYS A O 1
ATOM 4935 N N . ASN A 1 620 ? 202.448 166.912 181.564 1.00 38.86 620 ASN A N 1
ATOM 4936 C CA . ASN A 1 620 ? 202.928 167.400 180.281 1.00 38.86 620 ASN A CA 1
ATOM 4937 C C . ASN A 1 620 ? 203.173 168.902 180.338 1.00 38.86 620 ASN A C 1
ATOM 4938 O O . ASN A 1 620 ? 202.521 169.634 181.087 1.00 38.86 620 ASN A O 1
ATOM 4943 N N . GLU A 1 621 ? 204.130 169.359 179.536 1.00 40.84 621 GLU A N 1
ATOM 4944 C CA . GLU A 1 621 ? 204.507 170.765 179.491 1.00 40.84 621 GLU A CA 1
ATOM 4945 C C . GLU A 1 621 ? 203.919 171.502 178.296 1.00 40.84 621 GLU A C 1
ATOM 4946 O O . GLU A 1 621 ? 203.509 172.661 178.430 1.00 40.84 621 GLU A O 1
ATOM 4952 N N . ALA A 1 622 ? 203.859 170.852 177.132 1.00 37.95 622 ALA A N 1
ATOM 4953 C CA . ALA A 1 622 ? 203.378 171.525 175.931 1.00 37.95 622 ALA A CA 1
ATOM 4954 C C . ALA A 1 622 ? 201.914 171.920 176.060 1.00 37.95 622 ALA A C 1
ATOM 4955 O O . ALA A 1 622 ? 201.539 173.051 175.729 1.00 37.95 622 ALA A O 1
ATOM 4957 N N . VAL A 1 623 ? 201.073 171.008 176.547 1.00 37.90 623 VAL A N 1
ATOM 4958 C CA . VAL A 1 623 ? 199.652 171.313 176.680 1.00 37.90 623 VAL A CA 1
ATOM 4959 C C . VAL A 1 623 ? 199.426 172.386 177.742 1.00 37.90 623 VAL A C 1
ATOM 4960 O O . VAL A 1 623 ? 198.551 173.250 177.595 1.00 37.90 623 VAL A O 1
ATOM 4964 N N . VAL A 1 624 ? 200.221 172.367 178.815 1.00 37.57 624 VAL A N 1
ATOM 4965 C CA . VAL A 1 624 ? 200.088 173.381 179.859 1.00 37.57 624 VAL A CA 1
ATOM 4966 C C . VAL A 1 624 ? 200.444 174.756 179.313 1.00 37.57 624 VAL A C 1
ATOM 4967 O O . VAL A 1 624 ? 199.731 175.742 179.548 1.00 37.57 624 VAL A O 1
ATOM 4971 N N . LYS A 1 625 ? 201.547 174.842 178.565 1.00 38.32 625 LYS A N 1
ATOM 4972 C CA . LYS A 1 625 ? 201.928 176.110 177.955 1.00 38.32 625 LYS A CA 1
ATOM 4973 C C . LYS A 1 625 ? 200.879 176.575 176.957 1.00 38.32 625 LYS A C 1
ATOM 4974 O O . LYS A 1 625 ? 200.589 177.771 176.866 1.00 38.32 625 LYS A O 1
ATOM 4980 N N . PHE A 1 626 ? 200.301 175.643 176.198 1.00 37.31 626 PHE A N 1
ATOM 4981 C CA . PHE A 1 626 ? 199.255 175.995 175.243 1.00 37.31 626 PHE A CA 1
ATOM 4982 C C . PHE A 1 626 ? 198.042 176.597 175.945 1.00 37.31 626 PHE A C 1
ATOM 4983 O O . PHE A 1 626 ? 197.517 177.634 175.518 1.00 37.31 626 PHE A O 1
ATOM 4991 N N . VAL A 1 627 ? 197.598 175.973 177.038 1.00 37.33 627 VAL A N 1
ATOM 4992 C CA . VAL A 1 627 ? 196.438 176.481 177.769 1.00 37.33 627 VAL A CA 1
ATOM 4993 C C . VAL A 1 627 ? 196.736 177.851 178.370 1.00 37.33 627 VAL A C 1
ATOM 4994 O O . VAL A 1 627 ? 195.908 178.772 178.304 1.00 37.33 627 VAL A O 1
ATOM 4998 N N . LEU A 1 628 ? 197.922 178.013 178.960 1.00 39.09 628 LEU A N 1
ATOM 4999 C CA . LEU A 1 628 ? 198.260 179.298 179.564 1.00 39.09 628 LEU A CA 1
ATOM 5000 C C . LEU A 1 628 ? 198.385 180.392 178.511 1.00 39.09 628 LEU A C 1
ATOM 5001 O O . LEU A 1 628 ? 197.994 181.539 178.751 1.00 39.09 628 LEU A O 1
ATOM 5006 N N . GLY A 1 629 ? 198.927 180.063 177.338 1.00 39.87 629 GLY A N 1
ATOM 5007 C CA . GLY A 1 629 ? 198.981 181.038 176.263 1.00 39.87 629 GLY A CA 1
ATOM 5008 C C . GLY A 1 629 ? 197.604 181.425 175.761 1.00 39.87 629 GLY A C 1
ATOM 5009 O O . GLY A 1 629 ? 197.355 182.590 175.440 1.00 39.87 629 GLY A O 1
ATOM 5010 N N . ARG A 1 630 ? 196.690 180.455 175.688 1.00 39.81 630 ARG A N 1
ATOM 5011 C CA . ARG A 1 630 ? 195.311 180.777 175.337 1.00 39.81 630 ARG A CA 1
ATOM 5012 C C . ARG A 1 630 ? 194.696 181.729 176.353 1.00 39.81 630 ARG A C 1
ATOM 5013 O O . ARG A 1 630 ? 193.953 182.646 175.986 1.00 39.81 630 ARG A O 1
ATOM 5021 N N . ILE A 1 631 ? 194.978 181.514 177.639 1.00 42.44 631 ILE A N 1
ATOM 5022 C CA . ILE A 1 631 ? 194.504 182.444 178.663 1.00 42.44 631 ILE A CA 1
ATOM 5023 C C . ILE A 1 631 ? 195.111 183.825 178.450 1.00 42.44 631 ILE A C 1
ATOM 5024 O O . ILE A 1 631 ? 194.423 184.847 178.552 1.00 42.44 631 ILE A O 1
ATOM 5029 N N . ALA A 1 632 ? 196.407 183.876 178.139 1.00 45.37 632 ALA A N 1
ATOM 5030 C CA . ALA A 1 632 ? 197.100 185.149 177.975 1.00 45.37 632 ALA A CA 1
ATOM 5031 C C . ALA A 1 632 ? 196.660 185.917 176.736 1.00 45.37 632 ALA A C 1
ATOM 5032 O O . ALA A 1 632 ? 196.800 187.142 176.707 1.00 45.37 632 ALA A O 1
ATOM 5034 N N . ASP A 1 633 ? 196.142 185.238 175.714 1.00 47.05 633 ASP A N 1
ATOM 5035 C CA . ASP A 1 633 ? 195.756 185.891 174.463 1.00 47.05 633 ASP A CA 1
ATOM 5036 C C . ASP A 1 633 ? 194.263 186.177 174.388 1.00 47.05 633 ASP A C 1
ATOM 5037 O O . ASP A 1 633 ? 193.659 186.077 173.319 1.00 47.05 633 ASP A O 1
ATOM 5042 N N . ILE A 1 634 ? 193.640 186.536 175.504 1.00 49.71 634 ILE A N 1
ATOM 5043 C CA . ILE A 1 634 ? 192.243 186.957 175.512 1.00 49.71 634 ILE A CA 1
ATOM 5044 C C . ILE A 1 634 ? 192.205 188.476 175.420 1.00 49.71 634 ILE A C 1
ATOM 5045 O O . ILE A 1 634 ? 192.803 189.172 176.248 1.00 49.71 634 ILE A O 1
ATOM 5050 N N . GLN A 1 635 ? 191.503 188.991 174.416 1.00 58.96 635 GLN A N 1
ATOM 5051 C CA . GLN A 1 635 ? 191.384 190.424 174.186 1.00 58.96 635 GLN A CA 1
ATOM 5052 C C . GLN A 1 635 ? 189.977 190.876 174.547 1.00 58.96 635 GLN A C 1
ATOM 5053 O O . GLN A 1 635 ? 188.997 190.230 174.160 1.00 58.96 635 GLN A O 1
ATOM 5059 N N . LYS A 1 636 ? 189.888 191.977 175.290 1.00 61.70 636 LYS A N 1
ATOM 5060 C CA . LYS A 1 636 ? 188.616 192.513 175.772 1.00 61.70 636 LYS A CA 1
ATOM 5061 C C . LYS A 1 636 ? 187.861 191.480 176.601 1.00 61.70 636 LYS A C 1
ATOM 5062 O O . LYS A 1 636 ? 186.978 190.789 176.096 1.00 61.70 636 LYS A O 1
ATOM 5068 N N . GLN A 1 640 ? 189.842 191.537 183.101 1.00 62.94 640 GLN A N 1
ATOM 5069 C CA . GLN A 1 640 ? 189.393 192.013 181.798 1.00 62.94 640 GLN A CA 1
ATOM 5070 C C . GLN A 1 640 ? 190.214 191.385 180.678 1.00 62.94 640 GLN A C 1
ATOM 5071 O O . GLN A 1 640 ? 189.722 190.535 179.936 1.00 62.94 640 GLN A O 1
ATOM 5077 N N . ASN A 1 641 ? 191.467 191.811 180.560 1.00 58.64 641 ASN A N 1
ATOM 5078 C CA . ASN A 1 641 ? 192.358 191.268 179.550 1.00 58.64 641 ASN A CA 1
ATOM 5079 C C . ASN A 1 641 ? 193.014 189.984 180.046 1.00 58.64 641 ASN A C 1
ATOM 5080 O O . ASN A 1 641 ? 193.006 189.667 181.238 1.00 58.64 641 ASN A O 1
ATOM 5085 N N . GLY A 1 642 ? 193.587 189.235 179.102 1.00 53.39 642 GLY A N 1
ATOM 5086 C CA . GLY A 1 642 ? 194.311 188.032 179.465 1.00 53.39 642 GLY A CA 1
ATOM 5087 C C . GLY A 1 642 ? 195.663 188.313 180.086 1.00 53.39 642 GLY A C 1
ATOM 5088 O O . GLY A 1 642 ? 196.123 187.556 180.945 1.00 53.39 642 GLY A O 1
ATOM 5089 N N . LYS A 1 643 ? 196.319 189.396 179.664 1.00 52.59 643 LYS A N 1
ATOM 5090 C CA . LYS A 1 643 ? 197.607 189.754 180.246 1.00 52.59 643 LYS A CA 1
ATOM 5091 C C . LYS A 1 643 ? 197.473 190.121 181.716 1.00 52.59 643 LYS A C 1
ATOM 5092 O O . LYS A 1 643 ? 198.391 189.864 182.503 1.00 52.59 643 LYS A O 1
ATOM 5098 N N . ASN A 1 644 ? 196.349 190.725 182.101 1.00 53.91 644 ASN A N 1
ATOM 5099 C CA . ASN A 1 644 ? 196.112 191.020 183.508 1.00 53.91 644 ASN A CA 1
ATOM 5100 C C . ASN A 1 644 ? 195.977 189.741 184.324 1.00 53.91 644 ASN A C 1
ATOM 5101 O O . ASN A 1 644 ? 196.467 189.666 185.457 1.00 53.91 644 ASN A O 1
ATOM 5106 N N . GLN A 1 645 ? 195.313 188.724 183.769 1.00 50.38 645 GLN A N 1
ATOM 5107 C CA . GLN A 1 645 ? 195.103 187.485 184.509 1.00 50.38 645 GLN A CA 1
ATOM 5108 C C . GLN A 1 645 ? 196.406 186.721 184.706 1.00 50.38 645 GLN A C 1
ATOM 5109 O O . GLN A 1 645 ? 196.606 186.085 185.747 1.00 50.38 645 GLN A O 1
ATOM 5115 N N . ILE A 1 646 ? 197.299 186.760 183.717 1.00 47.96 646 ILE A N 1
ATOM 5116 C CA . ILE A 1 646 ? 198.595 186.104 183.863 1.00 47.96 646 ILE A CA 1
ATOM 5117 C C . ILE A 1 646 ? 199.391 186.747 184.989 1.00 47.96 646 ILE A C 1
ATOM 5118 O O . ILE A 1 646 ? 200.028 186.057 185.794 1.00 47.96 646 ILE A O 1
ATOM 5123 N N . ASP A 1 647 ? 199.370 188.077 185.062 1.00 48.61 647 ASP A N 1
ATOM 5124 C CA . ASP A 1 647 ? 200.056 188.770 186.146 1.00 48.61 647 ASP A CA 1
ATOM 5125 C C . ASP A 1 647 ? 199.423 188.451 187.494 1.00 48.61 647 ASP A C 1
ATOM 5126 O O . ASP A 1 647 ? 200.127 188.326 188.502 1.00 48.61 647 ASP A O 1
ATOM 5131 N N . ARG A 1 648 ? 198.095 188.324 187.533 1.00 49.30 648 ARG A N 1
ATOM 5132 C CA . ARG A 1 648 ? 197.413 188.014 188.785 1.00 49.30 648 ARG A CA 1
ATOM 5133 C C . ARG A 1 648 ? 197.791 186.629 189.304 1.00 49.30 648 ARG A C 1
ATOM 5134 O O . ARG A 1 648 ? 198.007 186.454 190.508 1.00 49.30 648 ARG A O 1
ATOM 5142 N N . TYR A 1 649 ? 197.872 185.629 188.418 1.00 44.50 649 TYR A N 1
ATOM 5143 C CA . TYR A 1 649 ? 198.364 184.319 188.837 1.00 44.50 649 TYR A CA 1
ATOM 5144 C C . TYR A 1 649 ? 199.794 184.390 189.350 1.00 44.50 649 TYR A C 1
ATOM 5145 O O . TYR A 1 649 ? 200.114 183.806 190.390 1.00 44.50 649 TYR A O 1
ATOM 5154 N N . TYR A 1 650 ? 200.672 185.095 188.637 1.00 44.50 650 TYR A N 1
ATOM 5155 C CA . TYR A 1 650 ? 202.066 185.164 189.060 1.00 44.50 650 TYR A CA 1
ATOM 5156 C C . TYR A 1 650 ? 202.200 185.869 190.402 1.00 44.50 650 TYR A C 1
ATOM 5157 O O . TYR A 1 650 ? 202.984 185.448 191.259 1.00 44.50 650 TYR A O 1
ATOM 5166 N N . GLU A 1 651 ? 201.444 186.948 190.600 1.00 46.83 651 GLU A N 1
ATOM 5167 C CA . GLU A 1 651 ? 201.541 187.702 191.844 1.00 46.83 651 GLU A CA 1
ATOM 5168 C C . GLU A 1 651 ? 201.022 186.892 193.024 1.00 46.83 651 GLU A C 1
ATOM 5169 O O . GLU A 1 651 ? 201.551 186.997 194.137 1.00 46.83 651 GLU A O 1
ATOM 5175 N N . THR A 1 652 ? 200.002 186.066 192.801 1.00 44.42 652 THR A N 1
ATOM 5176 C CA . THR A 1 652 ? 199.409 185.278 193.875 1.00 44.42 652 THR A CA 1
ATOM 5177 C C . THR A 1 652 ? 200.100 183.934 194.077 1.00 44.42 652 THR A C 1
ATOM 5178 O O . THR A 1 652 ? 200.242 183.483 195.217 1.00 44.42 652 THR A O 1
ATOM 5182 N N . CYS A 1 653 ? 200.536 183.282 192.999 1.00 43.52 653 CYS A N 1
ATOM 5183 C CA . CYS A 1 653 ? 201.130 181.954 193.099 1.00 43.52 653 CYS A CA 1
ATOM 5184 C C . CYS A 1 653 ? 202.633 181.997 193.340 1.00 43.52 653 CYS A C 1
ATOM 5185 O O . CYS A 1 653 ? 203.150 181.224 194.152 1.00 43.52 653 CYS A O 1
ATOM 5188 N N . ILE A 1 654 ? 203.349 182.881 192.652 1.00 44.01 654 ILE A N 1
ATOM 5189 C CA . ILE A 1 654 ? 204.803 182.949 192.774 1.00 44.01 654 ILE A CA 1
ATOM 5190 C C . ILE A 1 654 ? 205.229 183.982 193.806 1.00 44.01 654 ILE A C 1
ATOM 5191 O O . ILE A 1 654 ? 205.995 183.680 194.724 1.00 44.01 654 ILE A O 1
ATOM 5196 N N . GLY A 1 655 ? 204.751 185.206 193.672 1.00 47.97 655 GLY A N 1
ATOM 5197 C CA . GLY A 1 655 ? 205.121 186.290 194.549 1.00 47.97 655 GLY A CA 1
ATOM 5198 C C . GLY A 1 655 ? 205.256 187.575 193.764 1.00 47.97 655 GLY A C 1
ATOM 5199 O O . GLY A 1 655 ? 204.831 187.674 192.615 1.00 47.97 655 GLY A O 1
ATOM 5200 N N . LYS A 1 656 ? 205.864 188.571 194.398 1.00 53.82 656 LYS A N 1
ATOM 5201 C CA . LYS A 1 656 ? 206.015 189.897 193.815 1.00 53.82 656 LYS A CA 1
ATOM 5202 C C . LYS A 1 656 ? 207.380 190.004 193.149 1.00 53.82 656 LYS A C 1
ATOM 5203 O O . LYS A 1 656 ? 208.411 189.799 193.797 1.00 53.82 656 LYS A O 1
ATOM 5209 N N . ASP A 1 657 ? 207.380 190.325 191.858 1.00 57.49 657 ASP A N 1
ATOM 5210 C CA . ASP A 1 657 ? 208.605 190.530 191.103 1.00 57.49 657 ASP A CA 1
ATOM 5211 C C . ASP A 1 657 ? 208.299 191.461 189.941 1.00 57.49 657 ASP A C 1
ATOM 5212 O O . ASP A 1 657 ? 207.144 191.628 189.542 1.00 57.49 657 ASP A O 1
ATOM 5217 N N . LYS A 1 658 ? 209.349 192.068 189.397 1.00 60.05 658 LYS A N 1
ATOM 5218 C CA . LYS A 1 658 ? 209.192 193.044 188.332 1.00 60.05 658 LYS A CA 1
ATOM 5219 C C . LYS A 1 658 ? 210.240 192.803 187.257 1.00 60.05 658 LYS A C 1
ATOM 5220 O O . LYS A 1 658 ? 211.309 192.244 187.513 1.00 60.05 658 LYS A O 1
ATOM 5226 N N . GLY A 1 659 ? 209.916 193.238 186.043 1.00 56.80 659 GLY A N 1
ATOM 5227 C CA . GLY A 1 659 ? 210.825 193.132 184.924 1.00 56.80 659 GLY A CA 1
ATOM 5228 C C . GLY A 1 659 ? 210.705 191.873 184.099 1.00 56.80 659 GLY A C 1
ATOM 5229 O O . GLY A 1 659 ? 211.562 191.636 183.239 1.00 56.80 659 GLY A O 1
ATOM 5230 N N . LYS A 1 660 ? 209.680 191.059 184.325 1.00 51.63 660 LYS A N 1
ATOM 5231 C CA . LYS A 1 660 ? 209.497 189.820 183.586 1.00 51.63 660 LYS A CA 1
ATOM 5232 C C . LYS A 1 660 ? 208.412 189.984 182.534 1.00 51.63 660 LYS A C 1
ATOM 5233 O O . LYS A 1 660 ? 207.391 190.633 182.775 1.00 51.63 660 LYS A O 1
ATOM 5239 N N . SER A 1 661 ? 208.645 189.396 181.366 1.00 50.23 661 SER A N 1
ATOM 5240 C CA . SER A 1 661 ? 207.680 189.432 180.282 1.00 50.23 661 SER A CA 1
ATOM 5241 C C . SER A 1 661 ? 206.632 188.340 180.477 1.00 50.23 661 SER A C 1
ATOM 5242 O O . SER A 1 661 ? 206.638 187.602 181.465 1.00 50.23 661 SER A O 1
ATOM 5245 N N . VAL A 1 662 ? 205.716 188.234 179.514 1.00 48.57 662 VAL A N 1
ATOM 5246 C CA . VAL A 1 662 ? 204.646 187.246 179.610 1.00 48.57 662 VAL A CA 1
ATOM 5247 C C . VAL A 1 662 ? 205.207 185.833 179.510 1.00 48.57 662 VAL A C 1
ATOM 5248 O O . VAL A 1 662 ? 204.756 184.920 180.213 1.00 48.57 662 VAL A O 1
ATOM 5252 N N . SER A 1 663 ? 206.196 185.630 178.635 1.00 49.13 663 SER A N 1
ATOM 5253 C CA . SER A 1 663 ? 206.744 184.293 178.428 1.00 49.13 663 SER A CA 1
ATOM 5254 C C . SER A 1 663 ? 207.401 183.752 179.692 1.00 49.13 663 SER A C 1
ATOM 5255 O O . SER A 1 663 ? 207.245 182.571 180.020 1.00 49.13 663 SER A O 1
ATOM 5258 N N . GLU A 1 664 ? 208.141 184.595 180.413 1.00 48.19 664 GLU A N 1
ATOM 5259 C CA . GLU A 1 664 ? 208.813 184.133 181.623 1.00 48.19 664 GLU A CA 1
ATOM 5260 C C . GLU A 1 664 ? 207.813 183.773 182.716 1.00 48.19 664 GLU A C 1
ATOM 5261 O O . GLU A 1 664 ? 207.982 182.763 183.413 1.00 48.19 664 GLU A O 1
ATOM 5267 N N . LYS A 1 665 ? 206.766 184.583 182.881 1.00 43.80 665 LYS A N 1
ATOM 5268 C CA . LYS A 1 665 ? 205.731 184.260 183.857 1.00 43.80 665 LYS A CA 1
ATOM 5269 C C . LYS A 1 665 ? 205.020 182.966 183.487 1.00 43.80 665 LYS A C 1
ATOM 5270 O O . LYS A 1 665 ? 204.730 182.132 184.357 1.00 43.80 665 LYS A O 1
ATOM 5276 N N . VAL A 1 666 ? 204.737 182.779 182.197 1.00 43.19 666 VAL A N 1
ATOM 5277 C CA . VAL A 1 666 ? 204.097 181.550 181.739 1.00 43.19 666 VAL A CA 1
ATOM 5278 C C . VAL A 1 666 ? 204.994 180.350 182.013 1.00 43.19 666 VAL A C 1
ATOM 5279 O O . VAL A 1 666 ? 204.523 179.293 182.446 1.00 43.19 666 VAL A O 1
ATOM 5283 N N . ASP A 1 667 ? 206.299 180.497 181.779 1.00 43.07 667 ASP A N 1
ATOM 5284 C CA . ASP A 1 667 ? 207.230 179.402 182.035 1.00 43.07 667 ASP A CA 1
ATOM 5285 C C . ASP A 1 667 ? 207.283 179.057 183.519 1.00 43.07 667 ASP A C 1
ATOM 5286 O O . ASP A 1 667 ? 207.294 177.877 183.890 1.00 43.07 667 ASP A O 1
ATOM 5291 N N . ALA A 1 668 ? 207.321 180.073 184.385 1.00 40.94 668 ALA A N 1
ATOM 5292 C CA . ALA A 1 668 ? 207.347 179.810 185.821 1.00 40.94 668 ALA A CA 1
ATOM 5293 C C . ALA A 1 668 ? 206.075 179.106 186.279 1.00 40.94 668 ALA A C 1
ATOM 5294 O O . ALA A 1 668 ? 206.130 178.145 187.059 1.00 40.94 668 ALA A O 1
ATOM 5296 N N . LEU A 1 669 ? 204.918 179.562 185.795 1.00 39.33 669 LEU A N 1
ATOM 5297 C CA . LEU A 1 669 ? 203.666 178.906 186.155 1.00 39.33 669 LEU A CA 1
ATOM 5298 C C . LEU A 1 669 ? 203.622 177.478 185.630 1.00 39.33 669 LEU A C 1
ATOM 5299 O O . LEU A 1 669 ? 203.089 176.580 186.294 1.00 39.33 669 LEU A O 1
ATOM 5304 N N . THR A 1 670 ? 204.165 177.250 184.435 1.00 39.18 670 THR A N 1
ATOM 5305 C CA . THR A 1 670 ? 204.228 175.899 183.891 1.00 39.18 670 THR A CA 1
ATOM 5306 C C . THR A 1 670 ? 205.091 175.000 184.761 1.00 39.18 670 THR A C 1
ATOM 5307 O O . THR A 1 670 ? 204.751 173.836 184.993 1.00 39.18 670 THR A O 1
ATOM 5311 N N . LYS A 1 671 ? 206.220 175.519 185.244 1.00 38.69 671 LYS A N 1
ATOM 5312 C CA . LYS A 1 671 ? 207.070 174.727 186.126 1.00 38.69 671 LYS A CA 1
ATOM 5313 C C . LYS A 1 671 ? 206.363 174.420 187.439 1.00 38.69 671 LYS A C 1
ATOM 5314 O O . LYS A 1 671 ? 206.529 173.332 188.002 1.00 38.69 671 LYS A O 1
ATOM 5320 N N . ILE A 1 672 ? 205.577 175.369 187.950 1.00 37.60 672 ILE A N 1
ATOM 5321 C CA . ILE A 1 672 ? 204.796 175.102 189.157 1.00 37.60 672 ILE A CA 1
ATOM 5322 C C . ILE A 1 672 ? 203.762 174.009 188.909 1.00 37.60 672 ILE A C 1
ATOM 5323 O O . ILE A 1 672 ? 203.592 173.101 189.729 1.00 37.60 672 ILE A O 1
ATOM 5328 N N . ILE A 1 673 ? 203.052 174.080 187.782 1.00 36.90 673 ILE A N 1
ATOM 5329 C CA . ILE A 1 673 ? 201.960 173.140 187.526 1.00 36.90 673 ILE A CA 1
ATOM 5330 C C . ILE A 1 673 ? 202.499 171.743 187.239 1.00 36.90 673 ILE A C 1
ATOM 5331 O O . ILE A 1 673 ? 201.983 170.746 187.756 1.00 36.90 673 ILE A O 1
ATOM 5336 N N . THR A 1 674 ? 203.537 171.647 186.404 1.00 36.65 674 THR A N 1
ATOM 5337 C CA . THR A 1 674 ? 204.044 170.341 185.994 1.00 36.65 674 THR A CA 1
ATOM 5338 C C . THR A 1 674 ? 204.575 169.548 187.180 1.00 36.65 674 THR A C 1
ATOM 5339 O O . THR A 1 674 ? 204.321 168.344 187.292 1.00 36.65 674 THR A O 1
ATOM 5343 N N . GLY A 1 675 ? 205.317 170.197 188.069 1.00 37.20 675 GLY A N 1
ATOM 5344 C CA . GLY A 1 675 ? 205.722 169.535 189.291 1.00 37.20 675 GLY A CA 1
ATOM 5345 C C . GLY A 1 675 ? 204.692 169.733 190.381 1.00 37.20 675 GLY A C 1
ATOM 5346 O O . GLY A 1 675 ? 204.712 170.745 191.086 1.00 37.20 675 GLY A O 1
ATOM 5347 N N . MET A 1 676 ? 203.790 168.770 190.535 1.00 38.66 676 MET A N 1
ATOM 5348 C CA . MET A 1 676 ? 202.716 168.871 191.508 1.00 38.66 676 MET A CA 1
ATOM 5349 C C . MET A 1 676 ? 202.611 167.563 192.270 1.00 38.66 676 MET A C 1
ATOM 5350 O O . MET A 1 676 ? 202.641 166.483 191.675 1.00 38.66 676 MET A O 1
ATOM 5355 N N . ASN A 1 677 ? 202.491 167.669 193.588 1.00 40.35 677 ASN A N 1
ATOM 5356 C CA . ASN A 1 677 ? 202.460 166.501 194.450 1.00 40.35 677 ASN A CA 1
ATOM 5357 C C . ASN A 1 677 ? 201.741 166.853 195.744 1.00 40.35 677 ASN A C 1
ATOM 5358 O O . ASN A 1 677 ? 201.630 168.024 196.115 1.00 40.35 677 ASN A O 1
ATOM 5363 N N . TYR A 1 678 ? 201.229 165.823 196.415 1.00 41.16 678 TYR A N 1
ATOM 5364 C CA . TYR A 1 678 ? 200.530 166.031 197.675 1.00 41.16 678 TYR A CA 1
ATOM 5365 C C . TYR A 1 678 ? 201.479 166.162 198.858 1.00 41.16 678 TYR A C 1
ATOM 5366 O O . TYR A 1 678 ? 201.077 166.686 199.902 1.00 41.16 678 TYR A O 1
ATOM 5375 N N . ASP A 1 679 ? 202.727 165.709 198.717 1.00 43.99 679 ASP A N 1
ATOM 5376 C CA . ASP A 1 679 ? 203.664 165.754 199.834 1.00 43.99 679 ASP A CA 1
ATOM 5377 C C . ASP A 1 679 ? 203.958 167.181 200.274 1.00 43.99 679 ASP A C 1
ATOM 5378 O O . ASP A 1 679 ? 204.207 167.423 201.462 1.00 43.99 679 ASP A O 1
ATOM 5383 N N . GLN A 1 680 ? 203.933 168.137 199.343 1.00 41.44 680 GLN A N 1
ATOM 5384 C CA . GLN A 1 680 ? 204.216 169.520 199.705 1.00 41.44 680 GLN A CA 1
ATOM 5385 C C . GLN A 1 680 ? 203.147 170.112 200.613 1.00 41.44 680 GLN A C 1
ATOM 5386 O O . GLN A 1 680 ? 203.377 171.167 201.211 1.00 41.44 680 GLN A O 1
ATOM 5392 N N . PHE A 1 681 ? 201.990 169.462 200.730 1.00 42.06 681 PHE A N 1
ATOM 5393 C CA . PHE A 1 681 ? 200.971 169.852 201.696 1.00 42.06 681 PHE A CA 1
ATOM 5394 C C . PHE A 1 681 ? 201.015 169.019 202.969 1.00 42.06 681 PHE A C 1
ATOM 5395 O O . PHE A 1 681 ? 200.768 169.551 204.058 1.00 42.06 681 PHE A O 1
ATOM 5403 N N . ASP A 1 682 ? 201.330 167.728 202.859 1.00 45.00 682 ASP A N 1
ATOM 5404 C CA . ASP A 1 682 ? 201.459 166.902 204.052 1.00 45.00 682 ASP A CA 1
ATOM 5405 C C . ASP A 1 682 ? 202.625 167.354 204.919 1.00 45.00 682 ASP A C 1
ATOM 5406 O O . ASP A 1 682 ? 202.569 167.222 206.147 1.00 45.00 682 ASP A O 1
ATOM 5411 N N . LYS A 1 683 ? 203.684 167.886 204.308 1.00 45.08 683 LYS A N 1
ATOM 5412 C CA . LYS A 1 683 ? 204.806 168.392 205.087 1.00 45.08 683 LYS A CA 1
ATOM 5413 C C . LYS A 1 683 ? 204.495 169.726 205.753 1.00 45.08 683 LYS A C 1
ATOM 5414 O O . LYS A 1 683 ? 205.051 170.024 206.815 1.00 45.08 683 LYS A O 1
ATOM 5420 N N . LYS A 1 684 ? 203.623 170.534 205.155 1.00 44.64 684 LYS A N 1
ATOM 5421 C CA . LYS A 1 684 ? 203.256 171.836 205.695 1.00 44.64 684 LYS A CA 1
ATOM 5422 C C . LYS A 1 684 ? 201.937 171.799 206.453 1.00 44.64 684 LYS A C 1
ATOM 5423 O O . LYS A 1 684 ? 201.375 172.857 206.755 1.00 44.64 684 LYS A O 1
ATOM 5429 N N . ARG A 1 685 ? 201.417 170.603 206.721 1.00 43.95 685 ARG A N 1
ATOM 5430 C CA . ARG A 1 685 ? 200.251 170.393 207.574 1.00 43.95 685 ARG A CA 1
ATOM 5431 C C . ARG A 1 685 ? 200.203 171.304 208.795 1.00 43.95 685 ARG A C 1
ATOM 5432 O O . ARG A 1 685 ? 199.129 171.794 209.160 1.00 43.95 685 ARG A O 1
ATOM 5440 N N . SER A 1 686 ? 201.348 171.534 209.440 1.00 44.71 686 SER A N 1
ATOM 5441 C CA . SER A 1 686 ? 201.375 172.420 210.599 1.00 44.71 686 SER A CA 1
ATOM 5442 C C . SER A 1 686 ? 200.976 173.842 210.220 1.00 44.71 686 SER A C 1
ATOM 5443 O O . SER A 1 686 ? 200.208 174.491 210.938 1.00 44.71 686 SER A O 1
ATOM 5446 N N . VAL A 1 687 ? 201.491 174.344 209.095 1.00 45.69 687 VAL A N 1
ATOM 5447 C CA . VAL A 1 687 ? 201.130 175.682 208.636 1.00 45.69 687 VAL A CA 1
ATOM 5448 C C . VAL A 1 687 ? 199.678 175.720 208.180 1.00 45.69 687 VAL A C 1
ATOM 5449 O O . VAL A 1 687 ? 198.974 176.715 208.388 1.00 45.69 687 VAL A O 1
ATOM 5453 N N . ILE A 1 688 ? 199.208 174.642 207.553 1.00 44.44 688 ILE A N 1
ATOM 5454 C CA . ILE A 1 688 ? 197.857 174.630 206.996 1.00 44.44 688 ILE A CA 1
ATOM 5455 C C . ILE A 1 688 ? 196.817 174.763 208.101 1.00 44.44 688 ILE A C 1
ATOM 5456 O O . ILE A 1 688 ? 195.837 175.506 207.964 1.00 44.44 688 ILE A O 1
ATOM 5461 N N . GLU A 1 689 ? 197.015 174.068 209.218 1.00 48.02 689 GLU A N 1
ATOM 5462 C CA . GLU A 1 689 ? 196.066 174.106 210.324 1.00 48.02 689 GLU A CA 1
ATOM 5463 C C . GLU A 1 689 ? 196.163 175.381 211.154 1.00 48.02 689 GLU A C 1
ATOM 5464 O O . GLU A 1 689 ? 195.495 175.480 212.187 1.00 48.02 689 GLU A O 1
ATOM 5470 N N . ASP A 1 690 ? 196.974 176.349 210.734 1.00 52.54 690 ASP A N 1
ATOM 5471 C CA . ASP A 1 690 ? 197.080 177.646 211.400 1.00 52.54 690 ASP A CA 1
ATOM 5472 C C . ASP A 1 690 ? 196.210 178.630 210.627 1.00 52.54 690 ASP A C 1
ATOM 5473 O O . ASP A 1 690 ? 196.657 179.269 209.674 1.00 52.54 690 ASP A O 1
ATOM 5478 N N . THR A 1 691 ? 194.953 178.755 211.046 1.00 55.08 691 THR A N 1
ATOM 5479 C CA . THR A 1 691 ? 193.996 179.619 210.362 1.00 55.08 691 THR A CA 1
ATOM 5480 C C . THR A 1 691 ? 194.154 181.046 210.873 1.00 55.08 691 THR A C 1
ATOM 5481 O O . THR A 1 691 ? 193.874 181.331 212.042 1.00 55.08 691 THR A O 1
ATOM 5485 N N . GLY A 1 692 ? 194.601 181.943 209.997 1.00 60.38 692 GLY A N 1
ATOM 5486 C CA . GLY A 1 692 ? 194.777 183.338 210.338 1.00 60.38 692 GLY A CA 1
ATOM 5487 C C . GLY A 1 692 ? 194.749 184.191 209.089 1.00 60.38 692 GLY A C 1
ATOM 5488 O O . GLY A 1 692 ? 194.695 183.684 207.966 1.00 60.38 692 GLY A O 1
ATOM 5489 N N . ARG A 1 693 ? 194.785 185.505 209.294 1.00 61.65 693 ARG A N 1
ATOM 5490 C CA . ARG A 1 693 ? 194.760 186.465 208.200 1.00 61.65 693 ARG A CA 1
ATOM 5491 C C . ARG A 1 693 ? 196.150 186.894 207.751 1.00 61.65 693 ARG A C 1
ATOM 5492 O O . ARG A 1 693 ? 196.266 187.673 206.800 1.00 61.65 693 ARG A O 1
ATOM 5500 N N . GLU A 1 694 ? 197.203 186.404 208.403 1.00 61.54 694 GLU A N 1
ATOM 5501 C CA . GLU A 1 694 ? 198.574 186.723 208.025 1.00 61.54 694 GLU A CA 1
ATOM 5502 C C . GLU A 1 694 ? 199.346 185.500 207.548 1.00 61.54 694 GLU A C 1
ATOM 5503 O O . GLU A 1 694 ? 200.581 185.545 207.482 1.00 61.54 694 GLU A O 1
ATOM 5509 N N . ASN A 1 695 ? 198.655 184.413 207.205 1.00 53.21 695 ASN A N 1
ATOM 5510 C CA . ASN A 1 695 ? 199.300 183.162 206.812 1.00 53.21 695 ASN A CA 1
ATOM 5511 C C . ASN A 1 695 ? 199.333 183.094 205.287 1.00 53.21 695 ASN A C 1
ATOM 5512 O O . ASN A 1 695 ? 198.524 182.423 204.648 1.00 53.21 695 ASN A O 1
ATOM 5517 N N . ALA A 1 696 ? 200.310 183.796 204.703 1.00 50.24 696 ALA A N 1
ATOM 5518 C CA . ALA A 1 696 ? 200.377 183.935 203.249 1.00 50.24 696 ALA A CA 1
ATOM 5519 C C . ALA A 1 696 ? 200.562 182.596 202.544 1.00 50.24 696 ALA A C 1
ATOM 5520 O O . ALA A 1 696 ? 200.066 182.410 201.424 1.00 50.24 696 ALA A O 1
ATOM 5522 N N . GLU A 1 697 ? 201.273 181.657 203.174 1.00 49.36 697 GLU A N 1
ATOM 5523 C CA . GLU A 1 697 ? 201.548 180.377 202.530 1.00 49.36 697 GLU A CA 1
ATOM 5524 C C . GLU A 1 697 ? 200.262 179.594 202.280 1.00 49.36 697 GLU A C 1
ATOM 5525 O O . GLU A 1 697 ? 200.125 178.915 201.253 1.00 49.36 697 GLU A O 1
ATOM 5531 N N . ARG A 1 698 ? 199.306 179.689 203.205 1.00 47.12 698 ARG A N 1
ATOM 5532 C CA . ARG A 1 698 ? 198.008 179.048 203.017 1.00 47.12 698 ARG A CA 1
ATOM 5533 C C . ARG A 1 698 ? 197.309 179.567 201.763 1.00 47.12 698 ARG A C 1
ATOM 5534 O O . ARG A 1 698 ? 196.824 178.783 200.932 1.00 47.12 698 ARG A O 1
ATOM 5542 N N . GLU A 1 699 ? 197.252 180.894 201.605 1.00 47.47 699 GLU A N 1
ATOM 5543 C CA . GLU A 1 699 ? 196.632 181.469 200.418 1.00 47.47 699 GLU A CA 1
ATOM 5544 C C . GLU A 1 699 ? 197.376 181.080 199.150 1.00 47.47 699 GLU A C 1
ATOM 5545 O O . GLU A 1 699 ? 196.746 180.842 198.110 1.00 47.47 699 GLU A O 1
ATOM 5551 N N . LYS A 1 700 ? 198.707 181.017 199.211 1.00 43.27 700 LYS A N 1
ATOM 5552 C CA . LYS A 1 700 ? 199.466 180.583 198.044 1.00 43.27 700 LYS A CA 1
ATOM 5553 C C . LYS A 1 700 ? 199.079 179.165 197.643 1.00 43.27 700 LYS A C 1
ATOM 5554 O O . LYS A 1 700 ? 198.900 178.870 196.452 1.00 43.27 700 LYS A O 1
ATOM 5560 N N . PHE A 1 701 ? 198.931 178.278 198.630 1.00 43.20 701 PHE A N 1
ATOM 5561 C CA . PHE A 1 701 ? 198.512 176.909 198.346 1.00 43.20 701 PHE A CA 1
ATOM 5562 C C . PHE A 1 701 ? 197.136 176.875 197.692 1.00 43.20 701 PHE A C 1
ATOM 5563 O O . PHE A 1 701 ? 196.915 176.141 196.714 1.00 43.20 701 PHE A O 1
ATOM 5571 N N . LYS A 1 702 ? 196.197 177.664 198.221 1.00 41.72 702 LYS A N 1
ATOM 5572 C CA . LYS A 1 702 ? 194.855 177.698 197.643 1.00 41.72 702 LYS A CA 1
ATOM 5573 C C . LYS A 1 702 ? 194.890 178.149 196.187 1.00 41.72 702 LYS A C 1
ATOM 5574 O O . LYS A 1 702 ? 194.253 177.533 195.317 1.00 41.72 702 LYS A O 1
ATOM 5580 N N . LYS A 1 703 ? 195.642 179.214 195.901 1.00 41.41 703 LYS A N 1
ATOM 5581 C CA . LYS A 1 703 ? 195.727 179.716 194.534 1.00 41.41 703 LYS A CA 1
ATOM 5582 C C . LYS A 1 703 ? 196.332 178.677 193.598 1.00 41.41 703 LYS A C 1
ATOM 5583 O O . LYS A 1 703 ? 195.859 178.494 192.465 1.00 41.41 703 LYS A O 1
ATOM 5589 N N . ILE A 1 704 ? 197.382 177.987 194.053 1.00 39.15 704 ILE A N 1
ATOM 5590 C CA . ILE A 1 704 ? 198.038 176.988 193.213 1.00 39.15 704 ILE A CA 1
ATOM 5591 C C . ILE A 1 704 ? 197.064 175.871 192.859 1.00 39.15 704 ILE A C 1
ATOM 5592 O O . ILE A 1 704 ? 196.951 175.460 191.693 1.00 39.15 704 ILE A O 1
ATOM 5597 N N . ILE A 1 705 ? 196.334 175.372 193.861 1.00 37.81 705 ILE A N 1
ATOM 5598 C CA . ILE A 1 705 ? 195.379 174.294 193.615 1.00 37.81 705 ILE A CA 1
ATOM 5599 C C . ILE A 1 705 ? 194.312 174.742 192.623 1.00 37.81 705 ILE A C 1
ATOM 5600 O O . ILE A 1 705 ? 193.958 174.005 191.686 1.00 37.81 705 ILE A O 1
ATOM 5605 N N . SER A 1 706 ? 193.787 175.958 192.806 1.00 38.33 706 SER A N 1
ATOM 5606 C CA . SER A 1 706 ? 192.729 176.446 191.925 1.00 38.33 706 SER A CA 1
ATOM 5607 C C . SER A 1 706 ? 193.205 176.536 190.479 1.00 38.33 706 SER A C 1
ATOM 5608 O O . SER A 1 706 ? 192.509 176.094 189.554 1.00 38.33 706 SER A O 1
ATOM 5611 N N . LEU A 1 707 ? 194.397 177.100 190.264 1.00 36.95 707 LEU A N 1
ATOM 5612 C CA . LEU A 1 707 ? 194.916 177.235 188.904 1.00 36.95 707 LEU A CA 1
ATOM 5613 C C . LEU A 1 707 ? 195.141 175.874 188.249 1.00 36.95 707 LEU A C 1
ATOM 5614 O O . LEU A 1 707 ? 194.813 175.676 187.067 1.00 36.95 707 LEU A O 1
ATOM 5619 N N . TYR A 1 708 ? 195.706 174.927 189.003 1.00 36.30 708 TYR A N 1
ATOM 5620 C CA . TYR A 1 708 ? 195.949 173.585 188.478 1.00 36.30 708 TYR A CA 1
ATOM 5621 C C . TYR A 1 708 ? 194.644 172.935 188.014 1.00 36.30 708 TYR A C 1
ATOM 5622 O O . TYR A 1 708 ? 194.546 172.405 186.886 1.00 36.30 708 TYR A O 1
ATOM 5631 N N . LEU A 1 709 ? 193.610 173.010 188.859 1.00 36.58 709 LEU A N 1
ATOM 5632 C CA . LEU A 1 709 ? 192.317 172.436 188.499 1.00 36.58 709 LEU A CA 1
ATOM 5633 C C . LEU A 1 709 ? 191.725 173.122 187.274 1.00 36.58 709 LEU A C 1
ATOM 5634 O O . LEU A 1 709 ? 191.140 172.461 186.407 1.00 36.58 709 LEU A O 1
ATOM 5639 N N . THR A 1 710 ? 191.870 174.448 187.183 1.00 36.62 710 THR A N 1
ATOM 5640 C CA . THR A 1 710 ? 191.348 175.178 186.029 1.00 36.62 710 THR A CA 1
ATOM 5641 C C . THR A 1 710 ? 191.978 174.691 184.730 1.00 36.62 710 THR A C 1
ATOM 5642 O O . THR A 1 710 ? 191.281 174.486 183.722 1.00 36.62 710 THR A O 1
ATOM 5646 N N . VAL A 1 711 ? 193.299 174.502 184.733 1.00 35.12 711 VAL A N 1
ATOM 5647 C CA . VAL A 1 711 ? 193.987 174.067 183.518 1.00 35.12 711 VAL A CA 1
ATOM 5648 C C . VAL A 1 711 ? 193.472 172.702 183.069 1.00 35.12 711 VAL A C 1
ATOM 5649 O O . VAL A 1 711 ? 193.106 172.501 181.895 1.00 35.12 711 VAL A O 1
ATOM 5653 N N . ILE A 1 712 ? 193.412 171.744 184.002 1.00 35.41 712 ILE A N 1
ATOM 5654 C CA . ILE A 1 712 ? 192.960 170.407 183.611 1.00 35.41 712 ILE A CA 1
ATOM 5655 C C . ILE A 1 712 ? 191.512 170.450 183.124 1.00 35.41 712 ILE A C 1
ATOM 5656 O O . ILE A 1 712 ? 191.131 169.743 182.173 1.00 35.41 712 ILE A O 1
ATOM 5661 N N . TYR A 1 713 ? 190.688 171.286 183.762 1.00 36.02 713 TYR A N 1
ATOM 5662 C CA . TYR A 1 713 ? 189.288 171.407 183.372 1.00 36.02 713 TYR A CA 1
ATOM 5663 C C . TYR A 1 713 ? 189.152 171.888 181.934 1.00 36.02 713 TYR A C 1
ATOM 5664 O O . TYR A 1 713 ? 188.358 171.335 181.162 1.00 36.02 713 TYR A O 1
ATOM 5673 N N . HIS A 1 714 ? 189.922 172.911 181.555 1.00 36.10 714 HIS A N 1
ATOM 5674 C CA . HIS A 1 714 ? 189.875 173.389 180.174 1.00 36.10 714 HIS A CA 1
ATOM 5675 C C . HIS A 1 714 ? 190.244 172.275 179.201 1.00 36.10 714 HIS A C 1
ATOM 5676 O O . HIS A 1 714 ? 189.546 172.039 178.191 1.00 36.10 714 HIS A O 1
ATOM 5683 N N . ILE A 1 715 ? 191.336 171.562 179.511 1.00 35.41 715 ILE A N 1
ATOM 5684 C CA . ILE A 1 715 ? 191.828 170.530 178.600 1.00 35.41 715 ILE A CA 1
ATOM 5685 C C . ILE A 1 715 ? 190.761 169.470 178.355 1.00 35.41 715 ILE A C 1
ATOM 5686 O O . ILE A 1 715 ? 190.538 169.050 177.213 1.00 35.41 715 ILE A O 1
ATOM 5691 N N . LEU A 1 716 ? 190.078 169.022 179.411 1.00 35.37 716 LEU A N 1
ATOM 5692 C CA . LEU A 1 716 ? 189.081 167.968 179.215 1.00 35.37 716 LEU A CA 1
ATOM 5693 C C . LEU A 1 716 ? 187.816 168.500 178.539 1.00 35.37 716 LEU A C 1
ATOM 5694 O O . LEU A 1 716 ? 187.209 167.814 177.694 1.00 35.37 716 LEU A O 1
ATOM 5699 N N . LYS A 1 717 ? 187.407 169.722 178.893 1.00 35.81 717 LYS A N 1
ATOM 5700 C CA . LYS A 1 717 ? 186.149 170.266 178.398 1.00 35.81 717 LYS A CA 1
ATOM 5701 C C . LYS A 1 717 ? 186.150 170.405 176.882 1.00 35.81 717 LYS A C 1
ATOM 5702 O O . LYS A 1 717 ? 185.153 170.076 176.218 1.00 35.81 717 LYS A O 1
ATOM 5708 N N . ASN A 1 718 ? 187.253 170.895 176.310 1.00 35.69 718 ASN A N 1
ATOM 5709 C CA . ASN A 1 718 ? 187.250 171.109 174.861 1.00 35.69 718 ASN A CA 1
ATOM 5710 C C . ASN A 1 718 ? 187.118 169.791 174.092 1.00 35.69 718 ASN A C 1
ATOM 5711 O O . ASN A 1 718 ? 186.383 169.706 173.089 1.00 35.69 718 ASN A O 1
ATOM 5716 N N . ILE A 1 719 ? 187.811 168.749 174.557 1.00 34.46 719 ILE A N 1
ATOM 5717 C CA . ILE A 1 719 ? 187.701 167.428 173.944 1.00 34.46 719 ILE A CA 1
ATOM 5718 C C . ILE A 1 719 ? 186.261 166.936 173.994 1.00 34.46 719 ILE A C 1
ATOM 5719 O O . ILE A 1 719 ? 185.726 166.411 173.000 1.00 34.46 719 ILE A O 1
ATOM 5724 N N . VAL A 1 720 ? 185.605 167.101 175.148 1.00 34.59 720 VAL A N 1
ATOM 5725 C CA . VAL A 1 720 ? 184.225 166.633 175.262 1.00 34.59 720 VAL A CA 1
ATOM 5726 C C . VAL A 1 720 ? 183.323 167.365 174.270 1.00 34.59 720 VAL A C 1
ATOM 5727 O O . VAL A 1 720 ? 182.439 166.760 173.646 1.00 34.59 720 VAL A O 1
ATOM 5731 N N . ASN A 1 721 ? 183.540 168.672 174.093 1.00 35.22 721 ASN A N 1
ATOM 5732 C CA . ASN A 1 721 ? 182.704 169.429 173.158 1.00 35.22 721 ASN A CA 1
ATOM 5733 C C . ASN A 1 721 ? 182.855 168.926 171.721 1.00 35.22 721 ASN A C 1
ATOM 5734 O O . ASN A 1 721 ? 181.856 168.755 170.997 1.00 35.22 721 ASN A O 1
ATOM 5739 N N . ILE A 1 722 ? 184.093 168.678 171.286 1.00 33.85 722 ILE A N 1
ATOM 5740 C CA . ILE A 1 722 ? 184.293 168.193 169.917 1.00 33.85 722 ILE A CA 1
ATOM 5741 C C . ILE A 1 722 ? 183.630 166.828 169.726 1.00 33.85 722 ILE A C 1
ATOM 5742 O O . ILE A 1 722 ? 182.991 166.553 168.688 1.00 33.85 722 ILE A O 1
ATOM 5747 N N . ASN A 1 723 ? 183.753 165.955 170.729 1.00 34.24 723 ASN A N 1
ATOM 5748 C CA . ASN A 1 723 ? 183.095 164.656 170.634 1.00 34.24 723 ASN A CA 1
ATOM 5749 C C . ASN A 1 723 ? 181.582 164.820 170.514 1.00 34.24 723 ASN A C 1
ATOM 5750 O O . ASN A 1 723 ? 180.923 164.074 169.774 1.00 34.24 723 ASN A O 1
ATOM 5755 N N . ALA A 1 724 ? 181.015 165.795 171.231 1.00 35.35 724 ALA A N 1
ATOM 5756 C CA . ALA A 1 724 ? 179.581 166.054 171.119 1.00 35.35 724 ALA A CA 1
ATOM 5757 C C . ALA A 1 724 ? 179.200 166.440 169.696 1.00 35.35 724 ALA A C 1
ATOM 5758 O O . ALA A 1 724 ? 178.157 166.006 169.180 1.00 35.35 724 ALA A O 1
ATOM 5760 N N . ARG A 1 725 ? 180.030 167.260 169.048 1.00 35.65 725 ARG A N 1
ATOM 5761 C CA . ARG A 1 725 ? 179.766 167.615 167.652 1.00 35.65 725 ARG A CA 1
ATOM 5762 C C . ARG A 1 725 ? 179.667 166.369 166.773 1.00 35.65 725 ARG A C 1
ATOM 5763 O O . ARG A 1 725 ? 178.731 166.220 165.969 1.00 35.65 725 ARG A O 1
ATOM 5771 N N . TYR A 1 726 ? 180.627 165.453 166.917 1.00 34.44 726 TYR A N 1
ATOM 5772 C CA . TYR A 1 726 ? 180.595 164.275 166.043 1.00 34.44 726 TYR A CA 1
ATOM 5773 C C . TYR A 1 726 ? 179.422 163.344 166.365 1.00 34.44 726 TYR A C 1
ATOM 5774 O O . TYR A 1 726 ? 178.849 162.718 165.452 1.00 34.44 726 TYR A O 1
ATOM 5783 N N . VAL A 1 727 ? 179.030 163.262 167.637 1.00 34.49 727 VAL A N 1
ATOM 5784 C CA . VAL A 1 727 ? 177.839 162.492 167.994 1.00 34.49 727 VAL A CA 1
ATOM 5785 C C . VAL A 1 727 ? 176.606 163.068 167.307 1.00 34.49 727 VAL A C 1
ATOM 5786 O O . VAL A 1 727 ? 175.756 162.324 166.792 1.00 34.49 727 VAL A O 1
ATOM 5790 N N . ILE A 1 728 ? 176.486 164.399 167.291 1.00 36.07 728 ILE A N 1
ATOM 5791 C CA . ILE A 1 728 ? 175.372 165.042 166.592 1.00 36.07 728 ILE A CA 1
ATOM 5792 C C . ILE A 1 728 ? 175.371 164.648 165.120 1.00 36.07 728 ILE A C 1
ATOM 5793 O O . ILE A 1 728 ? 174.322 164.341 164.536 1.00 36.07 728 ILE A O 1
ATOM 5798 N N . GLY A 1 729 ? 176.552 164.659 164.499 1.00 36.28 729 GLY A N 1
ATOM 5799 C CA . GLY A 1 729 ? 176.627 164.304 163.086 1.00 36.28 729 GLY A CA 1
ATOM 5800 C C . GLY A 1 729 ? 176.105 162.907 162.792 1.00 36.28 729 GLY A C 1
ATOM 5801 O O . GLY A 1 729 ? 175.325 162.696 161.850 1.00 36.28 729 GLY A O 1
ATOM 5802 N N . PHE A 1 730 ? 176.521 161.927 163.596 1.00 36.76 730 PHE A N 1
ATOM 5803 C CA . PHE A 1 730 ? 176.066 160.562 163.323 1.00 36.76 730 PHE A CA 1
ATOM 5804 C C . PHE A 1 730 ? 174.584 160.370 163.655 1.00 36.76 730 PHE A C 1
ATOM 5805 O O . PHE A 1 730 ? 173.883 159.604 162.971 1.00 36.76 730 PHE A O 1
ATOM 5813 N N . HIS A 1 731 ? 174.081 161.063 164.678 1.00 38.07 731 HIS A N 1
ATOM 5814 C CA . HIS A 1 731 ? 172.639 161.074 164.911 1.00 38.07 731 HIS A CA 1
ATOM 5815 C C . HIS A 1 731 ? 171.896 161.562 163.673 1.00 38.07 731 HIS A C 1
ATOM 5816 O O . HIS A 1 731 ? 170.881 160.973 163.264 1.00 38.07 731 HIS A O 1
ATOM 5823 N N . CYS A 1 732 ? 172.407 162.628 163.050 1.00 39.66 732 CYS A N 1
ATOM 5824 C CA . CYS A 1 732 ? 171.765 163.168 161.857 1.00 39.66 732 CYS A CA 1
ATOM 5825 C C . CYS A 1 732 ? 171.774 162.165 160.710 1.00 39.66 732 CYS A C 1
ATOM 5826 O O . CYS A 1 732 ? 170.776 162.036 159.987 1.00 39.66 732 CYS A O 1
ATOM 5829 N N . VAL A 1 733 ? 172.890 161.456 160.512 1.00 39.37 733 VAL A N 1
ATOM 5830 C CA . VAL A 1 733 ? 172.920 160.512 159.393 1.00 39.37 733 VAL A CA 1
ATOM 5831 C C . VAL A 1 733 ? 171.915 159.382 159.615 1.00 39.37 733 VAL A C 1
ATOM 5832 O O . VAL A 1 733 ? 171.234 158.950 158.674 1.00 39.37 733 VAL A O 1
ATOM 5836 N N . GLU A 1 734 ? 171.777 158.905 160.857 1.00 40.39 734 GLU A N 1
ATOM 5837 C CA . GLU A 1 734 ? 170.786 157.861 161.128 1.00 40.39 734 GLU A CA 1
ATOM 5838 C C . GLU A 1 734 ? 169.366 158.352 160.850 1.00 40.39 734 GLU A C 1
ATOM 5839 O O . GLU A 1 734 ? 168.557 157.652 160.216 1.00 40.39 734 GLU A O 1
ATOM 5845 N N . ARG A 1 735 ? 169.047 159.565 161.314 1.00 40.78 735 ARG A N 1
ATOM 5846 C CA . ARG A 1 735 ? 167.705 160.103 161.099 1.00 40.78 735 ARG A CA 1
ATOM 5847 C C . ARG A 1 735 ? 167.397 160.257 159.613 1.00 40.78 735 ARG A C 1
ATOM 5848 O O . ARG A 1 735 ? 166.298 159.909 159.153 1.00 40.78 735 ARG A O 1
ATOM 5856 N N . ASP A 1 736 ? 168.357 160.775 158.843 1.00 41.21 736 ASP A N 1
ATOM 5857 C CA . ASP A 1 736 ? 168.121 160.965 157.417 1.00 41.21 736 ASP A CA 1
ATOM 5858 C C . ASP A 1 736 ? 168.002 159.636 156.682 1.00 41.21 736 ASP A C 1
ATOM 5859 O O . ASP A 1 736 ? 167.236 159.536 155.716 1.00 41.21 736 ASP A O 1
ATOM 5864 N N . ALA A 1 737 ? 168.733 158.608 157.121 1.00 38.88 737 ALA A N 1
ATOM 5865 C CA . ALA A 1 737 ? 168.550 157.281 156.541 1.00 38.88 737 ALA A CA 1
ATOM 5866 C C . ALA A 1 737 ? 167.123 156.791 156.746 1.00 38.88 737 ALA A C 1
ATOM 5867 O O . ALA A 1 737 ? 166.486 156.280 155.814 1.00 38.88 737 ALA A O 1
ATOM 5869 N N . GLN A 1 738 ? 166.598 156.955 157.964 1.00 40.63 738 GLN A N 1
ATOM 5870 C CA . GLN A 1 738 ? 165.208 156.567 158.215 1.00 40.63 738 GLN A CA 1
ATOM 5871 C C . GLN A 1 738 ? 164.237 157.328 157.321 1.00 40.63 738 GLN A C 1
ATOM 5872 O O . GLN A 1 738 ? 163.316 156.735 156.741 1.00 40.63 738 GLN A O 1
ATOM 5878 N N . LEU A 1 739 ? 164.417 158.645 157.205 1.00 39.27 739 LEU A N 1
ATOM 5879 C CA . LEU A 1 739 ? 163.488 159.434 156.398 1.00 39.27 739 LEU A CA 1
ATOM 5880 C C . LEU A 1 739 ? 163.534 159.023 154.931 1.00 39.27 739 LEU A C 1
ATOM 5881 O O . LEU A 1 739 ? 162.489 158.900 154.281 1.00 39.27 739 LEU A O 1
ATOM 5886 N N . TYR A 1 740 ? 164.736 158.803 154.388 1.00 38.18 740 TYR A N 1
ATOM 5887 C CA . TYR A 1 740 ? 164.844 158.400 152.990 1.00 38.18 740 TYR A CA 1
ATOM 5888 C C . TYR A 1 740 ? 164.250 157.019 152.755 1.00 38.18 740 TYR A C 1
ATOM 5889 O O . TYR A 1 740 ? 163.687 156.768 151.686 1.00 38.18 740 TYR A O 1
ATOM 5898 N N . LYS A 1 741 ? 164.366 156.111 153.727 1.00 39.92 741 LYS A N 1
ATOM 5899 C CA . LYS A 1 741 ? 163.655 154.841 153.610 1.00 39.92 741 LYS A CA 1
ATOM 5900 C C . LYS A 1 741 ? 162.151 155.058 153.561 1.00 39.92 741 LYS A C 1
ATOM 5901 O O . LYS A 1 741 ? 161.451 154.435 152.755 1.00 39.92 741 LYS A O 1
ATOM 5907 N N . GLU A 1 742 ? 161.635 155.933 154.426 1.00 41.32 742 GLU A N 1
ATOM 5908 C CA . GLU A 1 742 ? 160.192 156.147 154.475 1.00 41.32 742 GLU A CA 1
ATOM 5909 C C . GLU A 1 742 ? 159.677 156.803 153.198 1.00 41.32 742 GLU A C 1
ATOM 5910 O O . GLU A 1 742 ? 158.536 156.556 152.791 1.00 41.32 742 GLU A O 1
ATOM 5916 N N . LYS A 1 743 ? 160.504 157.624 152.544 1.00 39.69 743 LYS A N 1
ATOM 5917 C CA . LYS A 1 743 ? 160.076 158.272 151.306 1.00 39.69 743 LYS A CA 1
ATOM 5918 C C . LYS A 1 743 ? 159.795 157.254 150.208 1.00 39.69 743 LYS A C 1
ATOM 5919 O O . LYS A 1 743 ? 158.901 157.456 149.380 1.00 39.69 743 LYS A O 1
ATOM 5925 N N . GLY A 1 744 ? 160.544 156.157 150.181 1.00 39.66 744 GLY A N 1
ATOM 5926 C CA . GLY A 1 744 ? 160.302 155.122 149.196 1.00 39.66 744 GLY A CA 1
ATOM 5927 C C . GLY A 1 744 ? 161.531 154.706 148.418 1.00 39.66 744 GLY A C 1
ATOM 5928 O O . GLY A 1 744 ? 161.418 154.039 147.387 1.00 39.66 744 GLY A O 1
ATOM 5929 N N . TYR A 1 745 ? 162.710 155.090 148.898 1.00 39.51 745 TYR A N 1
ATOM 5930 C CA . TYR A 1 745 ? 163.948 154.742 148.222 1.00 39.51 745 TYR A CA 1
ATOM 5931 C C . TYR A 1 745 ? 164.406 153.349 148.648 1.00 39.51 745 TYR A C 1
ATOM 5932 O O . TYR A 1 745 ? 163.769 152.674 149.460 1.00 39.51 745 TYR A O 1
ATOM 5941 N N . ASP A 1 746 ? 165.535 152.913 148.095 1.00 44.29 746 ASP A N 1
ATOM 5942 C CA . ASP A 1 746 ? 166.005 151.535 148.225 1.00 44.29 746 ASP A CA 1
ATOM 5943 C C . ASP A 1 746 ? 167.141 151.397 149.228 1.00 44.29 746 ASP A C 1
ATOM 5944 O O . ASP A 1 746 ? 168.081 150.630 149.007 1.00 44.29 746 ASP A O 1
ATOM 5949 N N . ILE A 1 747 ? 167.088 152.124 150.334 1.00 42.04 747 ILE A N 1
ATOM 5950 C CA . ILE A 1 747 ? 168.098 151.990 151.375 1.00 42.04 747 ILE A CA 1
ATOM 5951 C C . ILE A 1 747 ? 167.751 150.801 152.264 1.00 42.04 747 ILE A C 1
ATOM 5952 O O . ILE A 1 747 ? 166.595 150.375 152.349 1.00 42.04 747 ILE A O 1
ATOM 5957 N N . ASN A 1 748 ? 168.769 150.246 152.919 1.00 46.50 748 ASN A N 1
ATOM 5958 C CA . ASN A 1 748 ? 168.630 149.076 153.783 1.00 46.50 748 ASN A CA 1
ATOM 5959 C C . ASN A 1 748 ? 169.145 149.445 155.168 1.00 46.50 748 ASN A C 1
ATOM 5960 O O . ASN A 1 748 ? 170.351 149.633 155.356 1.00 46.50 748 ASN A O 1
ATOM 5965 N N . LEU A 1 749 ? 168.234 149.551 156.136 1.00 47.16 749 LEU A N 1
ATOM 5966 C CA . LEU A 1 749 ? 168.587 150.020 157.470 1.00 47.16 749 LEU A CA 1
ATOM 5967 C C . LEU A 1 749 ? 169.293 148.971 158.317 1.00 47.16 749 LEU A C 1
ATOM 5968 O O . LEU A 1 749 ? 170.076 149.341 159.198 1.00 47.16 749 LEU A O 1
ATOM 5973 N N . LYS A 1 750 ? 169.037 147.684 158.085 1.00 50.41 750 LYS A N 1
ATOM 5974 C CA . LYS A 1 750 ? 169.692 146.655 158.883 1.00 50.41 750 LYS A CA 1
ATOM 5975 C C . LYS A 1 750 ? 171.178 146.563 158.564 1.00 50.41 750 LYS A C 1
ATOM 5976 O O . LYS A 1 750 ? 171.985 146.269 159.452 1.00 50.41 750 LYS A O 1
ATO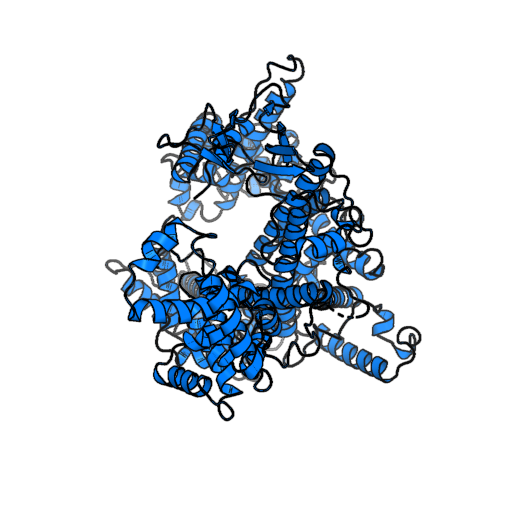M 5982 N N . LYS A 1 751 ? 171.557 146.821 157.314 1.00 48.63 751 LYS A N 1
ATOM 5983 C CA . LYS A 1 751 ? 172.942 146.758 156.875 1.00 48.63 751 LYS A CA 1
ATOM 5984 C C . LYS A 1 751 ? 173.623 148.120 156.907 1.00 48.63 751 LYS A C 1
ATOM 5985 O O . LYS A 1 751 ? 174.680 148.294 156.293 1.00 48.63 751 LYS A O 1
ATOM 5991 N N . LEU A 1 752 ? 173.036 149.089 157.610 1.00 46.42 752 LEU A N 1
ATOM 5992 C CA . LEU A 1 752 ? 173.612 150.426 157.677 1.00 46.42 752 LEU A CA 1
ATOM 5993 C C . LEU A 1 752 ? 174.904 150.463 158.480 1.00 46.42 752 LEU A C 1
ATOM 5994 O O . LEU A 1 752 ? 175.712 151.376 158.287 1.00 46.42 752 LEU A O 1
ATOM 5999 N N . GLU A 1 753 ? 175.127 149.490 159.360 1.00 49.07 753 GLU A N 1
ATOM 6000 C CA . GLU A 1 753 ? 176.308 149.502 160.215 1.00 49.07 753 GLU A CA 1
ATOM 6001 C C . GLU A 1 753 ? 177.482 148.745 159.607 1.00 49.07 753 GLU A C 1
ATOM 6002 O O . GLU A 1 753 ? 178.625 149.199 159.718 1.00 49.07 753 GLU A O 1
ATOM 6008 N N . GLU A 1 754 ? 177.235 147.595 158.971 1.00 49.72 754 GLU A N 1
ATOM 6009 C CA . GLU A 1 754 ? 178.334 146.870 158.340 1.00 49.72 754 GLU A CA 1
ATOM 6010 C C . GLU A 1 754 ? 178.912 147.665 157.177 1.00 49.72 754 GLU A C 1
ATOM 6011 O O . GLU A 1 754 ? 180.130 147.675 156.966 1.00 49.72 754 GLU A O 1
ATOM 6017 N N . LYS A 1 755 ? 178.057 148.330 156.408 1.00 47.98 755 LYS A N 1
ATOM 6018 C CA . LYS A 1 755 ? 178.524 149.395 155.538 1.00 47.98 755 LYS A CA 1
ATOM 6019 C C . LYS A 1 755 ? 178.914 150.591 156.396 1.00 47.98 755 LYS A C 1
ATOM 6020 O O . LYS A 1 755 ? 178.294 150.870 157.424 1.00 47.98 755 LYS A O 1
ATOM 6026 N N . GLY A 1 756 ? 179.953 151.302 155.977 1.00 45.13 756 GLY A N 1
ATOM 6027 C CA . GLY A 1 756 ? 180.508 152.326 156.839 1.00 45.13 756 GLY A CA 1
ATOM 6028 C C . GLY A 1 756 ? 179.630 153.551 156.988 1.00 45.13 756 GLY A C 1
ATOM 6029 O O . GLY A 1 756 ? 180.084 154.676 156.756 1.00 45.13 756 GLY A O 1
ATOM 6030 N N . PHE A 1 757 ? 178.372 153.341 157.388 1.00 42.20 757 PHE A N 1
ATOM 6031 C CA . PHE A 1 757 ? 177.390 154.415 157.550 1.00 42.20 757 PHE A CA 1
ATOM 6032 C C . PHE A 1 757 ? 177.295 155.294 156.305 1.00 42.20 757 PHE A C 1
ATOM 6033 O O . PHE A 1 757 ? 176.953 156.474 156.388 1.00 42.20 757 PHE A O 1
ATOM 6041 N N . SER A 1 758 ? 177.584 154.725 155.135 1.00 41.61 758 SER A N 1
ATOM 6042 C CA . SER A 1 758 ? 177.685 155.495 153.902 1.00 41.61 758 SER A CA 1
ATOM 6043 C C . SER A 1 758 ? 176.627 155.109 152.875 1.00 41.61 758 SER A C 1
ATOM 6044 O O . SER A 1 758 ? 176.776 155.427 151.692 1.00 41.61 758 SER A O 1
ATOM 6047 N N . SER A 1 759 ? 175.564 154.426 153.298 1.00 41.55 759 SER A N 1
ATOM 6048 C CA . SER A 1 759 ? 174.515 154.054 152.355 1.00 41.55 759 SER A CA 1
ATOM 6049 C C . SER A 1 759 ? 173.734 155.276 151.886 1.00 41.55 759 SER A C 1
ATOM 6050 O O . SER A 1 759 ? 173.312 155.341 150.725 1.00 41.55 759 SER A O 1
ATOM 6053 N N . VAL A 1 760 ? 173.535 156.256 152.770 1.00 40.09 760 VAL A N 1
ATOM 6054 C CA . VAL A 1 760 ? 172.815 157.468 152.389 1.00 40.09 760 VAL A CA 1
ATOM 6055 C C . VAL A 1 760 ? 173.605 158.257 151.356 1.00 40.09 760 VAL A C 1
ATOM 6056 O O . VAL A 1 760 ? 173.038 158.802 150.402 1.00 40.09 760 VAL A O 1
ATOM 6060 N N . THR A 1 761 ? 174.924 158.341 151.535 1.00 40.55 761 THR A N 1
ATOM 6061 C CA . THR A 1 761 ? 175.758 159.061 150.578 1.00 40.55 761 THR A CA 1
ATOM 6062 C C . THR A 1 761 ? 175.739 158.387 149.211 1.00 40.55 761 THR A C 1
ATOM 6063 O O . THR A 1 761 ? 175.699 159.065 148.178 1.00 40.55 761 THR A O 1
ATOM 6067 N N . LYS A 1 762 ? 175.767 157.053 149.183 1.00 40.83 762 LYS A N 1
ATOM 6068 C CA . LYS A 1 762 ? 175.648 156.342 147.914 1.00 40.83 762 LYS A CA 1
ATOM 6069 C C . LYS A 1 762 ? 174.286 156.571 147.276 1.00 40.83 762 LYS A C 1
ATOM 6070 O O . LYS A 1 762 ? 174.187 156.732 146.055 1.00 40.83 762 LYS A O 1
ATOM 6076 N N . LEU A 1 763 ? 173.225 156.573 148.083 1.00 39.17 763 LEU A N 1
ATOM 6077 C CA . LEU A 1 763 ? 171.880 156.719 147.537 1.00 39.17 763 LEU A CA 1
ATOM 6078 C C . LEU A 1 763 ? 171.699 158.065 146.850 1.00 39.17 763 LEU A C 1
ATOM 6079 O O . LEU A 1 763 ? 171.117 158.142 145.763 1.00 39.17 763 LEU A O 1
ATOM 6084 N N . CYS A 1 764 ? 172.194 159.137 147.464 1.00 39.18 764 CYS A N 1
ATOM 6085 C CA . CYS A 1 764 ? 171.979 160.485 146.961 1.00 39.18 764 CYS A CA 1
ATOM 6086 C C . CYS A 1 764 ? 173.002 160.911 145.918 1.00 39.18 764 CYS A C 1
ATOM 6087 O O . CYS A 1 764 ? 172.848 161.985 145.328 1.00 39.18 764 CYS A O 1
ATOM 6090 N N . ALA A 1 765 ? 174.034 160.104 145.670 1.00 40.82 765 ALA A N 1
ATOM 6091 C CA . ALA A 1 765 ? 175.003 160.452 144.639 1.00 40.82 765 ALA A CA 1
ATOM 6092 C C . ALA A 1 765 ? 174.442 160.225 143.242 1.00 40.82 765 ALA A C 1
ATOM 6093 O O . ALA A 1 765 ? 174.859 160.897 142.293 1.00 40.82 765 ALA A O 1
ATOM 6095 N N . GLY A 1 766 ? 173.506 159.290 143.094 1.00 43.95 766 GLY A N 1
ATOM 6096 C CA . GLY A 1 766 ? 172.855 159.075 141.818 1.00 43.95 766 GLY A CA 1
ATOM 6097 C C . GLY A 1 766 ? 173.016 157.679 141.255 1.00 43.95 766 GLY A C 1
ATOM 6098 O O . GLY A 1 766 ? 172.730 156.690 141.933 1.00 43.95 766 GLY A O 1
ATOM 6099 N N . ILE A 1 767 ? 173.470 157.592 140.004 1.00 50.98 767 ILE A N 1
ATOM 6100 C CA . ILE A 1 767 ? 173.663 156.302 139.357 1.00 50.98 767 ILE A CA 1
ATOM 6101 C C . ILE A 1 767 ? 174.741 155.513 140.090 1.00 50.98 767 ILE A C 1
ATOM 6102 O O . ILE A 1 767 ? 175.636 156.080 140.734 1.00 50.98 767 ILE A O 1
ATOM 6107 N N . ASP A 1 768 ? 174.647 154.190 140.014 1.00 60.12 768 ASP A N 1
ATOM 6108 C CA . ASP A 1 768 ? 175.578 153.300 140.693 1.00 60.12 768 ASP A CA 1
ATOM 6109 C C . ASP A 1 768 ? 176.579 152.751 139.686 1.00 60.12 768 ASP A C 1
ATOM 6110 O O . ASP A 1 768 ? 176.194 152.074 138.728 1.00 60.12 768 ASP A O 1
ATOM 6115 N N . GLU A 1 769 ? 177.861 153.039 139.909 1.00 68.18 769 GLU A N 1
ATOM 6116 C CA . GLU A 1 769 ? 178.927 152.545 139.054 1.00 68.18 769 GLU A CA 1
ATOM 6117 C C . GLU A 1 769 ? 179.960 151.706 139.791 1.00 68.18 769 GLU A C 1
ATOM 6118 O O . GLU A 1 769 ? 180.822 151.109 139.136 1.00 68.18 769 GLU A O 1
ATOM 6120 N N . THR A 1 770 ? 179.906 151.643 141.123 1.00 71.08 770 THR A N 1
ATOM 6121 C CA . THR A 1 770 ? 180.860 150.832 141.871 1.00 71.08 770 THR A CA 1
ATOM 6122 C C . THR A 1 770 ? 180.653 149.340 141.652 1.00 71.08 770 THR A C 1
ATOM 6123 O O . THR A 1 770 ? 181.554 148.550 141.953 1.00 71.08 770 THR A O 1
ATOM 6127 N N . ALA A 1 771 ? 179.495 148.937 141.144 1.00 74.82 771 ALA A N 1
ATOM 6128 C CA . ALA A 1 771 ? 179.228 147.527 140.896 1.00 74.82 771 ALA A CA 1
ATOM 6129 C C . ALA A 1 771 ? 180.042 147.048 139.700 1.00 74.82 771 ALA A C 1
ATOM 6130 O O . ALA A 1 771 ? 179.979 147.669 138.634 1.00 74.82 771 ALA A O 1
ATOM 6132 N N . PRO A 1 772 ? 180.807 145.960 139.826 1.00 78.75 772 PRO A N 1
ATOM 6133 C CA . PRO A 1 772 ? 181.605 145.485 138.688 1.00 78.75 772 PRO A CA 1
ATOM 6134 C C . PRO A 1 772 ? 180.775 144.717 137.674 1.00 78.75 772 PRO A C 1
ATOM 6135 O O . PRO A 1 772 ? 181.293 144.255 136.654 1.00 78.75 772 PRO A O 1
ATOM 6139 N N . ASP A 1 773 ? 179.481 144.580 137.949 1.00 80.26 773 ASP A N 1
ATOM 6140 C CA . ASP A 1 773 ? 178.556 143.890 137.062 1.00 80.26 773 ASP A CA 1
ATOM 6141 C C . ASP A 1 773 ? 177.881 144.821 136.065 1.00 80.26 773 ASP A C 1
ATOM 6142 O O . ASP A 1 773 ? 177.612 144.414 134.931 1.00 80.26 773 ASP A O 1
ATOM 6147 N N . LYS A 1 774 ? 177.601 146.062 136.459 1.00 77.00 774 LYS A N 1
ATOM 6148 C CA . LYS A 1 774 ? 176.840 146.985 135.628 1.00 77.00 774 LYS A CA 1
ATOM 6149 C C . LYS A 1 774 ? 177.646 148.181 135.140 1.00 77.00 774 LYS A C 1
ATOM 6150 O O . LYS A 1 774 ? 177.045 149.161 134.687 1.00 77.00 774 LYS A O 1
ATOM 6152 N N . ARG A 1 775 ? 178.977 148.142 135.217 1.00 73.21 775 ARG A N 1
ATOM 6153 C CA . ARG A 1 775 ? 179.765 149.230 134.646 1.00 73.21 775 ARG A CA 1
ATOM 6154 C C . ARG A 1 775 ? 179.601 149.290 133.134 1.00 73.21 775 ARG A C 1
ATOM 6155 O O . ARG A 1 775 ? 179.802 150.346 132.526 1.00 73.21 775 ARG A O 1
ATOM 6163 N N . LYS A 1 776 ? 179.246 148.164 132.520 1.00 71.47 776 LYS A N 1
ATOM 6164 C CA . LYS A 1 776 ? 179.089 148.101 131.073 1.00 71.47 776 LYS A CA 1
ATOM 6165 C C . LYS A 1 776 ? 177.975 149.02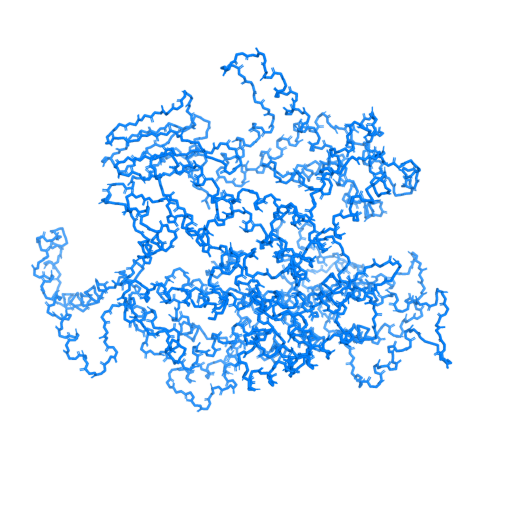7 130.606 1.00 71.47 776 LYS A C 1
ATOM 6166 O O . LYS A 1 776 ? 178.096 149.676 129.563 1.00 71.47 776 LYS A O 1
ATOM 6168 N N . ASP A 1 777 ? 176.888 149.098 131.372 1.00 70.43 777 ASP A N 1
ATOM 6169 C CA . ASP A 1 777 ? 175.733 149.906 131.001 1.00 70.43 777 ASP A CA 1
ATOM 6170 C C . ASP A 1 777 ? 175.835 151.351 131.470 1.00 70.43 777 ASP A C 1
ATOM 6171 O O . ASP A 1 777 ? 175.472 152.262 130.721 1.00 70.43 777 ASP A O 1
ATOM 6176 N N . VAL A 1 778 ? 176.320 151.585 132.692 1.00 66.37 778 VAL A N 1
ATOM 6177 C CA . VAL A 1 778 ? 176.387 152.946 133.220 1.00 66.37 778 VAL A CA 1
ATOM 6178 C C . VAL A 1 778 ? 177.346 153.792 132.393 1.00 66.37 778 VAL A C 1
ATOM 6179 O O . VAL A 1 778 ? 177.025 154.919 131.998 1.00 66.37 778 VAL A O 1
ATOM 6183 N N . GLU A 1 779 ? 178.535 153.258 132.108 1.00 65.89 779 GLU A N 1
ATOM 6184 C CA . GLU A 1 779 ? 179.489 153.993 131.287 1.00 65.89 779 GLU A CA 1
ATOM 6185 C C . GLU A 1 779 ? 178.975 154.189 129.867 1.00 65.89 779 GLU A C 1
ATOM 6186 O O . GLU A 1 779 ? 179.283 155.204 129.232 1.00 65.89 779 GLU A O 1
ATOM 6192 N N . LYS A 1 780 ? 178.202 153.234 129.349 1.00 63.44 780 LYS A N 1
ATOM 6193 C CA . LYS A 1 780 ? 177.616 153.398 128.024 1.00 63.44 780 LYS A CA 1
ATOM 6194 C C . LYS A 1 780 ? 176.436 154.361 128.054 1.00 63.44 780 LYS A C 1
ATOM 6195 O O . LYS A 1 780 ? 176.265 155.168 127.134 1.00 63.44 780 LYS A O 1
ATOM 6197 N N . GLU A 1 781 ? 175.605 154.283 129.096 1.00 62.17 781 GLU A N 1
ATOM 6198 C CA . GLU A 1 781 ? 174.424 155.138 129.167 1.00 62.17 781 GLU A CA 1
ATOM 6199 C C . GLU A 1 781 ? 174.807 156.605 129.321 1.00 62.17 781 GLU A C 1
ATOM 6200 O O . GLU A 1 781 ? 174.179 157.482 128.716 1.00 62.17 781 GLU A O 1
ATOM 6206 N N . MET A 1 782 ? 175.825 156.894 130.136 1.00 59.47 782 MET A N 1
ATOM 6207 C CA . MET A 1 782 ? 176.277 158.274 130.282 1.00 59.47 782 MET A CA 1
ATOM 6208 C C . MET A 1 782 ? 176.861 158.800 128.979 1.00 59.47 782 MET A C 1
ATOM 6209 O O . MET A 1 782 ? 176.720 159.986 128.660 1.00 59.47 782 MET A O 1
ATOM 6214 N N . ALA A 1 783 ? 177.524 157.932 128.214 1.00 58.18 783 ALA A N 1
ATOM 6215 C CA . ALA A 1 783 ? 178.144 158.370 126.969 1.00 58.18 783 ALA A CA 1
ATOM 6216 C C . ALA A 1 783 ? 177.101 158.775 125.936 1.00 58.18 783 ALA A C 1
ATOM 6217 O O . ALA A 1 783 ? 177.316 159.724 125.174 1.00 58.18 783 ALA A O 1
ATOM 6219 N N . GLU A 1 784 ? 175.967 158.071 125.884 1.00 59.87 784 GLU A N 1
ATOM 6220 C CA . GLU A 1 784 ? 174.974 158.386 124.862 1.00 59.87 784 GLU A CA 1
ATOM 6221 C C . GLU A 1 784 ? 174.170 159.629 125.226 1.00 59.87 784 GLU A C 1
ATOM 6222 O O . GLU A 1 784 ? 173.785 160.400 124.340 1.00 59.87 784 GLU A O 1
ATOM 6228 N N . ARG A 1 785 ? 173.900 159.846 126.517 1.00 58.95 785 ARG A N 1
ATOM 6229 C CA . ARG A 1 785 ? 173.210 161.075 126.897 1.00 58.95 785 ARG A CA 1
ATOM 6230 C C . ARG A 1 785 ? 174.135 162.281 126.827 1.00 58.95 785 ARG A C 1
ATOM 6231 O O . ARG A 1 785 ? 173.667 163.407 126.634 1.00 58.95 785 ARG A O 1
ATOM 6239 N N . ALA A 1 786 ? 175.442 162.071 126.988 1.00 55.25 786 ALA A N 1
ATOM 6240 C CA . ALA A 1 786 ? 176.385 163.171 126.828 1.00 55.25 786 ALA A CA 1
ATOM 6241 C C . ALA A 1 786 ? 176.406 163.677 125.393 1.00 55.25 786 ALA A C 1
ATOM 6242 O O . ALA A 1 786 ? 176.469 164.888 125.156 1.00 55.25 786 ALA A O 1
ATOM 6244 N N . LYS A 1 787 ? 176.353 162.763 124.421 1.00 57.14 787 LYS A N 1
ATOM 6245 C CA . LYS A 1 787 ? 176.429 163.162 123.020 1.00 57.14 787 LYS A CA 1
ATOM 6246 C C . LYS A 1 787 ? 175.169 163.890 122.572 1.00 57.14 787 LYS A C 1
ATOM 6247 O O . LYS A 1 787 ? 175.238 164.770 121.707 1.00 57.14 787 LYS A O 1
ATOM 6253 N N . GLU A 1 788 ? 174.014 163.541 123.142 1.00 57.89 788 GLU A N 1
ATOM 6254 C CA . GLU A 1 788 ? 172.780 164.244 122.807 1.00 57.89 788 GLU A CA 1
ATOM 6255 C C . GLU A 1 788 ? 172.821 165.695 123.268 1.00 57.89 788 GLU A C 1
ATOM 6256 O O . GLU A 1 788 ? 172.334 166.588 122.565 1.00 57.89 788 GLU A O 1
ATOM 6262 N N . SER A 1 789 ? 173.388 165.948 124.450 1.00 55.83 789 SER A N 1
ATOM 6263 C CA . SER A 1 789 ? 173.437 167.309 124.976 1.00 55.83 789 SER A CA 1
ATOM 6264 C C . SER A 1 789 ? 174.305 168.214 124.111 1.00 55.83 789 SER A C 1
ATOM 6265 O O . SER A 1 789 ? 173.972 169.385 123.904 1.00 55.83 789 SER A O 1
ATOM 6268 N N . ILE A 1 790 ? 175.427 167.695 123.609 1.00 55.47 790 ILE A N 1
ATOM 6269 C CA . ILE A 1 790 ? 176.304 168.502 122.764 1.00 55.47 790 ILE A CA 1
ATOM 6270 C C . ILE A 1 790 ? 175.584 168.916 121.487 1.00 55.47 790 ILE A C 1
ATOM 6271 O O . ILE A 1 790 ? 175.652 170.078 121.068 1.00 55.47 790 ILE A O 1
ATOM 6276 N N . ASP A 1 791 ? 174.883 167.977 120.851 1.00 58.02 791 ASP A N 1
ATOM 6277 C CA . ASP A 1 791 ? 174.153 168.302 119.631 1.00 58.02 791 ASP A CA 1
ATOM 6278 C C . ASP A 1 791 ? 173.010 169.269 119.909 1.00 58.02 791 ASP A C 1
ATOM 6279 O O . ASP A 1 791 ? 172.753 170.180 119.115 1.00 58.02 791 ASP A O 1
ATOM 6284 N N . SER A 1 792 ? 172.314 169.087 121.027 1.00 56.27 792 SER A N 1
ATOM 6285 C CA . SER A 1 792 ? 171.198 169.956 121.398 1.00 56.27 792 SER A CA 1
ATOM 6286 C C . SER A 1 792 ? 171.674 171.082 122.319 1.00 56.27 792 SER A C 1
ATOM 6287 O O . SER A 1 792 ? 171.207 171.250 123.444 1.00 56.27 792 SER A O 1
ATOM 6290 N N . LEU A 1 793 ? 172.622 171.866 121.814 1.00 54.89 793 LEU A N 1
ATOM 6291 C CA . LEU A 1 793 ? 173.193 172.984 122.557 1.00 54.89 793 LEU A CA 1
ATOM 6292 C C . LEU A 1 793 ? 172.798 174.340 122.001 1.00 54.89 793 LEU A C 1
ATOM 6293 O O . LEU A 1 793 ? 172.548 175.266 122.775 1.00 54.89 793 LEU A O 1
ATOM 6298 N N . GLU A 1 794 ? 172.739 174.485 120.675 1.00 56.45 794 GLU A N 1
ATOM 6299 C CA . GLU A 1 794 ? 172.331 175.759 120.092 1.00 56.45 794 GLU A CA 1
ATOM 6300 C C . GLU A 1 794 ? 170.899 176.104 120.474 1.00 56.45 794 GLU A C 1
ATOM 6301 O O . GLU A 1 794 ? 170.592 177.259 120.792 1.00 56.45 794 GLU A O 1
ATOM 6307 N N . SER A 1 795 ? 170.006 175.114 120.450 1.00 56.23 795 SER A N 1
ATOM 6308 C CA . SER A 1 795 ? 168.635 175.345 120.886 1.00 56.23 795 SER A CA 1
ATOM 6309 C C . SER A 1 795 ? 168.571 175.664 122.374 1.00 56.23 795 SER A C 1
ATOM 6310 O O . SER A 1 795 ? 167.805 176.539 122.795 1.00 56.23 795 SER A O 1
ATOM 6313 N N . ALA A 1 796 ? 169.369 174.969 123.186 1.00 55.97 796 ALA A N 1
ATOM 6314 C CA . ALA A 1 796 ? 169.277 175.121 124.635 1.00 55.97 796 ALA A CA 1
ATOM 6315 C C . ALA A 1 796 ? 169.905 176.430 125.097 1.00 55.97 796 ALA A C 1
ATOM 6316 O O . ALA A 1 796 ? 169.235 177.277 125.699 1.00 55.97 796 ALA A O 1
ATOM 6318 N N . ASN A 1 797 ? 171.195 176.615 124.827 1.00 54.10 797 ASN A N 1
ATOM 6319 C CA . ASN A 1 797 ? 171.949 177.779 125.290 1.00 54.10 797 ASN A CA 1
ATOM 6320 C C . ASN A 1 797 ? 172.654 178.401 124.093 1.00 54.10 797 ASN A C 1
ATOM 6321 O O . ASN A 1 797 ? 173.833 178.122 123.838 1.00 54.10 797 ASN A O 1
ATOM 6326 N N . PRO A 1 798 ? 171.955 179.242 123.327 1.00 52.77 798 PRO A N 1
ATOM 6327 C CA . PRO A 1 798 ? 172.568 179.815 122.118 1.00 52.77 798 PRO A CA 1
ATOM 6328 C C . PRO A 1 798 ? 173.806 180.650 122.388 1.00 52.77 798 PRO A C 1
ATOM 6329 O O . PRO A 1 798 ? 174.717 180.670 121.551 1.00 52.77 798 PRO A O 1
ATOM 6333 N N . LYS A 1 799 ? 173.869 181.346 123.524 1.00 53.37 799 LYS A N 1
ATOM 6334 C CA . LYS A 1 799 ? 175.024 182.192 123.805 1.00 53.37 799 LYS A CA 1
ATOM 6335 C C . LYS A 1 799 ? 176.295 181.368 123.955 1.00 53.37 799 LYS A C 1
ATOM 6336 O O . LYS A 1 799 ? 177.360 181.764 123.470 1.00 53.37 799 LYS A O 1
ATOM 6342 N N . LEU A 1 800 ? 176.206 180.219 124.631 1.00 50.99 800 LEU A N 1
ATOM 6343 C CA . LEU A 1 800 ? 177.376 179.363 124.790 1.00 50.99 800 LEU A CA 1
ATOM 6344 C C . LEU A 1 800 ? 177.739 178.660 123.491 1.00 50.99 800 LEU A C 1
ATOM 6345 O O . LEU A 1 800 ? 178.920 178.392 123.243 1.00 50.99 800 LEU A O 1
ATOM 6350 N N . TYR A 1 801 ? 176.747 178.357 122.652 1.00 53.78 801 TYR A N 1
ATOM 6351 C CA . TYR A 1 801 ? 177.029 177.703 121.379 1.00 53.78 801 TYR A CA 1
ATOM 6352 C C . TYR A 1 801 ? 177.841 178.605 120.460 1.00 53.78 801 TYR A C 1
ATOM 6353 O O . TYR A 1 801 ? 178.684 178.122 119.696 1.00 53.78 801 TYR A O 1
ATOM 6362 N N . ALA A 1 802 ? 177.602 179.916 120.517 1.00 51.68 802 ALA A N 1
ATOM 6363 C CA . ALA A 1 802 ? 178.365 180.840 119.687 1.00 51.68 802 ALA A CA 1
ATOM 6364 C C . ALA A 1 802 ? 179.844 180.826 120.042 1.00 51.68 802 ALA A C 1
ATOM 6365 O O . ALA A 1 802 ? 180.684 181.191 119.214 1.00 51.68 802 ALA A O 1
ATOM 6367 N N . ASN A 1 803 ? 180.182 180.415 121.263 1.00 52.17 803 ASN A N 1
ATOM 6368 C CA . ASN A 1 803 ? 181.575 180.274 121.661 1.00 52.17 803 ASN A CA 1
ATOM 6369 C C . ASN A 1 803 ? 182.083 178.844 121.547 1.00 52.17 803 ASN A C 1
ATOM 6370 O O . ASN A 1 803 ? 183.297 178.641 121.445 1.00 52.17 803 ASN A O 1
ATOM 6375 N N . TYR A 1 804 ? 181.189 177.855 121.562 1.00 52.16 804 TYR A N 1
ATOM 6376 C CA . TYR A 1 804 ? 181.615 176.463 121.475 1.00 52.16 804 TYR A CA 1
ATOM 6377 C C . TYR A 1 804 ? 182.213 176.136 120.113 1.00 52.16 804 TYR A C 1
ATOM 6378 O O . TYR A 1 804 ? 183.153 175.339 120.028 1.00 52.16 804 TYR A O 1
ATOM 6387 N N . ILE A 1 805 ? 181.681 176.729 119.042 1.00 53.61 805 ILE A N 1
ATOM 6388 C CA . ILE A 1 805 ? 182.198 176.458 117.704 1.00 53.61 805 ILE A CA 1
ATOM 6389 C C . ILE A 1 805 ? 183.640 176.933 117.579 1.00 53.61 805 ILE A C 1
ATOM 6390 O O . ILE A 1 805 ? 184.466 176.294 116.915 1.00 53.61 805 ILE A O 1
ATOM 6395 N N . LYS A 1 806 ? 183.970 178.052 118.221 1.00 54.03 806 LYS A N 1
ATOM 6396 C CA . LYS A 1 806 ? 185.312 178.612 118.134 1.00 54.03 806 LYS A CA 1
ATOM 6397 C C . LYS A 1 806 ? 186.353 177.798 118.892 1.00 54.03 806 LYS A C 1
ATOM 6398 O O . LYS A 1 806 ? 187.547 178.092 118.769 1.00 54.03 806 LYS A O 1
ATOM 6404 N N . TYR A 1 807 ? 185.940 176.804 119.672 1.00 52.93 807 TYR A N 1
ATOM 6405 C CA . TYR A 1 807 ? 186.886 175.986 120.416 1.00 52.93 807 TYR A CA 1
ATOM 6406 C C . TYR A 1 807 ? 187.780 175.190 119.473 1.00 52.93 807 TYR A C 1
ATOM 6407 O O . TYR A 1 807 ? 187.411 174.884 118.338 1.00 52.93 807 TYR A O 1
ATOM 6416 N N . SER A 1 808 ? 188.972 174.857 119.961 1.00 55.13 808 SER A N 1
ATOM 6417 C CA . SER A 1 808 ? 189.880 173.993 119.225 1.00 55.13 808 SER A CA 1
ATOM 6418 C C . SER A 1 808 ? 189.444 172.535 119.353 1.00 55.13 808 SER A C 1
ATOM 6419 O O . SER A 1 808 ? 188.663 172.167 120.232 1.00 55.13 808 SER A O 1
ATOM 6422 N N . ASP A 1 809 ? 189.975 171.695 118.461 1.00 56.59 809 ASP A N 1
ATOM 6423 C CA . ASP A 1 809 ? 189.555 170.298 118.419 1.00 56.59 809 ASP A CA 1
ATOM 6424 C C . ASP A 1 809 ? 189.916 169.568 119.706 1.00 56.59 809 ASP A C 1
ATOM 6425 O O . ASP A 1 809 ? 189.140 168.741 120.197 1.00 56.59 809 ASP A O 1
ATOM 6430 N N . GLU A 1 810 ? 191.092 169.856 120.265 1.00 56.35 810 GLU A N 1
ATOM 6431 C CA . GLU A 1 810 ? 191.487 169.225 121.519 1.00 56.35 810 GLU A CA 1
ATOM 6432 C C . GLU A 1 810 ? 190.612 169.691 122.676 1.00 56.35 810 GLU A C 1
ATOM 6433 O O . GLU A 1 810 ? 190.279 168.894 123.560 1.00 56.35 810 GLU A O 1
ATOM 6439 N N . LYS A 1 811 ? 190.221 170.965 122.686 1.00 54.93 811 LYS A N 1
ATOM 6440 C CA . LYS A 1 811 ? 189.419 171.477 123.792 1.00 54.93 811 LYS A CA 1
ATOM 6441 C C . LYS A 1 811 ? 188.022 170.865 123.793 1.00 54.93 811 LYS A C 1
ATOM 6442 O O . LYS A 1 811 ? 187.417 170.694 124.858 1.00 54.93 811 LYS A O 1
ATOM 6448 N N . LYS A 1 812 ? 187.488 170.532 122.612 1.00 52.24 812 LYS A N 1
ATOM 6449 C CA . LYS A 1 812 ? 186.210 169.825 122.553 1.00 52.24 812 LYS A CA 1
ATOM 6450 C C . LYS A 1 812 ? 186.294 168.477 123.253 1.00 52.24 812 LYS A C 1
ATOM 6451 O O . LYS A 1 812 ? 185.337 168.050 123.909 1.00 52.24 812 LYS A O 1
ATOM 6457 N N . ALA A 1 813 ? 187.429 167.789 123.117 1.00 51.94 813 ALA A N 1
ATOM 6458 C CA . ALA A 1 813 ? 187.584 166.478 123.737 1.00 51.94 813 ALA A CA 1
ATOM 6459 C C . ALA A 1 813 ? 187.492 166.567 125.253 1.00 51.94 813 ALA A C 1
ATOM 6460 O O . ALA A 1 813 ? 186.879 165.708 125.897 1.00 51.94 813 ALA A O 1
ATOM 6462 N N . GLU A 1 814 ? 188.106 167.594 125.844 1.00 53.00 814 GLU A N 1
ATOM 6463 C CA . GLU A 1 814 ? 188.001 167.782 127.287 1.00 53.00 814 GLU A CA 1
ATOM 6464 C C . GLU A 1 814 ? 186.560 168.031 127.706 1.00 53.00 814 GLU A C 1
ATOM 6465 O O . GLU A 1 814 ? 186.105 167.510 128.730 1.00 53.00 814 GLU A O 1
ATOM 6471 N N . GLU A 1 815 ? 185.823 168.824 126.926 1.00 51.31 815 GLU A N 1
ATOM 6472 C CA . GLU A 1 815 ? 184.442 169.134 127.272 1.00 51.31 815 GLU A CA 1
ATOM 6473 C C . GLU A 1 815 ? 183.525 167.926 127.157 1.00 51.31 815 GLU A C 1
ATOM 6474 O O . GLU A 1 815 ? 182.434 167.938 127.736 1.00 51.31 815 GLU A O 1
ATOM 6480 N N . PHE A 1 816 ? 183.931 166.887 126.425 1.00 50.54 816 PHE A N 1
ATOM 6481 C CA . PHE A 1 816 ? 183.145 165.658 126.417 1.00 50.54 816 PHE A CA 1
ATOM 6482 C C . PHE A 1 816 ? 183.367 164.859 127.693 1.00 50.54 816 PHE A C 1
ATOM 6483 O O . PHE A 1 816 ? 182.434 164.234 128.211 1.00 50.54 816 PHE A O 1
ATOM 6491 N N . THR A 1 817 ? 184.598 164.859 128.208 1.00 48.81 817 THR A N 1
ATOM 6492 C CA . THR A 1 817 ? 184.868 164.197 129.479 1.00 48.81 817 THR A CA 1
ATOM 6493 C C . THR A 1 817 ? 184.106 164.862 130.615 1.00 48.81 817 THR A C 1
ATOM 6494 O O . THR A 1 817 ? 183.565 164.181 131.494 1.00 48.81 817 THR A O 1
ATOM 6498 N N . ARG A 1 818 ? 184.057 166.194 130.616 1.00 47.40 818 ARG A N 1
ATOM 6499 C CA . ARG A 1 818 ? 183.334 166.907 131.661 1.00 47.40 818 ARG A CA 1
ATOM 6500 C C . ARG A 1 818 ? 181.831 166.727 131.526 1.00 47.40 818 ARG A C 1
ATOM 6501 O O . ARG A 1 818 ? 181.113 166.754 132.531 1.00 47.40 818 ARG A O 1
ATOM 6509 N N . GLN A 1 819 ? 181.337 166.552 130.299 1.00 47.26 819 GLN A N 1
ATOM 6510 C CA . GLN A 1 819 ? 179.903 166.392 130.096 1.00 47.26 819 GLN A CA 1
ATOM 6511 C C . GLN A 1 819 ? 179.386 165.114 130.741 1.00 47.26 819 GLN A C 1
ATOM 6512 O O . GLN A 1 819 ? 178.236 165.071 131.192 1.00 47.26 819 GLN A O 1
ATOM 6518 N N . ILE A 1 820 ? 180.215 164.073 130.803 1.00 46.53 820 ILE A N 1
ATOM 6519 C CA . ILE A 1 820 ? 179.815 162.844 131.481 1.00 46.53 820 ILE A CA 1
ATOM 6520 C C . ILE A 1 820 ? 179.633 163.098 132.970 1.00 46.53 820 ILE A C 1
ATOM 6521 O O . ILE A 1 820 ? 178.692 162.591 133.592 1.00 46.53 820 ILE A O 1
ATOM 6526 N N . ASN A 1 821 ? 180.528 163.888 133.566 1.00 44.64 821 ASN A N 1
ATOM 6527 C CA . ASN A 1 821 ? 180.374 164.253 134.970 1.00 44.64 821 ASN A CA 1
ATOM 6528 C C . ASN A 1 821 ? 179.100 165.060 135.194 1.00 44.64 821 ASN A C 1
ATOM 6529 O O . ASN A 1 821 ? 178.427 164.898 136.217 1.00 44.64 821 ASN A O 1
ATOM 6534 N N . ARG A 1 822 ? 178.759 165.944 134.252 1.00 45.74 822 ARG A N 1
ATOM 6535 C CA . ARG A 1 822 ? 177.521 166.709 134.369 1.00 45.74 822 ARG A CA 1
ATOM 6536 C C . ARG A 1 822 ? 176.299 165.808 134.264 1.00 45.74 822 ARG A C 1
ATOM 6537 O O . ARG A 1 822 ? 175.336 165.969 135.022 1.00 45.74 822 ARG A O 1
ATOM 6545 N N . GLU A 1 823 ? 176.315 164.859 133.325 1.00 48.54 823 GLU A N 1
ATOM 6546 C CA . GLU A 1 823 ? 175.191 163.939 133.187 1.00 48.54 823 GLU A CA 1
ATOM 6547 C C . GLU A 1 823 ? 175.031 163.077 134.429 1.00 48.54 823 GLU A C 1
ATOM 6548 O O . GLU A 1 823 ? 173.906 162.795 134.857 1.00 48.54 823 GLU A O 1
ATOM 6554 N N . LYS A 1 824 ? 176.145 162.642 135.017 1.00 45.76 824 LYS A N 1
ATOM 6555 C CA . LYS A 1 824 ? 176.072 161.857 136.242 1.00 45.76 824 LYS A CA 1
ATOM 6556 C C . LYS A 1 824 ? 175.503 162.669 137.398 1.00 45.76 824 LYS A C 1
ATOM 6557 O O . LYS A 1 824 ? 174.887 162.102 138.306 1.00 45.76 824 LYS A O 1
ATOM 6563 N N . ALA A 1 825 ? 175.694 163.988 137.384 1.00 43.87 825 ALA A N 1
ATOM 6564 C CA . ALA A 1 825 ? 175.200 164.844 138.452 1.00 43.87 825 ALA A CA 1
ATOM 6565 C C . ALA A 1 825 ? 173.729 165.201 138.302 1.00 43.87 825 ALA A C 1
ATOM 6566 O O . ALA A 1 825 ? 173.125 165.672 139.271 1.00 43.87 825 ALA A O 1
ATOM 6568 N N . LYS A 1 826 ? 173.141 164.992 137.125 1.00 45.77 826 LYS A N 1
ATOM 6569 C CA . LYS A 1 826 ? 171.717 165.235 136.945 1.00 45.77 826 LYS A CA 1
ATOM 6570 C C . LYS A 1 826 ? 170.855 164.143 137.558 1.00 45.77 826 LYS A C 1
ATOM 6571 O O . LYS A 1 826 ? 169.637 164.321 137.657 1.00 45.77 826 LYS A O 1
ATOM 6577 N N . THR A 1 827 ? 171.451 163.026 137.970 1.00 43.12 827 THR A N 1
ATOM 6578 C CA . THR A 1 827 ? 170.723 161.918 138.570 1.00 43.12 827 THR A CA 1
ATOM 6579 C C . THR A 1 827 ? 170.786 161.927 140.092 1.00 43.12 827 THR A C 1
ATOM 6580 O O . THR A 1 827 ? 170.353 160.958 140.722 1.00 43.12 827 THR A O 1
ATOM 6584 N N . ALA A 1 828 ? 171.309 162.991 140.694 1.00 41.68 828 ALA A N 1
ATOM 6585 C CA . ALA A 1 828 ? 171.398 163.068 142.142 1.00 41.68 828 ALA A CA 1
ATOM 6586 C C . ALA A 1 828 ? 170.011 163.217 142.757 1.00 41.68 828 ALA A C 1
ATOM 6587 O O . ALA A 1 828 ? 169.037 163.572 142.088 1.00 41.68 828 ALA A O 1
ATOM 6589 N N . LEU A 1 829 ? 169.927 162.939 144.057 1.00 39.41 829 LEU A N 1
ATOM 6590 C CA . LEU A 1 829 ? 168.666 162.988 144.781 1.00 39.41 829 LEU A CA 1
ATOM 6591 C C . LEU A 1 829 ? 168.613 164.100 145.819 1.00 39.41 829 LEU A C 1
ATOM 6592 O O . LEU A 1 829 ? 167.622 164.198 146.548 1.00 39.41 829 LEU A O 1
ATOM 6597 N N . ASN A 1 830 ? 169.644 164.930 145.913 1.00 40.16 830 ASN A N 1
ATOM 6598 C CA . ASN A 1 830 ? 169.647 166.099 146.778 1.00 40.16 830 ASN A CA 1
ATOM 6599 C C . ASN A 1 830 ? 169.725 167.362 145.936 1.00 40.16 830 ASN A C 1
ATOM 6600 O O . ASN A 1 830 ? 169.822 167.319 144.709 1.00 40.16 830 ASN A O 1
ATOM 6605 N N . ALA A 1 831 ? 169.680 168.499 146.621 1.00 40.90 831 ALA A N 1
ATOM 6606 C CA . ALA A 1 831 ? 170.073 169.758 146.012 1.00 40.90 831 ALA A CA 1
ATOM 6607 C C . ALA A 1 831 ? 171.552 170.044 146.199 1.00 40.90 831 ALA A C 1
ATOM 6608 O O . ALA A 1 831 ? 172.131 170.799 145.410 1.00 40.90 831 ALA A O 1
ATOM 6610 N N . TYR A 1 832 ? 172.172 169.459 147.227 1.00 39.72 832 TYR A N 1
ATOM 6611 C CA . TYR A 1 832 ? 173.609 169.609 147.416 1.00 39.72 832 TYR A CA 1
ATOM 6612 C C . TYR A 1 832 ? 174.389 168.877 146.334 1.00 39.72 832 TYR A C 1
ATOM 6613 O O . TYR A 1 832 ? 175.340 169.426 145.766 1.00 39.72 832 TYR A O 1
ATOM 6622 N N . LEU A 1 833 ? 174.004 167.640 146.034 1.00 40.28 833 LEU A N 1
ATOM 6623 C CA . LEU A 1 833 ? 174.787 166.768 145.171 1.00 40.28 833 LEU A CA 1
ATOM 6624 C C . LEU A 1 833 ? 174.410 166.873 143.700 1.00 40.28 833 LEU A C 1
ATOM 6625 O O . LEU A 1 833 ? 174.978 166.143 142.882 1.00 40.28 833 LEU A O 1
ATOM 6630 N N . ARG A 1 834 ? 173.474 167.749 143.338 1.00 41.22 834 ARG A N 1
ATOM 6631 C CA . ARG A 1 834 ? 173.241 168.026 141.928 1.00 41.22 834 ARG A CA 1
ATOM 6632 C C . ARG A 1 834 ? 174.284 168.969 141.351 1.00 41.22 834 ARG A C 1
ATOM 6633 O O . ARG A 1 834 ? 174.415 169.054 140.125 1.00 41.22 834 ARG A O 1
ATOM 6641 N N . ASN A 1 835 ? 175.020 169.675 142.202 1.00 43.30 835 ASN A N 1
ATOM 6642 C CA . ASN A 1 835 ? 176.173 170.433 141.744 1.00 43.30 835 ASN A CA 1
ATOM 6643 C C . ASN A 1 835 ? 177.270 169.470 141.316 1.00 43.30 835 ASN A C 1
ATOM 6644 O O . ASN A 1 835 ? 177.639 168.561 142.065 1.00 43.30 835 ASN A O 1
ATOM 6649 N N . THR A 1 836 ? 177.788 169.664 140.103 1.00 42.77 836 THR A N 1
ATOM 6650 C CA . THR A 1 836 ? 178.781 168.736 139.577 1.00 42.77 836 THR A CA 1
ATOM 6651 C C . THR A 1 836 ? 180.098 168.834 140.330 1.00 42.77 836 THR A C 1
ATOM 6652 O O . THR A 1 836 ? 180.873 167.872 140.348 1.00 42.77 836 THR A O 1
ATOM 6656 N N . LYS A 1 837 ? 180.375 169.981 140.952 1.00 42.70 837 LYS A N 1
ATOM 6657 C CA . LYS A 1 837 ? 181.624 170.147 141.687 1.00 42.70 837 LYS A CA 1
ATOM 6658 C C . LYS A 1 837 ? 181.704 169.184 142.861 1.00 42.70 837 LYS A C 1
ATOM 6659 O O . LYS A 1 837 ? 182.741 168.555 143.097 1.00 42.70 837 LYS A O 1
ATOM 6665 N N . TRP A 1 838 ? 180.614 169.057 143.614 1.00 42.16 838 TRP A N 1
ATOM 6666 C CA . TRP A 1 838 ? 180.628 168.217 144.803 1.00 42.16 838 TRP A CA 1
ATOM 6667 C C . TRP A 1 838 ? 180.371 166.756 144.480 1.00 42.16 838 TRP A C 1
ATOM 6668 O O . TRP A 1 838 ? 180.752 165.878 145.261 1.00 42.16 838 TRP A O 1
ATOM 6679 N N . ASN A 1 839 ? 179.735 166.473 143.344 1.00 41.46 839 ASN A N 1
ATOM 6680 C CA . ASN A 1 839 ? 179.477 165.085 142.985 1.00 41.46 839 ASN A CA 1
ATOM 6681 C C . ASN A 1 839 ? 180.752 164.382 142.537 1.00 41.46 839 ASN A C 1
ATOM 6682 O O . ASN A 1 839 ? 180.959 163.207 142.854 1.00 41.46 839 ASN A O 1
ATOM 6687 N N . VAL A 1 840 ? 181.627 165.082 141.814 1.00 41.54 840 VAL A N 1
ATOM 6688 C CA . VAL A 1 840 ? 182.865 164.479 141.331 1.00 41.54 840 VAL A CA 1
ATOM 6689 C C . VAL A 1 840 ? 183.818 164.262 142.497 1.00 41.54 840 VAL A C 1
ATOM 6690 O O . VAL A 1 840 ? 184.748 163.454 142.408 1.00 41.54 840 VAL A O 1
ATOM 6694 N N . ILE A 1 841 ? 183.596 164.976 143.596 1.00 40.93 841 ILE A N 1
ATOM 6695 C CA . ILE A 1 841 ? 184.407 164.831 144.796 1.00 40.93 841 ILE A CA 1
ATOM 6696 C C . ILE A 1 841 ? 183.896 163.705 145.682 1.00 40.93 841 ILE A C 1
ATOM 6697 O O . ILE A 1 841 ? 184.677 162.879 146.154 1.00 40.93 841 ILE A O 1
ATOM 6702 N N . ILE A 1 842 ? 182.583 163.660 145.914 1.00 41.03 842 ILE A N 1
ATOM 6703 C CA . ILE A 1 842 ? 182.010 162.640 146.785 1.00 41.03 842 ILE A CA 1
ATOM 6704 C C . ILE A 1 842 ? 182.108 161.258 146.151 1.00 41.03 842 ILE A C 1
ATOM 6705 O O . ILE A 1 842 ? 182.366 160.268 146.846 1.00 41.03 842 ILE A O 1
ATOM 6710 N N . ARG A 1 843 ? 181.915 161.160 144.834 1.00 42.01 843 ARG A N 1
ATOM 6711 C CA . ARG A 1 843 ? 182.043 159.870 144.163 1.00 42.01 843 ARG A CA 1
ATOM 6712 C C . ARG A 1 843 ? 183.457 159.321 144.291 1.00 42.01 843 ARG A C 1
ATOM 6713 O O . ARG A 1 843 ? 183.647 158.142 144.604 1.00 42.01 843 ARG A O 1
ATOM 6721 N N . GLU A 1 844 ? 184.466 160.166 144.064 1.00 44.94 844 GLU A N 1
ATOM 6722 C CA . GLU A 1 844 ? 185.848 159.702 144.134 1.00 44.94 844 GLU A CA 1
ATOM 6723 C C . GLU A 1 844 ? 186.221 159.245 145.538 1.00 44.94 844 GLU A C 1
ATOM 6724 O O . GLU A 1 844 ? 187.077 158.368 145.697 1.00 44.94 844 GLU A O 1
ATOM 6730 N N . ASP A 1 845 ? 185.600 159.827 146.564 1.00 44.46 845 ASP A N 1
ATOM 6731 C CA . ASP A 1 845 ? 185.873 159.398 147.931 1.00 44.46 845 ASP A CA 1
ATOM 6732 C C . ASP A 1 845 ? 185.174 158.082 148.251 1.00 44.46 845 ASP A C 1
ATOM 6733 O O . ASP A 1 845 ? 185.623 157.333 149.125 1.00 44.46 845 ASP A O 1
ATOM 6738 N N . LEU A 1 846 ? 184.071 157.787 147.562 1.00 43.02 846 LEU A N 1
ATOM 6739 C CA . LEU A 1 846 ? 183.318 156.573 147.856 1.00 43.02 846 LEU A CA 1
ATOM 6740 C C . LEU A 1 846 ? 184.098 155.324 147.471 1.00 43.02 846 LEU A C 1
ATOM 6741 O O . LEU A 1 846 ? 183.920 154.261 148.077 1.00 43.02 846 LEU A O 1
ATOM 6746 N N . LEU A 1 847 ? 184.968 155.430 146.468 1.00 44.83 847 LEU A N 1
ATOM 6747 C CA . LEU A 1 847 ? 185.672 154.249 145.978 1.00 44.83 847 LEU A CA 1
ATOM 6748 C C . LEU A 1 847 ? 186.779 153.800 146.922 1.00 44.83 847 LEU A C 1
ATOM 6749 O O . LEU A 1 847 ? 187.131 152.616 146.935 1.00 44.83 847 LEU A O 1
ATOM 6754 N N . ARG A 1 848 ? 187.343 154.712 147.709 1.00 46.71 848 ARG A N 1
ATOM 6755 C CA . ARG A 1 848 ? 188.554 154.427 148.464 1.00 46.71 848 ARG A CA 1
ATOM 6756 C C . ARG A 1 848 ? 188.343 154.395 149.974 1.00 46.71 848 ARG A C 1
ATOM 6757 O O . ARG A 1 848 ? 189.318 154.511 150.722 1.00 46.71 848 ARG A O 1
ATOM 6765 N N . ILE A 1 849 ? 187.108 154.240 150.444 1.00 45.04 849 ILE A N 1
ATOM 6766 C CA . ILE A 1 849 ? 186.859 154.169 151.880 1.00 45.04 849 ILE A CA 1
ATOM 6767 C C . ILE A 1 849 ? 187.087 152.751 152.383 1.00 45.04 849 ILE A C 1
ATOM 6768 O O . ILE A 1 849 ? 187.152 151.801 151.595 1.00 45.04 849 ILE A O 1
ATOM 6773 N N . ASP A 1 850 ? 187.213 152.605 153.700 1.00 47.75 850 ASP A N 1
ATOM 6774 C CA . ASP A 1 850 ? 187.250 151.309 154.364 1.00 47.75 850 ASP A CA 1
ATOM 6775 C C . ASP A 1 850 ? 186.051 151.241 155.296 1.00 47.75 850 ASP A C 1
ATOM 6776 O O . ASP A 1 850 ? 185.903 152.088 156.183 1.00 47.75 850 ASP A O 1
ATOM 6781 N N . ASN A 1 851 ? 185.200 150.235 155.096 1.00 46.68 851 ASN A N 1
ATOM 6782 C CA . ASN A 1 851 ? 183.916 150.205 155.785 1.00 46.68 851 ASN A CA 1
ATOM 6783 C C . ASN A 1 851 ? 184.080 149.897 157.267 1.00 46.68 851 ASN A C 1
ATOM 6784 O O . ASN A 1 851 ? 183.303 150.383 158.097 1.00 46.68 851 ASN A O 1
ATOM 6789 N N . LYS A 1 852 ? 185.080 149.090 157.621 1.00 47.73 852 LYS A N 1
ATOM 6790 C CA . LYS A 1 852 ? 185.259 148.708 159.017 1.00 47.73 852 LYS A CA 1
ATOM 6791 C C . LYS A 1 852 ? 185.920 149.819 159.824 1.00 47.73 852 LYS A C 1
ATOM 6792 O O . LYS A 1 852 ? 185.762 149.880 161.049 1.00 47.73 852 LYS A O 1
ATOM 6798 N N . THR A 1 853 ? 186.666 150.706 159.163 1.00 44.86 853 THR A N 1
ATOM 6799 C CA . THR A 1 853 ? 187.255 151.838 159.870 1.00 44.86 853 THR A CA 1
ATOM 6800 C C . THR A 1 853 ? 186.207 152.900 160.179 1.00 44.86 853 THR A C 1
ATOM 6801 O O . THR A 1 853 ? 186.227 153.509 161.255 1.00 44.86 853 THR A O 1
ATOM 6805 N N . CYS A 1 854 ? 185.281 153.136 159.246 1.00 44.95 854 CYS A N 1
ATOM 6806 C CA . CYS A 1 854 ? 184.246 154.143 159.458 1.00 44.95 854 CYS A CA 1
ATOM 6807 C C . CYS A 1 854 ? 183.294 153.735 160.574 1.00 44.95 854 CYS A C 1
ATOM 6808 O O . CYS A 1 854 ? 182.810 154.588 161.326 1.00 44.95 854 CYS A O 1
ATOM 6811 N N . THR A 1 855 ? 183.002 152.439 160.689 1.00 43.56 855 THR A N 1
ATOM 6812 C CA . THR A 1 855 ? 182.164 151.970 161.785 1.00 43.56 855 THR A CA 1
ATOM 6813 C C . THR A 1 855 ? 182.866 152.134 163.126 1.00 43.56 855 THR A C 1
ATOM 6814 O O . THR A 1 855 ? 182.209 152.374 164.144 1.00 43.56 855 THR A O 1
ATOM 6818 N N . LEU A 1 856 ? 184.197 152.036 163.143 1.00 42.04 856 LEU A N 1
ATOM 6819 C CA . LEU A 1 856 ? 184.935 152.234 164.386 1.00 42.04 856 LEU A CA 1
ATOM 6820 C C . LEU A 1 856 ? 184.881 153.689 164.827 1.00 42.04 856 LEU A C 1
ATOM 6821 O O . LEU A 1 856 ? 184.711 153.979 166.015 1.00 42.04 856 LEU A O 1
ATOM 6826 N N . PHE A 1 857 ? 185.012 154.619 163.881 1.00 39.21 857 PHE A N 1
ATOM 6827 C CA . PHE A 1 857 ? 184.907 156.039 164.199 1.00 39.21 857 PHE A CA 1
ATOM 6828 C C . PHE A 1 857 ? 183.540 156.370 164.786 1.00 39.21 857 PHE A C 1
ATOM 6829 O O . PHE A 1 857 ? 183.431 157.151 165.737 1.00 39.21 857 PHE A O 1
ATOM 6837 N N . ALA A 1 858 ? 182.482 155.782 164.226 1.00 38.26 858 ALA A N 1
ATOM 6838 C CA . ALA A 1 858 ? 181.133 156.058 164.707 1.00 38.26 858 ALA A CA 1
ATOM 6839 C C . ALA A 1 858 ? 180.914 155.490 166.102 1.00 38.26 858 ALA A C 1
ATOM 6840 O O . ALA A 1 858 ? 180.309 156.139 166.962 1.00 38.26 858 ALA A O 1
ATOM 6842 N N . ASN A 1 859 ? 181.393 154.268 166.343 1.00 39.13 859 ASN A N 1
ATOM 6843 C CA . ASN A 1 859 ? 181.159 153.625 167.632 1.00 39.13 859 ASN A CA 1
ATOM 6844 C C . ASN A 1 859 ? 181.921 154.322 168.751 1.00 39.13 859 ASN A C 1
ATOM 6845 O O . ASN A 1 859 ? 181.397 154.487 169.859 1.00 39.13 859 ASN A O 1
ATOM 6850 N N . LYS A 1 860 ? 183.162 154.733 168.486 1.00 39.60 860 LYS A N 1
ATOM 6851 C CA . LYS A 1 860 ? 183.979 155.346 169.529 1.00 39.60 860 LYS A CA 1
ATOM 6852 C C . LYS A 1 860 ? 183.464 156.728 169.906 1.00 39.60 860 LYS A C 1
ATOM 6853 O O . LYS A 1 860 ? 183.556 157.133 171.070 1.00 39.60 860 LYS A O 1
ATOM 6859 N N . ALA A 1 861 ? 182.932 157.473 168.935 1.00 36.63 861 ALA A N 1
ATOM 6860 C CA . ALA A 1 861 ? 182.421 158.808 169.225 1.00 36.63 861 ALA A CA 1
ATOM 6861 C C . ALA A 1 861 ? 181.238 158.753 170.180 1.00 36.63 861 ALA A C 1
ATOM 6862 O O . ALA A 1 861 ? 181.135 159.569 171.103 1.00 36.63 861 ALA A O 1
ATOM 6864 N N . VAL A 1 862 ? 180.335 157.793 169.980 1.00 36.07 862 VAL A N 1
ATOM 6865 C CA . VAL A 1 862 ? 179.165 157.684 170.843 1.00 36.07 862 VAL A CA 1
ATOM 6866 C C . VAL A 1 862 ? 179.575 157.299 172.259 1.00 36.07 862 VAL A C 1
ATOM 6867 O O . VAL A 1 862 ? 179.042 157.829 173.240 1.00 36.07 862 VAL A O 1
ATOM 6871 N N . ALA A 1 863 ? 180.539 156.388 172.391 1.00 37.12 863 ALA A N 1
ATOM 6872 C CA . ALA A 1 863 ? 180.923 155.865 173.695 1.00 37.12 863 ALA A CA 1
ATOM 6873 C C . ALA A 1 863 ? 181.814 156.809 174.490 1.00 37.12 863 ALA A C 1
ATOM 6874 O O . ALA A 1 863 ? 182.057 156.544 175.671 1.00 37.12 863 ALA A O 1
ATOM 6876 N N . LEU A 1 864 ? 182.300 157.891 173.881 1.00 37.13 864 LEU A N 1
ATOM 6877 C CA . LEU A 1 864 ? 183.215 158.836 174.524 1.00 37.13 864 LEU A CA 1
ATOM 6878 C C . LEU A 1 864 ? 184.471 158.129 175.034 1.00 37.13 864 LEU A C 1
ATOM 6879 O O . LEU A 1 864 ? 184.779 158.134 176.225 1.00 37.13 864 LEU A O 1
ATOM 6884 N N . GLU A 1 865 ? 185.200 157.518 174.105 1.00 40.70 865 GLU A N 1
ATOM 6885 C CA . GLU A 1 865 ? 186.452 156.861 174.446 1.00 40.70 865 GLU A CA 1
ATOM 6886 C C . GLU A 1 865 ? 187.674 157.699 174.105 1.00 40.70 865 GLU A C 1
ATOM 6887 O O . GLU A 1 865 ? 188.794 157.284 174.409 1.00 40.70 865 GLU A O 1
ATOM 6893 N N . VAL A 1 866 ? 187.491 158.862 173.482 1.00 38.99 866 VAL A N 1
ATOM 6894 C CA . VAL A 1 866 ? 188.615 159.769 173.287 1.00 38.99 866 VAL A CA 1
ATOM 6895 C C . VAL A 1 866 ? 189.037 160.376 174.617 1.00 38.99 866 VAL A C 1
ATOM 6896 O O . VAL A 1 866 ? 190.231 160.542 174.887 1.00 38.99 866 VAL A O 1
ATOM 6900 N N . ALA A 1 867 ? 188.066 160.704 175.472 1.00 39.60 867 ALA A N 1
ATOM 6901 C CA . ALA A 1 867 ? 188.365 161.310 176.764 1.00 39.60 867 ALA A CA 1
ATOM 6902 C C . ALA A 1 867 ? 189.027 160.339 177.730 1.00 39.60 867 ALA A C 1
ATOM 6903 O O . ALA A 1 867 ? 189.642 160.782 178.705 1.00 39.60 867 ALA A O 1
ATOM 6905 N N . ARG A 1 868 ? 188.916 159.036 177.491 1.00 39.42 868 ARG A N 1
ATOM 6906 C CA . ARG A 1 868 ? 189.498 158.042 178.380 1.00 39.42 868 ARG A CA 1
ATOM 6907 C C . ARG A 1 868 ? 190.917 157.648 177.995 1.00 39.42 868 ARG A C 1
ATOM 6908 O O . ARG A 1 868 ? 191.566 156.920 178.753 1.00 39.42 868 ARG A O 1
ATOM 6916 N N . TYR A 1 869 ? 191.421 158.109 176.847 1.00 37.90 869 TYR A N 1
ATOM 6917 C CA . TYR A 1 869 ? 192.757 157.740 176.391 1.00 37.90 869 TYR A CA 1
ATOM 6918 C C . TYR A 1 869 ? 193.610 158.953 176.039 1.00 37.90 869 TYR A C 1
ATOM 6919 O O . TYR A 1 869 ? 194.570 158.820 175.276 1.00 37.90 869 TYR A O 1
ATOM 6928 N N . VAL A 1 870 ? 193.278 160.135 176.562 1.00 37.63 870 VAL A N 1
ATOM 6929 C CA . VAL A 1 870 ? 194.101 161.313 176.295 1.00 37.63 870 VAL A CA 1
ATOM 6930 C C . VAL A 1 870 ? 195.493 161.131 176.882 1.00 37.63 870 VAL A C 1
ATOM 6931 O O . VAL A 1 870 ? 196.501 161.453 176.241 1.00 37.63 870 VAL A O 1
ATOM 6935 N N . HIS A 1 871 ? 195.571 160.612 178.108 1.00 37.21 871 HIS A N 1
ATOM 6936 C CA . HIS A 1 871 ? 196.854 160.476 178.788 1.00 37.21 871 HIS A CA 1
ATOM 6937 C C . HIS A 1 871 ? 197.761 159.462 178.106 1.00 37.21 871 HIS A C 1
ATOM 6938 O O . HIS A 1 871 ? 198.987 159.565 178.211 1.00 37.21 871 HIS A O 1
ATOM 6945 N N . ALA A 1 872 ? 197.184 158.476 177.417 1.00 37.42 872 ALA A N 1
ATOM 6946 C CA . ALA A 1 872 ? 197.995 157.423 176.815 1.00 37.42 872 ALA A CA 1
ATOM 6947 C C . ALA A 1 872 ? 198.873 157.960 175.694 1.00 37.42 872 ALA A C 1
ATOM 6948 O O . ALA A 1 872 ? 200.030 157.548 175.555 1.00 37.42 872 ALA A O 1
ATOM 6950 N N . TYR A 1 873 ? 198.346 158.876 174.884 1.00 38.09 873 TYR A N 1
ATOM 6951 C CA . TYR A 1 873 ? 199.038 159.340 173.688 1.00 38.09 873 TYR A CA 1
ATOM 6952 C C . TYR A 1 873 ? 199.384 160.822 173.732 1.00 38.09 873 TYR A C 1
ATOM 6953 O O . TYR A 1 873 ? 199.771 161.382 172.701 1.00 38.09 873 TYR A O 1
ATOM 6962 N N . ILE A 1 874 ? 199.255 161.475 174.887 1.00 38.76 874 ILE A N 1
ATOM 6963 C CA . ILE A 1 874 ? 199.556 162.902 174.951 1.00 38.76 874 ILE A CA 1
ATOM 6964 C C . ILE A 1 874 ? 201.052 163.155 174.813 1.00 38.76 874 ILE A C 1
ATOM 6965 O O . ILE A 1 874 ? 201.464 164.144 174.196 1.00 38.76 874 ILE A O 1
ATOM 6970 N N . ASN A 1 875 ? 201.889 162.276 175.363 1.00 40.04 875 ASN A N 1
ATOM 6971 C CA . ASN A 1 875 ? 203.332 162.464 175.305 1.00 40.04 875 ASN A CA 1
ATOM 6972 C C . ASN A 1 875 ? 203.933 162.060 173.968 1.00 40.04 875 ASN A C 1
ATOM 6973 O O . ASN A 1 875 ? 205.107 162.353 173.724 1.00 40.04 875 ASN A O 1
ATOM 6978 N N . ASP A 1 876 ? 203.167 161.394 173.104 1.00 41.50 876 ASP A N 1
ATOM 6979 C CA . ASP A 1 876 ? 203.671 160.966 171.807 1.00 41.50 876 ASP A CA 1
ATOM 6980 C C . ASP A 1 876 ? 203.481 162.008 170.715 1.00 41.50 876 ASP A C 1
ATOM 6981 O O . ASP A 1 876 ? 204.104 161.892 169.655 1.00 41.50 876 ASP A O 1
ATOM 6986 N N . ILE A 1 877 ? 202.639 163.018 170.944 1.00 38.82 877 ILE A N 1
ATOM 6987 C CA . ILE A 1 877 ? 202.389 164.026 169.921 1.00 38.82 877 ILE A CA 1
ATOM 6988 C C . ILE A 1 877 ? 203.630 164.890 169.725 1.00 38.82 877 ILE A C 1
ATOM 6989 O O . ILE A 1 877 ? 204.517 164.970 170.583 1.00 38.82 877 ILE A O 1
ATOM 6994 N N . ALA A 1 878 ? 203.696 165.540 168.565 1.00 39.57 878 ALA A N 1
ATOM 6995 C CA . ALA A 1 878 ? 204.812 166.422 168.250 1.00 39.57 878 ALA A CA 1
ATOM 6996 C C . ALA A 1 878 ? 204.544 167.857 168.684 1.00 39.57 878 ALA A C 1
ATOM 6997 O O . ALA A 1 878 ? 205.370 168.466 169.368 1.00 39.57 878 ALA A O 1
ATOM 6999 N N . GLU A 1 879 ? 203.398 168.409 168.292 1.00 41.14 879 GLU A N 1
ATOM 7000 C CA . GLU A 1 879 ? 203.005 169.753 168.681 1.00 41.14 879 GLU A CA 1
ATOM 7001 C C . GLU A 1 879 ? 201.526 169.764 169.030 1.00 41.14 879 GLU A C 1
ATOM 7002 O O . GLU A 1 879 ? 200.746 168.957 168.518 1.00 41.14 879 GLU A O 1
ATOM 7008 N N . VAL A 1 880 ? 201.147 170.686 169.905 1.00 38.55 880 VAL A N 1
ATOM 7009 C CA . VAL A 1 880 ? 199.750 170.904 170.275 1.00 38.55 880 VAL A CA 1
ATOM 7010 C C . VAL A 1 880 ? 199.407 172.322 169.838 1.00 38.55 880 VAL A C 1
ATOM 7011 O O . VAL A 1 880 ? 199.612 173.289 170.577 1.00 38.55 880 VAL A O 1
ATOM 7015 N N . ASN A 1 881 ? 198.882 172.457 168.622 1.00 37.69 881 ASN A N 1
ATOM 7016 C CA . ASN A 1 881 ? 198.509 173.760 168.091 1.00 37.69 881 ASN A CA 1
ATOM 7017 C C . ASN A 1 881 ? 197.048 174.107 168.324 1.00 37.69 881 ASN A C 1
ATOM 7018 O O . ASN A 1 881 ? 196.719 175.291 168.442 1.00 37.69 881 ASN A O 1
ATOM 7023 N N . SER A 1 882 ? 196.168 173.113 168.395 1.00 36.67 882 SER A N 1
ATOM 7024 C CA . SER A 1 882 ? 194.756 173.369 168.630 1.00 36.67 882 SER A CA 1
ATOM 7025 C C . SER A 1 882 ? 194.111 172.108 169.177 1.00 36.67 882 SER A C 1
ATOM 7026 O O . SER A 1 882 ? 194.673 171.014 169.094 1.00 36.67 882 SER A O 1
ATOM 7029 N N . TYR A 1 883 ? 192.916 172.280 169.743 1.00 35.55 883 TYR A N 1
ATOM 7030 C CA . TYR A 1 883 ? 192.184 171.138 170.274 1.00 35.55 883 TYR A CA 1
ATOM 7031 C C . TYR A 1 883 ? 191.638 170.256 169.160 1.00 35.55 883 TYR A C 1
ATOM 7032 O O . TYR A 1 883 ? 191.488 169.046 169.352 1.00 35.55 883 TYR A O 1
ATOM 7041 N N . PHE A 1 884 ? 191.333 170.839 167.999 1.00 36.13 884 PHE A N 1
ATOM 7042 C CA . PHE A 1 884 ? 190.937 170.036 166.846 1.00 36.13 884 PHE A CA 1
ATOM 7043 C C . PHE A 1 884 ? 192.074 169.125 166.409 1.00 36.13 884 PHE A C 1
ATOM 7044 O O . PHE A 1 884 ? 191.855 167.966 166.041 1.00 36.13 884 PHE A O 1
ATOM 7052 N N . GLN A 1 885 ? 193.303 169.639 166.439 1.00 36.11 885 GLN A N 1
ATOM 7053 C CA . GLN A 1 885 ? 194.452 168.847 166.017 1.00 36.11 885 GLN A CA 1
ATOM 7054 C C . GLN A 1 885 ? 194.791 167.783 167.052 1.00 36.11 885 GLN A C 1
ATOM 7055 O O . GLN A 1 885 ? 195.180 166.663 166.704 1.00 36.11 885 GLN A O 1
ATOM 7061 N N . LEU A 1 886 ? 194.650 168.118 168.336 1.00 35.40 886 LEU A N 1
ATOM 7062 C CA . LEU A 1 886 ? 194.895 167.143 169.393 1.00 35.40 886 LEU A CA 1
ATOM 7063 C C . LEU A 1 886 ? 193.815 166.071 169.421 1.00 35.40 886 LEU A C 1
ATOM 7064 O O . LEU A 1 886 ? 194.095 164.906 169.726 1.00 35.40 886 LEU A O 1
ATOM 7069 N N . TYR A 1 887 ? 192.573 166.446 169.114 1.00 34.83 887 TYR A N 1
ATOM 7070 C CA . TYR A 1 887 ? 191.464 165.500 169.196 1.00 34.83 887 TYR A CA 1
ATOM 7071 C C . TYR A 1 887 ? 191.625 164.362 168.199 1.00 34.83 887 TYR A C 1
ATOM 7072 O O . TYR A 1 887 ? 191.360 163.199 168.518 1.00 34.83 887 TYR A O 1
ATOM 7081 N N . HIS A 1 888 ? 192.058 164.679 166.979 1.00 35.12 888 HIS A N 1
ATOM 7082 C CA . HIS A 1 888 ? 192.056 163.674 165.924 1.00 35.12 888 HIS A CA 1
ATOM 7083 C C . HIS A 1 888 ? 193.325 162.835 165.929 1.00 35.12 888 HIS A C 1
ATOM 7084 O O . HIS A 1 888 ? 193.393 161.821 165.227 1.00 35.12 888 HIS A O 1
ATOM 7091 N N . TYR A 1 889 ? 194.337 163.231 166.698 1.00 36.78 889 TYR A N 1
ATOM 7092 C CA . TYR A 1 889 ? 195.472 162.342 166.916 1.00 36.78 889 TYR A CA 1
ATOM 7093 C C . TYR A 1 889 ? 195.092 161.203 167.849 1.00 36.78 889 TYR A C 1
ATOM 7094 O O . TYR A 1 889 ? 195.401 160.037 167.584 1.00 36.78 889 TYR A O 1
ATOM 7103 N N . ILE A 1 890 ? 194.409 161.524 168.948 1.00 36.85 890 ILE A N 1
ATOM 7104 C CA . ILE A 1 890 ? 193.992 160.499 169.900 1.00 36.85 890 ILE A CA 1
ATOM 7105 C C . ILE A 1 890 ? 192.983 159.559 169.257 1.00 36.85 890 ILE A C 1
ATOM 7106 O O . ILE A 1 890 ? 193.029 158.340 169.459 1.00 36.85 890 ILE A O 1
ATOM 7111 N N . MET A 1 891 ? 192.058 160.110 168.470 1.00 38.05 891 MET A N 1
ATOM 7112 C CA . MET A 1 891 ? 191.044 159.288 167.820 1.00 38.05 891 MET A CA 1
ATOM 7113 C C . MET A 1 891 ? 191.667 158.322 166.819 1.00 38.05 891 MET A C 1
ATOM 7114 O O . MET A 1 891 ? 191.263 157.157 166.736 1.00 38.05 891 MET A O 1
ATOM 7119 N N . GLN A 1 892 ? 192.656 158.783 166.052 1.00 38.30 892 GLN A N 1
ATOM 7120 C CA . GLN A 1 892 ? 193.277 157.917 165.056 1.00 38.30 892 GLN A CA 1
ATOM 7121 C C . GLN A 1 892 ? 194.219 156.901 165.689 1.00 38.30 892 GLN A C 1
ATOM 7122 O O . GLN A 1 892 ? 194.390 155.803 165.149 1.00 38.30 892 GLN A O 1
ATOM 7128 N N . ARG A 1 893 ? 194.843 157.243 166.818 1.00 38.37 893 ARG A N 1
ATOM 7129 C CA . ARG A 1 893 ? 195.691 156.277 167.510 1.00 38.37 893 ARG A CA 1
ATOM 7130 C C . ARG A 1 893 ? 194.865 155.141 168.098 1.00 38.37 893 ARG A C 1
ATOM 7131 O O . ARG A 1 893 ? 195.335 154.002 168.184 1.00 38.37 893 ARG A O 1
ATOM 7139 N N . ILE A 1 894 ? 193.633 155.435 168.518 1.00 40.59 894 ILE A N 1
ATOM 7140 C CA . ILE A 1 894 ? 192.753 154.394 169.043 1.00 40.59 894 ILE A CA 1
ATOM 7141 C C . ILE A 1 894 ? 192.394 153.396 167.951 1.00 40.59 894 ILE A C 1
ATOM 7142 O O . ILE A 1 894 ? 192.445 152.177 168.160 1.00 40.59 894 ILE A O 1
ATOM 7147 N N . ILE A 1 895 ? 192.024 153.895 166.770 1.00 43.26 895 ILE A N 1
ATOM 7148 C CA . ILE A 1 895 ? 191.625 153.018 165.673 1.00 43.26 895 ILE A CA 1
ATOM 7149 C C . ILE A 1 895 ? 192.798 152.158 165.224 1.00 43.26 895 ILE A C 1
ATOM 7150 O O . ILE A 1 895 ? 192.635 150.970 164.918 1.00 43.26 895 ILE A O 1
ATOM 7155 N N . MET A 1 896 ? 193.998 152.740 165.181 1.00 47.20 896 MET A N 1
ATOM 7156 C CA . MET A 1 896 ? 195.175 151.987 164.764 1.00 47.20 896 MET A CA 1
ATOM 7157 C C . MET A 1 896 ? 195.464 150.827 165.701 1.00 47.20 896 MET A C 1
ATOM 7158 O O . MET A 1 896 ? 196.040 149.818 165.280 1.00 47.20 896 MET A O 1
ATOM 7163 N N . ASN A 1 897 ? 195.089 150.954 166.975 1.00 49.28 897 ASN A N 1
ATOM 7164 C CA . ASN A 1 897 ? 195.351 149.886 167.932 1.00 49.28 897 ASN A CA 1
ATOM 7165 C C . ASN A 1 897 ? 194.590 148.621 167.565 1.00 49.28 897 ASN A C 1
ATOM 7166 O O . ASN A 1 897 ? 195.122 147.511 167.679 1.00 49.28 897 ASN A O 1
ATOM 7171 N N . GLU A 1 898 ? 193.344 148.767 167.121 1.00 53.26 898 GLU A N 1
ATOM 7172 C CA . GLU A 1 898 ? 192.516 147.615 166.798 1.00 53.26 898 GLU A CA 1
ATOM 7173 C C . GLU A 1 898 ? 192.721 147.124 165.370 1.00 53.26 898 GLU A C 1
ATOM 7174 O O . GLU A 1 898 ? 192.777 145.912 165.141 1.00 53.26 898 GLU A O 1
ATOM 7180 N N . ARG A 1 899 ? 192.836 148.030 164.403 1.00 57.39 899 ARG A N 1
ATOM 7181 C CA . ARG A 1 899 ? 193.007 147.661 162.999 1.00 57.39 899 ARG A CA 1
ATOM 7182 C C . ARG A 1 899 ? 194.263 148.310 162.426 1.00 57.39 899 ARG A C 1
ATOM 7183 O O . ARG A 1 899 ? 194.217 149.429 161.912 1.00 57.39 899 ARG A O 1
ATOM 7191 N N . TYR A 1 900 ? 195.387 147.601 162.517 1.00 66.74 900 TYR A N 1
ATOM 7192 C CA . TYR A 1 900 ? 196.592 148.002 161.804 1.00 66.74 900 TYR A CA 1
ATOM 7193 C C . TYR A 1 900 ? 197.146 146.823 161.014 1.00 66.74 900 TYR A C 1
ATOM 7194 O O . TYR A 1 900 ? 197.677 146.997 159.911 1.00 66.74 900 TYR A O 1
ATOM 7203 N N . GLU A 1 901 ? 197.027 145.618 161.575 1.00 73.11 901 GLU A N 1
ATOM 7204 C CA . GLU A 1 901 ? 197.543 144.423 160.917 1.00 73.11 901 GLU A CA 1
ATOM 7205 C C . GLU A 1 901 ? 196.713 144.027 159.702 1.00 73.11 901 GLU A C 1
ATOM 7206 O O . GLU A 1 901 ? 197.272 143.569 158.700 1.00 73.11 901 GLU A O 1
ATOM 7212 N N . LYS A 1 902 ? 195.393 144.193 159.768 1.00 72.26 902 LYS A N 1
ATOM 7213 C CA . LYS A 1 902 ? 194.499 143.801 158.687 1.00 72.26 902 LYS A CA 1
ATOM 7214 C C . LYS A 1 902 ? 194.223 144.928 157.702 1.00 72.26 902 LYS A C 1
ATOM 7215 O O . LYS A 1 902 ? 193.510 144.709 156.717 1.00 72.26 902 LYS A O 1
ATOM 7221 N N . SER A 1 903 ? 194.760 146.121 157.940 1.00 67.48 903 SER A N 1
ATOM 7222 C CA . SER A 1 903 ? 194.501 147.248 157.059 1.00 67.48 903 SER A CA 1
ATOM 7223 C C . SER A 1 903 ? 195.184 147.050 155.710 1.00 67.48 903 SER A C 1
ATOM 7224 O O . SER A 1 903 ? 196.262 146.459 155.613 1.00 67.48 903 SER A O 1
ATOM 7227 N N . SER A 1 904 ? 194.538 147.554 154.661 1.00 63.76 904 SER A N 1
ATOM 7228 C CA . SER A 1 904 ? 195.067 147.448 153.311 1.00 63.76 904 SER A CA 1
ATOM 7229 C C . SER A 1 904 ? 194.568 148.627 152.491 1.00 63.76 904 SER A C 1
ATOM 7230 O O . SER A 1 904 ? 193.551 149.244 152.819 1.00 63.76 904 SER A O 1
ATOM 7233 N N . GLY A 1 905 ? 195.294 148.932 151.419 1.00 59.37 905 GLY A N 1
ATOM 7234 C CA . GLY A 1 905 ? 194.940 150.048 150.567 1.00 59.37 905 GLY A CA 1
ATOM 7235 C C . GLY A 1 905 ? 195.594 151.341 151.001 1.00 59.37 905 GLY A C 1
ATOM 7236 O O . GLY A 1 905 ? 196.700 151.329 151.548 1.00 59.37 905 GLY A O 1
ATOM 7237 N N . LYS A 1 906 ? 194.920 152.467 150.762 1.00 56.11 906 LYS A N 1
ATOM 7238 C CA . LYS A 1 906 ? 195.471 153.758 151.152 1.00 56.11 906 LYS A CA 1
ATOM 7239 C C . LYS A 1 906 ? 195.382 154.000 152.653 1.00 56.11 906 LYS A C 1
ATOM 7240 O O . LYS A 1 906 ? 196.133 154.830 153.177 1.00 56.11 906 LYS A O 1
ATOM 7246 N N . VAL A 1 907 ? 194.486 153.300 153.353 1.00 54.50 907 VAL A N 1
ATOM 7247 C CA . VAL A 1 907 ? 194.376 153.472 154.798 1.00 54.50 907 VAL A CA 1
ATOM 7248 C C . VAL A 1 907 ? 195.653 153.015 155.490 1.00 54.50 907 VAL A C 1
ATOM 7249 O O . VAL A 1 907 ? 196.123 153.653 156.439 1.00 54.50 907 VAL A O 1
ATOM 7253 N N . SER A 1 908 ? 196.236 151.906 155.029 1.00 55.44 908 SER A N 1
ATOM 7254 C CA . SER A 1 908 ? 197.512 151.461 155.577 1.00 55.44 908 SER A CA 1
ATOM 7255 C C . SER A 1 908 ? 198.606 152.484 155.313 1.00 55.44 908 SER A C 1
ATOM 7256 O O . SER A 1 908 ? 199.464 152.725 156.169 1.00 55.44 908 SER A O 1
ATOM 7259 N N . GLU A 1 909 ? 198.597 153.089 154.124 1.00 53.54 909 GLU A N 1
ATOM 7260 C CA . GLU A 1 909 ? 199.537 154.164 153.833 1.00 53.54 909 GLU A CA 1
ATOM 7261 C C . GLU A 1 909 ? 199.290 155.365 154.736 1.00 53.54 909 GLU A C 1
ATOM 7262 O O . GLU A 1 909 ? 200.237 156.016 155.190 1.00 53.54 909 GLU A O 1
ATOM 7268 N N . TYR A 1 910 ? 198.020 155.676 155.003 1.00 50.33 910 TYR A N 1
ATOM 7269 C CA . TYR A 1 910 ? 197.698 156.808 155.865 1.00 50.33 910 TYR A CA 1
ATOM 7270 C C . TYR A 1 910 ? 198.108 156.549 157.309 1.00 50.33 910 TYR A C 1
ATOM 7271 O O . TYR A 1 910 ? 198.578 157.460 157.997 1.00 50.33 910 TYR A O 1
ATOM 7280 N N . PHE A 1 911 ? 197.926 155.317 157.789 1.00 50.26 911 PHE A N 1
ATOM 7281 C CA . PHE A 1 911 ? 198.299 154.996 159.162 1.00 50.26 911 PHE A CA 1
ATOM 7282 C C . PHE A 1 911 ? 199.799 155.151 159.377 1.00 50.26 911 PHE A C 1
ATOM 7283 O O . PHE A 1 911 ? 200.238 155.589 160.446 1.00 50.26 911 PHE A O 1
ATOM 7291 N N . ASP A 1 912 ? 200.601 154.786 158.375 1.00 52.11 912 ASP A N 1
ATOM 7292 C CA . ASP A 1 912 ? 202.049 154.919 158.494 1.00 52.11 912 ASP A CA 1
ATOM 7293 C C . ASP A 1 912 ? 202.462 156.377 158.633 1.00 52.11 912 ASP A C 1
ATOM 7294 O O . ASP A 1 912 ? 203.411 156.695 159.358 1.00 52.11 912 ASP A O 1
ATOM 7299 N N . ALA A 1 913 ? 201.764 157.278 157.939 1.00 49.54 913 ALA A N 1
ATOM 7300 C CA . ALA A 1 913 ? 202.099 158.696 158.017 1.00 49.54 913 ALA A CA 1
ATOM 7301 C C . ALA A 1 913 ? 201.922 159.232 159.431 1.00 49.54 913 ALA A C 1
ATOM 7302 O O . ALA A 1 913 ? 202.714 160.063 159.889 1.00 49.54 913 ALA A O 1
ATOM 7304 N N . VAL A 1 914 ? 200.889 158.770 160.141 1.00 47.47 914 VAL A N 1
ATOM 7305 C CA . VAL A 1 914 ? 200.665 159.230 161.509 1.00 47.47 914 VAL A CA 1
ATOM 7306 C C . VAL A 1 914 ? 201.814 158.800 162.412 1.00 47.47 914 VAL A C 1
ATOM 7307 O O . VAL A 1 914 ? 202.290 159.577 163.247 1.00 47.47 914 VAL A O 1
ATOM 7311 N N . ASN A 1 915 ? 202.283 157.559 162.259 1.00 49.79 915 ASN A N 1
ATOM 7312 C CA . ASN A 1 915 ? 203.400 157.091 163.073 1.00 49.79 915 ASN A CA 1
ATOM 7313 C C . ASN A 1 915 ? 204.690 157.821 162.731 1.00 49.79 915 ASN A C 1
ATOM 7314 O O . ASN A 1 915 ? 205.579 157.941 163.581 1.00 49.79 915 ASN A O 1
ATOM 7319 N N . ASP A 1 916 ? 204.815 158.308 161.497 1.00 50.39 916 ASP A N 1
ATOM 7320 C CA . ASP A 1 916 ? 206.057 158.941 161.068 1.00 50.39 916 ASP A CA 1
ATOM 7321 C C . ASP A 1 916 ? 206.129 160.396 161.518 1.00 50.39 916 ASP A C 1
ATOM 7322 O O . ASP A 1 916 ? 207.019 160.775 162.286 1.00 50.39 916 ASP A O 1
ATOM 7327 N N . GLU A 1 917 ? 205.198 161.226 161.048 1.00 47.58 917 GLU A N 1
ATOM 7328 C CA . GLU A 1 917 ? 205.229 162.649 161.360 1.00 47.58 917 GLU A CA 1
ATOM 7329 C C . GLU A 1 917 ? 204.606 162.982 162.710 1.00 47.58 917 GLU A C 1
ATOM 7330 O O . GLU A 1 917 ? 204.756 164.116 163.175 1.00 47.58 917 GLU A O 1
ATOM 7336 N N . LYS A 1 918 ? 203.919 162.029 163.341 1.00 44.97 918 LYS A N 1
ATOM 7337 C CA . LYS A 1 918 ? 203.345 162.199 164.677 1.00 44.97 918 LYS A CA 1
ATOM 7338 C C . LYS A 1 918 ? 202.352 163.361 164.725 1.00 44.97 918 LYS A C 1
ATOM 7339 O O . LYS A 1 918 ? 202.426 164.245 165.579 1.00 44.97 918 LYS A O 1
ATOM 7345 N N . LYS A 1 919 ? 201.412 163.346 163.786 1.00 42.77 919 LYS A N 1
ATOM 7346 C CA . LYS A 1 919 ? 200.251 164.227 163.791 1.00 42.77 919 LYS A CA 1
ATOM 7347 C C . LYS A 1 919 ? 199.142 163.505 163.037 1.00 42.77 919 LYS A C 1
ATOM 7348 O O . LYS A 1 919 ? 199.323 162.373 162.581 1.00 42.77 919 LYS A O 1
ATOM 7354 N N . TYR A 1 920 ? 197.988 164.153 162.903 1.00 40.63 920 TYR A N 1
ATOM 7355 C CA . TYR A 1 920 ? 196.871 163.443 162.302 1.00 40.63 920 TYR A CA 1
ATOM 7356 C C . TYR A 1 920 ? 197.033 163.463 160.786 1.00 40.63 920 TYR A C 1
ATOM 7357 O O . TYR A 1 920 ? 197.954 164.077 160.242 1.00 40.63 920 TYR A O 1
ATOM 7366 N N . ASN A 1 921 ? 196.123 162.799 160.084 1.00 43.57 921 ASN A N 1
ATOM 7367 C CA . ASN A 1 921 ? 196.127 162.792 158.629 1.00 43.57 921 ASN A CA 1
ATOM 7368 C C . ASN A 1 921 ? 194.861 163.458 158.113 1.00 43.57 921 ASN A C 1
ATOM 7369 O O . ASN A 1 921 ? 193.750 163.046 158.462 1.00 43.57 921 ASN A O 1
ATOM 7374 N N . ASP A 1 922 ? 195.037 164.489 157.285 1.00 45.43 922 ASP A N 1
ATOM 7375 C CA . ASP A 1 922 ? 193.895 165.176 156.692 1.00 45.43 922 ASP A CA 1
ATOM 7376 C C . ASP A 1 922 ? 193.131 164.261 155.746 1.00 45.43 922 ASP A C 1
ATOM 7377 O O . ASP A 1 922 ? 191.896 164.285 155.713 1.00 45.43 922 ASP A O 1
ATOM 7382 N N . ARG A 1 923 ? 193.849 163.455 154.963 1.00 46.03 923 ARG A N 1
ATOM 7383 C CA . ARG A 1 923 ? 193.194 162.581 153.997 1.00 46.03 923 ARG A CA 1
ATOM 7384 C C . ARG A 1 923 ? 192.354 161.517 154.689 1.00 46.03 923 ARG A C 1
ATOM 7385 O O . ARG A 1 923 ? 191.266 161.172 154.215 1.00 46.03 923 ARG A O 1
ATOM 7393 N N . LEU A 1 924 ? 192.844 160.981 155.808 1.00 43.16 924 LEU A N 1
ATOM 7394 C CA . LEU A 1 924 ? 192.096 159.959 156.532 1.00 43.16 924 LEU A CA 1
ATOM 7395 C C . LEU A 1 924 ? 190.801 160.521 157.103 1.00 43.16 924 LEU A C 1
ATOM 7396 O O . LEU A 1 924 ? 189.788 159.817 157.175 1.00 43.16 924 LEU A O 1
ATOM 7401 N N . LEU A 1 925 ? 190.816 161.788 157.520 1.00 41.52 925 LEU A N 1
ATOM 7402 C CA . LEU A 1 925 ? 189.619 162.393 158.092 1.00 41.52 925 LEU A CA 1
ATOM 7403 C C . LEU A 1 925 ? 188.522 162.553 157.047 1.00 41.52 925 LEU A C 1
ATOM 7404 O O . LEU A 1 925 ? 187.335 162.407 157.358 1.00 41.52 925 LEU A O 1
ATOM 7409 N N . LYS A 1 926 ? 188.898 162.861 155.803 1.00 42.95 926 LYS A N 1
ATOM 7410 C CA . LYS A 1 926 ? 187.904 162.989 154.742 1.00 42.95 926 LYS A CA 1
ATOM 7411 C C . LYS A 1 926 ? 187.225 161.656 154.454 1.00 42.95 926 LYS A C 1
ATOM 7412 O O . LYS A 1 926 ? 186.016 161.609 154.201 1.00 42.95 926 LYS A O 1
ATOM 7418 N N . LEU A 1 927 ? 187.987 160.561 154.478 1.00 41.56 927 LEU A N 1
ATOM 7419 C CA . LEU A 1 927 ? 187.394 159.242 154.284 1.00 41.56 927 LEU A CA 1
ATOM 7420 C C . LEU A 1 927 ? 186.471 158.879 155.437 1.00 41.56 927 LEU A C 1
ATOM 7421 O O . LEU A 1 927 ? 185.432 158.243 155.233 1.00 41.56 927 LEU A O 1
ATOM 7426 N N . LEU A 1 928 ? 186.838 159.267 156.657 1.00 40.35 928 LEU A N 1
ATOM 7427 C CA . LEU A 1 928 ? 185.998 159.005 157.816 1.00 40.35 928 LEU A CA 1
ATOM 7428 C C . LEU A 1 928 ? 184.766 159.898 157.862 1.00 40.35 928 LEU A C 1
ATOM 7429 O O . LEU A 1 928 ? 183.821 159.578 158.590 1.00 40.35 928 LEU A O 1
ATOM 7434 N N . CYS A 1 929 ? 184.752 161.000 157.115 1.00 39.71 929 CYS A N 1
ATOM 7435 C CA . CYS A 1 929 ? 183.612 161.904 157.056 1.00 39.71 929 CYS A CA 1
ATOM 7436 C C . CYS A 1 929 ? 182.747 161.673 155.825 1.00 39.71 929 CYS A C 1
ATOM 7437 O O . CYS A 1 929 ? 181.844 162.470 155.555 1.00 39.71 929 CYS A O 1
ATOM 7440 N N . VAL A 1 930 ? 183.015 160.606 155.066 1.00 39.38 930 VAL A N 1
ATOM 7441 C CA . VAL A 1 930 ? 182.166 160.280 153.916 1.00 39.38 930 VAL A CA 1
ATOM 7442 C C . VAL A 1 930 ? 180.708 160.088 154.307 1.00 39.38 930 VAL A C 1
ATOM 7443 O O . VAL A 1 930 ? 179.828 160.518 153.546 1.00 39.38 930 VAL A O 1
ATOM 7447 N N . PRO A 1 931 ? 180.365 159.463 155.441 1.00 38.67 931 PRO A N 1
ATOM 7448 C CA . PRO A 1 931 ? 178.946 159.388 155.825 1.00 38.67 931 PRO A CA 1
ATOM 7449 C C . PRO A 1 931 ? 178.221 160.724 155.840 1.00 38.67 931 PRO A C 1
ATOM 7450 O O . PRO A 1 931 ? 176.995 160.751 155.675 1.00 38.67 931 PRO A O 1
ATOM 7454 N N . PHE A 1 932 ? 178.931 161.832 156.027 1.00 37.95 932 PHE A N 1
ATOM 7455 C CA . PHE A 1 932 ? 178.323 163.155 156.041 1.00 37.95 932 PHE A CA 1
ATOM 7456 C C . PHE A 1 932 ? 178.346 163.829 154.675 1.00 37.95 932 PHE A C 1
ATOM 7457 O O . PHE A 1 932 ? 178.061 165.026 154.586 1.00 37.95 932 PHE A O 1
ATOM 7465 N N . GLY A 1 933 ? 178.668 163.089 153.613 1.00 38.35 933 GLY A N 1
ATOM 7466 C CA . GLY A 1 933 ? 178.878 163.694 152.309 1.00 38.35 933 GLY A CA 1
ATOM 7467 C C . GLY A 1 933 ? 177.622 164.194 151.630 1.00 38.35 933 GLY A C 1
ATOM 7468 O O . GLY A 1 933 ? 177.710 165.068 150.762 1.00 38.35 933 GLY A O 1
ATOM 7469 N N . TYR A 1 934 ? 176.458 163.658 151.992 1.00 38.16 934 TYR A N 1
ATOM 7470 C CA . TYR A 1 934 ? 175.222 164.091 151.352 1.00 38.16 934 TYR A CA 1
ATOM 7471 C C . TYR A 1 934 ? 174.795 165.482 151.797 1.00 38.16 934 TYR A C 1
ATOM 7472 O O . TYR A 1 934 ? 173.966 166.106 151.128 1.00 38.16 934 TYR A O 1
ATOM 7481 N N . CYS A 1 935 ? 175.336 165.977 152.905 1.00 38.30 935 CYS A N 1
ATOM 7482 C CA . CYS A 1 935 ? 175.091 167.331 153.390 1.00 38.30 935 CYS A CA 1
ATOM 7483 C C . CYS A 1 935 ? 176.421 168.071 153.327 1.00 38.30 935 CYS A C 1
ATOM 7484 O O . CYS A 1 935 ? 177.292 167.869 154.177 1.00 38.30 935 CYS A O 1
ATOM 7487 N N . ILE A 1 936 ? 176.577 168.921 152.311 1.00 38.11 936 ILE A N 1
ATOM 7488 C CA . ILE A 1 936 ? 177.870 169.564 152.074 1.00 38.11 936 ILE A CA 1
ATOM 7489 C C . ILE A 1 936 ? 178.307 170.452 153.235 1.00 38.11 936 ILE A C 1
ATOM 7490 O O . ILE A 1 936 ? 179.474 170.354 153.649 1.00 38.11 936 ILE A O 1
ATOM 7495 N N . PRO A 1 937 ? 177.462 171.333 153.791 1.00 37.67 937 PRO A N 1
ATOM 7496 C CA . PRO A 1 937 ? 177.942 172.168 154.907 1.00 37.67 937 PRO A CA 1
ATOM 7497 C C . PRO A 1 937 ? 178.442 171.375 156.103 1.00 37.67 937 PRO A C 1
ATOM 7498 O O . PRO A 1 937 ? 179.429 171.775 156.731 1.00 37.67 937 PRO A O 1
ATOM 7502 N N . ARG A 1 938 ? 177.788 170.263 156.444 1.00 37.73 938 ARG A N 1
ATOM 7503 C CA . ARG A 1 938 ? 178.265 169.440 157.550 1.00 37.73 938 ARG A CA 1
ATOM 7504 C C . ARG A 1 938 ? 179.513 168.662 157.159 1.00 37.73 938 ARG A C 1
ATOM 7505 O O . ARG A 1 938 ? 180.397 168.435 157.992 1.00 37.73 938 ARG A O 1
ATOM 7513 N N . PHE A 1 939 ? 179.598 168.241 155.896 1.00 37.16 939 PHE A N 1
ATOM 7514 C CA . PHE A 1 939 ? 180.783 167.535 155.424 1.00 37.16 939 PHE A CA 1
ATOM 7515 C C . PHE A 1 939 ? 182.017 168.425 155.491 1.00 37.16 939 PHE A C 1
ATOM 7516 O O . PHE A 1 939 ? 183.091 167.979 155.907 1.00 37.16 939 PHE A O 1
ATOM 7524 N N . LYS A 1 940 ? 181.882 169.688 155.086 1.00 37.41 940 LYS A N 1
ATOM 7525 C CA . LYS A 1 940 ? 183.026 170.592 155.081 1.00 37.41 940 LYS A CA 1
ATOM 7526 C C . LYS A 1 940 ? 183.387 171.062 156.484 1.00 37.41 940 LYS A C 1
ATOM 7527 O O . LYS A 1 940 ? 184.572 171.173 156.815 1.00 37.41 940 LYS A O 1
ATOM 7533 N N . ASN A 1 941 ? 182.385 171.350 157.317 1.00 38.03 941 ASN A N 1
ATOM 7534 C CA . ASN A 1 941 ? 182.660 171.857 158.658 1.00 38.03 941 ASN A CA 1
ATOM 7535 C C . ASN A 1 941 ? 183.378 170.820 159.511 1.00 38.03 941 ASN A C 1
ATOM 7536 O O . ASN A 1 941 ? 184.283 171.161 160.281 1.00 38.03 941 ASN A O 1
ATOM 7541 N N . LEU A 1 942 ? 182.994 169.554 159.390 1.00 35.99 942 LEU A N 1
ATOM 7542 C CA . LEU A 1 942 ? 183.540 168.492 160.221 1.00 35.99 942 LEU A CA 1
ATOM 7543 C C . LEU A 1 942 ? 184.851 167.924 159.697 1.00 35.99 942 LEU A C 1
ATOM 7544 O O . LEU A 1 942 ? 185.463 167.097 160.379 1.00 35.99 942 LEU A O 1
ATOM 7549 N N . SER A 1 943 ? 185.298 168.337 158.512 1.00 36.20 943 SER A N 1
ATOM 7550 C CA . SER A 1 943 ? 186.493 167.770 157.907 1.00 36.20 943 SER A CA 1
ATOM 7551 C C . SER A 1 943 ? 187.613 168.770 157.674 1.00 36.20 943 SER A C 1
ATOM 7552 O O . SER A 1 943 ? 188.752 168.346 157.455 1.00 36.20 943 SER A O 1
ATOM 7555 N N . ILE A 1 944 ? 187.334 170.069 157.713 1.00 37.76 944 ILE A N 1
ATOM 7556 C CA . ILE A 1 944 ? 188.340 171.106 157.514 1.00 37.76 944 ILE A CA 1
ATOM 7557 C C . ILE A 1 944 ? 188.444 171.915 158.797 1.00 37.76 944 ILE A C 1
ATOM 7558 O O . ILE A 1 944 ? 187.427 172.363 159.338 1.00 37.76 944 ILE A O 1
ATOM 7563 N N . GLU A 1 945 ? 189.674 172.094 159.285 1.00 39.29 945 GLU A N 1
ATOM 7564 C CA . GLU A 1 945 ? 189.884 172.791 160.549 1.00 39.29 945 GLU A CA 1
ATOM 7565 C C . GLU A 1 945 ? 189.446 174.247 160.478 1.00 39.29 945 GLU A C 1
ATOM 7566 O O . GLU A 1 945 ? 188.947 174.791 161.469 1.00 39.29 945 GLU A O 1
ATOM 7572 N N . ALA A 1 946 ? 189.619 174.891 159.322 1.00 39.20 946 ALA A N 1
ATOM 7573 C CA . ALA A 1 946 ? 189.324 176.315 159.213 1.00 39.20 946 ALA A CA 1
ATOM 7574 C C . ALA A 1 946 ? 187.850 176.614 159.450 1.00 39.20 946 ALA A C 1
ATOM 7575 O O . ALA A 1 946 ? 187.516 177.669 159.999 1.00 39.20 946 ALA A O 1
ATOM 7577 N N . LEU A 1 947 ? 186.958 175.713 159.047 1.00 38.96 947 LEU A N 1
ATOM 7578 C CA . LEU A 1 947 ? 185.524 175.928 159.167 1.00 38.96 947 LEU A CA 1
ATOM 7579 C C . LEU A 1 947 ? 184.905 175.200 160.355 1.00 38.96 947 LEU A C 1
ATOM 7580 O O . LEU A 1 947 ? 183.678 175.198 160.492 1.00 38.96 947 LEU A O 1
ATOM 7585 N N . PHE A 1 948 ? 185.716 174.595 161.222 1.00 38.13 948 PHE A N 1
ATOM 7586 C CA . PHE A 1 948 ? 185.167 173.786 162.304 1.00 38.13 948 PHE A CA 1
ATOM 7587 C C . PHE A 1 948 ? 184.615 174.648 163.434 1.00 38.13 948 PHE A C 1
ATOM 7588 O O . PHE A 1 948 ? 183.459 174.488 163.837 1.00 38.13 948 PHE A O 1
ATOM 7596 N N . ASP A 1 949 ? 185.424 175.563 163.957 1.00 41.56 949 ASP A N 1
ATOM 7597 C CA . ASP A 1 949 ? 185.055 176.366 165.115 1.00 41.56 949 ASP A CA 1
ATOM 7598 C C . ASP A 1 949 ? 184.668 177.768 164.670 1.00 41.56 949 ASP A C 1
ATOM 7599 O O . ASP A 1 949 ? 185.399 178.407 163.908 1.00 41.56 949 ASP A O 1
ATOM 7604 N N . ARG A 1 950 ? 183.514 178.241 165.147 1.00 41.38 950 ARG A N 1
ATOM 7605 C CA . ARG A 1 950 ? 183.058 179.580 164.793 1.00 41.38 950 ARG A CA 1
ATOM 7606 C C . ARG A 1 950 ? 183.888 180.657 165.474 1.00 41.38 950 ARG A C 1
ATOM 7607 O O . ARG A 1 950 ? 184.102 181.730 164.900 1.00 41.38 950 ARG A O 1
ATOM 7615 N N . ASN A 1 951 ? 184.359 180.394 166.692 1.00 41.54 951 ASN A N 1
ATOM 7616 C CA . ASN A 1 951 ? 185.093 181.390 167.458 1.00 41.54 951 ASN A CA 1
ATOM 7617 C C . ASN A 1 951 ? 186.531 181.554 166.993 1.00 41.54 951 ASN A C 1
ATOM 7618 O O . ASN A 1 951 ? 187.152 182.577 167.296 1.00 41.54 951 ASN A O 1
ATOM 7623 N N . GLU A 1 952 ? 187.074 180.581 166.272 1.00 43.86 952 GLU A N 1
ATOM 7624 C CA . GLU A 1 952 ? 188.436 180.643 165.753 1.00 43.86 952 GLU A CA 1
ATOM 7625 C C . GLU A 1 952 ? 188.340 180.842 164.243 1.00 43.86 952 GLU A C 1
ATOM 7626 O O . GLU A 1 952 ? 188.378 179.884 163.470 1.00 43.86 952 GLU A O 1
ATOM 7632 N N . ALA A 1 953 ? 188.216 182.099 163.829 1.00 42.45 953 ALA A N 1
ATOM 7633 C CA . ALA A 1 953 ? 188.119 182.433 162.416 1.00 42.45 953 ALA A CA 1
ATOM 7634 C C . ALA A 1 953 ? 189.115 183.530 162.075 1.00 42.45 953 ALA A C 1
ATOM 7635 O O . ALA A 1 953 ? 189.532 183.667 160.921 1.00 42.45 953 ALA A O 1
ATOM 7637 N N . ALA A 1 954 ? 189.498 184.319 163.081 1.00 44.11 954 ALA A N 1
ATOM 7638 C CA . ALA A 1 954 ? 190.526 185.330 162.876 1.00 44.11 954 ALA A CA 1
ATOM 7639 C C . ALA A 1 954 ? 191.876 184.700 162.571 1.00 44.11 954 ALA A C 1
ATOM 7640 O O . ALA A 1 954 ? 192.651 185.249 161.781 1.00 44.11 954 ALA A O 1
ATOM 7642 N N . LYS A 1 955 ? 192.176 183.555 163.189 1.00 44.16 955 LYS A N 1
ATOM 7643 C CA . LYS A 1 955 ? 193.454 182.894 162.949 1.00 44.16 955 LYS A CA 1
ATOM 7644 C C . LYS A 1 955 ? 193.572 182.422 161.507 1.00 44.16 955 LYS A C 1
ATOM 7645 O O . LYS A 1 955 ? 194.642 182.523 160.898 1.00 44.16 955 LYS A O 1
ATOM 7651 N N . PHE A 1 956 ? 192.486 181.903 160.946 1.00 42.63 956 PHE A N 1
ATOM 7652 C CA . PHE A 1 956 ? 192.492 181.425 159.572 1.00 42.63 956 PHE A CA 1
ATOM 7653 C C . PHE A 1 956 ? 192.012 182.507 158.614 1.00 42.63 956 PHE A C 1
ATOM 7654 O O . PHE A 1 956 ? 192.731 182.899 157.696 1.00 42.63 956 PHE A O 1
#

Nearest PDB structures (foldseek):
  6e9e-assembly1_A  TM=9.112E-01  e=3.380E-47  [Eubacterium] siraeum DSM 15702
  6iv8-assembly1_C  TM=8.858E-01  e=7.841E-47  uncultured Ruminococcus sp.
  6iv8-assembly1_A  TM=8.692E-01  e=2.879E-47  uncultured Ruminococcus sp.
  6iv9-assembly1_A  TM=8.693E-01  e=4.474E-47  uncultured Ruminococcus sp.
  6e9f-assembly1_A  TM=7.900E-01  e=2.427E-42  [Eubacterium] siraeum DSM 15702

Sequence (945 aa):
KKSFAKGMGVKSTLVSGSKVYMTTFAEGSDARLEKIVEGDSIRSVNEGEAFSAEMADKNAGYKIGNAKFSHPKGYAVVANNPLYTGPVQQDMLGLKETLEKRYFGESADGNDNICIQVIHNILDIEKILAEYITNAAYAVNNISGLDKDIIGFGKFSTVYTYDEFKDPEHHRAAFNNNDKLINAIKAQYDEFDNFLDNPRLGYFGQAFFSKEGRNYIINYGNECYDILALLSGLAHWVVANSRISRTWLYNLDKNLDNEYISTLNYLYDRITNELTNSFSKNSAANVNYIAETLGINPAEFAEQYFRFSIMKEQKNLGFNITKLREVMLDRKDMSEIRKNHKVFDSIRTKVYTMMDFVIYRYYIEEDAKVAAANKSLPDNEKSLSEKDIFVINLRGSFNDDQKDALYYDEANRIWRKLENIMHNIKEFRGNKTREYKKKDAPRLPRILPAGRDVSAFSKLMYALTMFLDGKEINDLLTTLINKFDNIQSFLKVMPLIGVNAKFVEEYAFFKDSAKIADELRLIKSFARMGEPIADARRAMYIDAIRILGTNLSYDELKALADTFSLDENGNKLKKGKHGMRNFIINNVISNKRFHYLIRYGDPAHLHEIAKNEAVVKFVLGRIADIQKQNGKNQIDRYYETCIGKDKGKSVSEKVDALTKIITGMNYDQFDKKRSVIEDTGRENAEREKFKKIISLYLTVIYHILKNIVNINARYVIGFHCVERDAQLYKEKGYDINLKKLEEKGFSSVTKLCAGIDETAPDKRKDVEKEMAERAKESIDSLESANPKLYANYIKYSDEKKAEEFTRQINREKAKTALNAYLRNTKWNVIIREDLLRIDNKTCTLFANKAVALEVARYVHAYINDIAEVNSYFQLYHYIMQRIIMNERYEKSSGKVSEYFDAVNDEKKYNDRLLKLLCVPFGYCIPRFKNLSIEALFDRNEAAKF

Foldseek 3Di:
DDAQVLLLFWDDWKFAAHKIWTWGDDAQLFIGTAWIDDDQDIDGPDPDHSWDWHQDPPSFFIWIGHPPFDDPVRDTDTHGDQPSVHAHDADQLRLVVVLCCVWFPVLDDPRIDQVVLLSVLVVVLLLLLLLVLLLLQLLLQLQQDPPLRQAAPPHLQLQDAPVCLDCVVVVVVSVVVDPVNVVVSNVSVVSLVSSLPPPQPLLLCLQFWDDDDPAIDGDDSRSNSLLRSLSNLSNCCSPALPLRHVLCLLPPVVRHDVSNLVSLLVSQQRLQVCLQVCCFLPCQLLLLLLCVLVVHDSVVCVVVLCCCQQLNPVVSQQDDLVLLVVLVCPDPVNVCCPVVCVFNVVCVVVLVSSSSSVVSVVQVVQQVVQVVVQPPDDPPDGDHGPSVVLNSLCSNDRDDVSNSVSSNVVSVVCCVVCVSSSVSSSPDGPVCRVVSSPGTRDRDPDDDDGSVVDDPSLSSLLSSLSSDALVSLVVSLVSLLVSLSNLVNSVVVQVVSPRPTDTDPSNNSSVPSVVSNSSSSSSNSRSPDDQSRRDDDLVLVLLLQQLQDDDDDDVVSSVVSVVQFADPPGDGDDPLPNQVVVLSCVQQVRDRLNSVDSSQEGSNLLLLVQLDQQLQLVLLVVQQCAPVVHSVVVLVVLCCLQPHDDDDDDSVVSSVVLSVLRNDGHCVVCVVCVVLRSDDDDPSSVNSNVSSNSVVNSVSSSVLLVVLSVLLSLVSSLLSVLSNVLSSVVVVPDDADNVCCQLFLVQSVVQRQLFDDCLDPVCVVPLVVVLLVVLVVCVVCPCVPPVVVVVVVVVDDPVVVVVVSVVSSLLSSLCRGSGSVSNPSVLSVVLVVLVNQADRVLLSLLNVCSSSVCLSHCLSVCVVQADHPPDSLFSNQLSSLVVSCVVDQVPDDDVVNVLNVVCNPNVTHGLSNLLSSLSSVSSPPLSSCCRRDPCNPDPVPNVVD

Solvent-accessible surface area: 47985 Å² total; per-residue (Å²): 263,83,58,69,23,92,5,7,12,9,42,28,37,3,0,16,48,74,78,2,24,0,2,4,50,36,121,57,36,46,27,109,26,3,4,25,7,79,59,108,57,45,134,51,77,52,184,48,114,37,3,59,14,102,44,16,117,165,62,34,0,1,81,12,28,34,108,133,38,77,25,96,151,67,149,75,18,76,14,124,27,22,59,113,127,27,117,18,123,112,30,100,28,25,2,8,114,9,4,7,90,40,3,4,25,155,59,20,113,31,84,4,20,0,0,18,62,0,0,72,14,0,14,45,2,22,56,18,0,4,27,18,4,26,6,0,14,31,0,0,30,44,4,10,36,164,144,97,72,0,3,22,148,54,60,7,30,8,60,21,28,36,68,39,2,97,50,5,81,156,68,92,90,44,4,123,99,71,98,155,69,3,83,40,8,82,61,11,57,90,34,1,63,89,7,37,101,29,59,52,2,5,2,5,2,47,1,0,36,26,111,142,41,218,89,47,85,72,17,178,22,50,35,0,2,0,3,0,0,3,5,0,0,2,16,14,16,30,86,28,126,144,150,16,53,76,26,5,2,14,21,7,128,147,59,16,66,117,38,3,42,68,5,2,30,82,3,2,40,38,15,0,66,98,30,40,122,26,10,40,126,105,15,0,7,21,0,29,8,1,8,112,20,56,58,58,97,32,70,119,2,2,78,31,6,7,73,7,34,17,25,75,73,29,125,109,18,51,19,64,7,54,94,0,26,66,30,2,1,99,69,192,74,1,27,71,0,78,158,50,74,191,42,2,82,100,6,54,104,57,0,43,38,0,1,17,0,5,0,12,45,37,1,50,81,33,40,54,127,16,43,71,56,18,157,107,83,87,133,143,114,103,65,102,4,34,40,46,87,9,33,73,47,19,92,6,5,20,70,110,99,81,75,82,47,48,14,132,89,17,1,36,103,0,7,169,141,15,71,122,25,1,62,64,1,32,105,2,94,35,135,72,35,187,94,31,91,166,167,89,8,40,216,49,104,112,36,5,37,22,0,183,88,8,27,9,6,0,11,2,1,13,5,4,8,25,4,16,31,31,135,17,8,52,73,1,0,50,27,0,10,82,40,2,23,66,0,24,9,33,42,110,14,3,93,127,3,53,18,125,16,156,33,61,120,67,13,43,41,1,146,73,3,50,100,4,1,82,19,0,69,26,1,51,10,1,24,164,57,53,80,58,16,8,64,36,136,106,23,2,16,8,9,0,0,70,0,0,8,45,154,68,62,126,98,98,3,61,61,36,1,51,57,3,40,63,81,163,144,45,117,176,42,163,99,77,127,38,17,2,66,60,5,2,36,102,27,0,2,57,40,171,95,0,28,8,0,1,4,1,19,68,5,43,67,5,17,77,6,2,108,22,93,51,0,0,73,38,2,0,23,99,18,4,107,96,162,201,172,59,3,88,78,76,0,59,104,48,9,78,38,3,54,24,164,84,191,85,91,64,52,78,91,29,15,68,32,0,1,158,56,5,32,56,11,65,1,67,63,2,55,154,86,59,93,44,0,80,89,100,23,204,156,25,77,46,36,55,77,12,64,84,14,1,53,5,0,0,10,1,2,19,50,2,2,44,37,1,2,83,11,4,7,90,0,10,34,2,9,42,0,0,72,49,3,0,42,3,0,94,89,87,59,64,140,13,73,41,186,100,5,96,109,98,0,18,4,15,0,0,71,37,0,4,22,57,72,24,54,33,119,132,41,108,88,94,14,84,56,58,2,39,106,92,0,128,107,32,37,101,52,25,107,105,76,66,82,180,86,59,62,80,29,100,161,76,65,130,118,96,60,58,95,38,77,89,137,20,42,58,82,14,31,1,143,38,4,52,1,44,45,0,127,72,49,118,48,2,58,63,0,31,89,17,19,113,82,35,33,65,127,6,3,23,31,1,5,66,16,0,78,49,4,39,0,14,111,74,2,42,50,31,1,109,58,27,65,116,17,85,28,20,10,26,1,0,1,1,0,1,1,50,10,1,14,124,92,36,104,164,134,18,87,54,98,6,34,100,18,1,60,28,0,67,112,91,86,85,16,15,65,145,2,2,88,8,4,0,0,0,0,0,0,14,13,68,51,12,64,53,6,13,66,38,42,90,17,56,216,128,38,65,109,156,131

Radius of gyration: 32.04 Å; Cα contacts (8 Å, |Δi|>4): 1069; chains: 1; bounding box: 69×79×102 Å

B-factor: mean 44.25, std 7.91, range [33.85, 81.48]

Secondary structure (DSSP, 8-state):
---HHHHHTEEEEEEETTEEEEEEE-STT-EEEEEEEETTEEEESSSS-SSEEEE-GGG-EEEEE-SSS--TT----EEE-TTSSSSPPPPSSS-HHHHHHHHHTTS--SSBSSHHHHHHHHHHHHHHHHHHHHHHHHHHHHHH-SS---SSSSS--S-S-HHHHH-GGGGGGGGTT-HHHHHHHHHHHHHHHHHHT-GGGGGSHHHHEEESSSSEEEPPHHHHHHHHHHHHHHHHHHT----S-TTTTT--TTTS-HHHHHHHHHHHHHHHHHHHHTHHHHSHHHHHHHHHHHTS-GGGTHHHHHHHHTS-TTSSSSS-HHHHHHHHHTSSTTTHHHH-HHHHTTTHHHHHHHHHHHHHHHHHHHHHHHHHHTTTS-SSS-PPPHHHHHHHHHHT--SHHHHHHHHHHHHHHHHTTSHHHHHHHTT--SGGGGGGGSSPPPP----S--TTTS-HHHHHHHHHHTTS-HHHHHHHHHHHHHHHHHHHHHHHHHHHTT------GGGGGGGGHHHHHHHHHHHHHHTT-S-SS----HHHHHHHHHHS-----HHHHHHHHHHHT--SSSSPPPTT---HHHHHIIIIIT-HHHHHHHHTS-HHHHHHHHT-SHHHHHHHHHHHT-----HHHHHHHHIIIII----S--HHHHHHHHHHHHHS--SHHHHTTHHHHT---SS-HHHHHHHHHHHHHHHHHHHHHHHHHHHHHHHHHHHHHHHHHHHHHHHHT----STTTTTTTS-HHHHHHH-S----SSSHHHHHHHHHHHHHHHHHTTTTT-HHHHHHHTTS-HHHHHHHHHHHHHHHHHTT-SSSSTTSHHHHHHHHHHHHT--HH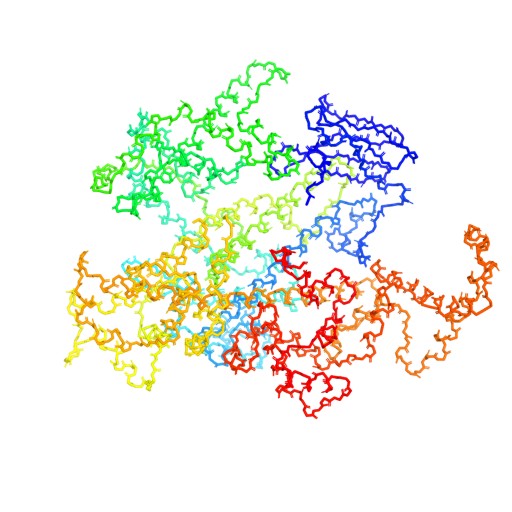HHHHHHHHHHHT-STTSHHHHTTT-S----HHHHHHHHHHHHHHHHSSSS--THHHHHHHHHHHHSS--HHHHHHHTGGGTTSHHHHHHTT-GGGT-SS--S--